Protein AF-A0A940WKM6-F1 (afdb_monomer_lite)

Radius of gyration: 35.66 Å; chains: 1; bounding box: 86×76×102 Å

Secondary structure (DSSP, 8-state):
---TT-S--HHHHHHHHHHH-TTSEEEEETTEEEEHHHHHHHHHHHHHHHHHTT-STT-EEEEE--SSHHHHHHHHHHHHTTPEEEEE-TTS-HHHHHHHHHHTT-SEEEE-GGGGGGTTTTS-EEETT-HHHHTS--S-------TTSEEEEEE---TTSS--EEEEEHHHHHHHHHHHHHHHT--TT-EEE--S-TTSTTTTTTHHHHHHTT-EEEE--HHHHH-HHHHHHHHHHTT-SEEEEEHHHHHHHHTS---TT----EEEEESS---SPPPTT-SSEEEEEE--SSB-S-EEEEHHHHHHHS-GGGTTTSPPP-BEEPTTEEEEEE-TTSPBPPTT-EEEEEEEETTB---BTT-HHHHHHHEEE---TT-S-SEEEEEEEEEEE-TTS-EEEEEESTTEEEETTEEEEHHHHHHHHHTSTTEEEEEEEEEEEETTEEEEEEEEEEPTT----HHHHHHHHHTTS-TTTS-SEEEESPPPB-TTSSB-GGGPPPPPSSPP--SS------SHHHHHHHHHHHHHHT-S---TT-BTTTTT--HHHHHHHHHHHHHHHTTT------HHHHHHS-BHHHHHHHHHHHTTS---PPPPPPP-STTTTS-BPPPHHHHHHHTSTT-EEEEEEEES---HHHHHHHHHHHHHH-GGGGEEE-TTS-EEEPPSTT-----EEEE-TTS-HHHHHHHHHHHHHHHHT--SPPTTS-SEEEEEEE-TTS-EEEEEEEETTT--HHHIIIIIHHHHHHHHH-TTTHHHHSPP----HHHHHTTSPPPEETTSPPPPPPPP---EEEEEEE--HHHHHHHHHHHHHTT--HHHHHHHHHHHHHHTSTT--EEEEE-PPPTT-GGGGG--S---EEEEE---TTS-HHHHHHHS---------------EEESSTT--EEEEEEEETTEEEEEEEEES-HHHHHHHHHHHHHHHHHHS-HHHHHTT-

Foldseek 3Di:
DPPQFPDDFLLVLLVVLCVVPVPFWAEDEPNDTHGSVRLLLLLQLLLQVVVVLVQAFPAEEEEAEWPDSLSSSPLSNSVLRLHAYQFHHLPDQLVLRLVSLQLSVHSEYEDAPVSCVSHPPNHHYDHSPDCPSVPGGSDRPPHDYDQQTFHYWAWDPQPVHRTWTFTAGRQLLSQLLVLLCVVLVAALAAEFEAQFTRRHLCNSNGSRSNSSRNHYYYYDDNVLSLDLVSVLVCQQVVLHQEYEHEQLSVLLNLPDDHDPPRNHAEYEYDDDFHQAQRDPPDPYWYKYFDDHSFFHRFAIDGSNVVVVVAPPVCRLVDGRFSFAGTRFKHKAFAAPVRDGDDAPDKGFIKMFGRRGTPGTRPCPPVCPVAWDQDPDPPDPGRTIGGPQWIWGAHPVRIIHTPAGNVQWDQQPNDTDRQSNLQSQLCPDPQFSHKGWDFDCPDPPHTFIEIETEGDVVDDDALLVSQVSSLLPAFPSSRGLYYHYHDFDADPRRHGPPVPDDDGDLEDGCNVDDAAAQDDPQLVQLQVLLSVLLVHPGFGQQDFSVSSSHDPVSQVSSVVSCCVVVVVDAPLVDDPVQCVVQRGSNSVVVSSVVSVVDDDPQDAFQDADPVCQFPWDAAFLLLVQLQQDQQQKDKDKDKDLDDDPVLLQLLVLLLCQQAQLQQWFAAPVRTIGRDHSPDQPAGAAEAEPQVDDQVVLVVVVVVVVVCSSRDHRDDTPHGQKHWYWYQYHPSMIMIMIMGGLQSFPPLLVPVARVVSSVQCSVCVPCSSVVDDHQPHEVSSQRVVQDAAAEPVRDHDDDADDADDKDKDKDWADLLLLVLLCRVCSSVVHHSVLSLVLLLQVLLVVDPFKWKKWKDQDGRPNHPSSSNHGGNSIYIYTQDDDPDDPVSSVSVVPDDDDDDDDDDDDQTWIWMGDRYWTKTWGWGDDPSITMIMIMGGPDPSRVVSVVSSVVSSSVSSDPPVVVPVVD

pLDDT: mean 79.16, std 17.33, range [22.38, 98.75]

Structure (mmCIF, N/CA/C/O backbone):
data_AF-A0A940WKM6-F1
#
_entry.id   AF-A0A940WKM6-F1
#
loop_
_atom_site.group_PDB
_atom_site.id
_atom_site.type_symbol
_atom_site.label_atom_id
_atom_site.label_alt_id
_atom_site.label_comp_id
_atom_site.label_asym_id
_atom_site.label_entity_id
_atom_site.label_seq_id
_atom_site.pdbx_PDB_ins_code
_atom_site.Cartn_x
_atom_site.Cartn_y
_atom_site.Cartn_z
_atom_site.occupancy
_atom_site.B_iso_or_equiv
_atom_site.auth_seq_id
_atom_site.auth_comp_id
_atom_site.auth_asym_id
_atom_site.auth_atom_id
_atom_site.pdbx_PDB_model_num
ATOM 1 N N . MET A 1 1 ? -0.674 -28.523 18.634 1.00 34.25 1 MET A N 1
ATOM 2 C CA . MET A 1 1 ? -1.657 -27.421 18.644 1.00 34.25 1 MET A CA 1
ATOM 3 C C . MET A 1 1 ? -1.766 -26.961 20.088 1.00 34.25 1 MET A C 1
ATOM 5 O O . MET A 1 1 ? -2.533 -27.539 20.840 1.00 34.25 1 MET A O 1
ATOM 9 N N . ASN A 1 2 ? -0.877 -26.054 20.496 1.00 29.42 2 ASN A N 1
ATOM 10 C CA . ASN A 1 2 ? -0.756 -25.569 21.876 1.00 29.42 2 ASN A CA 1
ATOM 11 C C . ASN A 1 2 ? -1.698 -24.373 22.061 1.00 29.42 2 ASN A C 1
ATOM 13 O O . ASN A 1 2 ? -1.641 -23.497 21.210 1.00 29.42 2 ASN A O 1
ATOM 17 N N . ASP A 1 3 ? -2.537 -24.363 23.104 1.00 37.00 3 ASP A N 1
ATOM 18 C CA . ASP A 1 3 ? -3.226 -23.204 23.721 1.00 37.00 3 ASP A CA 1
ATOM 19 C C . ASP A 1 3 ? -3.396 -21.930 22.862 1.00 37.00 3 ASP A C 1
ATOM 21 O O . ASP A 1 3 ? -3.023 -20.833 23.270 1.00 37.00 3 ASP A O 1
ATOM 25 N N . THR A 1 4 ? -3.962 -22.028 21.656 1.00 44.12 4 THR A N 1
ATOM 26 C CA . THR A 1 4 ? -3.853 -20.946 20.651 1.00 44.12 4 THR A CA 1
ATOM 27 C C . THR A 1 4 ? -4.754 -19.734 20.918 1.00 44.12 4 THR A C 1
ATOM 29 O O . THR A 1 4 ? -4.772 -18.801 20.122 1.00 44.12 4 THR A O 1
ATOM 32 N N . TRP A 1 5 ? -5.496 -19.705 22.029 1.00 52.38 5 TRP A N 1
ATOM 33 C CA . TRP A 1 5 ? -6.673 -18.845 22.163 1.00 52.38 5 TRP A CA 1
ATOM 34 C C . TRP A 1 5 ? -7.103 -18.545 23.612 1.00 52.38 5 TRP A C 1
ATOM 36 O O . TRP A 1 5 ? -8.294 -18.511 23.913 1.00 52.38 5 TRP A O 1
ATOM 46 N N . ALA A 1 6 ? -6.171 -18.357 24.547 1.00 53.66 6 ALA A N 1
ATOM 47 C CA . ALA A 1 6 ? -6.549 -18.057 25.932 1.00 53.66 6 ALA A CA 1
ATOM 48 C C . ALA A 1 6 ? -7.347 -16.730 26.043 1.00 53.66 6 ALA A C 1
ATOM 50 O O . ALA A 1 6 ? -6.934 -15.699 25.510 1.00 53.66 6 ALA A O 1
ATOM 51 N N . GLY A 1 7 ? -8.482 -16.752 26.753 1.00 70.44 7 GLY A N 1
ATOM 52 C CA . GLY A 1 7 ? -9.335 -15.581 27.026 1.00 70.44 7 GLY A CA 1
ATOM 53 C C . GLY A 1 7 ? -10.751 -15.669 26.435 1.00 70.44 7 GLY A C 1
ATOM 54 O O . GLY A 1 7 ? -11.020 -16.482 25.554 1.00 70.44 7 GLY A O 1
ATOM 55 N N . GLY A 1 8 ? -11.667 -14.836 26.941 1.00 86.19 8 GLY A N 1
ATOM 56 C CA . GLY A 1 8 ? -13.048 -14.738 26.444 1.00 86.19 8 GLY A CA 1
ATOM 57 C C . GLY A 1 8 ? -13.171 -13.931 25.147 1.00 86.19 8 GLY A C 1
ATOM 58 O O . GLY A 1 8 ? -12.230 -13.254 24.721 1.00 86.19 8 GLY A O 1
ATOM 59 N N . HIS A 1 9 ? -14.341 -13.976 24.509 1.00 92.94 9 HIS A N 1
ATOM 60 C CA . HIS A 1 9 ? -14.682 -13.064 23.415 1.00 92.94 9 HIS A CA 1
ATOM 61 C C . HIS A 1 9 ? -14.787 -11.624 23.921 1.00 92.94 9 HIS A C 1
ATOM 63 O O . HIS A 1 9 ? -15.029 -11.377 25.098 1.00 92.94 9 HIS A O 1
ATOM 69 N N . PHE A 1 10 ? -14.658 -10.650 23.019 1.00 94.12 10 PHE A N 1
ATOM 70 C CA . PHE A 1 10 ? -14.657 -9.224 23.370 1.00 94.12 10 PHE A CA 1
ATOM 71 C C . PHE A 1 10 ? -15.790 -8.809 24.334 1.00 94.12 10 PHE A C 1
ATOM 73 O O . PHE A 1 10 ? -15.528 -8.200 25.368 1.00 94.12 10 PHE A O 1
ATOM 80 N N . HIS A 1 11 ? -17.037 -9.181 24.035 1.00 95.38 11 HIS A N 1
ATOM 81 C CA . HIS A 1 11 ? -18.191 -8.834 24.871 1.00 95.38 11 HIS A CA 1
ATOM 82 C C . HIS A 1 11 ? -18.171 -9.533 26.242 1.00 95.38 11 HIS A C 1
ATOM 84 O O . HIS A 1 11 ? -18.627 -8.953 27.224 1.00 95.38 11 HIS A O 1
ATOM 90 N N . GLU A 1 12 ? -17.604 -10.739 26.334 1.00 95.75 12 GLU A N 1
ATOM 91 C CA . GLU A 1 12 ? -17.430 -11.467 27.596 1.00 95.75 12 GLU A CA 1
ATOM 92 C C . GLU A 1 12 ? -16.351 -10.820 28.471 1.00 95.75 12 GLU A C 1
ATOM 94 O O . GLU A 1 12 ? -16.518 -10.740 29.688 1.00 95.75 12 GLU A O 1
ATOM 99 N N . LEU A 1 13 ? -15.268 -10.320 27.860 1.00 95.44 13 LEU A N 1
ATOM 100 C CA . LEU A 1 13 ? -14.208 -9.582 28.556 1.00 95.44 13 LEU A CA 1
ATOM 101 C C . LEU A 1 13 ? -14.739 -8.269 29.141 1.00 95.44 13 LEU A C 1
ATOM 103 O O . LEU A 1 13 ? -14.445 -7.947 30.291 1.00 95.44 13 LEU A O 1
ATOM 107 N N . VAL A 1 14 ? -15.571 -7.543 28.387 1.00 97.00 14 VAL A N 1
ATOM 108 C CA . VAL A 1 14 ? -16.241 -6.328 28.879 1.00 97.00 14 VAL A CA 1
ATOM 109 C C . VAL A 1 14 ? -17.218 -6.658 30.012 1.00 97.00 14 VAL A C 1
ATOM 111 O O . VAL A 1 14 ? -17.200 -5.980 31.039 1.00 97.00 14 VAL A O 1
ATOM 114 N N . ALA A 1 15 ? -18.012 -7.726 29.880 1.00 96.88 15 ALA A N 1
ATOM 115 C CA . ALA A 1 15 ? -18.925 -8.173 30.934 1.00 96.88 15 ALA A CA 1
ATOM 116 C C . ALA A 1 15 ? -18.177 -8.618 32.206 1.00 96.88 15 ALA A C 1
ATOM 118 O O . ALA A 1 15 ? -18.631 -8.379 33.325 1.00 96.88 15 ALA A O 1
ATOM 119 N N . ASP A 1 16 ? -17.008 -9.249 32.063 1.00 96.00 16 ASP A N 1
ATOM 120 C CA . ASP A 1 16 ? -16.133 -9.576 33.191 1.00 96.00 16 ASP A CA 1
ATOM 121 C C . ASP A 1 16 ? -15.617 -8.328 33.906 1.00 96.00 16 ASP A C 1
ATOM 123 O O . ASP A 1 16 ? -15.656 -8.245 35.135 1.00 96.00 16 ASP A O 1
ATOM 127 N N . MET A 1 17 ? -15.227 -7.318 33.134 1.00 95.81 17 MET A N 1
ATOM 128 C CA . MET A 1 17 ? -14.826 -6.013 33.648 1.00 95.81 17 MET A CA 1
ATOM 129 C C . MET A 1 17 ? -15.966 -5.316 34.392 1.00 95.81 17 MET A C 1
ATOM 131 O O . MET A 1 17 ? -15.748 -4.801 35.487 1.00 95.81 17 MET A O 1
ATOM 135 N N . ALA A 1 18 ? -17.189 -5.372 33.863 1.00 97.62 18 ALA A N 1
ATOM 136 C CA . ALA A 1 18 ? -18.380 -4.841 34.520 1.00 97.62 18 ALA A CA 1
ATOM 137 C C . ALA A 1 18 ? -18.674 -5.528 35.860 1.00 97.62 18 ALA A C 1
ATOM 139 O O . ALA A 1 18 ? -19.089 -4.865 36.807 1.00 97.62 18 ALA A O 1
ATOM 140 N N . ARG A 1 19 ? -18.395 -6.833 35.987 1.00 97.31 19 ARG A N 1
ATOM 141 C CA . ARG A 1 19 ? -18.517 -7.552 37.267 1.00 97.31 19 ARG A CA 1
ATOM 142 C C . ARG A 1 19 ? -17.402 -7.206 38.251 1.00 97.31 19 ARG A C 1
ATOM 144 O O . ARG A 1 19 ? -17.665 -7.082 39.444 1.00 97.31 19 ARG A O 1
ATOM 151 N N . ARG A 1 20 ? -16.157 -7.090 37.778 1.00 97.38 20 ARG A N 1
ATOM 152 C CA . ARG A 1 20 ? -14.989 -6.852 38.644 1.00 97.38 20 ARG A CA 1
ATOM 153 C C . ARG A 1 20 ? -14.840 -5.395 39.071 1.00 97.38 20 ARG A C 1
ATOM 155 O O . ARG A 1 20 ? -14.422 -5.144 40.198 1.00 97.38 20 ARG A O 1
ATOM 162 N N . ARG A 1 21 ? -15.146 -4.448 38.181 1.00 97.19 21 ARG A N 1
ATOM 163 C CA . ARG A 1 21 ? -14.993 -2.998 38.382 1.00 97.19 21 ARG A CA 1
ATOM 164 C C . ARG A 1 21 ? -16.199 -2.229 37.811 1.00 97.19 21 ARG A C 1
ATOM 166 O O . ARG A 1 21 ? -16.029 -1.443 36.879 1.00 97.19 21 ARG A O 1
ATOM 173 N N . PRO A 1 22 ? -17.413 -2.420 38.360 1.00 97.94 22 PRO A N 1
ATOM 174 C CA . PRO A 1 22 ? -18.639 -1.813 37.827 1.00 97.94 22 PRO A CA 1
ATOM 175 C C . PRO A 1 22 ? -18.595 -0.282 37.774 1.00 97.94 22 PRO A C 1
ATOM 177 O O . PRO A 1 22 ? -19.166 0.311 36.860 1.00 97.94 22 PRO A O 1
ATOM 180 N N . ASP A 1 23 ? -17.889 0.348 38.716 1.00 98.31 23 ASP A N 1
ATOM 181 C CA . ASP A 1 23 ? -17.783 1.806 38.837 1.00 98.31 23 ASP A CA 1
ATOM 182 C C . ASP A 1 23 ? -16.645 2.413 37.995 1.00 98.31 23 ASP A C 1
ATOM 184 O O . ASP A 1 23 ? -16.498 3.633 37.946 1.00 98.31 23 ASP A O 1
ATOM 188 N N . ALA A 1 24 ? -15.822 1.593 37.328 1.00 98.19 24 ALA A N 1
ATOM 189 C CA . ALA A 1 24 ? -14.750 2.096 36.474 1.00 98.19 24 ALA A CA 1
ATOM 190 C C . ALA A 1 24 ? -15.319 2.729 35.197 1.00 98.19 24 ALA A C 1
ATOM 192 O O . ALA A 1 24 ? -16.246 2.196 34.586 1.00 98.19 24 ALA A O 1
ATOM 193 N N . THR A 1 25 ? -14.741 3.849 34.766 1.00 98.56 25 THR A N 1
ATOM 194 C CA . THR A 1 25 ? -15.163 4.556 33.551 1.00 98.56 25 THR A CA 1
ATOM 195 C C . THR A 1 25 ? -14.760 3.788 32.293 1.00 98.56 25 THR A C 1
ATOM 197 O O . THR A 1 25 ? -13.574 3.547 32.068 1.00 98.56 25 THR A O 1
ATOM 200 N N . ALA A 1 26 ? -15.735 3.456 31.446 1.00 98.50 26 ALA A N 1
ATOM 201 C CA . ALA A 1 26 ? -15.516 2.744 30.190 1.00 98.50 26 ALA A CA 1
ATOM 202 C C . ALA A 1 26 ? -15.319 3.706 29.012 1.00 98.50 26 ALA A C 1
ATOM 204 O O . ALA A 1 26 ? -14.329 3.606 28.292 1.00 98.50 26 ALA A O 1
ATOM 205 N N . VAL A 1 27 ? -16.245 4.651 28.819 1.00 98.50 27 VAL A N 1
ATOM 206 C CA . VAL A 1 27 ? -16.239 5.568 27.665 1.00 98.50 27 VAL A CA 1
ATOM 207 C C . VAL A 1 27 ? -16.547 6.993 28.118 1.00 98.50 27 VAL A C 1
ATOM 209 O O . VAL A 1 27 ? -17.413 7.191 28.971 1.00 98.50 27 VAL A O 1
ATOM 212 N N . VAL A 1 28 ? -15.855 7.973 27.534 1.00 98.12 28 VAL A N 1
ATOM 213 C CA . VAL A 1 28 ? -16.040 9.412 27.771 1.00 98.12 28 VAL A CA 1
ATOM 214 C C . VAL A 1 28 ? -16.210 10.151 26.442 1.00 98.12 28 VAL A C 1
ATOM 216 O O . VAL A 1 28 ? -15.428 9.954 25.509 1.00 98.12 28 VAL A O 1
ATOM 219 N N . ARG A 1 29 ? -17.206 11.039 26.368 1.00 94.44 29 ARG A N 1
ATOM 220 C CA . ARG A 1 29 ? -17.424 11.969 25.249 1.00 94.44 29 ARG A CA 1
ATOM 221 C C . ARG A 1 29 ? -18.053 13.260 25.775 1.00 94.44 29 ARG A C 1
ATOM 223 O O . ARG A 1 29 ? -19.024 13.190 26.514 1.00 94.44 29 ARG A O 1
ATOM 230 N N . ARG A 1 30 ? -17.540 14.436 25.387 1.00 86.81 30 ARG A N 1
ATOM 231 C CA . ARG A 1 30 ? -18.104 15.758 25.770 1.00 86.81 30 ARG A CA 1
ATOM 232 C C . ARG A 1 30 ? -18.333 15.951 27.282 1.00 86.81 30 ARG A C 1
ATOM 234 O O . ARG A 1 30 ? -19.285 16.604 27.693 1.00 86.81 30 ARG A O 1
ATOM 241 N N . GLY A 1 31 ? -17.477 15.368 28.122 1.00 84.00 31 GLY A N 1
ATOM 242 C CA . GLY A 1 31 ? -17.630 15.405 29.583 1.00 84.00 31 GLY A CA 1
ATOM 243 C C . GLY A 1 31 ? -18.712 14.470 30.144 1.00 84.00 31 GLY A C 1
ATOM 244 O O . GLY A 1 31 ? -18.799 14.311 31.361 1.00 84.00 31 GLY A O 1
ATOM 245 N N . GLU A 1 32 ? -19.491 13.804 29.291 1.00 94.88 32 GLU A N 1
ATOM 246 C CA . GLU A 1 32 ? -20.339 12.682 29.677 1.00 94.88 32 GLU A CA 1
ATOM 247 C C . GLU A 1 32 ? -19.504 11.404 29.740 1.00 94.88 32 GLU A C 1
ATOM 249 O O . GLU A 1 32 ? -18.551 11.212 28.978 1.00 94.88 32 GLU A O 1
ATOM 254 N N . SER A 1 33 ? -19.856 10.516 30.664 1.00 97.06 33 SER A N 1
ATOM 255 C CA . SER A 1 33 ? -19.168 9.242 30.823 1.00 97.06 33 SER A CA 1
ATOM 256 C C . SER A 1 33 ? -20.136 8.131 31.194 1.00 97.06 33 SER A C 1
ATOM 258 O O . SER A 1 33 ? -21.176 8.373 31.807 1.00 97.06 33 SER A O 1
ATOM 260 N N . ILE A 1 34 ? -19.777 6.907 30.818 1.00 98.50 34 ILE A N 1
ATOM 261 C CA . ILE A 1 34 ? -20.473 5.693 31.235 1.00 98.50 34 ILE A CA 1
ATOM 262 C C . ILE A 1 34 ? -19.482 4.746 31.908 1.00 98.50 34 ILE A C 1
ATOM 264 O O . ILE A 1 34 ? -18.339 4.601 31.459 1.00 98.50 34 ILE A O 1
ATOM 268 N N . THR A 1 35 ? -19.910 4.108 32.993 1.00 98.75 35 THR A N 1
ATOM 269 C CA . THR A 1 35 ? -19.114 3.084 33.673 1.00 98.75 35 THR A CA 1
ATOM 270 C C . THR A 1 35 ? -19.288 1.720 33.010 1.00 98.75 35 THR A C 1
ATOM 272 O O . THR A 1 35 ? -20.253 1.501 32.277 1.00 98.75 35 THR A O 1
ATOM 275 N N . TYR A 1 36 ? -18.382 0.778 33.276 1.00 98.69 36 TYR A N 1
ATOM 276 C CA . TYR A 1 36 ? -18.505 -0.594 32.774 1.00 98.69 36 TYR A CA 1
ATOM 277 C C . TYR A 1 36 ? -19.806 -1.269 33.226 1.00 98.69 36 TYR A C 1
ATOM 279 O O . TYR A 1 36 ? -20.454 -1.922 32.413 1.00 98.69 36 TYR A O 1
ATOM 287 N N . GLY A 1 37 ? -20.219 -1.076 34.485 1.00 98.50 37 GLY A N 1
ATOM 288 C CA . GLY A 1 37 ? -21.475 -1.624 35.005 1.00 98.50 37 GLY A CA 1
ATOM 289 C C . GLY A 1 37 ? -22.696 -1.084 34.260 1.00 98.50 37 GLY A C 1
ATOM 290 O O . GLY A 1 37 ? -23.509 -1.854 33.755 1.00 98.50 37 GLY A O 1
ATOM 291 N N . ALA A 1 38 ? -22.785 0.241 34.108 1.00 98.31 38 ALA A N 1
ATOM 292 C CA . ALA A 1 38 ? -23.896 0.876 33.400 1.00 98.31 38 ALA A CA 1
ATOM 293 C C . ALA A 1 38 ? -23.921 0.522 31.902 1.00 98.31 38 ALA A C 1
ATOM 295 O O . ALA A 1 38 ? -24.995 0.341 31.325 1.00 98.31 38 ALA A O 1
ATOM 296 N N . LEU A 1 39 ? -22.746 0.407 31.274 1.00 98.38 39 LEU A N 1
ATOM 297 C CA . LEU A 1 39 ? -22.611 0.017 29.872 1.00 98.38 39 LEU A CA 1
ATOM 298 C C . LEU A 1 39 ? -23.077 -1.424 29.640 1.00 98.38 39 LEU A C 1
ATOM 300 O O . LEU A 1 39 ? -23.850 -1.659 28.712 1.00 98.38 39 LEU A O 1
ATOM 304 N N . ASP A 1 40 ? -22.643 -2.374 30.475 1.00 98.44 40 ASP A N 1
ATOM 305 C CA . ASP A 1 40 ? -23.031 -3.783 30.347 1.00 98.44 40 ASP A CA 1
ATOM 306 C C . ASP A 1 40 ? -24.529 -3.985 30.595 1.00 98.44 40 ASP A C 1
ATOM 308 O O . ASP A 1 40 ? -25.199 -4.624 29.785 1.00 98.44 40 ASP A O 1
ATOM 312 N N . GLU A 1 41 ? -25.091 -3.362 31.637 1.00 98.00 41 GLU A N 1
ATOM 313 C CA . GLU A 1 41 ? -26.531 -3.421 31.908 1.00 98.00 41 GLU A CA 1
ATOM 314 C C . GLU A 1 41 ? -27.354 -2.876 30.736 1.00 98.00 41 GLU A C 1
ATOM 316 O O . GLU A 1 41 ? -28.325 -3.502 30.303 1.00 98.00 41 GLU A O 1
ATOM 321 N N . ALA A 1 42 ? -26.973 -1.716 30.193 1.00 97.94 42 ALA A N 1
ATOM 322 C CA . ALA A 1 42 ? -27.648 -1.149 29.034 1.00 97.94 42 ALA A CA 1
ATOM 323 C C . ALA A 1 42 ? -27.512 -2.065 27.804 1.00 97.94 42 ALA A C 1
ATOM 325 O O . ALA A 1 42 ? -28.493 -2.266 27.081 1.00 97.94 42 ALA A O 1
ATOM 326 N N . ALA A 1 43 ? -26.331 -2.657 27.586 1.00 98.06 43 ALA A N 1
ATOM 327 C CA . ALA A 1 43 ? -26.081 -3.566 26.471 1.00 98.06 43 ALA A CA 1
ATOM 328 C C . ALA A 1 43 ? -26.924 -4.840 26.588 1.00 98.06 43 ALA A C 1
ATOM 330 O O . ALA A 1 43 ? -27.500 -5.276 25.593 1.00 98.06 43 ALA A O 1
ATOM 331 N N . ASN A 1 44 ? -27.071 -5.392 27.795 1.00 98.19 44 ASN A N 1
ATOM 332 C CA . ASN A 1 44 ? -27.923 -6.548 28.072 1.00 98.19 44 ASN A CA 1
ATOM 333 C C . ASN A 1 44 ? -29.392 -6.242 27.755 1.00 98.19 44 ASN A C 1
ATOM 335 O O . ASN A 1 44 ? -30.040 -6.998 27.029 1.00 98.19 44 ASN A O 1
ATOM 339 N N . ARG A 1 45 ? -29.909 -5.091 28.208 1.00 98.12 45 ARG A N 1
ATOM 340 C CA . ARG A 1 45 ? -31.295 -4.674 27.923 1.00 98.12 45 ARG A CA 1
ATOM 341 C C . ARG A 1 45 ? -31.552 -4.525 26.426 1.00 98.12 45 ARG A C 1
ATOM 343 O O . ARG A 1 45 ? -32.563 -5.018 25.914 1.00 98.12 45 ARG A O 1
ATOM 350 N N . LEU A 1 46 ? -30.632 -3.870 25.718 1.00 98.00 46 LEU A N 1
ATOM 351 C CA . LEU A 1 46 ? -30.729 -3.709 24.273 1.00 98.00 46 LEU A CA 1
ATOM 352 C C . LEU A 1 46 ? -30.617 -5.065 23.558 1.00 98.00 46 LEU A C 1
ATOM 354 O O . LEU A 1 46 ? -31.434 -5.349 22.686 1.00 98.00 46 LEU A O 1
ATOM 358 N N . ALA A 1 47 ? -29.704 -5.948 23.972 1.00 97.56 47 ALA A N 1
ATOM 359 C CA . ALA A 1 47 ? -29.558 -7.296 23.420 1.00 97.56 47 ALA A CA 1
ATOM 360 C C . ALA A 1 47 ? -30.851 -8.116 23.568 1.00 97.56 47 ALA A C 1
ATOM 362 O O . ALA A 1 47 ? -31.344 -8.688 22.596 1.00 97.56 47 ALA A O 1
ATOM 363 N N . GLN A 1 48 ? -31.464 -8.106 24.755 1.00 96.75 48 GLN A N 1
ATOM 364 C CA . GLN A 1 48 ? -32.744 -8.770 25.023 1.00 96.75 48 GLN A CA 1
ATOM 365 C C . GLN A 1 48 ? -33.869 -8.243 24.122 1.00 96.75 48 GLN A C 1
ATOM 367 O O . GLN A 1 48 ? -34.725 -9.001 23.660 1.00 96.75 48 GLN A O 1
ATOM 372 N N . HIS A 1 49 ? -33.890 -6.934 23.864 1.00 95.88 49 HIS A N 1
ATOM 373 C CA . HIS A 1 49 ? -34.844 -6.332 22.938 1.00 95.88 49 HIS A CA 1
ATOM 374 C C . HIS A 1 49 ? -34.583 -6.756 21.487 1.00 95.88 49 HIS A C 1
ATOM 376 O O . HIS A 1 49 ? -35.515 -7.170 20.798 1.00 95.88 49 HIS A O 1
ATOM 382 N N . LEU A 1 50 ? -33.325 -6.734 21.042 1.00 96.06 50 LEU A N 1
ATOM 383 C CA . LEU A 1 50 ? -32.930 -7.171 19.703 1.00 96.06 50 LEU A CA 1
ATOM 384 C C . LEU A 1 50 ? -33.270 -8.648 19.456 1.00 96.06 50 LEU A C 1
ATOM 386 O O . LEU A 1 50 ? -33.766 -8.982 18.382 1.00 96.06 50 LEU A O 1
ATOM 390 N N . ILE A 1 51 ? -33.101 -9.523 20.453 1.00 95.00 51 ILE A N 1
ATOM 391 C CA . ILE A 1 51 ? -33.519 -10.934 20.378 1.00 95.00 51 ILE A CA 1
ATOM 392 C C . ILE A 1 51 ? -35.031 -11.046 20.128 1.00 95.00 51 ILE A C 1
ATOM 394 O O . ILE A 1 51 ? -35.457 -11.803 19.256 1.00 95.00 51 ILE A O 1
ATOM 398 N N . ARG A 1 52 ? -35.860 -10.243 20.814 1.00 91.62 52 ARG A N 1
ATOM 399 C CA . ARG A 1 52 ? -37.319 -10.221 20.578 1.00 91.62 52 ARG A CA 1
ATOM 400 C C . ARG A 1 52 ? -37.700 -9.743 19.176 1.00 91.62 52 ARG A C 1
ATOM 402 O O . ARG A 1 52 ? -38.744 -10.146 18.671 1.00 91.62 52 ARG A O 1
ATOM 409 N N . LEU A 1 53 ? -36.860 -8.925 18.544 1.00 88.56 53 LEU A N 1
ATOM 410 C CA . LEU A 1 53 ? -37.028 -8.469 17.160 1.00 88.56 53 LEU A CA 1
ATOM 411 C C . LEU A 1 53 ? -36.452 -9.445 16.117 1.00 88.56 53 LEU A C 1
ATOM 413 O O . LEU A 1 53 ? -36.417 -9.130 14.929 1.00 88.56 53 LEU A O 1
ATOM 417 N N . GLY A 1 54 ? -36.017 -10.640 16.530 1.00 85.00 54 GLY A N 1
ATOM 418 C CA . GLY A 1 54 ? -35.461 -11.653 15.629 1.00 85.00 54 GLY A CA 1
ATOM 419 C C . GLY A 1 54 ? -33.954 -11.520 15.384 1.00 85.00 54 GLY A C 1
ATOM 420 O O . GLY A 1 54 ? -33.453 -12.008 14.363 1.00 85.00 54 GLY A O 1
ATOM 421 N N . GLY A 1 55 ? -33.241 -10.850 16.295 1.00 89.81 55 GLY A N 1
ATOM 422 C CA . GLY A 1 55 ? -31.794 -10.974 16.473 1.00 89.81 55 GLY A CA 1
ATOM 423 C C . GLY A 1 55 ? -31.404 -12.347 17.036 1.00 89.81 55 GLY A C 1
ATOM 424 O O . GLY A 1 55 ? -32.260 -13.120 17.463 1.00 89.81 55 GLY A O 1
ATOM 425 N N . GLY A 1 56 ? -30.113 -12.674 17.002 1.00 91.19 56 GLY A N 1
ATOM 426 C CA . GLY A 1 56 ? -29.612 -13.991 17.405 1.00 91.19 56 GLY A CA 1
ATOM 427 C C . GLY A 1 56 ? -28.415 -14.470 16.571 1.00 91.19 56 GLY A C 1
ATOM 428 O O . GLY A 1 56 ? -28.020 -13.786 15.619 1.00 91.19 56 GLY A O 1
ATOM 429 N N . PRO A 1 57 ? -27.891 -15.678 16.847 1.00 90.38 57 PRO A N 1
ATOM 430 C CA . PRO A 1 57 ? -26.837 -16.300 16.049 1.00 90.38 57 PRO A CA 1
ATOM 431 C C . PRO A 1 57 ? -27.161 -16.349 14.552 1.00 90.38 57 PRO A C 1
ATOM 433 O O . PRO A 1 57 ? -28.256 -16.738 14.143 1.00 90.38 57 PRO A O 1
ATOM 436 N N . GLY A 1 58 ? -26.209 -15.919 13.719 1.00 86.81 58 GLY A N 1
ATOM 437 C CA . GLY A 1 58 ? -26.363 -15.852 12.258 1.00 86.81 58 GLY A CA 1
ATOM 438 C C . GLY A 1 58 ? -27.263 -14.716 11.748 1.00 86.81 58 GLY A C 1
ATOM 439 O O . GLY A 1 58 ? -27.449 -14.571 10.537 1.00 86.81 58 GLY A O 1
ATOM 440 N N . ARG A 1 59 ? -27.824 -13.888 12.640 1.00 95.31 59 ARG A N 1
ATOM 441 C CA . ARG A 1 59 ? -28.578 -12.680 12.279 1.00 95.31 59 ARG A CA 1
ATOM 442 C C . ARG A 1 59 ? -27.638 -11.482 12.220 1.00 95.31 59 ARG A C 1
ATOM 444 O O . ARG A 1 59 ? -26.625 -11.434 12.907 1.00 95.31 59 ARG A O 1
ATOM 451 N N . ARG A 1 60 ? -27.977 -10.518 11.367 1.00 97.12 60 ARG A N 1
ATOM 452 C CA . ARG A 1 60 ? -27.170 -9.325 11.090 1.00 97.12 60 ARG A CA 1
ATOM 453 C C . ARG A 1 60 ? -27.960 -8.098 11.504 1.00 97.12 60 ARG A C 1
ATOM 455 O O . ARG A 1 60 ? -29.127 -7.990 11.132 1.00 97.12 60 ARG A O 1
ATOM 462 N N . ILE A 1 61 ? -27.356 -7.213 12.281 1.00 97.94 61 ILE A N 1
ATOM 463 C CA . ILE A 1 61 ? -28.007 -6.019 12.820 1.00 97.94 61 ILE A CA 1
ATOM 464 C C . ILE A 1 61 ? -27.160 -4.818 12.415 1.00 97.94 61 ILE A C 1
ATOM 466 O O . ILE A 1 61 ? -25.968 -4.776 12.704 1.00 97.94 61 ILE A O 1
ATOM 470 N N . GLY A 1 62 ? -27.755 -3.861 11.709 1.00 97.12 62 GLY A N 1
ATOM 471 C CA . GLY A 1 62 ? -27.075 -2.621 11.349 1.00 97.12 62 GLY A CA 1
ATOM 472 C C . GLY A 1 62 ? -26.808 -1.760 12.575 1.00 97.12 62 GLY A C 1
ATOM 473 O O . GLY A 1 62 ? -27.675 -1.637 13.435 1.00 97.12 62 GLY A O 1
ATOM 474 N N . VAL A 1 63 ? -25.638 -1.134 12.637 1.00 97.31 63 VAL A N 1
ATOM 475 C CA . VAL A 1 63 ? -25.311 -0.107 13.631 1.00 97.31 63 VAL A CA 1
ATOM 476 C C . VAL A 1 63 ? -24.932 1.155 12.870 1.00 97.31 63 VAL A C 1
ATOM 478 O O . VAL A 1 63 ? -23.827 1.251 12.347 1.00 97.31 63 VAL A O 1
ATOM 481 N N . CYS A 1 64 ? -25.880 2.089 12.768 1.00 97.00 64 CYS A N 1
ATOM 482 C CA . CYS A 1 64 ? -25.730 3.357 12.053 1.00 97.00 64 CYS A CA 1
ATOM 483 C C . CYS A 1 64 ? -25.677 4.503 13.062 1.00 97.00 64 CYS A C 1
ATOM 485 O O . CYS A 1 64 ? -26.690 5.154 13.338 1.00 97.00 64 CYS A O 1
ATOM 487 N N . LEU A 1 65 ? -24.498 4.686 13.656 1.00 95.31 65 LEU A N 1
ATOM 488 C CA . LEU A 1 65 ? -24.223 5.640 14.726 1.00 95.31 65 LEU A CA 1
ATOM 489 C C . LEU A 1 65 ? -22.831 6.246 14.523 1.00 95.31 65 LEU A C 1
ATOM 491 O O . LEU A 1 65 ? -2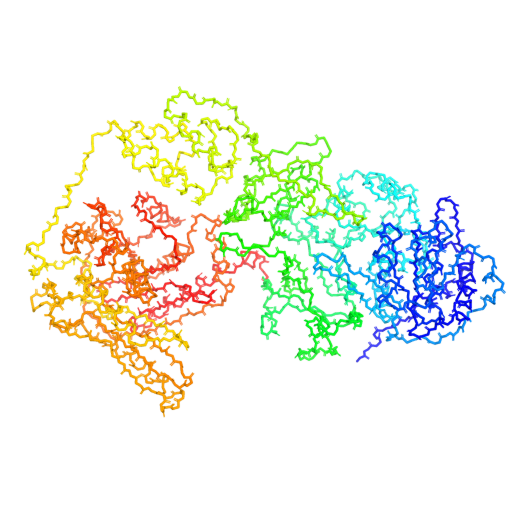1.898 5.556 14.119 1.00 95.31 65 LEU A O 1
ATOM 495 N N . GLU A 1 66 ? -22.689 7.530 14.840 1.00 93.12 66 GLU A N 1
ATOM 496 C CA . GLU A 1 66 ? -21.386 8.199 14.924 1.00 93.12 66 GLU A CA 1
ATOM 497 C C . GLU A 1 66 ? -20.544 7.650 16.096 1.00 93.12 66 GLU A C 1
ATOM 499 O O . GLU A 1 66 ? -21.025 6.856 16.907 1.00 93.12 66 GLU A O 1
ATOM 504 N N . ARG A 1 67 ? -19.284 8.088 16.229 1.00 92.94 67 ARG A N 1
ATOM 505 C CA . ARG A 1 67 ? -18.458 7.776 17.412 1.00 92.94 67 ARG A CA 1
ATOM 506 C C . ARG A 1 67 ? -19.135 8.320 18.673 1.00 92.94 67 ARG A C 1
ATOM 508 O O . ARG A 1 67 ? -19.171 9.531 18.897 1.00 92.94 67 ARG A O 1
ATOM 515 N N . SER A 1 68 ? -19.679 7.426 19.492 1.00 94.69 68 SER A N 1
ATOM 516 C CA . SER A 1 68 ? -20.392 7.786 20.715 1.00 94.69 68 SER A CA 1
ATOM 517 C C . SER A 1 68 ? -20.489 6.617 21.699 1.00 94.69 68 SER A C 1
ATOM 519 O O . SER A 1 68 ? -20.181 5.471 21.360 1.00 94.69 68 SER A O 1
ATOM 521 N N . ILE A 1 69 ? -20.956 6.905 22.918 1.00 96.31 69 ILE A N 1
ATOM 522 C CA . ILE A 1 69 ? -21.263 5.887 23.932 1.00 96.31 69 ILE A CA 1
ATOM 523 C C . ILE A 1 69 ? -22.310 4.901 23.393 1.00 96.31 69 ILE A C 1
ATOM 525 O O . ILE A 1 69 ? -22.159 3.687 23.530 1.00 96.31 69 ILE A O 1
ATOM 529 N N . GLU A 1 70 ? -23.336 5.416 22.714 1.00 96.00 70 GLU A N 1
ATOM 530 C CA . GLU A 1 70 ? -24.406 4.633 22.095 1.00 96.00 70 GLU A CA 1
ATOM 531 C C . GLU A 1 70 ? -23.880 3.665 21.034 1.00 96.00 70 GLU A C 1
ATOM 533 O O . GLU A 1 70 ? -24.415 2.569 20.889 1.00 96.00 70 GLU A O 1
ATOM 538 N N . SER A 1 71 ? -22.827 4.042 20.305 1.00 95.38 71 SER A N 1
ATOM 539 C CA . SER A 1 71 ? -22.225 3.184 19.283 1.00 95.38 71 SER A CA 1
ATOM 540 C C . SER A 1 71 ? -21.500 1.981 19.890 1.00 95.38 71 SER A C 1
ATOM 542 O O . SER A 1 71 ? -21.673 0.856 19.414 1.00 95.38 71 SER A O 1
ATOM 544 N N . VAL A 1 72 ? -20.755 2.175 20.986 1.00 95.94 72 VAL A N 1
ATOM 545 C CA . VAL A 1 72 ? -20.142 1.065 21.744 1.00 95.94 72 VAL A CA 1
ATOM 546 C C . VAL A 1 72 ? -21.225 0.168 22.344 1.00 95.94 72 VAL A C 1
ATOM 548 O O . VAL A 1 72 ? -21.177 -1.054 22.202 1.00 95.94 72 VAL A O 1
ATOM 551 N N . LEU A 1 73 ? -22.234 0.783 22.966 1.00 96.94 73 LEU A N 1
ATOM 552 C CA . LEU A 1 73 ? -23.394 0.105 23.539 1.00 96.94 73 LEU A CA 1
ATOM 553 C C . LEU A 1 73 ? -24.108 -0.785 22.509 1.00 96.94 73 LEU A C 1
ATOM 555 O O . LEU A 1 73 ? -24.370 -1.957 22.781 1.00 96.94 73 LEU A O 1
ATOM 559 N N . ALA A 1 74 ? -24.412 -0.245 21.327 1.00 97.19 74 ALA A N 1
ATOM 560 C CA . ALA A 1 74 ? -25.112 -0.965 20.270 1.00 97.19 74 ALA A CA 1
ATOM 561 C C . ALA A 1 74 ? -24.303 -2.166 19.763 1.00 97.19 74 ALA A C 1
ATOM 563 O O . ALA A 1 74 ? -24.856 -3.254 19.618 1.00 97.19 74 ALA A O 1
ATOM 564 N N . GLN A 1 75 ? -22.995 -2.001 19.549 1.00 96.25 75 GLN A N 1
ATOM 565 C CA . GLN A 1 75 ? -22.119 -3.096 19.116 1.00 96.25 75 GLN A CA 1
ATOM 566 C C . GLN A 1 75 ? -22.047 -4.214 20.167 1.00 96.25 75 GLN A C 1
ATOM 568 O O . GLN A 1 75 ? -22.253 -5.382 19.835 1.00 96.25 75 GLN A O 1
ATOM 573 N N . LEU A 1 76 ? -21.860 -3.864 21.447 1.00 96.94 76 LEU A N 1
ATOM 574 C CA . LEU A 1 76 ? -21.876 -4.831 22.552 1.00 96.94 76 LEU A CA 1
ATOM 575 C C . LEU A 1 76 ? -23.206 -5.582 22.645 1.00 96.94 76 LEU A C 1
ATOM 577 O O . LEU A 1 76 ? -23.213 -6.802 22.809 1.00 96.94 76 LEU A O 1
ATOM 581 N N . ALA A 1 77 ? -24.327 -4.871 22.506 1.00 97.75 77 ALA A N 1
ATOM 582 C CA . ALA A 1 77 ? -25.650 -5.478 22.523 1.00 97.75 77 ALA A CA 1
ATOM 583 C C . ALA A 1 77 ? -25.820 -6.497 21.389 1.00 97.75 77 ALA A C 1
ATOM 585 O O . ALA A 1 77 ? -26.310 -7.599 21.626 1.00 97.75 77 ALA A O 1
ATOM 586 N N . VAL A 1 78 ? -25.372 -6.169 20.171 1.00 97.50 78 VAL A N 1
ATOM 587 C CA . VAL A 1 78 ? -25.423 -7.092 19.029 1.00 97.50 78 VAL A CA 1
ATOM 588 C C . VAL A 1 78 ? -24.573 -8.337 19.288 1.00 97.50 78 VAL A C 1
ATOM 590 O O . VAL A 1 78 ? -25.081 -9.445 19.107 1.00 97.50 78 VAL A O 1
ATOM 593 N N . PHE A 1 79 ? -23.345 -8.187 19.792 1.00 96.25 79 PHE A N 1
ATOM 594 C CA . PHE A 1 79 ? -22.488 -9.330 20.127 1.00 96.25 79 PHE A CA 1
ATOM 595 C C . PHE A 1 79 ? -23.104 -10.246 21.182 1.00 96.25 79 PHE A C 1
ATOM 597 O O . PHE A 1 79 ? -23.064 -11.462 21.028 1.00 96.25 79 PHE A O 1
ATOM 604 N N . LYS A 1 80 ? -23.739 -9.675 22.210 1.00 97.06 80 LYS A N 1
ATOM 605 C CA . LYS A 1 80 ? -24.447 -10.432 23.255 1.00 97.06 80 LYS A CA 1
ATOM 606 C C . LYS A 1 80 ? -25.661 -11.199 22.726 1.00 97.06 80 LYS A C 1
ATOM 608 O O . LYS A 1 80 ? -26.097 -12.160 23.349 1.00 97.06 80 LYS A O 1
ATOM 613 N N . THR A 1 81 ? -26.202 -10.832 21.560 1.00 96.62 81 THR A N 1
ATOM 614 C CA . THR A 1 81 ? -27.206 -11.668 20.874 1.00 96.62 81 THR A CA 1
ATOM 615 C C . THR A 1 81 ? -26.599 -12.867 20.135 1.00 96.62 81 THR A C 1
ATOM 617 O O . THR A 1 81 ? -27.345 -13.701 19.631 1.00 96.62 81 THR A O 1
ATOM 620 N N . GLY A 1 82 ? -25.270 -12.949 20.005 1.00 94.62 82 GLY A N 1
ATOM 621 C CA . GLY A 1 82 ? -24.572 -13.864 19.095 1.00 94.62 82 GLY A CA 1
ATOM 622 C C . GLY A 1 82 ? -24.688 -13.481 17.612 1.00 94.62 82 GLY A C 1
ATOM 623 O O . GLY A 1 82 ? -24.273 -14.247 16.742 1.00 94.62 82 GLY A O 1
ATOM 624 N N . GLY A 1 83 ? -25.290 -12.327 17.310 1.00 95.69 83 GLY A N 1
ATOM 625 C CA . GLY A 1 83 ? -25.435 -11.791 15.961 1.00 95.69 83 GLY A CA 1
ATOM 626 C C . GLY A 1 83 ? -24.219 -10.989 15.492 1.00 95.69 83 GLY A C 1
ATOM 627 O O . GLY A 1 83 ? -23.307 -10.686 16.259 1.00 95.69 83 GLY A O 1
ATOM 628 N N . ALA A 1 84 ? -24.244 -10.601 14.218 1.00 96.81 84 ALA A N 1
ATOM 629 C CA . ALA A 1 84 ? -23.200 -9.805 13.586 1.00 96.81 84 ALA A CA 1
ATOM 630 C C . ALA A 1 84 ? -23.615 -8.333 13.442 1.00 96.81 84 ALA A C 1
ATOM 632 O O . ALA A 1 84 ? -24.673 -8.043 12.873 1.00 96.81 84 ALA A O 1
ATOM 633 N N . ALA A 1 85 ? -22.773 -7.402 13.892 1.00 97.00 85 ALA A N 1
ATOM 634 C CA . ALA A 1 85 ? -22.983 -5.977 13.667 1.00 97.00 85 ALA A CA 1
ATOM 635 C C . ALA A 1 85 ? -22.520 -5.586 12.255 1.00 97.00 85 ALA A C 1
ATOM 637 O O . ALA A 1 85 ? -21.378 -5.839 11.868 1.00 97.00 85 ALA A O 1
ATOM 638 N N . VAL A 1 86 ? -23.419 -4.976 11.479 1.00 96.88 86 VAL A N 1
ATOM 639 C CA . VAL A 1 86 ? -23.106 -4.366 10.181 1.00 96.88 86 VAL A CA 1
ATOM 640 C C . VAL A 1 86 ? -22.753 -2.908 10.433 1.00 96.88 86 VAL A C 1
ATOM 642 O O . VAL A 1 86 ? -23.620 -2.121 10.820 1.00 96.88 86 VAL A O 1
ATOM 645 N N . LEU A 1 87 ? -21.484 -2.568 10.236 1.00 94.44 87 LEU A N 1
ATOM 646 C CA . LEU A 1 87 ? -20.937 -1.258 10.569 1.00 94.44 87 LEU A CA 1
ATOM 647 C C . LEU A 1 87 ? -21.330 -0.225 9.505 1.00 94.44 87 LEU A C 1
ATOM 649 O O . LEU A 1 87 ? -21.072 -0.416 8.314 1.00 94.44 87 LEU A O 1
ATOM 653 N N . LEU A 1 88 ? -21.985 0.857 9.929 1.00 93.00 88 LEU A N 1
ATOM 654 C CA . LEU A 1 88 ? -22.529 1.893 9.051 1.00 93.00 88 LEU A CA 1
ATOM 655 C C . LEU A 1 88 ? -22.106 3.271 9.569 1.00 93.00 88 LEU A C 1
ATOM 657 O O . LEU A 1 88 ? -22.522 3.684 10.650 1.00 93.00 88 LEU A O 1
ATOM 661 N N . ASP A 1 89 ? -21.307 3.991 8.783 1.00 90.31 89 ASP A N 1
ATOM 662 C CA . ASP A 1 89 ? -20.976 5.383 9.089 1.00 90.31 89 ASP A CA 1
ATOM 663 C C . ASP A 1 89 ? -22.103 6.305 8.591 1.00 90.31 89 ASP A C 1
ATOM 665 O O . ASP A 1 89 ? -22.359 6.325 7.381 1.00 90.31 89 ASP A O 1
ATOM 669 N N . PRO A 1 90 ? -22.782 7.068 9.466 1.00 91.50 90 PRO A N 1
ATOM 670 C CA . PRO A 1 90 ? -23.847 7.973 9.043 1.00 91.50 90 PRO A CA 1
ATOM 671 C C . PRO A 1 90 ? -23.389 9.069 8.066 1.00 91.50 90 PRO A C 1
ATOM 673 O O . PRO A 1 90 ? -24.233 9.622 7.365 1.00 91.50 90 PRO A O 1
ATOM 676 N N . GLU A 1 91 ? -22.086 9.361 7.961 1.00 87.38 91 GLU A N 1
ATOM 677 C CA . GLU A 1 91 ? -21.544 10.303 6.969 1.00 87.38 91 GLU A CA 1
ATOM 678 C C . GLU A 1 91 ? -21.586 9.755 5.531 1.00 87.38 91 GLU A C 1
ATOM 680 O O . GLU A 1 91 ? -21.428 10.502 4.559 1.00 87.38 91 GLU A O 1
ATOM 685 N N . TYR A 1 92 ? -21.811 8.450 5.348 1.00 84.75 92 TYR A N 1
ATOM 686 C CA . TYR A 1 92 ? -21.942 7.872 4.016 1.00 84.75 92 TYR A CA 1
ATOM 687 C C . TYR A 1 92 ? -23.234 8.322 3.317 1.00 84.75 92 TYR A C 1
ATOM 689 O O . TYR A 1 92 ? -24.283 8.468 3.949 1.00 84.75 92 TYR A O 1
ATOM 697 N N . PRO A 1 93 ? -23.221 8.459 1.973 1.00 85.94 93 PRO A N 1
ATOM 698 C CA . PRO A 1 93 ? -24.430 8.777 1.223 1.00 85.94 93 PRO A CA 1
ATOM 699 C C . PRO A 1 93 ? -25.562 7.791 1.528 1.00 85.94 93 PRO A C 1
ATOM 701 O O . PRO A 1 93 ? -25.350 6.576 1.522 1.00 85.94 93 PRO A O 1
ATOM 704 N N . ARG A 1 94 ? -26.792 8.293 1.706 1.00 90.62 94 ARG A N 1
ATOM 705 C CA . ARG A 1 94 ? -27.972 7.475 2.061 1.00 90.62 94 ARG A CA 1
ATOM 706 C C . ARG A 1 94 ? -28.130 6.238 1.172 1.00 90.62 94 ARG A C 1
ATOM 708 O O . ARG A 1 94 ? -28.400 5.147 1.659 1.00 90.62 94 ARG A O 1
ATOM 715 N N . GLN A 1 95 ? -27.912 6.376 -0.136 1.00 87.25 95 GLN A N 1
ATOM 716 C CA . GLN A 1 95 ? -27.995 5.252 -1.074 1.00 87.25 95 GLN A CA 1
ATOM 717 C C . GLN A 1 95 ? -26.994 4.129 -0.750 1.00 87.25 95 GLN A C 1
ATOM 719 O O . GLN A 1 95 ? -27.348 2.955 -0.846 1.00 87.25 95 GLN A O 1
ATOM 724 N N . ARG A 1 96 ? -25.772 4.477 -0.325 1.00 88.69 96 ARG A N 1
ATOM 725 C CA . ARG A 1 96 ? -24.738 3.518 0.087 1.00 88.69 96 ARG A CA 1
ATOM 726 C C . ARG A 1 96 ? -25.154 2.779 1.358 1.00 88.69 96 ARG A C 1
ATOM 728 O O . ARG A 1 96 ? -25.059 1.558 1.393 1.00 88.69 96 ARG A O 1
ATOM 735 N N . LEU A 1 97 ? -25.678 3.493 2.353 1.00 92.31 97 LEU A N 1
ATOM 736 C CA . LEU A 1 97 ? -26.164 2.900 3.604 1.00 92.31 97 LEU A CA 1
ATOM 737 C C . LEU A 1 97 ? -27.304 1.904 3.368 1.00 92.31 97 LEU A C 1
ATOM 739 O O . LEU A 1 97 ? -27.267 0.773 3.854 1.00 92.31 97 LEU A O 1
ATOM 743 N N . ARG A 1 98 ? -28.287 2.291 2.550 1.00 92.56 98 ARG A N 1
ATOM 744 C CA . ARG A 1 98 ? -29.416 1.426 2.175 1.00 92.56 98 ARG A CA 1
ATOM 745 C C . ARG A 1 98 ? -28.961 0.190 1.401 1.00 92.56 98 ARG A C 1
ATOM 747 O O . ARG A 1 98 ? -29.455 -0.907 1.661 1.00 92.56 98 ARG A O 1
ATOM 754 N N . PHE A 1 99 ? -28.007 0.354 0.481 1.00 91.25 99 PHE A N 1
ATOM 755 C CA . PHE A 1 99 ? -27.379 -0.764 -0.223 1.00 91.25 99 PHE A CA 1
ATOM 756 C C . PHE A 1 99 ? -26.723 -1.738 0.764 1.00 91.25 99 PHE A C 1
ATOM 758 O O . PHE A 1 99 ? -27.038 -2.923 0.728 1.00 91.25 99 PHE A O 1
ATOM 765 N N . MET A 1 100 ? -25.891 -1.242 1.687 1.00 93.12 100 MET A N 1
ATOM 766 C CA . MET A 1 100 ? -25.190 -2.069 2.678 1.00 93.12 100 MET A CA 1
ATOM 767 C C . MET A 1 100 ? -26.156 -2.846 3.583 1.00 93.12 100 MET A C 1
ATOM 769 O O . MET A 1 100 ? -25.928 -4.020 3.863 1.00 93.12 100 MET A O 1
ATOM 773 N N . LEU A 1 101 ? -27.254 -2.222 4.023 1.00 95.12 101 LEU A N 1
ATOM 774 C CA . LEU A 1 101 ? -28.292 -2.893 4.816 1.00 95.12 101 LEU A CA 1
ATOM 775 C C . LEU A 1 101 ? -29.008 -3.995 4.025 1.00 95.12 101 LEU A C 1
ATOM 777 O O . LEU A 1 101 ? -29.288 -5.066 4.568 1.00 95.12 101 LEU A O 1
ATOM 781 N N . THR A 1 102 ? -29.290 -3.730 2.748 1.00 94.38 102 THR A N 1
ATOM 782 C CA . THR A 1 102 ? -29.995 -4.663 1.861 1.00 94.38 102 THR A CA 1
ATOM 783 C C . THR A 1 102 ? -29.114 -5.855 1.495 1.00 94.38 102 THR A C 1
ATOM 785 O O . THR A 1 102 ? -29.544 -6.993 1.662 1.00 94.38 102 THR A O 1
ATOM 788 N N . ASP A 1 103 ? -27.872 -5.618 1.061 1.00 94.62 103 ASP A N 1
ATOM 789 C CA . ASP A 1 103 ? -26.905 -6.676 0.730 1.00 94.62 103 ASP A CA 1
ATOM 790 C C . ASP A 1 103 ? -26.568 -7.533 1.960 1.00 94.62 103 ASP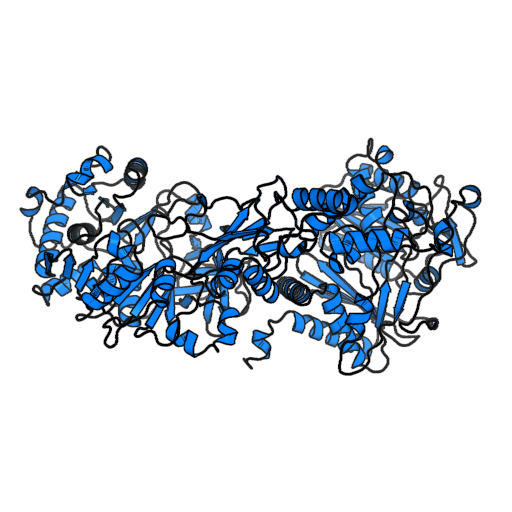 A C 1
ATOM 792 O O . ASP A 1 103 ? -26.563 -8.767 1.902 1.00 94.62 103 ASP A O 1
ATOM 796 N N . ALA A 1 104 ? -26.426 -6.890 3.124 1.00 94.94 104 ALA A N 1
ATOM 797 C CA . ALA A 1 104 ? -26.246 -7.595 4.384 1.00 94.94 104 ALA A CA 1
ATOM 798 C C . ALA A 1 104 ? -27.505 -8.335 4.853 1.00 94.94 104 ALA A C 1
ATOM 800 O O . ALA A 1 104 ? -27.408 -9.090 5.813 1.00 94.94 104 ALA A O 1
ATOM 801 N N . GLY A 1 105 ? -28.681 -8.1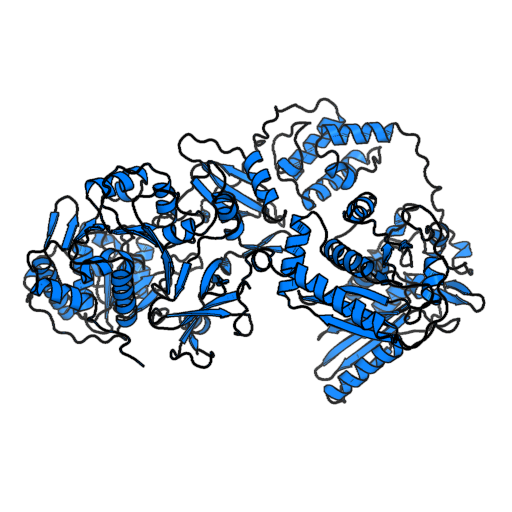38 4.250 1.00 94.56 105 GLY A N 1
ATOM 802 C CA . GLY A 1 105 ? -29.935 -8.728 4.723 1.00 94.56 105 GLY A CA 1
ATOM 803 C C . GLY A 1 105 ? -30.173 -8.471 6.215 1.00 94.56 105 GLY A C 1
ATOM 804 O O . GLY A 1 105 ? -30.425 -9.419 6.970 1.00 94.56 105 GLY A O 1
ATOM 805 N N . ALA A 1 106 ? -29.996 -7.216 6.642 1.00 95.38 106 ALA A N 1
ATOM 806 C CA . ALA A 1 106 ? -30.086 -6.817 8.042 1.00 95.38 106 ALA A CA 1
ATOM 807 C C . ALA A 1 106 ? -31.495 -7.075 8.611 1.00 95.38 106 ALA A C 1
ATOM 809 O O . ALA A 1 106 ? -32.507 -6.736 8.001 1.00 95.38 106 ALA A O 1
ATOM 810 N N . ALA A 1 107 ? -31.557 -7.683 9.796 1.00 95.19 107 ALA A N 1
ATOM 811 C CA . ALA A 1 107 ? -32.801 -7.997 10.497 1.00 95.19 107 ALA A CA 1
ATOM 812 C C . ALA A 1 107 ? -33.409 -6.770 11.190 1.00 95.19 107 ALA A C 1
ATOM 814 O O . ALA A 1 107 ? -34.623 -6.694 11.342 1.00 95.19 107 ALA A O 1
ATOM 815 N N . ALA A 1 108 ? -32.558 -5.838 11.610 1.00 95.88 108 ALA A N 1
ATOM 816 C CA . ALA A 1 108 ? -32.904 -4.553 12.195 1.00 95.88 108 ALA A CA 1
ATOM 817 C C . ALA A 1 108 ? -31.705 -3.603 12.054 1.00 95.88 108 ALA A C 1
ATOM 819 O O . ALA A 1 108 ? -30.593 -4.048 11.750 1.00 95.88 108 ALA A O 1
ATOM 820 N N . VAL A 1 109 ? -31.916 -2.316 12.315 1.00 96.94 109 VAL A N 1
ATOM 821 C CA . VAL A 1 109 ? -30.859 -1.304 12.400 1.00 96.94 109 VAL A CA 1
ATOM 822 C C . VAL A 1 109 ? -31.013 -0.485 13.677 1.00 96.94 109 VAL A C 1
ATOM 824 O O . VAL A 1 109 ? -32.083 0.055 13.949 1.00 96.94 109 VAL A O 1
ATOM 827 N N . VAL A 1 110 ? -29.941 -0.400 14.461 1.00 97.44 110 VAL A N 1
ATOM 828 C CA . VAL A 1 110 ? -29.833 0.487 15.619 1.00 97.44 110 VAL A CA 1
ATOM 829 C C . VAL A 1 110 ? -29.310 1.838 15.145 1.00 97.44 110 VAL A C 1
ATOM 831 O O . VAL A 1 110 ? -28.266 1.914 14.493 1.00 97.44 110 VAL A O 1
ATOM 834 N N . THR A 1 111 ? -30.045 2.903 15.450 1.00 96.88 111 THR A N 1
ATOM 835 C CA . THR A 1 111 ? -29.691 4.272 15.055 1.00 96.88 111 THR A CA 1
ATOM 836 C C . THR A 1 111 ? -30.289 5.299 16.026 1.00 96.88 111 THR A C 1
ATOM 838 O O . THR A 1 111 ? -30.854 4.925 17.056 1.00 96.88 111 THR A O 1
ATOM 841 N N . ARG A 1 112 ? -30.141 6.593 15.740 1.00 94.50 112 ARG A N 1
ATOM 842 C CA . ARG A 1 112 ? -30.805 7.689 16.463 1.00 94.50 112 ARG A CA 1
ATOM 843 C C . ARG A 1 112 ? -31.940 8.277 15.627 1.00 94.50 112 ARG A C 1
ATOM 845 O O . ARG A 1 112 ? -31.953 8.123 14.408 1.00 94.50 112 ARG A O 1
ATOM 852 N N . ASP A 1 113 ? -32.854 8.982 16.283 1.00 92.06 113 ASP A N 1
ATOM 853 C CA . ASP A 1 113 ? -33.990 9.642 15.629 1.00 92.06 113 ASP A CA 1
ATOM 854 C C . ASP A 1 113 ? -33.541 10.629 14.531 1.00 92.06 113 ASP A C 1
ATOM 856 O O . ASP A 1 113 ? -34.022 10.564 13.403 1.00 92.06 113 ASP A O 1
ATOM 860 N N . ASP A 1 114 ? -32.506 11.437 14.792 1.00 93.25 114 ASP A N 1
ATOM 861 C CA . ASP A 1 114 ? -31.927 12.389 13.826 1.00 93.25 114 ASP A CA 1
ATOM 862 C C . ASP A 1 114 ? -31.294 11.721 12.589 1.00 93.25 114 ASP A C 1
ATOM 864 O O . ASP A 1 114 ? -31.111 12.359 11.550 1.00 93.25 114 ASP A O 1
ATOM 868 N N . LEU A 1 115 ? -30.981 10.425 12.674 1.00 93.19 115 LEU A N 1
ATOM 869 C CA . LEU A 1 115 ? -30.372 9.637 11.602 1.00 93.19 115 LEU A CA 1
ATOM 870 C C . LEU A 1 115 ? -31.369 8.705 10.894 1.00 93.19 115 LEU A C 1
ATOM 872 O O . LEU A 1 115 ? -31.017 8.119 9.868 1.00 93.19 115 LEU A O 1
ATOM 876 N N . ARG A 1 116 ? -32.615 8.601 11.374 1.00 93.12 116 ARG A N 1
ATOM 877 C CA . ARG A 1 116 ? -33.661 7.680 10.885 1.00 93.12 116 ARG A CA 1
ATOM 878 C C . ARG A 1 116 ? -33.831 7.694 9.362 1.00 93.12 116 ARG A C 1
ATOM 880 O O . ARG A 1 116 ? -33.839 6.634 8.730 1.00 93.12 116 ARG A O 1
ATOM 887 N N . ASP A 1 117 ? -33.880 8.882 8.762 1.00 91.62 117 ASP A N 1
ATOM 888 C CA . ASP A 1 117 ? -34.039 9.083 7.314 1.00 91.62 117 ASP A CA 1
ATOM 889 C C . ASP A 1 117 ? -32.950 8.404 6.462 1.00 91.62 117 ASP A C 1
ATOM 891 O O . ASP A 1 117 ? -33.152 8.128 5.275 1.00 91.62 117 ASP A O 1
ATOM 895 N N . HIS A 1 118 ? -31.770 8.140 7.034 1.00 89.50 118 HIS A N 1
ATOM 896 C CA . HIS A 1 118 ? -30.653 7.518 6.320 1.00 89.50 118 HIS A CA 1
ATOM 897 C C . HIS A 1 118 ? -30.899 6.029 6.047 1.00 89.50 118 HIS A C 1
ATOM 899 O O . HIS A 1 118 ? -30.357 5.486 5.081 1.00 89.50 118 HIS A O 1
ATOM 905 N N . VAL A 1 119 ? -31.734 5.378 6.864 1.00 92.94 119 VAL A N 1
ATOM 906 C CA . VAL A 1 119 ? -31.906 3.915 6.889 1.00 92.94 119 VAL A CA 1
ATOM 907 C C . VAL A 1 119 ? -33.359 3.451 6.713 1.00 92.94 119 VAL A C 1
ATOM 909 O O . VAL A 1 119 ? -33.619 2.251 6.591 1.00 92.94 119 VAL A O 1
ATOM 912 N N . GLU A 1 120 ? -34.314 4.383 6.644 1.00 91.56 120 GLU A N 1
ATOM 913 C CA . GLU A 1 120 ? -35.750 4.092 6.583 1.00 91.56 120 GLU A CA 1
ATOM 914 C C . GLU A 1 120 ? -36.164 3.173 5.424 1.00 91.56 120 GLU A C 1
ATOM 916 O O . GLU A 1 120 ? -35.719 3.317 4.289 1.00 91.56 120 GLU A O 1
ATOM 921 N N . GLY A 1 121 ? -37.058 2.218 5.688 1.00 88.06 121 GLY A N 1
ATOM 922 C CA . GLY A 1 121 ? -37.610 1.325 4.664 1.00 88.06 121 GLY A CA 1
ATOM 923 C C . GLY A 1 121 ? -36.686 0.180 4.230 1.00 88.06 121 GLY A C 1
ATOM 924 O O . GLY A 1 121 ? -37.015 -0.508 3.269 1.00 88.06 121 GLY A O 1
ATOM 925 N N . CYS A 1 122 ? -35.555 -0.038 4.913 1.00 89.38 122 CYS A N 1
ATOM 926 C CA . CYS A 1 122 ? -34.675 -1.191 4.664 1.00 89.38 122 CYS A CA 1
ATOM 927 C C . CYS A 1 122 ? -34.970 -2.367 5.608 1.00 89.38 122 CYS A C 1
ATOM 929 O O . CYS A 1 122 ? -35.029 -3.514 5.178 1.00 89.38 122 CYS A O 1
ATOM 931 N N . CYS A 1 123 ? -35.147 -2.085 6.901 1.00 92.25 123 CYS A N 1
ATOM 932 C CA . CYS A 1 123 ? -35.431 -3.059 7.958 1.00 92.25 123 CYS A CA 1
ATOM 933 C C . CYS A 1 123 ? -36.048 -2.336 9.180 1.00 92.25 123 CYS A C 1
ATOM 935 O O . CYS A 1 123 ? -36.078 -1.101 9.190 1.00 92.25 123 CYS A O 1
ATOM 937 N N . PRO A 1 124 ? -36.571 -3.059 10.192 1.00 94.44 124 PRO A N 1
ATOM 938 C CA . PRO A 1 124 ? -37.011 -2.465 11.453 1.00 94.44 124 PRO A CA 1
ATOM 939 C C . PRO A 1 124 ? -35.945 -1.566 12.090 1.00 94.44 124 PRO A C 1
ATOM 941 O O . PRO A 1 124 ? -34.783 -1.955 12.207 1.00 94.44 124 PRO A O 1
ATOM 944 N N . ILE A 1 125 ? -36.356 -0.375 12.521 1.00 95.31 125 ILE A N 1
ATOM 945 C CA . ILE A 1 125 ? -35.483 0.608 13.169 1.00 95.31 125 ILE A CA 1
ATOM 946 C C . ILE A 1 125 ? -35.628 0.486 14.683 1.00 95.31 125 ILE A C 1
ATOM 948 O O . ILE A 1 125 ? -36.745 0.473 15.199 1.00 95.31 125 ILE A O 1
ATOM 952 N N . VAL A 1 126 ? -34.495 0.429 15.378 1.00 95.38 126 VAL A N 1
ATOM 953 C CA . VAL A 1 126 ? -34.396 0.498 16.836 1.00 95.38 126 VAL A CA 1
ATOM 954 C C . VAL A 1 126 ? -33.682 1.792 17.193 1.00 95.38 126 VAL A C 1
ATOM 956 O O . VAL A 1 126 ? -32.486 1.949 16.948 1.00 95.38 126 VAL A O 1
ATOM 959 N N . GLU A 1 127 ? -34.416 2.737 17.764 1.00 94.69 127 GLU A N 1
ATOM 960 C CA . GLU A 1 127 ? -33.835 3.994 18.219 1.00 94.69 127 GLU A CA 1
ATOM 961 C C . GLU A 1 127 ? -33.120 3.777 19.555 1.00 94.69 127 GLU A C 1
ATOM 963 O O . GLU A 1 127 ? -33.716 3.356 20.546 1.00 94.69 127 GLU A O 1
ATOM 968 N N . VAL A 1 128 ? -31.823 4.080 19.614 1.00 92.31 128 VAL A N 1
ATOM 969 C CA . VAL A 1 128 ? -31.027 3.891 20.838 1.00 92.31 128 VAL A CA 1
ATOM 970 C C . VAL A 1 128 ? -31.507 4.791 21.987 1.00 92.31 128 VAL A C 1
ATOM 972 O O . VAL A 1 128 ? -31.341 4.456 23.154 1.00 92.31 128 VAL A O 1
ATOM 975 N N . GLY A 1 129 ? -32.176 5.904 21.678 1.00 88.19 129 GLY A N 1
ATOM 976 C CA . GLY A 1 129 ? -32.821 6.767 22.670 1.00 88.19 129 GLY A CA 1
ATOM 977 C C . GLY A 1 129 ? -34.158 6.242 23.210 1.00 88.19 129 GLY A C 1
ATOM 978 O O . GLY A 1 129 ? -34.633 6.767 24.218 1.00 88.19 129 GLY A O 1
ATOM 979 N N . ASP A 1 130 ? -34.761 5.224 22.584 1.00 88.62 130 ASP A N 1
ATOM 980 C CA . ASP A 1 130 ? -36.120 4.777 22.901 1.00 88.62 130 ASP A CA 1
ATOM 981 C C . ASP A 1 130 ? -36.205 4.156 24.313 1.00 88.62 130 ASP A C 1
ATOM 983 O O . ASP A 1 130 ? -35.508 3.181 24.619 1.00 88.62 130 ASP A O 1
ATOM 987 N N . PRO A 1 131 ? -37.073 4.662 25.210 1.00 86.19 131 PRO A N 1
ATOM 988 C CA . PRO A 1 131 ? -37.280 4.050 26.518 1.00 86.19 131 PRO A CA 1
ATOM 989 C C . PRO A 1 131 ? -37.862 2.625 26.458 1.00 86.19 131 PRO A C 1
ATOM 991 O O . PRO A 1 131 ? -37.759 1.897 27.449 1.00 86.19 131 PRO A O 1
ATOM 994 N N . ALA A 1 132 ? -38.449 2.190 25.338 1.00 85.69 132 ALA A N 1
ATOM 995 C CA . ALA A 1 132 ? -39.102 0.889 25.210 1.00 85.69 132 ALA A CA 1
ATOM 996 C C . ALA A 1 132 ? -38.159 -0.284 25.514 1.00 85.69 132 ALA A C 1
ATOM 998 O O . ALA A 1 132 ? -38.536 -1.209 26.243 1.00 85.69 132 ALA A O 1
ATOM 999 N N . TRP A 1 133 ? -36.917 -0.252 25.021 1.00 91.62 133 TRP A N 1
ATOM 1000 C CA . TRP A 1 133 ? -35.945 -1.314 25.296 1.00 91.62 133 TRP A CA 1
ATOM 1001 C C . TRP A 1 133 ? -35.334 -1.211 26.700 1.00 91.62 133 TRP A C 1
ATOM 1003 O O . TRP A 1 133 ? -34.941 -2.234 27.257 1.00 91.62 133 TRP A O 1
ATOM 1013 N N . ARG A 1 134 ? -35.341 -0.030 27.337 1.00 89.25 134 ARG A N 1
ATOM 1014 C CA . ARG A 1 134 ? -34.831 0.162 28.713 1.00 89.25 134 ARG A CA 1
ATOM 1015 C C . ARG A 1 134 ? -35.632 -0.607 29.768 1.00 89.25 134 ARG A C 1
ATOM 1017 O O . ARG A 1 134 ? -35.132 -0.850 30.860 1.00 89.25 134 ARG A O 1
ATOM 1024 N N . SER A 1 135 ? -36.858 -1.016 29.443 1.00 88.50 135 SER A N 1
ATOM 1025 C CA . SER A 1 135 ? -37.687 -1.879 30.295 1.00 88.50 135 SER A CA 1
ATOM 1026 C C . SER A 1 135 ? -37.336 -3.373 30.211 1.00 88.50 135 SER A C 1
ATOM 1028 O O . SER A 1 135 ? -37.846 -4.165 31.002 1.00 88.50 135 SER A O 1
ATOM 1030 N N . ALA A 1 136 ? -36.477 -3.779 29.267 1.00 92.06 136 ALA A N 1
ATOM 1031 C CA . ALA A 1 136 ? -36.038 -5.165 29.123 1.00 92.06 136 ALA A CA 1
ATOM 1032 C C . ALA A 1 136 ? -35.210 -5.635 30.340 1.00 92.06 136 ALA A C 1
ATOM 1034 O O . ALA A 1 136 ? -34.685 -4.787 31.062 1.00 92.06 136 ALA A O 1
ATOM 1035 N N . PRO A 1 137 ? -35.061 -6.955 30.566 1.00 94.25 137 PRO A N 1
ATOM 1036 C CA . PRO A 1 137 ? -34.177 -7.496 31.606 1.00 94.25 137 PRO A CA 1
ATOM 1037 C C . PRO A 1 137 ? -32.729 -7.004 31.449 1.00 94.25 137 PRO A C 1
ATOM 1039 O O . PRO A 1 137 ? -32.270 -6.818 30.322 1.00 94.25 137 PRO A O 1
ATOM 1042 N N . ALA A 1 138 ? -32.036 -6.764 32.565 1.00 94.06 138 ALA A N 1
ATOM 1043 C CA . ALA A 1 138 ? -30.650 -6.268 32.584 1.00 94.06 138 ALA A CA 1
ATOM 1044 C C . ALA A 1 138 ? -29.611 -7.388 32.670 1.00 94.06 138 ALA A C 1
ATOM 1046 O O . ALA A 1 138 ? -28.413 -7.134 32.564 1.00 94.06 138 ALA A O 1
ATOM 1047 N N . GLU A 1 139 ? -30.067 -8.614 32.902 1.00 94.38 139 GLU A N 1
ATOM 1048 C CA . GLU A 1 139 ? -29.244 -9.806 32.956 1.00 94.38 139 GLU A CA 1
ATOM 1049 C C . GLU A 1 139 ? -28.696 -10.144 31.570 1.00 94.38 139 GLU A C 1
ATOM 1051 O O . GLU A 1 139 ? -29.390 -10.005 30.554 1.00 94.38 139 GLU A O 1
ATOM 1056 N N . ASP A 1 140 ? -27.455 -10.631 31.548 1.00 93.94 140 ASP A N 1
ATOM 1057 C CA . ASP A 1 140 ? -26.825 -11.121 30.328 1.00 93.94 140 ASP A CA 1
ATOM 1058 C C . ASP A 1 140 ? -27.729 -12.182 29.667 1.00 93.94 140 ASP A C 1
ATOM 1060 O O . ASP A 1 140 ? -28.193 -13.104 30.351 1.00 93.94 140 ASP A O 1
ATOM 1064 N N . PRO A 1 141 ? -28.028 -12.063 28.359 1.00 94.00 141 PRO A N 1
ATOM 1065 C CA . PRO A 1 141 ? -28.869 -13.031 27.663 1.00 94.00 141 PRO A CA 1
ATOM 1066 C C . PRO A 1 141 ? -28.269 -14.446 27.618 1.00 94.00 141 PRO A C 1
ATOM 1068 O O . PRO A 1 141 ? -29.007 -15.392 27.340 1.00 94.00 141 PRO A O 1
ATOM 1071 N N . GLY A 1 142 ? -26.969 -14.614 27.891 1.00 91.69 142 GLY A N 1
ATOM 1072 C CA . GLY A 1 142 ? -26.321 -15.917 28.037 1.00 91.69 142 GLY A CA 1
ATOM 1073 C C . GLY A 1 142 ? -26.316 -16.747 26.753 1.00 91.69 142 GLY A C 1
ATOM 1074 O O . GLY A 1 142 ? -26.343 -17.977 26.819 1.00 91.69 142 GLY A O 1
ATOM 1075 N N . VAL A 1 143 ? -26.333 -16.091 25.587 1.00 93.44 143 VAL A N 1
ATOM 1076 C CA . VAL A 1 143 ? -26.310 -16.761 24.282 1.00 93.44 143 VAL A CA 1
ATOM 1077 C C . VAL A 1 143 ? -24.914 -17.346 24.049 1.00 93.44 143 VAL A C 1
ATOM 1079 O O . VAL A 1 143 ? -23.953 -16.583 24.019 1.00 93.44 143 VAL A O 1
ATOM 1082 N N . PRO A 1 144 ? -24.765 -18.669 23.847 1.00 89.69 144 PRO A N 1
ATOM 1083 C CA . PRO A 1 144 ? -23.461 -19.255 23.555 1.00 89.69 144 PRO A CA 1
ATOM 1084 C C . PRO A 1 144 ? -22.920 -18.771 22.205 1.00 89.69 144 PRO A C 1
ATOM 1086 O O . PRO A 1 144 ? -23.605 -18.873 21.183 1.00 89.69 144 PRO A O 1
ATOM 1089 N N . VAL A 1 145 ? -21.675 -18.297 22.196 1.00 91.75 145 VAL A N 1
ATOM 1090 C CA . VAL A 1 145 ? -20.970 -17.829 20.998 1.00 91.75 145 VAL A CA 1
ATOM 1091 C C . VAL A 1 145 ? -19.753 -18.720 20.750 1.00 91.75 145 VAL A C 1
ATOM 1093 O O . VAL A 1 145 ? -19.048 -19.096 21.680 1.00 91.75 145 VAL A O 1
ATOM 1096 N N . ALA A 1 146 ? -19.523 -19.092 19.490 1.00 91.69 146 ALA A N 1
ATOM 1097 C CA . ALA A 1 146 ? -18.354 -19.853 19.057 1.00 91.69 146 ALA A CA 1
ATOM 1098 C C . ALA A 1 146 ? -17.380 -18.947 18.293 1.00 91.69 146 ALA A C 1
ATOM 1100 O O . ALA A 1 146 ? -17.776 -17.908 17.758 1.00 91.69 146 ALA A O 1
ATOM 1101 N N . ASP A 1 147 ? -16.117 -19.358 18.192 1.00 91.50 147 ASP A N 1
ATOM 1102 C CA . ASP A 1 147 ? -15.086 -18.597 17.477 1.00 91.50 147 ASP A CA 1
ATOM 1103 C C . ASP A 1 147 ? -15.400 -18.434 15.988 1.00 91.50 147 ASP A C 1
ATOM 1105 O O . ASP A 1 147 ? -15.003 -17.441 15.381 1.00 91.50 147 ASP A O 1
ATOM 1109 N N . GLU A 1 148 ? -16.132 -19.385 15.406 1.00 92.12 148 GLU A N 1
ATOM 1110 C CA . GLU A 1 148 ? -16.538 -19.401 14.004 1.00 92.12 148 GLU A CA 1
ATOM 1111 C C . GLU A 1 148 ? -17.712 -18.460 13.704 1.00 92.12 148 GLU A C 1
ATOM 1113 O O . GLU A 1 148 ? -17.991 -18.179 12.535 1.00 92.12 148 GLU A O 1
ATOM 1118 N N . THR A 1 149 ? -18.402 -17.965 14.735 1.00 94.06 149 THR A N 1
ATOM 1119 C CA . THR A 1 149 ? -19.545 -17.064 14.578 1.00 94.06 149 THR A CA 1
ATOM 1120 C C . THR A 1 149 ? -19.075 -15.693 14.095 1.00 94.06 149 THR A C 1
ATOM 1122 O O . THR A 1 149 ? -18.162 -15.092 14.665 1.00 94.06 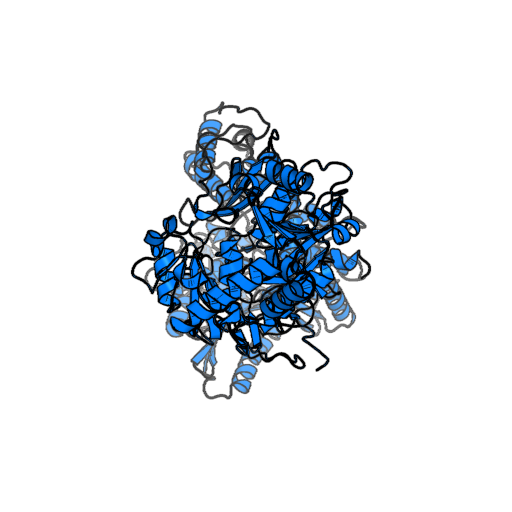149 THR A O 1
ATOM 1125 N N . VAL A 1 150 ? -19.714 -15.181 13.040 1.00 95.94 150 VAL A N 1
ATOM 1126 C CA . VAL A 1 150 ? -19.474 -13.825 12.524 1.00 95.94 150 VAL A CA 1
ATOM 1127 C C . VAL A 1 150 ? -19.967 -12.805 13.547 1.00 95.94 150 VAL A C 1
ATOM 1129 O O . VAL A 1 150 ? -21.135 -12.835 13.924 1.00 95.94 150 VAL A O 1
ATOM 1132 N N . CYS A 1 151 ? -19.089 -11.891 13.953 1.00 94.06 151 CYS A N 1
ATOM 1133 C CA . CYS A 1 151 ? -19.403 -10.800 14.873 1.00 94.06 151 CYS A CA 1
ATOM 1134 C C . CYS A 1 151 ? -19.500 -9.453 14.157 1.00 94.06 151 CYS A C 1
ATOM 1136 O O . CYS A 1 151 ? -20.310 -8.614 14.535 1.00 94.06 151 CYS A O 1
ATOM 1138 N N . HIS A 1 152 ? -18.717 -9.248 13.100 1.00 93.31 152 HIS A N 1
ATOM 1139 C CA . HIS A 1 152 ? -18.582 -7.961 12.430 1.00 93.31 152 HIS A CA 1
ATOM 1140 C C . HIS A 1 152 ? -18.692 -8.101 10.918 1.00 93.31 152 HIS A C 1
ATOM 1142 O O . HIS A 1 152 ? -18.138 -9.025 10.320 1.00 93.31 152 HIS A O 1
ATOM 1148 N N . ILE A 1 153 ? -19.399 -7.151 10.305 1.00 96.06 153 ILE A N 1
ATOM 1149 C CA . ILE A 1 153 ? -19.463 -6.980 8.858 1.00 96.06 153 ILE A CA 1
ATOM 1150 C C . ILE A 1 153 ? -19.059 -5.551 8.514 1.00 96.06 153 ILE A C 1
ATOM 1152 O O . ILE A 1 153 ? -19.819 -4.609 8.749 1.00 96.06 153 ILE A O 1
ATOM 1156 N N . ALA A 1 154 ? -17.873 -5.411 7.926 1.00 91.94 154 ALA A N 1
ATOM 1157 C CA . ALA A 1 154 ? -17.344 -4.145 7.435 1.00 91.94 154 ALA A CA 1
ATOM 1158 C C . ALA A 1 154 ? -17.339 -4.144 5.902 1.00 91.94 154 ALA A C 1
ATOM 1160 O O . ALA A 1 154 ? -16.956 -5.134 5.275 1.00 91.94 154 ALA A O 1
ATOM 1161 N N . TYR A 1 155 ? -17.756 -3.038 5.284 1.00 89.12 155 TYR A N 1
ATOM 1162 C CA . TYR A 1 155 ? -17.698 -2.893 3.830 1.00 89.12 155 TYR A CA 1
ATOM 1163 C C . TYR A 1 155 ? -16.425 -2.176 3.394 1.00 89.12 155 TYR A C 1
ATOM 1165 O O . TYR A 1 155 ? -16.047 -1.144 3.948 1.00 89.12 155 TYR A O 1
ATOM 1173 N N . THR A 1 156 ? -15.802 -2.680 2.333 1.00 80.25 156 THR A N 1
ATOM 1174 C CA . THR A 1 156 ? -14.631 -2.039 1.723 1.00 80.25 156 THR A CA 1
ATOM 1175 C C . THR A 1 156 ? -14.997 -0.741 0.984 1.00 80.25 156 THR A C 1
ATOM 1177 O O . THR A 1 156 ? -16.156 -0.483 0.644 1.00 80.25 156 THR A O 1
ATOM 1180 N N . SER A 1 157 ? -14.008 0.127 0.736 1.00 66.69 157 SER A N 1
ATOM 1181 C CA . SER A 1 157 ? -14.211 1.482 0.190 1.00 66.69 157 SER A CA 1
ATOM 1182 C C . SER A 1 157 ? -14.823 1.520 -1.220 1.00 66.69 157 SER A C 1
ATOM 1184 O O . SER A 1 157 ? -15.427 2.534 -1.567 1.00 66.69 157 SER A O 1
ATOM 1186 N N . GLY A 1 158 ? -14.768 0.422 -1.985 1.00 53.59 158 GLY A N 1
ATOM 1187 C CA . GLY A 1 158 ? -15.368 0.319 -3.323 1.00 53.59 158 GLY A CA 1
ATOM 1188 C C . GLY A 1 158 ? -14.536 0.957 -4.443 1.00 53.59 158 GLY A C 1
ATOM 1189 O O . GLY A 1 158 ? -15.056 1.200 -5.524 1.00 53.59 158 GLY A O 1
ATOM 1190 N N . SER A 1 159 ? -13.241 1.217 -4.232 1.00 49.91 159 SER A N 1
ATOM 1191 C CA . SER A 1 159 ? -12.358 1.781 -5.273 1.00 49.91 159 SER A CA 1
ATOM 1192 C C . SER A 1 159 ? -12.285 0.929 -6.551 1.00 49.91 159 SER A C 1
ATOM 1194 O O . SER A 1 159 ? -12.025 1.458 -7.623 1.00 49.91 159 SER A O 1
ATOM 1196 N N . THR A 1 160 ? -12.570 -0.374 -6.455 1.00 47.44 160 THR A N 1
ATOM 1197 C CA . THR A 1 160 ? -12.593 -1.337 -7.572 1.00 47.44 160 THR A CA 1
ATOM 1198 C C . THR A 1 160 ? -14.012 -1.726 -8.021 1.00 47.44 160 THR A C 1
ATOM 1200 O O . THR A 1 160 ? -14.190 -2.740 -8.696 1.00 47.44 160 THR A O 1
ATOM 1203 N N . GLY A 1 161 ? -15.043 -0.959 -7.634 1.00 64.25 161 GLY A N 1
ATOM 1204 C CA . GLY A 1 161 ? -16.442 -1.198 -8.007 1.00 64.25 161 GLY A CA 1
ATOM 1205 C C . GLY A 1 161 ? -17.396 -1.235 -6.808 1.00 64.25 161 GLY A C 1
ATOM 1206 O O . GLY A 1 161 ? -17.371 -0.376 -5.934 1.00 64.25 161 GLY A O 1
ATOM 1207 N N . THR A 1 162 ? -18.292 -2.222 -6.757 1.00 70.00 162 THR A N 1
ATOM 1208 C CA . THR A 1 162 ? -19.283 -2.327 -5.672 1.00 70.00 162 THR A CA 1
ATOM 1209 C C . THR A 1 162 ? -18.608 -2.675 -4.332 1.00 70.00 162 THR A C 1
ATOM 1211 O O . THR A 1 162 ? -17.814 -3.623 -4.305 1.00 70.00 162 THR A O 1
ATOM 1214 N N . PRO A 1 163 ? -18.911 -1.960 -3.224 1.00 78.25 163 PRO A N 1
ATOM 1215 C CA . PRO A 1 163 ? -18.410 -2.287 -1.886 1.00 78.25 163 PRO A CA 1
ATOM 1216 C C . PRO A 1 163 ? -18.641 -3.759 -1.529 1.00 78.25 163 PRO A C 1
ATOM 1218 O O . PRO A 1 163 ? -19.711 -4.298 -1.805 1.00 78.25 163 PRO A O 1
ATOM 1221 N N . LYS A 1 164 ? -17.651 -4.408 -0.906 1.00 87.75 164 LYS A N 1
ATOM 1222 C CA . LYS A 1 164 ? -17.720 -5.831 -0.532 1.00 87.75 164 LYS A CA 1
ATOM 1223 C C . LYS A 1 164 ? -17.823 -5.960 0.985 1.00 87.75 164 LYS A C 1
ATOM 1225 O O . LYS A 1 164 ? -16.989 -5.384 1.681 1.00 87.75 164 LYS A O 1
ATOM 1230 N N . ALA A 1 165 ? -18.808 -6.708 1.477 1.00 93.75 165 ALA A N 1
ATOM 1231 C CA . ALA A 1 165 ? -18.984 -6.994 2.901 1.00 93.75 165 ALA A CA 1
ATOM 1232 C C . ALA A 1 165 ? -18.031 -8.102 3.357 1.00 93.75 165 ALA A C 1
ATOM 1234 O O . ALA A 1 165 ? -18.167 -9.242 2.920 1.00 93.75 165 ALA A O 1
ATOM 1235 N N . VAL A 1 166 ? -17.097 -7.782 4.247 1.00 95.62 166 VAL A N 1
ATOM 1236 C CA . VAL A 1 166 ? -16.161 -8.741 4.842 1.00 95.62 166 VAL A CA 1
ATOM 1237 C C . VAL A 1 166 ? -16.726 -9.281 6.150 1.00 95.62 166 VAL A C 1
ATOM 1239 O O . VAL A 1 166 ? -17.195 -8.513 6.983 1.00 95.62 166 VAL A O 1
ATOM 1242 N N . LEU A 1 167 ? -16.690 -10.602 6.324 1.00 96.19 167 LEU A N 1
ATOM 1243 C CA . LEU A 1 167 ? -17.311 -11.325 7.434 1.00 96.19 167 LEU A CA 1
ATOM 1244 C C . LEU A 1 167 ? -16.273 -11.695 8.506 1.00 96.19 167 LEU A C 1
ATOM 1246 O O . LEU A 1 167 ? -15.658 -12.763 8.447 1.00 96.19 167 LEU A O 1
ATOM 1250 N N . LEU A 1 168 ? -16.077 -10.831 9.501 1.00 95.56 168 LEU A N 1
ATOM 1251 C CA . LEU A 1 168 ? -15.145 -11.071 10.602 1.00 95.56 168 LEU A CA 1
ATOM 1252 C C . LEU A 1 168 ? -15.789 -11.923 11.702 1.00 95.56 168 LEU A C 1
ATOM 1254 O O . LEU A 1 168 ? -16.922 -11.679 12.123 1.00 95.56 168 LEU A O 1
ATOM 1258 N N . ARG A 1 169 ? -15.046 -12.920 12.183 1.00 95.19 169 ARG A N 1
ATOM 1259 C CA . ARG A 1 169 ? -15.485 -13.869 13.212 1.00 95.19 169 ARG A CA 1
ATOM 1260 C C . ARG A 1 169 ? -14.948 -13.515 14.603 1.00 95.19 169 ARG A C 1
ATOM 1262 O O . ARG A 1 169 ? -13.949 -12.803 14.725 1.00 95.19 169 ARG A O 1
ATOM 1269 N N . HIS A 1 170 ? -15.577 -14.056 15.648 1.00 94.19 170 HIS A N 1
ATOM 1270 C CA . HIS A 1 170 ? -15.157 -13.853 17.039 1.00 94.19 170 HIS A CA 1
ATOM 1271 C C . HIS A 1 170 ? -13.731 -14.345 17.330 1.00 94.19 170 HIS A C 1
ATOM 1273 O O . HIS A 1 170 ? -13.012 -13.674 18.070 1.00 94.19 170 HIS A O 1
ATOM 1279 N N . GLY A 1 171 ? -13.301 -15.460 16.726 1.00 93.44 171 GLY A N 1
ATOM 1280 C CA . GLY A 1 171 ? -11.941 -15.988 16.871 1.00 93.44 171 GLY A CA 1
ATOM 1281 C C . GLY A 1 171 ? -10.872 -14.967 16.454 1.00 93.44 171 GLY A C 1
ATOM 1282 O O . GLY A 1 171 ? -10.147 -14.481 17.319 1.00 93.44 171 GLY A O 1
ATOM 1283 N N . PRO A 1 172 ? -10.802 -14.558 15.173 1.00 93.56 172 PRO A N 1
ATOM 1284 C CA . PRO A 1 172 ? -9.867 -13.533 14.709 1.00 93.56 172 PRO A CA 1
ATOM 1285 C C . PRO A 1 172 ? -9.900 -12.229 15.504 1.00 93.56 172 PRO A C 1
ATOM 1287 O O . PRO A 1 172 ? -8.849 -11.711 15.874 1.00 93.56 172 PRO A O 1
ATOM 1290 N N . MET A 1 173 ? -11.096 -11.745 15.857 1.00 93.94 173 MET A N 1
ATOM 1291 C CA . MET A 1 173 ? -11.259 -10.579 16.730 1.00 93.94 173 MET A CA 1
ATOM 1292 C C . MET A 1 173 ? -10.555 -10.772 18.085 1.00 93.94 173 MET A C 1
ATOM 1294 O O . MET A 1 173 ? -9.832 -9.889 18.545 1.00 93.94 173 MET A O 1
ATOM 1298 N N . ARG A 1 174 ? -10.729 -11.934 18.727 1.00 93.00 174 ARG A N 1
ATOM 1299 C CA . ARG A 1 174 ? -10.050 -12.261 19.988 1.00 93.00 174 ARG A CA 1
ATOM 1300 C C . ARG A 1 174 ? -8.527 -12.289 19.816 1.00 93.00 174 ARG A C 1
ATOM 1302 O O . ARG A 1 174 ? -7.833 -11.803 20.707 1.00 93.00 174 ARG A O 1
ATOM 1309 N N . ASN A 1 175 ? -8.008 -12.803 18.692 1.00 93.50 175 ASN A N 1
ATOM 1310 C CA . ASN A 1 175 ? -6.562 -12.790 18.413 1.00 93.50 175 ASN A CA 1
ATOM 1311 C C . ASN A 1 175 ? -6.050 -11.353 18.414 1.00 93.50 175 ASN A C 1
ATOM 1313 O O . ASN A 1 175 ? -5.140 -11.019 19.165 1.00 93.50 175 ASN A O 1
ATOM 1317 N N . THR A 1 176 ? -6.690 -10.507 17.603 1.00 93.31 176 THR A N 1
ATOM 1318 C CA . THR A 1 176 ? -6.355 -9.093 17.444 1.00 93.31 176 THR A CA 1
ATOM 1319 C C . THR A 1 176 ? -6.343 -8.367 18.784 1.00 93.31 176 THR A C 1
ATOM 1321 O O . THR A 1 176 ? -5.361 -7.706 19.121 1.00 93.31 176 THR A O 1
ATOM 1324 N N . VAL A 1 177 ? -7.409 -8.517 19.577 1.00 93.50 177 VAL A N 1
ATOM 1325 C CA . VAL A 1 177 ? -7.524 -7.872 20.890 1.00 93.50 177 VAL A CA 1
ATOM 1326 C C . VAL A 1 177 ? -6.395 -8.312 21.822 1.00 93.50 177 VAL A C 1
ATOM 1328 O O . VAL A 1 177 ? -5.769 -7.465 22.455 1.00 93.50 177 VAL A O 1
ATOM 1331 N N . ASN A 1 178 ? -6.099 -9.610 21.896 1.00 92.19 178 ASN A N 1
ATOM 1332 C CA . ASN A 1 178 ? -5.046 -10.123 22.772 1.00 92.19 178 ASN A CA 1
ATOM 1333 C C . ASN A 1 178 ? -3.646 -9.678 22.328 1.00 92.19 178 ASN A C 1
ATOM 1335 O O . ASN A 1 178 ? -2.877 -9.198 23.158 1.00 92.19 178 ASN A O 1
ATOM 1339 N N . VAL A 1 179 ? -3.349 -9.765 21.028 1.00 93.31 179 VAL A N 1
ATOM 1340 C CA . VAL A 1 179 ? -2.078 -9.316 20.438 1.00 93.31 179 VAL A CA 1
ATOM 1341 C C . VAL A 1 179 ? -1.827 -7.844 20.751 1.00 93.31 179 VAL A C 1
ATOM 1343 O O . VAL A 1 179 ? -0.763 -7.489 21.255 1.00 93.31 179 VAL A O 1
ATOM 1346 N N . LEU A 1 180 ? -2.816 -6.980 20.503 1.00 94.06 180 LEU A N 1
ATOM 1347 C CA . LEU A 1 180 ? -2.659 -5.547 20.739 1.00 94.06 180 LEU A CA 1
ATOM 1348 C C . LEU A 1 180 ? -2.530 -5.222 22.226 1.00 94.06 180 LEU A C 1
ATOM 1350 O O . LEU A 1 180 ? -1.748 -4.341 22.582 1.00 94.06 180 LEU A O 1
ATOM 1354 N N . ARG A 1 181 ? -3.243 -5.942 23.102 1.00 93.00 181 ARG A N 1
ATOM 1355 C CA . ARG A 1 181 ? -3.096 -5.768 24.552 1.00 93.00 181 ARG A CA 1
ATOM 1356 C C . ARG A 1 181 ? -1.685 -6.080 25.025 1.00 93.00 181 ARG A C 1
ATOM 1358 O O . ARG A 1 181 ? -1.117 -5.288 25.772 1.00 93.00 181 ARG A O 1
ATOM 1365 N N . GLU A 1 182 ? -1.118 -7.187 24.560 1.00 92.00 182 GLU A N 1
ATOM 1366 C CA . GLU A 1 182 ? 0.231 -7.610 24.927 1.00 92.00 182 GLU A CA 1
ATOM 1367 C C . GLU A 1 182 ? 1.299 -6.659 24.367 1.00 92.00 182 GLU A C 1
ATOM 1369 O O . GLU A 1 182 ? 2.088 -6.096 25.123 1.00 92.00 182 GLU A O 1
ATOM 1374 N N . GLN A 1 183 ? 1.295 -6.408 23.056 1.00 91.50 183 GLN A N 1
ATOM 1375 C CA . GLN A 1 183 ? 2.355 -5.639 22.390 1.00 91.50 183 GLN A CA 1
ATOM 1376 C C . GLN A 1 183 ? 2.354 -4.147 22.745 1.00 91.50 183 GLN A C 1
ATOM 1378 O O . GLN A 1 183 ? 3.411 -3.505 22.770 1.00 91.50 183 GLN A O 1
ATOM 1383 N N . CYS A 1 184 ? 1.173 -3.583 23.010 1.00 93.62 184 CYS A N 1
ATOM 1384 C CA . CYS A 1 184 ? 1.033 -2.167 23.343 1.00 93.62 184 CYS A CA 1
ATOM 1385 C C . CYS A 1 184 ? 0.990 -1.914 24.858 1.00 93.62 184 CYS A C 1
ATOM 1387 O O . CYS A 1 184 ? 1.000 -0.751 25.263 1.00 93.62 184 CYS A O 1
ATOM 1389 N N . GLY A 1 185 ? 0.951 -2.966 25.687 1.00 94.12 185 GLY A N 1
ATOM 1390 C CA . GLY A 1 185 ? 0.803 -2.848 27.139 1.00 94.12 185 GLY A CA 1
ATOM 1391 C C . GLY A 1 185 ? -0.520 -2.189 27.532 1.00 94.12 185 GLY A C 1
ATOM 1392 O O . GLY A 1 185 ? -0.524 -1.250 28.324 1.00 94.12 185 GLY A O 1
ATOM 1393 N N . ILE A 1 186 ? -1.627 -2.624 26.918 1.00 96.50 186 ILE A N 1
ATOM 1394 C CA . ILE A 1 186 ? -2.971 -2.099 27.200 1.00 96.50 186 ILE A CA 1
ATOM 1395 C C . ILE A 1 186 ? -3.537 -2.830 28.412 1.00 96.50 186 ILE A C 1
ATOM 1397 O O . ILE A 1 186 ? -3.703 -4.054 28.416 1.00 96.50 186 ILE A O 1
ATOM 1401 N N . ASP A 1 187 ? -3.880 -2.047 29.418 1.00 95.94 187 ASP A N 1
ATOM 1402 C CA . ASP A 1 187 ? -4.293 -2.502 30.734 1.00 95.94 187 ASP A CA 1
ATOM 1403 C C . ASP A 1 187 ? -5.440 -1.652 31.306 1.00 95.94 187 ASP A C 1
ATOM 1405 O O . ASP A 1 187 ? -6.013 -0.774 30.660 1.00 95.94 187 ASP A O 1
ATOM 1409 N N . GLU A 1 188 ? -5.761 -1.935 32.560 1.00 96.75 188 GLU A N 1
ATOM 1410 C CA . GLU A 1 188 ? -6.808 -1.296 33.344 1.00 96.75 188 GLU A CA 1
ATOM 1411 C C . GLU A 1 188 ? -6.563 0.198 33.650 1.00 96.75 188 GLU A C 1
ATOM 1413 O O . GLU A 1 188 ? -7.498 0.874 34.085 1.00 96.75 188 GLU A O 1
ATOM 1418 N N . GLU A 1 189 ? -5.338 0.707 33.465 1.00 96.50 189 GLU A N 1
ATOM 1419 C CA . GLU A 1 189 ? -4.964 2.121 33.650 1.00 96.50 189 GLU A CA 1
ATOM 1420 C C . GLU A 1 189 ? -4.914 2.888 32.321 1.00 96.50 189 GLU A C 1
ATOM 1422 O O . GLU A 1 189 ? -4.697 4.105 32.286 1.00 96.50 189 GLU A O 1
ATOM 1427 N N . THR A 1 190 ? -5.101 2.183 31.206 1.00 98.25 190 THR A N 1
ATOM 1428 C CA . THR A 1 190 ? -4.994 2.762 29.875 1.00 98.25 190 THR A CA 1
ATOM 1429 C C . THR A 1 190 ? -6.100 3.780 29.618 1.00 98.25 190 THR A C 1
ATOM 1431 O O . THR A 1 190 ? -7.285 3.508 29.804 1.00 98.25 190 THR A O 1
ATOM 1434 N N . ARG A 1 191 ? -5.701 4.948 29.108 1.00 98.25 191 ARG A N 1
ATOM 1435 C CA . ARG A 1 191 ? -6.589 5.977 28.563 1.00 98.25 191 ARG A CA 1
ATOM 1436 C C . ARG A 1 191 ? -6.357 6.024 27.066 1.00 98.25 191 ARG A C 1
ATOM 1438 O O . ARG A 1 191 ? -5.302 6.483 26.630 1.00 98.25 191 ARG A O 1
ATOM 1445 N N . GLY A 1 192 ? -7.294 5.501 26.292 1.00 97.94 192 GLY A N 1
ATOM 1446 C CA . GLY A 1 192 ? -7.146 5.402 24.851 1.00 97.94 192 GLY A CA 1
ATOM 1447 C C . GLY A 1 192 ? -8.100 6.304 24.086 1.00 97.94 192 GLY A C 1
ATOM 1448 O O . GLY A 1 192 ? -9.185 6.611 24.571 1.00 97.94 192 GLY A O 1
ATOM 1449 N N . SER A 1 193 ? -7.701 6.740 22.898 1.00 97.12 193 SER A N 1
ATOM 1450 C CA . SER A 1 193 ? -8.592 7.451 21.978 1.00 97.12 193 SER A CA 1
ATOM 1451 C C . SER A 1 193 ? -9.487 6.475 21.198 1.00 97.12 193 SER A C 1
ATOM 1453 O O . SER A 1 193 ? -9.193 5.285 21.116 1.00 97.12 193 SER A O 1
ATOM 1455 N N . TRP A 1 194 ? -10.576 6.983 20.616 1.00 96.06 194 TRP A N 1
ATOM 1456 C CA . TRP A 1 194 ? -11.251 6.350 19.479 1.00 96.06 194 TRP A CA 1
ATOM 1457 C C . TRP A 1 194 ? -11.347 7.360 18.336 1.00 96.06 194 TRP A C 1
ATOM 1459 O O . TRP A 1 194 ? -12.108 8.330 18.405 1.00 96.06 194 TRP A O 1
ATOM 1469 N N . LEU A 1 195 ? -10.551 7.137 17.291 1.00 92.12 195 LEU A N 1
ATOM 1470 C CA . LEU A 1 195 ? -10.387 8.050 16.161 1.00 92.12 195 LEU A CA 1
ATOM 1471 C C . LEU A 1 195 ? -10.857 7.450 14.838 1.00 92.12 195 LEU A C 1
ATOM 1473 O O . LEU A 1 195 ? -11.231 8.207 13.945 1.00 92.12 195 LEU A O 1
ATOM 1477 N N . CYS A 1 196 ? -10.871 6.129 14.669 1.00 87.50 196 CYS A N 1
ATOM 1478 C CA . CYS A 1 196 ? -11.317 5.545 13.408 1.00 87.50 196 CYS A CA 1
ATOM 1479 C C . CYS A 1 196 ? -12.828 5.746 13.178 1.00 87.50 196 CYS A C 1
ATOM 1481 O O . CYS A 1 196 ? -13.618 5.827 14.122 1.00 87.50 196 CYS A O 1
ATOM 1483 N N . SER A 1 197 ? -13.248 5.799 11.911 1.00 85.25 197 SER A N 1
ATOM 1484 C CA . SER A 1 197 ? -14.672 5.799 11.552 1.00 85.25 197 SER A CA 1
ATOM 1485 C C . SER A 1 197 ? -15.374 4.550 12.122 1.00 85.25 197 SER A C 1
ATOM 1487 O O . SER A 1 197 ? -14.799 3.457 12.066 1.00 85.25 197 SER A O 1
ATOM 1489 N N . PRO A 1 198 ? -16.615 4.675 12.633 1.00 84.56 198 PRO A N 1
ATOM 1490 C CA . PRO A 1 198 ? -17.383 3.544 13.148 1.00 84.56 198 PRO A CA 1
ATOM 1491 C C . PRO A 1 198 ? -17.853 2.590 12.037 1.00 84.56 198 PRO A C 1
ATOM 1493 O O . PRO A 1 198 ? -18.185 1.448 12.329 1.00 84.56 198 PRO A O 1
ATOM 1496 N N . GLY A 1 199 ? -17.875 3.035 10.772 1.00 79.19 199 GLY A N 1
ATOM 1497 C CA . GLY A 1 199 ? -18.234 2.217 9.607 1.00 79.19 199 GLY A CA 1
ATOM 1498 C C . GLY A 1 199 ? -17.057 1.477 8.965 1.00 79.19 199 GLY A C 1
ATOM 1499 O O . GLY A 1 199 ? -17.248 0.755 7.985 1.00 79.19 199 GLY A O 1
ATOM 1500 N N . PHE A 1 200 ? -15.841 1.670 9.478 1.00 72.88 200 PHE A N 1
ATOM 1501 C CA . PHE A 1 200 ? -14.617 1.103 8.922 1.00 72.88 200 PHE A CA 1
ATOM 1502 C C . PHE A 1 200 ? -14.146 -0.112 9.732 1.00 72.88 200 PHE A C 1
ATOM 1504 O O . PHE A 1 200 ? -14.293 -0.140 10.951 1.00 72.88 200 PHE A O 1
ATOM 1511 N N . GLY A 1 201 ? -13.526 -1.097 9.072 1.00 72.94 201 GLY A N 1
ATOM 1512 C CA . GLY A 1 201 ? -12.947 -2.296 9.709 1.00 72.94 201 GLY A CA 1
ATOM 1513 C C . GLY A 1 201 ? -11.667 -2.025 10.512 1.00 72.94 201 GLY A C 1
ATOM 1514 O O . GLY A 1 201 ? -10.695 -2.759 10.388 1.00 72.94 201 GLY A O 1
ATOM 1515 N N . LEU A 1 202 ? -11.621 -0.911 11.249 1.00 82.06 202 LEU A N 1
ATOM 1516 C CA . LEU A 1 202 ? -10.582 -0.605 12.236 1.00 82.06 202 LEU A CA 1
ATOM 1517 C C . LEU A 1 202 ? -11.138 -0.481 13.662 1.00 82.06 202 LEU A C 1
ATOM 1519 O O . LEU A 1 202 ? -10.360 -0.345 14.602 1.00 82.06 202 LEU A O 1
ATOM 1523 N N . VAL A 1 203 ? -12.457 -0.543 13.862 1.00 84.69 203 VAL A N 1
ATOM 1524 C CA . VAL A 1 203 ? -13.056 -0.425 15.205 1.00 84.69 203 VAL A CA 1
ATOM 1525 C C . VAL A 1 203 ? -12.564 -1.550 16.131 1.00 84.69 203 VAL A C 1
ATOM 1527 O O . VAL A 1 203 ? -12.350 -1.347 17.324 1.00 84.69 203 VAL A O 1
ATOM 1530 N N . GLU A 1 204 ? -12.289 -2.725 15.574 1.00 87.25 204 GLU A N 1
ATOM 1531 C CA . GLU A 1 204 ? -11.684 -3.866 16.267 1.00 87.25 204 GLU A CA 1
ATOM 1532 C C . GLU A 1 204 ? -10.278 -3.629 16.833 1.00 87.25 204 GLU A C 1
ATOM 1534 O O . GLU A 1 204 ? -9.876 -4.302 17.782 1.00 87.25 204 GLU A O 1
ATOM 1539 N N . VAL A 1 205 ? -9.520 -2.698 16.252 1.00 89.19 205 VAL A N 1
ATOM 1540 C CA . VAL A 1 205 ? -8.136 -2.407 16.639 1.00 89.19 205 VAL A CA 1
ATOM 1541 C C . VAL A 1 205 ? -8.016 -1.085 17.382 1.00 89.19 205 VAL A C 1
ATOM 1543 O O . VAL A 1 205 ? -6.967 -0.822 17.964 1.00 89.19 205 VAL A O 1
ATOM 1546 N N . ASP A 1 206 ? -9.067 -0.265 17.393 1.00 92.19 206 ASP A N 1
ATOM 1547 C CA . ASP A 1 206 ? -9.065 1.049 18.027 1.00 92.19 206 ASP A CA 1
ATOM 1548 C C . ASP A 1 206 ? -9.652 0.988 19.459 1.00 92.19 206 ASP A C 1
ATOM 1550 O O . ASP A 1 206 ? -8.872 0.687 20.372 1.00 92.19 206 ASP A O 1
ATOM 1554 N N . PRO A 1 207 ? -10.972 1.146 19.712 1.00 95.19 207 PRO A N 1
ATOM 1555 C CA . PRO A 1 207 ? -11.525 1.131 21.071 1.00 95.19 207 PRO A CA 1
ATOM 1556 C C . PRO A 1 207 ? -11.567 -0.256 21.733 1.00 95.19 207 PRO A C 1
ATOM 1558 O O . PRO A 1 207 ? -11.550 -0.351 22.961 1.00 95.19 207 PRO A O 1
ATOM 1561 N N . PHE A 1 208 ? -11.654 -1.348 20.967 1.00 94.88 208 PHE A N 1
ATOM 1562 C CA . PHE A 1 208 ? -11.942 -2.672 21.538 1.00 94.88 208 PHE A CA 1
ATOM 1563 C C . PHE A 1 208 ? -10.821 -3.245 22.415 1.00 94.88 208 PHE A C 1
ATOM 1565 O O . PHE A 1 208 ? -11.134 -3.728 23.505 1.00 94.88 208 PHE A O 1
ATOM 1572 N N . PRO A 1 209 ? -9.530 -3.171 22.039 1.00 95.81 209 PRO A N 1
ATOM 1573 C CA . PRO A 1 209 ? -8.454 -3.635 22.909 1.00 95.81 209 PRO A CA 1
ATOM 1574 C C . PRO A 1 209 ? -8.419 -2.897 24.255 1.00 95.81 209 PRO A C 1
ATOM 1576 O O . PRO A 1 209 ? -8.136 -3.517 25.279 1.00 95.81 209 PRO A O 1
ATOM 1579 N N . ILE A 1 210 ? -8.764 -1.602 24.262 1.00 97.81 210 ILE A N 1
ATOM 1580 C CA . ILE A 1 210 ? -8.828 -0.760 25.468 1.00 97.81 210 ILE A CA 1
ATOM 1581 C C . ILE A 1 210 ? -9.977 -1.213 26.372 1.00 97.81 210 ILE A C 1
ATOM 1583 O O . ILE A 1 210 ? -9.765 -1.462 27.559 1.00 97.81 210 ILE A O 1
ATOM 1587 N N . LEU A 1 211 ? -11.177 -1.381 25.805 1.00 97.69 211 LEU A N 1
ATOM 1588 C CA . LEU A 1 211 ? -12.358 -1.814 26.558 1.00 97.69 211 LEU A CA 1
ATOM 1589 C C . LEU A 1 211 ? -12.212 -3.239 27.108 1.00 97.69 211 LEU A C 1
ATOM 1591 O O . LEU A 1 211 ? -12.562 -3.516 28.252 1.00 97.69 211 LEU A O 1
ATOM 1595 N N . ALA A 1 212 ? -11.644 -4.148 26.314 1.00 95.81 212 ALA A N 1
ATOM 1596 C CA . ALA A 1 212 ? -11.378 -5.521 26.733 1.00 95.81 212 ALA A CA 1
ATOM 1597 C C . ALA A 1 212 ? -10.371 -5.611 27.892 1.00 95.81 212 ALA A C 1
ATOM 1599 O O . ALA A 1 212 ? -10.400 -6.569 28.665 1.00 95.81 212 ALA A O 1
ATOM 1600 N N . ALA A 1 213 ? -9.471 -4.631 28.005 1.00 95.75 213 ALA A N 1
ATOM 1601 C CA . ALA A 1 213 ? -8.488 -4.545 29.077 1.00 95.75 213 ALA A CA 1
ATOM 1602 C C . ALA A 1 213 ? -9.008 -3.832 30.337 1.00 95.75 213 ALA A C 1
ATOM 1604 O O . ALA A 1 213 ? -8.312 -3.834 31.347 1.00 95.75 213 ALA A O 1
ATOM 1605 N N . GLY A 1 214 ? -10.200 -3.226 30.295 1.00 97.00 214 GLY A N 1
ATOM 1606 C CA . GLY A 1 214 ? -10.738 -2.443 31.407 1.00 97.00 214 GLY A CA 1
ATOM 1607 C C . GLY A 1 214 ? -10.256 -0.996 31.473 1.00 97.00 214 GLY A C 1
ATOM 1608 O O . GLY A 1 214 ? -10.456 -0.357 32.508 1.00 97.00 214 GLY A O 1
ATOM 1609 N N . GLY A 1 215 ? -9.629 -0.491 30.405 1.00 98.00 215 GLY A N 1
ATOM 1610 C CA . GLY A 1 215 ? -9.220 0.908 30.275 1.00 98.00 215 GLY A CA 1
ATOM 1611 C C . GLY A 1 215 ? -10.388 1.841 29.940 1.00 98.00 215 GLY A C 1
ATOM 1612 O O . GLY A 1 215 ? -11.540 1.417 29.833 1.00 98.00 215 GLY A O 1
ATOM 1613 N N . THR A 1 216 ? -10.097 3.123 29.742 1.00 98.62 216 THR A N 1
ATOM 1614 C CA . THR A 1 216 ? -11.089 4.143 29.374 1.00 98.62 216 THR A CA 1
ATOM 1615 C C . THR A 1 216 ? -10.876 4.604 27.936 1.00 98.62 216 THR A C 1
ATOM 1617 O O . THR A 1 216 ? -9.772 5.011 27.578 1.00 98.62 216 THR A O 1
ATOM 1620 N N . VAL A 1 217 ? -11.936 4.590 27.128 1.00 98.62 217 VAL A N 1
ATOM 1621 C CA . VAL A 1 217 ? -11.959 5.149 25.769 1.00 98.62 217 VAL A CA 1
ATOM 1622 C C . VAL A 1 217 ? -12.467 6.589 25.801 1.00 98.62 217 VAL A C 1
ATOM 1624 O O . VAL A 1 217 ? -13.519 6.871 26.370 1.00 98.62 217 VAL A O 1
ATOM 1627 N N . LEU A 1 218 ? -11.742 7.502 25.164 1.00 98.38 218 LEU A N 1
ATOM 1628 C CA . LEU A 1 218 ? -12.084 8.914 25.044 1.00 98.38 218 LEU A CA 1
ATOM 1629 C C . LEU A 1 218 ? -12.298 9.279 23.575 1.00 98.38 218 LEU A C 1
ATOM 1631 O O . LEU A 1 218 ? -11.494 8.930 22.710 1.00 98.38 218 LEU A O 1
ATOM 1635 N N . ILE A 1 219 ? -13.389 9.988 23.300 1.00 97.50 219 ILE A N 1
ATOM 1636 C CA . ILE A 1 219 ? -13.800 10.358 21.944 1.00 97.50 219 ILE A CA 1
ATOM 1637 C C . ILE A 1 219 ? -13.656 11.880 21.786 1.00 97.50 219 ILE A C 1
ATOM 1639 O O . ILE A 1 219 ? -14.397 12.608 22.457 1.00 97.50 219 ILE A O 1
ATOM 1643 N N . PRO A 1 220 ? -12.738 12.376 20.932 1.00 95.31 220 PRO A N 1
ATOM 1644 C CA . PRO A 1 220 ? -12.634 13.804 20.643 1.00 95.31 220 PRO A CA 1
ATOM 1645 C C . PRO A 1 220 ? -13.787 14.294 19.762 1.00 95.31 220 PRO A C 1
ATOM 1647 O O . PRO A 1 220 ? -14.518 13.509 19.149 1.00 95.31 220 PRO A O 1
ATOM 1650 N N . GLU A 1 221 ? -13.911 15.615 19.652 1.00 91.50 221 GLU A N 1
ATOM 1651 C CA . GLU A 1 221 ? -14.774 16.221 18.641 1.00 91.50 221 GLU A CA 1
ATOM 1652 C C . GLU A 1 221 ? -14.278 15.914 17.213 1.00 91.50 221 GLU A C 1
ATOM 1654 O O . GLU A 1 221 ? -13.073 15.733 16.997 1.00 91.50 221 GLU A O 1
ATOM 1659 N N . PRO A 1 222 ? -15.183 15.828 16.217 1.00 85.69 222 PRO A N 1
ATOM 1660 C CA . PRO A 1 222 ? -14.804 15.491 14.845 1.00 85.69 222 PRO A CA 1
ATOM 1661 C C . PRO A 1 222 ? -13.770 16.437 14.218 1.00 85.69 222 PRO A C 1
ATOM 1663 O O . PRO A 1 222 ? -12.879 15.968 13.515 1.00 85.69 222 PRO A O 1
ATOM 1666 N N . ASP A 1 223 ? -13.867 17.740 14.482 1.00 87.06 223 ASP A N 1
ATOM 1667 C CA . ASP A 1 223 ? -12.942 18.771 13.998 1.00 87.06 223 ASP A CA 1
ATOM 1668 C C . ASP A 1 223 ? -11.545 18.637 14.623 1.00 87.06 223 ASP A C 1
ATOM 1670 O O . ASP A 1 223 ? -10.540 18.697 13.911 1.00 87.06 223 ASP A O 1
ATOM 1674 N N . VAL A 1 224 ? -11.483 18.339 15.925 1.00 91.06 224 VAL A N 1
ATOM 1675 C CA . VAL A 1 224 ? -10.233 18.039 16.639 1.00 91.06 224 VAL A CA 1
ATOM 1676 C C . VAL A 1 224 ? -9.532 16.834 16.013 1.00 91.06 224 VAL A C 1
ATOM 1678 O O . VAL A 1 224 ? -8.336 16.892 15.734 1.00 91.06 224 VAL A O 1
ATOM 1681 N N . ALA A 1 225 ? -10.269 15.756 15.724 1.00 86.25 225 ALA A N 1
ATOM 1682 C CA . ALA A 1 225 ? -9.710 14.533 15.140 1.00 86.25 225 ALA A CA 1
ATOM 1683 C C . ALA A 1 225 ? -9.140 14.719 13.717 1.00 86.25 225 ALA A C 1
ATOM 1685 O O . ALA A 1 225 ? -8.330 13.905 13.272 1.00 86.25 225 ALA A O 1
ATOM 1686 N N . GLN A 1 226 ? -9.563 15.763 12.996 1.00 82.56 226 GLN A N 1
ATOM 1687 C CA . GLN A 1 226 ? -9.143 16.049 11.619 1.00 82.56 226 GLN A CA 1
ATOM 1688 C C . GLN A 1 226 ? -7.963 17.029 11.524 1.00 82.56 226 GLN A C 1
ATOM 1690 O O . GLN A 1 226 ? -7.397 17.199 10.443 1.00 82.56 226 GLN A O 1
ATOM 1695 N N . SER A 1 227 ? -7.553 17.651 12.631 1.00 88.75 227 SER A N 1
ATOM 1696 C CA . SER A 1 227 ? -6.446 18.609 12.672 1.00 88.75 227 SER A CA 1
ATOM 1697 C C . SER A 1 227 ? -5.265 18.042 13.452 1.00 88.75 227 SER A C 1
ATOM 1699 O O . SER A 1 227 ? -5.382 17.763 14.639 1.00 88.75 227 SER A O 1
ATOM 1701 N N . ALA A 1 228 ? -4.096 17.916 12.815 1.00 90.44 228 ALA A N 1
ATOM 1702 C CA . ALA A 1 228 ? -2.901 17.357 13.457 1.00 90.44 228 ALA A CA 1
ATOM 1703 C C . ALA A 1 228 ? -2.511 18.116 14.738 1.00 90.44 228 ALA A C 1
ATOM 1705 O O . ALA A 1 228 ? -2.208 17.497 15.756 1.00 90.44 228 ALA A O 1
ATOM 1706 N N . ALA A 1 229 ? -2.560 19.453 14.701 1.00 92.31 229 ALA A N 1
ATOM 1707 C CA . ALA A 1 229 ? -2.227 20.294 15.848 1.00 92.31 229 ALA A CA 1
ATOM 1708 C C . ALA A 1 229 ? -3.252 20.149 16.981 1.00 92.31 229 ALA A C 1
ATOM 1710 O O . ALA A 1 229 ? -2.862 19.887 18.116 1.00 92.31 229 ALA A O 1
ATOM 1711 N N . GLN A 1 230 ? -4.551 20.235 16.666 1.00 95.94 230 GLN A N 1
ATOM 1712 C CA . GLN A 1 230 ? -5.602 20.107 17.681 1.00 95.94 230 GLN A CA 1
ATOM 1713 C C . GLN A 1 230 ? -5.648 18.695 18.268 1.00 95.94 230 GLN A C 1
ATOM 1715 O O . GLN A 1 230 ? -5.827 18.542 19.470 1.00 95.94 230 GLN A O 1
ATOM 1720 N N . LEU A 1 231 ? -5.432 17.660 17.450 1.00 96.50 231 LEU A N 1
ATOM 1721 C CA . LEU A 1 231 ? -5.351 16.285 17.924 1.00 96.50 231 LEU A CA 1
ATOM 1722 C C . LEU A 1 231 ? -4.138 16.087 18.840 1.00 96.50 231 LEU A C 1
ATOM 1724 O O . LEU A 1 231 ? -4.279 15.465 19.887 1.00 96.50 231 LEU A O 1
ATOM 1728 N N . ARG A 1 232 ? -2.963 16.634 18.496 1.00 96.69 232 ARG A N 1
ATOM 1729 C CA . ARG A 1 232 ? -1.782 16.619 19.379 1.00 96.69 232 ARG A CA 1
ATOM 1730 C C . ARG A 1 232 ? -2.093 17.283 20.717 1.00 96.69 232 ARG A C 1
ATOM 1732 O O . ARG A 1 232 ? -1.812 16.685 21.752 1.00 96.69 232 ARG A O 1
ATOM 1739 N N . ASP A 1 233 ? -2.679 18.479 20.694 1.00 96.75 233 ASP A N 1
ATOM 1740 C CA . ASP A 1 233 ? -3.046 19.223 21.907 1.00 96.75 233 ASP A CA 1
ATOM 1741 C C . ASP A 1 233 ? -4.025 18.413 22.764 1.00 96.75 233 ASP A C 1
ATOM 1743 O O . ASP A 1 233 ? -3.767 18.168 23.941 1.00 96.75 233 ASP A O 1
ATOM 1747 N N . TRP A 1 234 ? -5.072 17.872 22.144 1.00 97.38 234 TRP A N 1
ATOM 1748 C CA . TRP A 1 234 ? -6.067 17.038 22.810 1.00 97.38 234 TRP A CA 1
ATOM 1749 C C . TRP A 1 234 ? -5.466 15.767 23.430 1.00 97.38 234 TRP A C 1
ATOM 1751 O O . TRP A 1 234 ? -5.775 15.435 24.573 1.00 97.38 234 TRP A O 1
ATOM 1761 N N . LEU A 1 235 ? -4.563 15.069 22.725 1.00 97.88 235 LEU A N 1
ATOM 1762 C CA . LEU A 1 235 ? -3.874 13.880 23.251 1.00 97.88 235 LEU A CA 1
ATOM 1763 C C . LEU A 1 235 ? -3.085 14.202 24.533 1.00 97.88 235 LEU A C 1
ATOM 1765 O O . LEU A 1 235 ? -3.039 13.380 25.454 1.00 97.88 235 LEU A O 1
ATOM 1769 N N . VAL A 1 236 ? -2.471 15.387 24.592 1.00 97.62 236 VAL A N 1
ATOM 1770 C CA . VAL A 1 236 ? -1.721 15.870 25.759 1.00 97.62 236 VAL A CA 1
ATOM 1771 C C . VAL A 1 236 ? -2.667 16.263 26.894 1.00 97.62 236 VAL A C 1
ATOM 1773 O O . VAL A 1 236 ? -2.488 15.793 28.021 1.00 97.62 236 VAL A O 1
ATOM 1776 N N . GLU A 1 237 ? -3.675 17.087 26.605 1.00 96.06 237 GLU A N 1
ATOM 1777 C CA . GLU A 1 237 ? -4.636 17.616 27.582 1.00 96.06 237 GLU A CA 1
ATOM 1778 C C . GLU A 1 237 ? -5.440 16.501 28.261 1.00 96.06 237 GLU A C 1
ATOM 1780 O O . GLU A 1 237 ? -5.510 16.442 29.491 1.00 96.06 237 GLU A O 1
ATOM 1785 N N . GLU A 1 238 ? -5.955 15.548 27.481 1.00 96.50 238 GLU A N 1
ATOM 1786 C CA . GLU A 1 238 ? -6.725 14.405 27.987 1.00 96.50 238 GLU A CA 1
ATOM 1787 C C . GLU A 1 238 ? -5.855 13.289 28.583 1.00 96.50 238 GLU A C 1
ATOM 1789 O O . GLU A 1 238 ? -6.367 12.277 29.090 1.00 96.50 238 GLU A O 1
ATOM 1794 N N . ARG A 1 239 ? -4.527 13.473 28.561 1.00 97.31 239 ARG A N 1
ATOM 1795 C CA . ARG A 1 239 ? -3.528 12.522 29.065 1.00 97.31 239 ARG A CA 1
ATOM 1796 C C . ARG A 1 239 ? -3.716 11.128 28.465 1.00 97.31 239 ARG A C 1
ATOM 1798 O O . ARG A 1 239 ? -3.717 10.127 29.187 1.00 97.31 239 ARG A O 1
ATOM 1805 N N . ILE A 1 240 ? -3.915 11.071 27.151 1.00 98.44 240 ILE A N 1
ATOM 1806 C CA . ILE A 1 240 ? -4.078 9.819 26.412 1.00 98.44 240 ILE A CA 1
ATOM 1807 C C . ILE A 1 240 ? -2.768 9.035 26.471 1.00 98.44 240 ILE A C 1
ATOM 1809 O O . ILE A 1 240 ? -1.704 9.589 26.214 1.00 98.44 240 ILE A O 1
ATOM 1813 N N . THR A 1 241 ? -2.838 7.749 26.815 1.00 98.50 241 THR A N 1
ATOM 1814 C CA . THR A 1 241 ? -1.681 6.845 26.900 1.00 98.50 241 THR A CA 1
ATOM 1815 C C . THR A 1 241 ? -1.532 5.964 25.662 1.00 98.50 241 THR A C 1
ATOM 1817 O O . THR A 1 241 ? -0.418 5.534 25.357 1.00 98.50 241 THR A O 1
ATOM 1820 N N . GLN A 1 242 ? -2.626 5.711 24.938 1.00 97.94 242 GLN A N 1
ATOM 1821 C CA . GLN A 1 242 ? -2.683 4.849 23.754 1.00 97.94 242 GLN A CA 1
ATOM 1822 C C . GLN A 1 242 ? -3.550 5.498 22.671 1.00 97.94 242 GLN A C 1
ATOM 1824 O O . GLN A 1 242 ? -4.658 5.940 22.946 1.00 97.94 242 GLN A O 1
ATOM 1829 N N . SER A 1 243 ? -3.099 5.528 21.421 1.00 97.69 243 SER A N 1
ATOM 1830 C CA . SER A 1 243 ? -3.916 6.056 20.317 1.00 97.69 243 SER A CA 1
ATOM 1831 C C . SER A 1 243 ? -3.710 5.224 19.060 1.00 97.69 243 SER A C 1
ATOM 1833 O O . SER A 1 243 ? -2.588 4.782 18.822 1.00 97.69 243 SER A O 1
ATOM 1835 N N . LEU A 1 244 ? -4.765 4.977 18.280 1.00 95.50 244 LEU A N 1
ATOM 1836 C CA . LEU A 1 244 ? -4.631 4.537 16.890 1.00 95.50 244 LEU A CA 1
ATOM 1837 C C . LEU A 1 244 ? -4.887 5.737 15.982 1.00 95.50 244 LEU A C 1
ATOM 1839 O O . LEU A 1 244 ? -5.981 6.293 15.970 1.00 95.50 244 LEU A O 1
ATOM 1843 N N . VAL A 1 245 ? -3.886 6.118 15.200 1.00 93.88 245 VAL A N 1
ATOM 1844 C CA . VAL A 1 245 ? -3.968 7.239 14.264 1.00 93.88 245 VAL A CA 1
ATOM 1845 C C . VAL A 1 245 ? -3.747 6.708 12.853 1.00 93.88 245 VAL A C 1
ATOM 1847 O O . VAL A 1 245 ? -2.873 5.878 12.626 1.00 93.88 245 VAL A O 1
ATOM 1850 N N . LEU A 1 246 ? -4.525 7.168 11.878 1.00 89.00 246 LEU A N 1
ATOM 1851 C CA . LEU A 1 246 ? -4.284 6.781 10.486 1.00 89.00 246 LEU A CA 1
ATOM 1852 C C . LEU A 1 246 ? -2.919 7.299 10.023 1.00 89.00 246 LEU A C 1
ATOM 1854 O O . LEU A 1 246 ? -2.553 8.427 10.352 1.00 89.00 246 LEU A O 1
ATOM 1858 N N . THR A 1 247 ? -2.187 6.491 9.250 1.00 89.69 247 THR A N 1
ATOM 1859 C CA . THR A 1 247 ? -0.782 6.751 8.885 1.00 89.69 247 THR A CA 1
ATOM 1860 C C . THR A 1 247 ? -0.546 8.181 8.389 1.00 89.69 247 THR A C 1
ATOM 1862 O O . THR A 1 247 ? 0.314 8.877 8.917 1.00 89.69 247 THR A O 1
ATOM 1865 N N . ALA A 1 248 ? -1.375 8.667 7.462 1.00 82.25 248 ALA A N 1
ATOM 1866 C CA . ALA A 1 248 ? -1.254 10.011 6.897 1.00 82.25 248 ALA A CA 1
ATOM 1867 C C . ALA A 1 248 ? -1.387 11.145 7.936 1.00 82.25 248 ALA A C 1
ATOM 1869 O O . ALA A 1 248 ? -0.740 12.184 7.808 1.00 82.25 248 ALA A O 1
ATOM 1870 N N . MET A 1 249 ? -2.220 10.959 8.964 1.00 87.62 249 MET A N 1
ATOM 1871 C CA . MET A 1 249 ? -2.363 11.910 10.070 1.00 87.62 249 MET A CA 1
ATOM 1872 C C . MET A 1 249 ? -1.200 11.782 11.061 1.00 87.62 249 MET A C 1
ATOM 1874 O O . MET A 1 249 ? -0.694 12.789 11.549 1.00 87.62 249 MET A O 1
ATOM 1878 N N . ALA A 1 250 ? -0.738 10.560 11.329 1.00 92.19 250 ALA A N 1
ATOM 1879 C CA . ALA A 1 250 ? 0.401 10.320 12.209 1.00 92.19 250 ALA A CA 1
ATOM 1880 C C . ALA A 1 250 ? 1.690 10.963 11.669 1.00 92.19 250 ALA A C 1
ATOM 1882 O O . ALA A 1 250 ? 2.375 11.650 12.421 1.00 92.19 250 ALA A O 1
ATOM 1883 N N . GLU A 1 251 ? 1.958 10.843 10.362 1.00 88.38 251 GLU A N 1
ATOM 1884 C CA . GLU A 1 251 ? 3.100 11.488 9.690 1.00 88.38 251 GLU A CA 1
ATOM 1885 C C . GLU A 1 251 ? 3.093 13.019 9.876 1.00 88.38 251 GLU A C 1
ATOM 1887 O O . GLU A 1 251 ? 4.141 13.628 10.103 1.00 88.38 251 GLU A O 1
ATOM 1892 N N . ARG A 1 252 ? 1.909 13.651 9.873 1.00 87.38 252 ARG A N 1
ATOM 18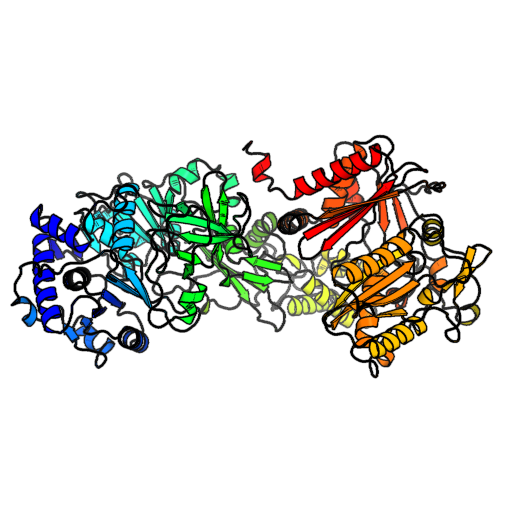93 C CA . ARG A 1 252 ? 1.758 15.086 10.182 1.00 87.38 252 ARG A CA 1
ATOM 1894 C C . ARG A 1 252 ? 2.056 15.384 11.654 1.00 87.38 252 ARG A C 1
ATOM 1896 O O . ARG A 1 252 ? 2.733 16.360 11.964 1.00 87.38 252 ARG A O 1
ATOM 1903 N N . ILE A 1 253 ? 1.562 14.543 12.562 1.00 91.88 253 ILE A N 1
ATOM 1904 C CA . ILE A 1 253 ? 1.697 14.717 14.015 1.00 91.88 253 ILE A CA 1
ATOM 1905 C C . ILE A 1 253 ? 3.137 14.506 14.502 1.00 91.88 253 ILE A C 1
ATOM 1907 O O . ILE A 1 253 ? 3.567 15.174 15.447 1.00 91.88 253 ILE A O 1
ATOM 1911 N N . TRP A 1 254 ? 3.900 13.604 13.880 1.00 90.81 254 TRP A N 1
ATOM 1912 C CA . TRP A 1 254 ? 5.290 13.353 14.268 1.00 90.81 254 TRP A CA 1
ATOM 1913 C C . TRP A 1 254 ? 6.149 14.603 14.157 1.00 90.81 254 TRP A C 1
ATOM 1915 O O . TRP A 1 254 ? 7.033 14.787 14.981 1.00 90.81 254 TRP A O 1
ATOM 1925 N N . ASN A 1 255 ? 5.862 15.488 13.204 1.00 84.94 255 ASN A N 1
ATOM 1926 C CA . ASN A 1 255 ? 6.632 16.711 12.975 1.00 84.94 255 ASN A CA 1
ATOM 1927 C C . ASN A 1 255 ? 6.239 17.884 13.887 1.00 84.94 255 ASN A C 1
ATOM 1929 O O . ASN A 1 255 ? 6.824 18.958 13.784 1.00 84.94 255 ASN A O 1
ATOM 1933 N N . LEU A 1 256 ? 5.273 17.694 14.787 1.00 90.00 256 LEU A N 1
ATOM 1934 C CA . LEU A 1 256 ? 4.904 18.701 15.776 1.00 90.00 256 LEU A CA 1
ATOM 1935 C C . LEU A 1 256 ? 5.814 18.629 17.004 1.00 90.00 256 LEU A C 1
ATOM 1937 O O . LEU A 1 256 ? 6.366 17.575 17.342 1.00 90.00 256 LEU A O 1
ATOM 1941 N N . ASP A 1 257 ? 5.928 19.749 17.712 1.00 90.94 257 ASP A N 1
ATOM 1942 C CA . ASP A 1 257 ? 6.543 19.775 19.035 1.00 90.94 257 ASP A CA 1
ATOM 1943 C C . ASP A 1 257 ? 5.693 18.982 20.030 1.00 90.94 257 ASP A C 1
ATOM 1945 O O . ASP A 1 257 ? 4.465 18.957 19.947 1.00 90.94 257 ASP A O 1
ATOM 1949 N N . TRP A 1 258 ? 6.333 18.341 21.001 1.00 94.38 258 TRP A N 1
ATOM 1950 C CA . TRP A 1 258 ? 5.642 17.588 22.044 1.00 94.38 258 TRP A CA 1
ATOM 1951 C C . TRP A 1 258 ? 6.103 18.072 23.418 1.00 94.38 258 TRP A C 1
ATOM 1953 O O . TRP A 1 258 ? 7.311 18.121 23.648 1.00 94.38 258 TRP A O 1
ATOM 1963 N N . PRO A 1 259 ? 5.181 18.444 24.325 1.00 93.31 259 PRO A N 1
ATOM 1964 C CA . PRO A 1 259 ? 5.547 18.894 25.663 1.00 93.31 259 PRO A CA 1
ATOM 1965 C C . PRO A 1 259 ? 6.207 17.796 26.505 1.00 93.31 259 PRO A C 1
ATOM 1967 O O . PRO A 1 259 ? 5.834 16.618 26.427 1.00 93.31 259 PRO A O 1
ATOM 1970 N N . ASP A 1 260 ? 7.116 18.207 27.389 1.00 87.44 260 ASP A N 1
ATOM 1971 C CA . ASP A 1 260 ? 7.667 17.338 28.428 1.00 87.44 260 ASP A CA 1
ATOM 1972 C C . ASP A 1 260 ? 6.547 16.780 29.322 1.00 87.44 260 ASP A C 1
ATOM 1974 O O . ASP A 1 260 ? 5.603 17.480 29.690 1.00 87.44 260 ASP A O 1
ATOM 1978 N N . GLY A 1 261 ? 6.647 15.500 29.690 1.00 87.25 261 GLY A N 1
ATOM 1979 C CA . GLY A 1 261 ? 5.634 14.834 30.518 1.00 87.25 261 GLY A CA 1
ATOM 1980 C C . GLY A 1 261 ? 4.363 14.406 29.770 1.00 87.25 261 GLY A C 1
ATOM 1981 O O . GLY A 1 261 ? 3.371 14.062 30.419 1.00 87.25 261 GLY A O 1
ATOM 1982 N N . THR A 1 262 ? 4.392 14.399 28.430 1.00 96.38 262 THR A N 1
ATOM 1983 C CA . THR A 1 262 ? 3.367 13.763 27.584 1.00 96.38 262 THR A CA 1
ATOM 1984 C C . THR A 1 262 ? 3.055 12.347 28.087 1.00 96.38 262 THR A C 1
ATOM 1986 O O . THR A 1 262 ? 3.956 11.539 28.298 1.00 96.38 262 THR A O 1
ATOM 1989 N N . ALA A 1 263 ? 1.768 12.047 28.297 1.00 97.75 263 ALA A N 1
ATOM 1990 C CA . ALA A 1 263 ? 1.323 10.757 28.836 1.00 97.75 263 ALA A CA 1
ATOM 1991 C C . ALA A 1 263 ? 1.267 9.634 27.786 1.00 97.75 263 ALA A C 1
ATOM 1993 O O . ALA A 1 263 ? 1.209 8.460 28.163 1.00 97.75 263 ALA A O 1
ATOM 1994 N N . LEU A 1 264 ? 1.266 9.989 26.496 1.00 98.19 264 LEU A N 1
ATOM 1995 C CA . LEU A 1 264 ? 1.212 9.048 25.382 1.00 98.19 264 LEU A CA 1
ATOM 1996 C C . LEU A 1 264 ? 2.409 8.102 25.457 1.00 98.19 264 LEU A C 1
ATOM 1998 O O . LEU A 1 264 ? 3.547 8.547 25.545 1.00 98.19 264 LEU A O 1
ATOM 2002 N N . ARG A 1 265 ? 2.140 6.795 25.450 1.00 97.06 265 ARG A N 1
ATOM 2003 C CA . ARG A 1 265 ? 3.162 5.741 25.516 1.00 97.06 265 ARG A CA 1
ATOM 2004 C C . ARG A 1 265 ? 3.342 5.074 24.161 1.00 97.06 265 ARG A C 1
ATOM 2006 O O . ARG A 1 265 ? 4.472 4.820 23.750 1.00 97.06 265 ARG A O 1
ATOM 2013 N N . VAL A 1 266 ? 2.231 4.804 23.472 1.00 97.88 266 VAL A N 1
ATOM 2014 C CA . VAL A 1 266 ? 2.224 4.170 22.151 1.00 97.88 266 VAL A CA 1
ATOM 2015 C C . VAL A 1 266 ? 1.214 4.866 21.239 1.00 97.88 266 VAL A C 1
ATOM 2017 O O . VAL A 1 266 ? 0.031 5.003 21.565 1.00 97.88 266 VAL A O 1
ATOM 2020 N N . MET A 1 267 ? 1.687 5.267 20.064 1.00 97.94 267 MET A N 1
ATOM 2021 C CA . MET A 1 267 ? 0.865 5.637 18.920 1.00 97.94 267 MET A CA 1
ATOM 2022 C C . MET A 1 267 ? 0.903 4.488 17.917 1.00 97.94 267 MET A C 1
ATOM 2024 O O . MET A 1 267 ? 1.921 4.241 17.273 1.00 97.94 267 MET A O 1
ATOM 2028 N N . ARG A 1 268 ? -0.211 3.779 17.784 1.00 96.69 268 ARG A N 1
ATOM 2029 C CA . ARG A 1 268 ? -0.407 2.794 16.724 1.00 96.69 268 ARG A CA 1
ATOM 2030 C C . ARG A 1 268 ? -0.762 3.530 15.439 1.00 96.69 268 ARG A C 1
ATOM 2032 O O . ARG A 1 268 ? -1.530 4.493 15.482 1.00 96.69 268 ARG A O 1
ATOM 2039 N N . ILE A 1 269 ? -0.250 3.052 14.313 1.00 94.81 269 ILE A N 1
ATOM 2040 C CA . ILE A 1 269 ? -0.597 3.561 12.986 1.00 94.81 269 ILE A CA 1
ATOM 2041 C C . ILE A 1 269 ? -1.088 2.437 12.089 1.00 94.81 269 ILE A C 1
ATOM 2043 O O . ILE A 1 269 ? -0.603 1.312 12.184 1.00 94.81 269 ILE A O 1
ATOM 2047 N N . ALA A 1 270 ? -2.073 2.734 11.247 1.00 89.75 270 ALA A N 1
ATOM 2048 C CA . ALA A 1 270 ? -2.651 1.760 10.332 1.00 89.75 270 ALA A CA 1
ATOM 2049 C C . ALA A 1 270 ? -3.342 2.434 9.140 1.00 89.75 270 ALA A C 1
ATOM 2051 O O . ALA A 1 270 ? -3.612 3.638 9.123 1.00 89.75 270 ALA A O 1
ATOM 2052 N N . GLY A 1 271 ? -3.716 1.604 8.168 1.00 78.38 271 GLY A N 1
ATOM 2053 C CA . GLY A 1 271 ? -4.641 1.953 7.092 1.00 78.38 271 GLY A CA 1
ATOM 2054 C C . GLY A 1 271 ? -3.978 2.324 5.768 1.00 78.38 271 GLY A C 1
ATOM 2055 O O . GLY A 1 271 ? -4.631 2.179 4.732 1.00 78.38 271 GLY A O 1
ATOM 2056 N N . GLU A 1 272 ? -2.716 2.753 5.778 1.00 81.62 272 GLU A N 1
ATOM 2057 C CA . GLU A 1 272 ? -1.895 3.024 4.590 1.00 81.62 272 GLU A CA 1
ATOM 2058 C C . GLU A 1 272 ? -0.428 2.675 4.865 1.00 81.62 272 GLU A C 1
ATOM 2060 O O . GLU A 1 272 ? -0.011 2.607 6.025 1.00 81.62 272 GLU A O 1
ATOM 2065 N N . ARG A 1 273 ? 0.359 2.469 3.801 1.00 84.12 273 ARG A N 1
ATOM 2066 C CA . ARG A 1 273 ? 1.805 2.267 3.929 1.00 84.12 273 ARG A CA 1
ATOM 2067 C C . ARG A 1 273 ? 2.457 3.532 4.491 1.00 84.12 273 ARG A C 1
ATOM 2069 O O . ARG A 1 273 ? 2.149 4.636 4.051 1.00 84.12 273 ARG A O 1
ATOM 2076 N N . VAL A 1 274 ? 3.372 3.339 5.432 1.00 86.38 274 VAL A N 1
ATOM 2077 C CA . VAL A 1 274 ? 4.196 4.397 6.020 1.00 86.38 274 VAL A CA 1
ATOM 2078 C C . VAL A 1 274 ? 5.253 4.828 5.007 1.00 86.38 274 VAL A C 1
ATOM 2080 O O . VAL A 1 274 ? 5.925 3.981 4.417 1.00 86.38 274 VAL A O 1
ATOM 2083 N N . ARG A 1 275 ? 5.372 6.133 4.768 1.00 80.19 275 ARG A N 1
ATOM 2084 C CA . ARG A 1 275 ? 6.281 6.703 3.765 1.00 80.19 275 ARG A CA 1
ATOM 2085 C C . ARG A 1 275 ? 7.548 7.257 4.396 1.00 80.19 275 ARG A C 1
ATOM 2087 O O . ARG A 1 275 ? 8.595 7.245 3.757 1.00 80.19 275 ARG A O 1
ATOM 2094 N N . THR A 1 276 ? 7.456 7.735 5.634 1.00 80.56 276 THR A N 1
ATOM 2095 C CA . THR A 1 276 ? 8.577 8.347 6.351 1.00 80.56 276 THR A CA 1
ATOM 2096 C C . THR A 1 276 ? 8.830 7.666 7.688 1.00 80.56 276 THR A C 1
ATOM 2098 O O . THR A 1 276 ? 7.933 7.124 8.329 1.00 80.56 276 THR A O 1
ATOM 2101 N N . TRP A 1 277 ? 10.088 7.673 8.117 1.00 87.19 277 TRP A N 1
ATOM 2102 C CA . TRP A 1 277 ? 10.443 7.216 9.454 1.00 87.19 277 TRP A CA 1
ATOM 2103 C C . TRP A 1 277 ? 9.979 8.240 10.500 1.00 87.19 277 TRP A C 1
ATOM 2105 O O . TRP A 1 277 ? 10.079 9.445 10.244 1.00 87.19 277 TRP A O 1
ATOM 2115 N N . PRO A 1 278 ? 9.510 7.803 11.685 1.00 90.00 278 PRO A N 1
ATOM 2116 C CA . PRO A 1 278 ? 9.240 8.725 12.780 1.00 90.00 278 PRO A CA 1
ATOM 2117 C C . PRO A 1 278 ? 10.512 9.501 13.138 1.00 90.00 278 PRO A C 1
ATOM 2119 O O . PRO A 1 278 ? 11.616 8.949 13.123 1.00 90.00 278 PRO A O 1
ATOM 2122 N N . ARG A 1 279 ? 10.366 10.793 13.456 1.00 86.12 279 ARG A N 1
ATOM 2123 C CA . ARG A 1 279 ? 11.511 11.622 13.849 1.00 86.12 279 ARG A CA 1
ATOM 2124 C C . ARG A 1 279 ? 12.113 11.146 15.169 1.00 86.12 279 ARG A C 1
ATOM 2126 O O . ARG A 1 279 ? 11.416 10.613 16.034 1.00 86.12 279 ARG A O 1
ATOM 2133 N N . ASP A 1 280 ? 13.394 11.431 15.355 1.00 86.31 280 ASP A N 1
ATOM 2134 C CA . ASP A 1 280 ? 14.070 11.121 16.609 1.00 86.31 280 ASP A CA 1
ATOM 2135 C C . ASP A 1 280 ? 13.493 11.958 17.768 1.00 86.31 280 ASP A C 1
ATOM 2137 O O . ASP A 1 280 ? 13.067 13.108 17.600 1.00 86.31 280 ASP A O 1
ATOM 2141 N N . GLY A 1 281 ? 13.486 11.369 18.967 1.00 88.06 281 GLY A N 1
ATOM 2142 C CA . GLY A 1 281 ? 13.097 12.055 20.202 1.00 88.06 281 GLY A CA 1
ATOM 2143 C C . GLY A 1 281 ? 11.591 12.217 20.432 1.00 88.06 281 GLY A C 1
ATOM 2144 O O . GLY A 1 281 ? 11.205 13.013 21.288 1.00 88.06 281 GLY A O 1
ATOM 2145 N N . LEU A 1 282 ? 10.728 11.492 19.709 1.00 93.44 282 LEU A N 1
ATOM 2146 C CA . LEU A 1 282 ? 9.310 11.405 20.081 1.00 93.44 282 LEU A CA 1
ATOM 2147 C C . LEU A 1 282 ? 9.164 10.819 21.501 1.00 93.44 282 LEU A C 1
ATOM 2149 O O . LEU A 1 282 ? 9.841 9.840 21.822 1.00 93.44 282 LEU A O 1
ATOM 2153 N N . PRO A 1 283 ? 8.267 11.356 22.353 1.00 94.44 283 PRO A N 1
ATOM 2154 C CA . PRO A 1 283 ? 8.117 10.886 23.734 1.00 94.44 283 PRO A CA 1
ATOM 2155 C C . PRO A 1 283 ? 7.343 9.560 23.862 1.00 94.44 283 PRO A C 1
ATOM 2157 O O . PRO A 1 283 ? 7.023 9.139 24.970 1.00 94.44 283 PRO A O 1
ATOM 2160 N N . TYR A 1 284 ? 7.029 8.905 22.743 1.00 95.88 284 TYR A N 1
ATOM 2161 C CA . TYR A 1 284 ? 6.248 7.674 22.660 1.00 95.88 284 TYR A CA 1
ATOM 2162 C C . TYR A 1 284 ? 6.776 6.752 21.560 1.00 95.88 284 TYR A C 1
ATOM 2164 O O . TYR A 1 284 ? 7.467 7.176 20.632 1.00 95.88 284 TYR A O 1
ATOM 2172 N N . ARG A 1 285 ? 6.391 5.479 21.647 1.00 96.56 285 ARG A N 1
ATOM 2173 C CA . ARG A 1 285 ? 6.658 4.466 20.622 1.00 96.56 285 ARG A CA 1
ATOM 2174 C C . ARG A 1 285 ? 5.653 4.587 19.481 1.00 96.56 285 ARG A C 1
ATOM 2176 O O . ARG A 1 285 ? 4.467 4.817 19.721 1.00 96.56 285 ARG A O 1
ATOM 2183 N N . VAL A 1 286 ? 6.112 4.392 18.254 1.00 97.44 286 VAL A N 1
ATOM 2184 C CA . VAL A 1 286 ? 5.281 4.355 17.050 1.00 97.44 286 VAL A CA 1
ATOM 2185 C C . VAL A 1 286 ? 5.191 2.909 16.591 1.00 97.44 286 VAL A C 1
ATOM 2187 O O . VAL A 1 286 ? 6.176 2.345 16.123 1.00 97.44 286 VAL A O 1
ATOM 2190 N N . LEU A 1 287 ? 4.010 2.306 16.723 1.00 96.62 287 LEU A N 1
ATOM 2191 C CA . LEU A 1 287 ? 3.780 0.921 16.321 1.00 96.62 287 LEU A CA 1
ATOM 2192 C C . LEU A 1 287 ? 3.023 0.880 14.991 1.00 96.62 287 LEU A C 1
ATOM 2194 O O . LEU A 1 287 ? 1.837 1.205 14.939 1.00 96.62 287 LEU A O 1
ATOM 2198 N N . ASN A 1 288 ? 3.690 0.463 13.919 1.00 96.44 288 ASN A N 1
ATOM 2199 C CA . ASN A 1 288 ? 3.043 0.177 12.644 1.00 96.44 288 ASN A CA 1
ATOM 2200 C C . ASN A 1 288 ? 2.236 -1.113 12.758 1.00 96.44 288 ASN A C 1
ATOM 2202 O O . ASN A 1 288 ? 2.787 -2.137 13.151 1.00 96.44 288 ASN A O 1
ATOM 2206 N N . VAL A 1 289 ? 0.945 -1.060 12.439 1.00 95.25 289 VAL A N 1
ATOM 2207 C CA . VAL A 1 289 ? 0.017 -2.190 12.509 1.00 95.25 289 VAL A CA 1
ATOM 2208 C C . VAL A 1 289 ? -0.502 -2.471 11.105 1.00 95.25 289 VAL A C 1
ATOM 2210 O O . VAL A 1 289 ? -1.271 -1.694 10.535 1.00 95.25 289 VAL A O 1
ATOM 2213 N N . TYR A 1 290 ? -0.091 -3.606 10.547 1.00 94.81 290 TYR A N 1
ATOM 2214 C CA . TYR A 1 290 ? -0.488 -4.029 9.211 1.00 94.81 290 TYR A CA 1
ATOM 2215 C C . TYR A 1 290 ? -1.607 -5.063 9.260 1.00 94.81 290 TYR A C 1
ATOM 2217 O O . TYR A 1 290 ? -1.568 -6.025 10.029 1.00 94.81 290 TYR A O 1
ATOM 2225 N N . GLY A 1 291 ? -2.601 -4.864 8.401 1.00 91.81 291 GLY A N 1
ATOM 2226 C CA . GLY A 1 291 ? -3.749 -5.737 8.231 1.00 91.81 291 GLY A CA 1
ATOM 2227 C C . GLY A 1 291 ? -4.749 -5.151 7.238 1.00 91.81 291 GLY A C 1
ATOM 2228 O O . GLY A 1 291 ? -4.576 -4.055 6.703 1.00 91.81 291 GLY A O 1
ATOM 2229 N N . SER A 1 292 ? -5.813 -5.903 7.004 1.00 90.19 292 SER A N 1
ATOM 2230 C CA . SER A 1 292 ? -6.948 -5.566 6.146 1.00 90.19 292 SER A CA 1
ATOM 2231 C C . SER A 1 292 ? -8.248 -5.989 6.834 1.00 90.19 292 SER A C 1
ATOM 2233 O O . SER A 1 292 ? -8.219 -6.628 7.886 1.00 90.19 292 SER A O 1
ATOM 2235 N N . ALA A 1 293 ? -9.402 -5.666 6.247 1.00 89.12 293 ALA A N 1
ATOM 2236 C CA . ALA A 1 293 ? -10.670 -6.177 6.769 1.00 89.12 293 ALA A CA 1
ATOM 2237 C C . ALA A 1 293 ? -10.733 -7.716 6.651 1.00 89.12 293 ALA A C 1
ATOM 2239 O O . ALA A 1 293 ? -11.323 -8.397 7.487 1.00 89.12 293 ALA A O 1
ATOM 2240 N N . GLU A 1 294 ? -10.114 -8.262 5.602 1.00 94.00 294 GLU A N 1
ATOM 2241 C CA . GLU A 1 294 ? -10.080 -9.680 5.248 1.00 94.00 294 GLU A CA 1
ATOM 2242 C C . GLU A 1 294 ? -9.123 -10.502 6.109 1.00 94.00 294 GLU A C 1
ATOM 2244 O O . GLU A 1 294 ? -9.407 -11.666 6.395 1.00 94.00 294 GLU A O 1
ATOM 2249 N N . ALA A 1 295 ? -8.008 -9.893 6.499 1.00 93.56 295 ALA A N 1
ATOM 2250 C CA . ALA A 1 295 ? -6.998 -10.438 7.388 1.00 93.56 295 ALA A CA 1
ATOM 2251 C C . ALA A 1 295 ? -6.674 -9.361 8.421 1.00 93.56 295 ALA A C 1
ATOM 2253 O O . ALA A 1 295 ? -5.895 -8.445 8.144 1.00 93.56 295 ALA A O 1
ATOM 2254 N N . ASN A 1 296 ? -7.318 -9.462 9.584 1.00 89.88 296 ASN A N 1
ATOM 2255 C CA . ASN A 1 296 ? -7.137 -8.547 10.710 1.00 89.88 296 ASN A CA 1
ATOM 2256 C C . ASN A 1 296 ? -5.667 -8.536 11.177 1.00 89.88 296 ASN A C 1
ATOM 2258 O O . ASN A 1 296 ? -4.909 -9.362 10.691 1.00 89.88 296 ASN A O 1
ATOM 2262 N N . VAL A 1 297 ? -5.256 -7.646 12.091 1.00 93.19 297 VAL A N 1
ATOM 2263 C CA . VAL A 1 297 ? -3.842 -7.437 12.517 1.00 93.19 297 VAL A CA 1
ATOM 2264 C C . VAL A 1 297 ? -2.924 -8.639 12.245 1.00 93.19 297 VAL A C 1
ATOM 2266 O O . VAL A 1 297 ? -2.998 -9.668 12.916 1.00 93.19 297 VAL A O 1
ATOM 2269 N N . VAL A 1 298 ? -2.098 -8.505 11.206 1.00 94.88 298 VAL A N 1
ATOM 2270 C CA . VAL A 1 298 ? -1.268 -9.571 10.628 1.00 94.88 298 VAL A CA 1
ATOM 2271 C C . VAL A 1 298 ? 0.166 -9.440 11.109 1.00 94.88 298 VAL A C 1
ATOM 2273 O O . VAL A 1 298 ? 0.793 -10.437 11.454 1.00 94.88 298 VAL A O 1
ATOM 2276 N N . ALA A 1 299 ? 0.675 -8.210 11.131 1.00 95.94 299 ALA A N 1
ATOM 2277 C CA . ALA A 1 299 ? 2.033 -7.886 11.533 1.00 95.94 299 ALA A CA 1
ATOM 2278 C C . ALA A 1 299 ? 2.063 -6.563 12.293 1.00 95.94 299 ALA A C 1
ATOM 2280 O O . ALA A 1 299 ? 1.203 -5.696 12.101 1.00 95.94 299 ALA A O 1
ATOM 2281 N N . THR A 1 300 ? 3.075 -6.421 13.140 1.00 95.19 300 THR A N 1
ATOM 2282 C CA . THR A 1 300 ? 3.345 -5.178 13.861 1.00 95.19 300 THR A CA 1
ATOM 2283 C C . THR A 1 300 ? 4.834 -4.877 13.901 1.00 95.19 300 THR A C 1
ATOM 2285 O O . THR A 1 300 ? 5.640 -5.796 14.070 1.00 95.19 300 THR A O 1
ATOM 2288 N N . CYS A 1 301 ? 5.199 -3.597 13.846 1.00 95.56 301 CYS A N 1
ATOM 2289 C CA . CYS A 1 301 ? 6.583 -3.144 13.953 1.00 95.56 301 CYS A CA 1
ATOM 2290 C C . CYS A 1 301 ? 6.714 -1.906 14.837 1.00 95.56 301 CYS A C 1
ATOM 2292 O O . CYS A 1 301 ? 5.987 -0.936 14.636 1.00 95.56 301 CYS A O 1
ATOM 2294 N N . ASP A 1 302 ? 7.657 -1.913 15.779 1.00 95.75 302 ASP A N 1
ATOM 2295 C CA . ASP A 1 302 ? 8.048 -0.703 16.504 1.00 95.75 302 ASP A CA 1
ATOM 2296 C C . ASP A 1 302 ? 8.997 0.125 15.634 1.00 95.75 302 ASP A C 1
ATOM 2298 O O . ASP A 1 302 ? 10.190 -0.161 15.527 1.00 95.75 302 ASP A O 1
ATOM 2302 N N . LEU A 1 303 ? 8.454 1.144 14.973 1.00 94.81 303 LEU A N 1
ATOM 2303 C CA . LEU A 1 303 ? 9.222 1.987 14.066 1.00 94.81 303 LEU A CA 1
ATOM 2304 C C . LEU A 1 303 ? 10.201 2.896 14.802 1.00 94.81 303 LEU A C 1
ATOM 2306 O O . LEU A 1 303 ? 11.191 3.300 14.202 1.00 94.81 303 LEU A O 1
ATOM 2310 N N . THR A 1 304 ? 9.957 3.220 16.072 1.00 92.69 304 THR A N 1
ATOM 2311 C CA . THR A 1 304 ? 10.882 4.042 16.861 1.00 92.69 304 THR A CA 1
ATOM 2312 C C . THR A 1 304 ? 12.130 3.239 17.218 1.00 92.69 304 THR A C 1
ATOM 2314 O O . THR A 1 304 ? 13.246 3.738 17.083 1.00 92.69 304 THR A O 1
ATOM 2317 N N . GLU A 1 305 ? 11.950 1.977 17.617 1.00 91.12 305 GLU A N 1
ATOM 2318 C CA . GLU A 1 305 ? 13.055 1.044 17.854 1.00 91.12 305 GLU A CA 1
ATOM 2319 C C . GLU A 1 305 ? 13.819 0.744 16.558 1.00 91.12 305 GLU A C 1
ATOM 2321 O O . GLU A 1 305 ? 15.045 0.857 16.518 1.00 91.12 305 GLU A O 1
ATOM 2326 N N . MET A 1 306 ? 13.104 0.442 15.471 1.00 89.25 306 MET A N 1
ATOM 2327 C CA . MET A 1 306 ? 13.726 0.170 14.173 1.00 89.25 306 MET A CA 1
ATOM 2328 C C . MET A 1 306 ? 14.488 1.380 13.626 1.00 89.25 306 MET A C 1
ATOM 2330 O O . MET A 1 306 ? 15.607 1.221 13.139 1.00 89.25 306 MET A O 1
ATOM 2334 N N . ALA A 1 307 ? 13.938 2.593 13.754 1.00 86.81 307 ALA A N 1
ATOM 2335 C CA . ALA A 1 307 ? 14.611 3.819 13.329 1.00 86.81 307 ALA A CA 1
ATOM 2336 C C . ALA A 1 307 ? 15.945 4.031 14.062 1.00 86.81 307 ALA A C 1
ATOM 2338 O O . ALA A 1 307 ? 16.893 4.537 13.463 1.00 86.81 307 ALA A O 1
ATOM 2339 N N . ALA A 1 308 ? 16.045 3.635 15.336 1.00 83.69 308 ALA A N 1
ATOM 2340 C CA . ALA A 1 308 ? 17.281 3.748 16.112 1.00 83.69 308 ALA A CA 1
ATOM 2341 C C . ALA A 1 308 ? 18.391 2.804 15.608 1.00 83.69 308 ALA A C 1
ATOM 2343 O O . ALA A 1 308 ? 19.573 3.087 15.799 1.00 83.69 308 ALA A O 1
ATOM 2344 N N . GLY A 1 309 ? 18.017 1.701 14.951 1.00 81.81 309 GLY A N 1
ATOM 2345 C CA . GLY A 1 309 ? 18.937 0.750 14.323 1.00 81.81 309 GLY A CA 1
ATOM 2346 C C . GLY A 1 309 ? 19.374 1.122 12.901 1.00 81.81 309 GLY A C 1
ATOM 2347 O O . GLY A 1 309 ? 20.299 0.502 12.378 1.00 81.81 309 GLY A O 1
ATOM 2348 N N . VAL A 1 310 ? 18.737 2.117 12.275 1.00 77.31 310 VAL A N 1
ATOM 2349 C CA . VAL A 1 310 ? 19.025 2.556 10.901 1.00 77.31 310 VAL A CA 1
ATOM 2350 C C . VAL A 1 310 ? 19.669 3.949 10.932 1.00 77.31 310 VAL A C 1
ATOM 2352 O O . VAL A 1 310 ? 19.005 4.903 11.353 1.00 77.31 310 VAL A O 1
ATOM 2355 N N . PRO A 1 311 ? 20.932 4.107 10.472 1.00 75.56 311 PRO A N 1
ATOM 2356 C CA . PRO A 1 311 ? 21.581 5.416 10.374 1.00 75.56 311 PRO A CA 1
ATOM 2357 C C . PRO A 1 311 ? 20.707 6.420 9.617 1.00 75.56 311 PRO A C 1
ATOM 2359 O O . PRO A 1 311 ? 20.096 6.065 8.607 1.00 75.56 311 PRO A O 1
ATOM 2362 N N . ALA A 1 312 ? 20.635 7.663 10.096 1.00 73.56 312 ALA A N 1
ATOM 2363 C CA . ALA A 1 312 ? 19.699 8.669 9.588 1.00 73.56 312 ALA A CA 1
ATOM 2364 C C . ALA A 1 312 ? 19.858 8.907 8.077 1.00 73.56 312 ALA A C 1
ATOM 2366 O O . ALA A 1 312 ? 18.871 8.976 7.347 1.00 73.56 312 ALA A O 1
ATOM 2367 N N . GLU A 1 313 ? 21.099 8.939 7.600 1.00 69.06 313 GLU A N 1
ATOM 2368 C CA . GLU A 1 313 ? 21.482 9.071 6.196 1.00 69.06 313 GLU A CA 1
ATOM 2369 C C . GLU A 1 313 ? 20.984 7.914 5.311 1.00 69.06 313 GLU A C 1
ATOM 2371 O O . GLU A 1 313 ? 20.751 8.109 4.122 1.00 69.06 313 GLU A O 1
ATOM 2376 N N . ARG A 1 314 ? 20.746 6.732 5.894 1.00 66.81 314 ARG A N 1
ATOM 2377 C CA . ARG A 1 314 ? 20.275 5.528 5.192 1.00 66.81 314 ARG A CA 1
ATOM 2378 C C . ARG A 1 314 ? 18.774 5.293 5.310 1.00 66.81 314 ARG A C 1
ATOM 2380 O O . ARG A 1 314 ? 18.241 4.421 4.632 1.00 66.81 314 ARG A O 1
ATOM 2387 N N . ARG A 1 315 ? 18.055 6.081 6.116 1.00 70.62 315 ARG A N 1
ATOM 2388 C CA . ARG A 1 315 ? 16.590 5.967 6.263 1.00 70.62 315 ARG A CA 1
ATOM 2389 C C . ARG A 1 315 ? 15.833 6.222 4.962 1.00 70.62 315 ARG A C 1
ATOM 2391 O O . ARG A 1 315 ? 14.703 5.775 4.822 1.00 70.62 315 ARG A O 1
ATOM 2398 N N . GLY A 1 316 ? 16.448 6.911 4.000 1.00 64.06 316 GLY A N 1
ATOM 2399 C CA . GLY A 1 316 ? 15.898 7.015 2.654 1.00 64.06 316 GLY A CA 1
ATOM 2400 C C . GLY A 1 316 ? 15.892 5.673 1.913 1.00 64.06 316 GLY A C 1
ATOM 2401 O O . GLY A 1 316 ? 14.971 5.414 1.150 1.00 64.06 316 GLY A O 1
ATOM 2402 N N . GLU A 1 317 ? 16.897 4.828 2.122 1.00 62.88 317 GLU A N 1
ATOM 2403 C CA . GLU A 1 317 ? 17.139 3.597 1.353 1.00 62.88 317 GLU A CA 1
ATOM 2404 C C . GLU A 1 317 ? 16.285 2.405 1.806 1.00 62.88 317 GLU A C 1
ATOM 2406 O O . GLU A 1 317 ? 16.246 1.391 1.113 1.00 62.88 317 GLU A O 1
ATOM 2411 N N . VAL A 1 318 ? 15.645 2.506 2.974 1.00 69.00 318 VAL A N 1
ATOM 2412 C CA . VAL A 1 318 ? 14.896 1.420 3.619 1.00 69.00 318 VAL A CA 1
ATOM 2413 C C . VAL A 1 318 ? 13.487 1.909 3.919 1.00 69.00 318 VAL A C 1
ATOM 2415 O O . VAL A 1 318 ? 13.308 2.953 4.557 1.00 69.00 318 VAL A O 1
ATOM 2418 N N . LEU A 1 319 ? 12.482 1.161 3.466 1.00 76.94 319 LEU A N 1
ATOM 2419 C CA . LEU A 1 319 ? 11.090 1.499 3.738 1.00 76.94 319 LEU A CA 1
ATOM 2420 C C . LEU A 1 319 ? 10.765 1.164 5.200 1.00 76.94 319 LEU A C 1
ATOM 2422 O O . LEU A 1 319 ? 11.220 0.141 5.705 1.00 76.94 319 LEU A O 1
ATOM 2426 N N . PRO A 1 320 ? 9.955 1.970 5.908 1.00 89.12 320 PRO A N 1
ATOM 2427 C CA . PRO A 1 320 ? 9.490 1.574 7.231 1.00 89.12 320 PRO A CA 1
ATOM 2428 C C . PRO A 1 320 ? 8.710 0.244 7.133 1.00 89.12 320 PRO A C 1
ATOM 2430 O O . PRO A 1 320 ? 7.678 0.189 6.450 1.00 89.12 320 PRO A O 1
ATOM 2433 N N . PRO A 1 321 ? 9.179 -0.842 7.777 1.00 92.50 321 PRO A N 1
ATOM 2434 C CA . PRO A 1 321 ? 8.594 -2.162 7.587 1.00 92.50 321 PRO A CA 1
ATOM 2435 C C . PRO A 1 321 ? 7.241 -2.286 8.295 1.00 92.50 321 PRO A C 1
ATOM 2437 O O . PRO A 1 321 ? 6.893 -1.522 9.201 1.00 92.50 321 PRO A O 1
ATOM 2440 N N . VAL A 1 322 ? 6.471 -3.302 7.909 1.00 94.12 322 VAL A N 1
ATOM 2441 C CA . VAL A 1 322 ? 5.264 -3.712 8.647 1.00 94.12 322 VAL A CA 1
ATOM 2442 C C . VAL A 1 322 ? 5.578 -4.670 9.791 1.00 94.12 322 VAL A C 1
ATOM 2444 O O . VAL A 1 322 ? 4.749 -4.871 10.676 1.00 94.12 322 VAL A O 1
ATOM 2447 N N . GLY A 1 323 ? 6.802 -5.201 9.820 1.00 94.12 323 GLY A N 1
ATOM 2448 C CA . GLY A 1 323 ? 7.308 -6.011 10.918 1.00 94.12 323 GLY A CA 1
ATOM 2449 C C . GLY A 1 323 ? 7.156 -7.499 10.666 1.00 94.12 323 GLY A C 1
ATOM 2450 O O . GLY A 1 323 ? 7.126 -7.955 9.525 1.00 94.12 323 GLY A O 1
ATOM 2451 N N . ARG A 1 324 ? 7.095 -8.261 11.754 1.00 94.69 324 ARG A N 1
ATOM 2452 C CA . ARG A 1 324 ? 6.968 -9.722 11.725 1.00 94.69 324 ARG A CA 1
ATOM 2453 C C . ARG A 1 324 ? 5.515 -10.140 11.973 1.00 94.69 324 ARG A C 1
ATOM 2455 O O . ARG A 1 324 ? 4.773 -9.363 12.585 1.00 94.69 324 ARG A O 1
ATOM 2462 N N . PRO A 1 325 ? 5.113 -11.354 11.550 1.00 95.12 325 PRO A N 1
ATOM 2463 C CA . PRO A 1 325 ? 3.785 -11.878 11.840 1.00 95.12 325 PRO A CA 1
ATOM 2464 C C . PRO A 1 325 ? 3.482 -11.853 13.341 1.00 95.12 325 PRO A C 1
ATOM 2466 O O . PRO A 1 325 ? 4.339 -12.191 14.162 1.00 95.12 325 PRO A O 1
ATOM 2469 N N . VAL A 1 326 ? 2.257 -11.475 13.702 1.00 94.81 326 VAL A N 1
ATOM 2470 C CA . VAL A 1 326 ? 1.788 -11.547 15.091 1.00 94.81 326 VAL A CA 1
ATOM 2471 C C . VAL A 1 326 ? 1.487 -12.990 15.503 1.00 94.81 326 VAL A C 1
ATOM 2473 O O . VAL A 1 326 ? 1.504 -13.916 14.688 1.00 94.81 326 VAL A O 1
ATOM 2476 N N . ALA A 1 327 ? 1.187 -13.196 16.788 1.00 92.31 327 ALA A N 1
ATOM 2477 C CA . ALA A 1 327 ? 0.824 -14.510 17.299 1.00 92.31 327 ALA A CA 1
ATOM 2478 C C . ALA A 1 327 ? -0.301 -15.153 16.467 1.00 92.31 327 ALA A C 1
ATOM 2480 O O . ALA A 1 327 ? -1.274 -14.501 16.082 1.00 92.31 327 ALA A O 1
ATOM 2481 N N . ASN A 1 328 ? -0.157 -16.457 16.215 1.00 92.69 328 ASN A N 1
ATOM 2482 C CA . ASN A 1 328 ? -1.096 -17.289 15.459 1.00 92.69 328 ASN A CA 1
ATOM 2483 C C . ASN A 1 328 ? -1.268 -16.930 13.969 1.00 92.69 328 ASN A C 1
ATOM 2485 O O . ASN A 1 328 ? -2.160 -17.482 13.322 1.00 92.69 328 ASN A O 1
ATOM 2489 N N . VAL A 1 329 ? -0.414 -16.072 13.408 1.00 94.94 329 VAL A N 1
ATOM 2490 C CA . VAL A 1 329 ? -0.428 -15.671 11.993 1.00 94.94 329 VAL A CA 1
ATOM 2491 C C . VAL A 1 329 ? 0.877 -16.090 11.318 1.00 94.94 329 VAL A C 1
ATOM 2493 O O . VAL A 1 329 ? 1.934 -16.119 11.947 1.00 94.94 329 VAL A O 1
ATOM 2496 N N . ARG A 1 330 ? 0.815 -16.425 10.028 1.00 95.12 330 ARG A N 1
ATOM 2497 C CA . ARG A 1 330 ? 1.988 -16.609 9.168 1.00 95.12 330 ARG A CA 1
ATOM 2498 C C . ARG A 1 330 ? 1.873 -15.729 7.932 1.00 95.12 330 ARG A C 1
ATOM 2500 O O . ARG A 1 330 ? 0.775 -15.482 7.433 1.00 95.12 330 ARG A O 1
ATOM 2507 N N . MET A 1 331 ? 3.022 -15.270 7.453 1.00 96.38 331 MET A N 1
ATOM 2508 C CA . MET A 1 331 ? 3.158 -14.496 6.224 1.00 96.38 331 MET A CA 1
ATOM 2509 C C . MET A 1 331 ? 4.131 -15.214 5.304 1.00 96.38 331 MET A C 1
ATOM 2511 O O . MET A 1 331 ? 5.150 -15.721 5.767 1.00 96.38 331 MET A O 1
ATOM 2515 N N . TYR A 1 332 ? 3.817 -15.215 4.017 1.00 95.94 332 TYR A N 1
ATOM 2516 C CA . TYR A 1 332 ? 4.614 -15.834 2.972 1.00 95.94 332 TYR A CA 1
ATOM 2517 C C . TYR A 1 332 ? 4.760 -14.854 1.817 1.00 95.94 332 TYR A C 1
ATOM 2519 O O . TYR A 1 332 ? 3.774 -14.247 1.403 1.00 95.94 332 TYR A O 1
ATOM 2527 N N . VAL A 1 333 ? 5.972 -14.708 1.292 1.00 95.62 333 VAL A N 1
ATOM 2528 C CA . VAL A 1 333 ? 6.215 -13.958 0.057 1.00 95.62 333 VAL A CA 1
ATOM 2529 C C . VAL A 1 333 ? 6.441 -14.988 -1.040 1.00 95.62 333 VAL A C 1
ATOM 2531 O O . VAL A 1 333 ? 7.426 -15.726 -0.998 1.00 95.62 333 VAL A O 1
ATOM 2534 N N . LEU A 1 334 ? 5.484 -15.099 -1.959 1.00 93.56 334 LEU A N 1
ATOM 2535 C CA . LEU A 1 334 ? 5.435 -16.169 -2.955 1.00 93.56 334 LEU A CA 1
ATOM 2536 C C . LEU A 1 334 ? 5.602 -15.632 -4.380 1.00 93.56 334 LEU A C 1
ATOM 2538 O O . LEU A 1 334 ? 5.229 -14.495 -4.683 1.00 93.56 334 LEU A O 1
ATOM 2542 N N . ASP A 1 335 ? 6.132 -16.480 -5.257 1.00 86.06 335 ASP A N 1
ATOM 2543 C CA . ASP A 1 335 ? 6.161 -16.261 -6.701 1.00 86.06 335 ASP A CA 1
ATOM 2544 C C . ASP A 1 335 ? 4.849 -16.697 -7.392 1.00 86.06 335 ASP A C 1
ATOM 2546 O O . ASP A 1 335 ? 3.895 -17.169 -6.767 1.00 86.06 335 ASP A O 1
ATOM 2550 N N . GLU A 1 336 ? 4.799 -16.565 -8.721 1.00 83.50 336 GLU A N 1
ATOM 2551 C CA . GLU A 1 336 ? 3.641 -16.948 -9.545 1.00 83.50 336 GLU A CA 1
ATOM 2552 C C . GLU A 1 336 ? 3.319 -18.453 -9.509 1.00 83.50 336 GLU A C 1
ATOM 2554 O O . GLU A 1 336 ? 2.218 -18.865 -9.878 1.00 83.50 336 GLU A O 1
ATOM 2559 N N . LYS A 1 337 ? 4.266 -19.285 -9.062 1.00 85.69 337 LYS A N 1
ATOM 2560 C CA . LYS A 1 337 ? 4.121 -20.739 -8.925 1.00 85.69 337 LYS A CA 1
ATOM 2561 C C . LYS A 1 337 ? 3.786 -21.155 -7.491 1.00 85.69 337 LYS A C 1
ATOM 2563 O O . LYS A 1 337 ? 3.760 -22.354 -7.214 1.00 85.69 337 LYS A O 1
ATOM 2568 N N . MET A 1 338 ? 3.486 -20.198 -6.606 1.00 88.06 338 MET A N 1
ATOM 2569 C CA . MET A 1 338 ? 3.212 -20.411 -5.180 1.00 88.06 338 MET A CA 1
ATOM 2570 C C . MET A 1 338 ? 4.414 -20.980 -4.403 1.00 88.06 338 MET A C 1
ATOM 2572 O O . MET A 1 338 ? 4.225 -21.653 -3.388 1.00 88.06 338 MET A O 1
ATOM 2576 N N . ALA A 1 339 ? 5.642 -20.724 -4.864 1.00 88.06 339 ALA A N 1
ATOM 2577 C CA . ALA A 1 339 ? 6.868 -21.056 -4.145 1.00 88.06 339 ALA A CA 1
ATOM 2578 C C . ALA A 1 339 ? 7.386 -19.840 -3.363 1.00 88.06 339 ALA A C 1
ATOM 2580 O O . ALA A 1 339 ? 7.284 -18.707 -3.830 1.00 88.06 339 ALA A O 1
ATOM 2581 N N . GLU A 1 340 ? 7.939 -20.067 -2.168 1.00 90.12 340 GLU A N 1
ATOM 2582 C CA . GLU A 1 340 ? 8.551 -19.002 -1.364 1.00 90.12 340 GLU A CA 1
ATOM 2583 C C . GLU A 1 340 ? 9.773 -18.416 -2.080 1.00 90.12 340 GLU A C 1
ATOM 2585 O O . GLU A 1 340 ? 10.662 -19.153 -2.519 1.00 90.12 340 GLU A O 1
ATOM 2590 N N . VAL A 1 341 ? 9.825 -17.087 -2.188 1.00 85.56 341 VAL A N 1
ATOM 2591 C CA . VAL A 1 341 ? 10.990 -16.389 -2.745 1.00 85.56 341 VAL A CA 1
ATOM 2592 C C . VAL A 1 341 ? 12.091 -16.243 -1.682 1.00 85.56 341 VAL A C 1
ATOM 2594 O O . VAL A 1 341 ? 11.785 -16.160 -0.489 1.00 85.56 341 VAL A O 1
ATOM 2597 N N . PRO A 1 342 ? 13.380 -16.187 -2.067 1.00 85.12 342 PRO A N 1
ATOM 2598 C CA . PRO A 1 342 ? 14.463 -15.931 -1.119 1.00 85.12 342 PRO A CA 1
ATOM 2599 C C . PRO A 1 342 ? 14.319 -14.576 -0.397 1.00 85.12 342 PRO A C 1
ATOM 2601 O O . PRO A 1 342 ? 13.727 -13.647 -0.952 1.00 85.12 342 PRO A O 1
ATOM 2604 N N . PRO A 1 343 ? 14.914 -14.407 0.800 1.00 84.94 343 PRO A N 1
ATOM 2605 C CA . PRO A 1 343 ? 14.915 -13.121 1.488 1.00 84.94 343 PRO A CA 1
ATOM 2606 C C . PRO A 1 343 ? 15.459 -11.970 0.626 1.00 84.94 343 PRO A C 1
ATOM 2608 O O . PRO A 1 343 ? 16.452 -12.128 -0.081 1.00 84.94 343 PRO A O 1
ATOM 2611 N N . GLY A 1 344 ? 14.809 -10.806 0.698 1.00 79.75 344 GLY A N 1
ATOM 2612 C CA . GLY A 1 344 ? 15.114 -9.613 -0.103 1.00 79.75 344 GLY A CA 1
ATOM 2613 C C . GLY A 1 344 ? 14.576 -9.645 -1.539 1.00 79.75 344 GLY A C 1
ATOM 2614 O O . GLY A 1 344 ? 14.702 -8.660 -2.260 1.00 79.75 344 GLY A O 1
ATOM 2615 N N . VAL A 1 345 ? 13.960 -10.748 -1.976 1.00 78.00 345 VAL A N 1
ATOM 2616 C CA . VAL A 1 345 ? 13.305 -10.828 -3.288 1.00 78.00 345 VAL A CA 1
ATOM 2617 C C . VAL A 1 345 ? 11.848 -10.393 -3.160 1.00 78.00 345 VAL A C 1
ATOM 2619 O O . VAL A 1 345 ? 11.154 -10.755 -2.210 1.00 78.00 345 VAL A O 1
ATOM 2622 N N . THR A 1 346 ? 11.381 -9.589 -4.117 1.00 82.25 346 THR A N 1
ATOM 2623 C CA . THR A 1 346 ? 9.978 -9.155 -4.159 1.00 82.25 346 THR A CA 1
ATOM 2624 C C . THR A 1 346 ? 9.099 -10.289 -4.668 1.00 82.25 346 THR A C 1
ATOM 2626 O O . THR A 1 346 ? 9.373 -10.860 -5.721 1.00 82.25 346 THR A O 1
ATOM 2629 N N . GLY A 1 347 ? 8.016 -10.568 -3.953 1.00 86.50 347 GLY A N 1
ATOM 2630 C CA . GLY A 1 347 ? 6.942 -11.460 -4.386 1.00 86.50 347 GLY A CA 1
ATOM 2631 C C . GLY A 1 347 ? 5.595 -10.980 -3.856 1.00 86.50 347 GLY A C 1
ATOM 2632 O O . GLY A 1 347 ? 5.500 -9.918 -3.234 1.00 86.50 347 GLY A O 1
ATOM 2633 N N . GLU A 1 348 ? 4.534 -11.735 -4.114 1.00 93.38 348 GLU A N 1
ATOM 2634 C CA . GLU A 1 348 ? 3.205 -11.405 -3.600 1.00 93.38 348 GLU A CA 1
ATOM 2635 C C . GLU A 1 348 ? 3.037 -11.931 -2.169 1.00 93.38 348 GLU A C 1
ATOM 2637 O O . GLU A 1 348 ? 3.467 -13.036 -1.837 1.00 93.38 348 GLU A O 1
ATOM 2642 N N . LEU A 1 349 ? 2.408 -11.129 -1.311 1.00 96.31 349 LEU A N 1
ATOM 2643 C CA . LEU A 1 349 ? 2.180 -11.460 0.086 1.00 96.31 349 LEU A CA 1
ATOM 2644 C C . LEU A 1 349 ? 0.925 -12.329 0.264 1.00 96.31 349 LEU A C 1
ATOM 2646 O O . LEU A 1 349 ? -0.198 -11.955 -0.090 1.00 96.31 349 LEU A O 1
ATOM 2650 N N . TYR A 1 350 ? 1.119 -13.476 0.905 1.00 97.31 350 TYR A N 1
ATOM 2651 C CA . TYR A 1 350 ? 0.074 -14.401 1.312 1.00 97.31 350 TYR A CA 1
ATOM 2652 C C . TYR A 1 350 ? 0.053 -14.564 2.831 1.00 97.31 350 TYR A C 1
ATOM 2654 O O . TYR A 1 350 ? 1.088 -14.516 3.497 1.00 97.31 350 TYR A O 1
ATOM 2662 N N . ILE A 1 351 ? -1.142 -14.743 3.388 1.00 97.69 351 ILE A N 1
ATOM 2663 C CA . ILE A 1 351 ? -1.383 -14.708 4.834 1.00 97.69 351 ILE A CA 1
ATOM 2664 C C . ILE A 1 351 ? -2.165 -15.950 5.241 1.00 97.69 351 ILE A C 1
ATOM 2666 O O . ILE A 1 351 ? -3.192 -16.259 4.640 1.00 97.69 351 ILE A O 1
ATOM 2670 N N . SER A 1 352 ? -1.715 -16.648 6.279 1.00 96.38 352 SER A N 1
ATOM 2671 C CA . SER A 1 352 ? -2.457 -17.758 6.879 1.00 96.38 352 SER A CA 1
ATOM 2672 C C . SER A 1 352 ? -2.619 -17.553 8.384 1.00 96.38 352 SER A C 1
ATOM 2674 O O . SER A 1 352 ? -1.835 -16.856 9.034 1.00 96.38 352 SER A O 1
ATOM 2676 N N . GLY A 1 353 ? -3.658 -18.164 8.950 1.00 94.19 353 GLY A N 1
ATOM 2677 C CA . GLY A 1 353 ? -3.832 -18.242 10.395 1.00 94.19 353 GLY A CA 1
ATOM 2678 C C . GLY A 1 353 ? -4.994 -17.464 10.980 1.00 94.19 353 GLY A C 1
ATOM 2679 O O . GLY A 1 353 ? -6.017 -17.218 10.342 1.00 94.19 353 GLY A O 1
ATOM 2680 N N . ALA A 1 354 ? -4.843 -17.157 12.263 1.00 91.25 354 ALA A N 1
ATOM 2681 C CA . ALA A 1 354 ? -5.891 -16.671 13.149 1.00 91.25 354 ALA A CA 1
ATOM 2682 C C . ALA A 1 354 ? -6.484 -15.313 12.763 1.00 91.25 354 ALA A C 1
ATOM 2684 O O . ALA A 1 354 ? -7.553 -14.978 13.253 1.00 91.25 354 ALA A O 1
ATOM 2685 N N . SER A 1 355 ? -5.819 -14.530 11.917 1.00 91.69 355 SER A N 1
ATOM 2686 C CA . SER A 1 355 ? -6.279 -13.209 11.480 1.00 91.69 355 SER A CA 1
ATOM 2687 C C . SER A 1 355 ? -7.358 -13.248 10.397 1.00 91.69 355 SER A C 1
ATOM 2689 O O . SER A 1 355 ? -7.998 -12.225 10.139 1.00 91.69 355 SER A O 1
ATOM 2691 N N . LEU A 1 356 ? -7.560 -14.394 9.740 1.00 96.06 356 LEU A N 1
ATOM 2692 C CA . LEU A 1 356 ? -8.406 -14.472 8.553 1.00 96.06 356 LEU A CA 1
ATOM 2693 C C . LEU A 1 356 ? -9.899 -14.371 8.887 1.00 96.06 356 LEU A C 1
ATOM 2695 O O . LEU A 1 356 ? -10.439 -15.101 9.720 1.00 96.06 356 LEU A O 1
ATOM 2699 N N . SER A 1 357 ? -10.585 -13.490 8.165 1.00 95.19 357 SER A N 1
ATOM 2700 C CA . SER A 1 357 ? -12.043 -13.432 8.101 1.00 95.19 357 SER A CA 1
ATOM 2701 C C . SER A 1 357 ? -12.621 -14.681 7.418 1.00 95.19 357 SER A C 1
ATOM 2703 O O . SER A 1 357 ? -11.914 -15.492 6.821 1.00 95.19 357 SER A O 1
ATOM 2705 N N . GLN A 1 358 ? -13.945 -14.826 7.457 1.00 95.00 358 GLN A N 1
ATOM 2706 C CA . GLN A 1 358 ? -14.647 -15.854 6.686 1.00 95.00 358 GLN A CA 1
ATOM 2707 C C . GLN A 1 358 ? -14.638 -15.579 5.168 1.00 95.00 358 GLN A C 1
ATOM 2709 O O . GLN A 1 358 ? -15.001 -16.458 4.387 1.00 95.00 358 GLN A O 1
ATOM 2714 N N . GLY A 1 359 ? -14.257 -14.368 4.756 1.00 94.94 359 GLY A N 1
ATOM 2715 C CA . GLY A 1 359 ? -14.335 -13.881 3.384 1.00 94.94 359 GLY A CA 1
ATOM 2716 C C . GLY A 1 359 ? -15.493 -12.916 3.154 1.00 94.94 359 GLY A C 1
ATOM 2717 O O . GLY A 1 359 ? -15.989 -12.269 4.078 1.00 94.94 359 GLY A O 1
ATOM 2718 N N . TYR A 1 360 ? -15.910 -12.796 1.900 1.00 95.44 360 TYR A N 1
ATOM 2719 C CA . TYR A 1 360 ? -16.900 -11.828 1.451 1.00 95.44 360 TYR A CA 1
ATOM 2720 C C . TYR A 1 360 ? -18.316 -12.408 1.416 1.00 95.44 360 TYR A C 1
ATOM 2722 O O . TYR A 1 360 ? -18.547 -13.502 0.887 1.00 95.44 360 TYR A O 1
ATOM 2730 N N . LEU A 1 361 ? -19.285 -11.647 1.920 1.00 95.50 361 LEU A N 1
ATOM 2731 C CA . LEU A 1 361 ? -20.705 -11.965 1.810 1.00 95.50 361 LEU A CA 1
ATOM 2732 C C . LEU A 1 361 ? -21.156 -11.896 0.343 1.00 95.50 361 LEU A C 1
ATOM 2734 O O . LEU A 1 361 ? -20.785 -10.969 -0.368 1.00 95.50 361 LEU A O 1
ATOM 2738 N N . ASN A 1 362 ? -21.962 -12.865 -0.103 1.00 92.56 362 ASN A N 1
ATOM 2739 C CA . ASN A 1 362 ? -22.574 -12.907 -1.442 1.00 92.56 362 ASN A CA 1
ATOM 2740 C C . ASN A 1 362 ? -21.586 -12.825 -2.631 1.00 92.56 362 ASN A C 1
ATOM 2742 O O . ASN A 1 362 ? -21.986 -12.465 -3.736 1.00 92.56 362 ASN A O 1
ATOM 2746 N N . ARG A 1 363 ? -20.302 -13.168 -2.435 1.00 92.50 363 ARG A N 1
ATOM 2747 C CA . ARG A 1 363 ? -19.239 -13.035 -3.455 1.00 92.50 363 ARG A CA 1
ATOM 2748 C C . ARG A 1 363 ? -18.380 -14.300 -3.613 1.00 92.50 363 ARG A C 1
ATOM 2750 O O . ARG A 1 363 ? -17.186 -14.280 -3.303 1.00 92.50 363 ARG A O 1
ATOM 2757 N N . PRO A 1 364 ? -18.962 -15.425 -4.075 1.00 92.12 364 PRO A N 1
ATOM 2758 C CA . PRO A 1 364 ? -18.216 -16.671 -4.281 1.00 92.12 364 PRO A CA 1
ATOM 2759 C C . PRO A 1 364 ? -17.094 -16.530 -5.323 1.00 92.12 364 PRO A C 1
ATOM 2761 O O . PRO A 1 364 ? -16.055 -17.168 -5.179 1.00 92.12 364 PRO A O 1
ATOM 2764 N N . ASP A 1 365 ? -17.280 -15.653 -6.315 1.00 87.19 365 ASP A N 1
ATOM 2765 C CA . ASP A 1 365 ? -16.295 -15.288 -7.339 1.00 87.19 365 ASP A CA 1
ATOM 2766 C C . ASP A 1 365 ? -15.005 -14.734 -6.719 1.00 87.19 365 ASP A C 1
ATOM 2768 O O . ASP A 1 365 ? -13.906 -15.187 -7.033 1.00 87.19 365 ASP A O 1
ATOM 2772 N N . VAL A 1 366 ? -15.139 -13.783 -5.790 1.00 89.94 366 VAL A N 1
ATOM 2773 C CA . VAL A 1 366 ? -13.989 -13.152 -5.132 1.00 89.94 366 VAL A CA 1
ATOM 2774 C C . VAL A 1 366 ? -13.392 -14.081 -4.084 1.00 89.94 366 VAL A C 1
ATOM 2776 O O . VAL A 1 366 ? -12.172 -14.160 -3.969 1.00 89.94 366 VAL A O 1
ATOM 2779 N N . ASN A 1 367 ? -14.232 -14.804 -3.337 1.00 93.12 367 ASN A N 1
ATOM 2780 C CA . ASN A 1 367 ? -13.762 -15.730 -2.310 1.00 93.12 367 ASN A CA 1
ATOM 2781 C C . ASN A 1 367 ? -12.842 -16.803 -2.895 1.00 93.12 367 ASN A C 1
ATOM 2783 O O . ASN A 1 367 ? -11.753 -16.995 -2.366 1.00 93.12 367 ASN A O 1
ATOM 2787 N N . GLY A 1 368 ? -13.224 -17.431 -4.013 1.00 91.94 368 GLY A N 1
ATOM 2788 C CA . GLY A 1 368 ? -12.401 -18.459 -4.658 1.00 91.94 368 GLY A CA 1
ATOM 2789 C C . GLY A 1 368 ? -11.057 -17.949 -5.191 1.00 91.94 368 GLY A C 1
ATOM 2790 O O . GLY A 1 368 ? -10.120 -18.729 -5.304 1.00 91.94 368 GLY A O 1
ATOM 2791 N N . ALA A 1 369 ? -10.944 -16.650 -5.485 1.00 91.25 369 ALA A N 1
ATOM 2792 C CA . ALA A 1 369 ? -9.709 -16.032 -5.970 1.00 91.25 369 ALA A CA 1
ATOM 2793 C C . ALA A 1 369 ? -8.808 -15.478 -4.849 1.00 91.25 369 ALA A C 1
ATOM 2795 O O . ALA A 1 369 ? -7.613 -15.275 -5.068 1.00 91.25 369 ALA A O 1
ATOM 2796 N N . LYS A 1 370 ? -9.375 -15.182 -3.672 1.00 94.31 370 LYS A N 1
ATOM 2797 C CA . LYS A 1 370 ? -8.674 -14.517 -2.562 1.00 94.31 370 LYS A CA 1
ATOM 2798 C C . LYS A 1 370 ? -8.406 -15.421 -1.364 1.00 94.31 370 LYS A C 1
ATOM 2800 O O . LYS A 1 370 ? -7.363 -15.263 -0.744 1.00 94.31 370 LYS A O 1
ATOM 2805 N N . PHE A 1 371 ? -9.303 -16.349 -1.045 1.00 96.50 371 PHE A N 1
ATOM 2806 C CA . PHE A 1 371 ? -9.178 -17.290 0.071 1.00 96.50 371 PHE A CA 1
ATOM 2807 C C . PHE A 1 371 ? -8.948 -18.692 -0.491 1.00 96.50 371 PHE A C 1
ATOM 2809 O O . PHE A 1 371 ? -9.885 -19.450 -0.743 1.00 96.50 371 PHE A O 1
ATOM 2816 N N . LEU A 1 372 ? -7.682 -19.002 -0.742 1.00 95.50 372 LEU A N 1
ATOM 2817 C CA . LEU A 1 372 ? -7.248 -20.208 -1.432 1.00 95.50 372 LEU A CA 1
ATOM 2818 C C . LEU A 1 372 ? -7.097 -21.374 -0.444 1.00 95.50 372 LEU A C 1
ATOM 2820 O O . LEU A 1 372 ? -6.737 -21.149 0.715 1.00 95.50 372 LEU A O 1
ATOM 2824 N N . PRO A 1 373 ? -7.304 -22.629 -0.879 1.00 94.94 373 PRO A N 1
ATOM 2825 C CA . PRO A 1 373 ? -6.791 -23.782 -0.148 1.00 94.94 373 PRO A CA 1
ATOM 2826 C C . PRO A 1 373 ? -5.281 -23.625 0.036 1.00 94.94 373 PRO A C 1
ATOM 2828 O O . PRO A 1 373 ? -4.588 -23.320 -0.932 1.00 94.94 373 PRO A O 1
ATOM 2831 N N . ASN A 1 374 ? -4.774 -23.814 1.252 1.00 93.44 374 ASN A N 1
ATOM 2832 C CA . ASN A 1 374 ? -3.354 -23.638 1.536 1.00 93.44 374 ASN A CA 1
ATOM 2833 C C . ASN A 1 374 ? -2.534 -24.821 0.980 1.00 93.44 374 ASN A C 1
ATOM 2835 O O . ASN A 1 374 ? -2.691 -25.936 1.484 1.00 93.44 374 ASN A O 1
ATOM 2839 N N . PRO A 1 375 ? -1.672 -24.620 -0.039 1.00 90.31 375 PRO A N 1
ATOM 2840 C CA . PRO A 1 375 ? -0.861 -25.696 -0.602 1.00 90.31 375 PRO A CA 1
ATOM 2841 C C . PRO A 1 375 ? 0.462 -25.900 0.155 1.00 90.31 375 PRO A C 1
ATOM 2843 O O . PRO A 1 375 ? 1.200 -26.834 -0.161 1.00 90.31 375 PRO A O 1
ATOM 2846 N N . LEU A 1 376 ? 0.794 -25.025 1.115 1.00 88.50 376 LEU A N 1
ATOM 2847 C CA . LEU A 1 376 ? 2.116 -24.972 1.731 1.00 88.50 376 LEU A CA 1
ATOM 2848 C C . LEU A 1 376 ? 2.294 -26.093 2.770 1.00 88.50 376 LEU A C 1
ATOM 2850 O O . LEU A 1 376 ? 1.525 -26.190 3.734 1.00 88.50 376 LEU A O 1
ATOM 2854 N N . PRO A 1 377 ? 3.311 -26.959 2.611 1.00 85.31 377 PRO A N 1
ATOM 2855 C CA . PRO A 1 377 ? 3.509 -28.095 3.498 1.00 85.31 377 PRO A CA 1
ATOM 2856 C C . PRO A 1 377 ? 3.886 -27.641 4.916 1.00 85.31 377 PRO A C 1
ATOM 2858 O O . PRO A 1 377 ? 4.777 -26.822 5.112 1.00 85.31 377 PRO A O 1
ATOM 2861 N N . GLY A 1 378 ? 3.236 -28.219 5.931 1.00 84.75 378 GLY A N 1
ATOM 2862 C CA . GLY A 1 378 ? 3.543 -27.943 7.342 1.00 84.75 378 GLY A CA 1
ATOM 2863 C C . GLY A 1 378 ? 2.905 -26.669 7.915 1.00 84.75 378 GLY A C 1
ATOM 2864 O O . GLY A 1 378 ? 3.141 -26.336 9.083 1.00 84.75 378 GLY A O 1
ATOM 2865 N N . ASP A 1 379 ? 2.080 -25.964 7.140 1.00 87.94 379 ASP A N 1
ATOM 2866 C CA . ASP A 1 379 ? 1.178 -24.949 7.677 1.00 87.94 379 ASP A CA 1
ATOM 2867 C C . ASP A 1 379 ? -0.044 -25.618 8.338 1.00 87.94 379 ASP A C 1
ATOM 2869 O O . ASP A 1 379 ? -0.723 -26.424 7.698 1.00 87.94 379 ASP A O 1
ATOM 2873 N N . PRO A 1 380 ? -0.329 -25.355 9.630 1.00 89.31 380 PRO A N 1
ATOM 2874 C CA . PRO A 1 380 ? -1.494 -25.924 10.303 1.00 89.31 380 PRO A CA 1
ATOM 2875 C C . PRO A 1 380 ? -2.826 -25.326 9.827 1.00 89.31 380 PRO A C 1
ATOM 2877 O O . PRO A 1 380 ? -3.879 -25.848 10.198 1.00 89.31 380 PRO A O 1
ATOM 2880 N N . TYR A 1 381 ? -2.807 -24.236 9.056 1.00 92.12 381 TYR A N 1
ATOM 2881 C CA . TYR A 1 381 ? -4.008 -23.531 8.634 1.00 92.12 381 TYR A CA 1
ATOM 2882 C C . TYR A 1 381 ? -4.422 -23.906 7.206 1.00 92.12 381 TYR A C 1
ATOM 2884 O O . TYR A 1 381 ? -3.616 -23.803 6.283 1.00 92.12 381 TYR A O 1
ATOM 2892 N N . PRO A 1 382 ? -5.693 -24.288 6.981 1.00 92.69 382 PRO A N 1
ATOM 2893 C CA . PRO A 1 382 ? -6.145 -24.822 5.694 1.00 92.69 382 PRO A CA 1
ATOM 2894 C C . PRO A 1 382 ? -6.385 -23.756 4.617 1.00 92.69 382 PRO A C 1
ATOM 2896 O O . PRO A 1 382 ? -6.635 -24.107 3.466 1.00 92.69 382 PRO A O 1
ATOM 2899 N N . VAL A 1 383 ? -6.354 -22.470 4.979 1.00 95.38 383 VAL A N 1
ATOM 2900 C CA . VAL A 1 383 ? -6.664 -21.349 4.085 1.00 95.38 383 VAL A CA 1
ATOM 2901 C C . VAL A 1 383 ? -5.476 -20.404 4.009 1.00 95.38 383 VAL A C 1
ATOM 2903 O O . VAL A 1 383 ? -4.893 -20.047 5.033 1.00 95.38 383 VAL A O 1
ATOM 2906 N N . LEU A 1 384 ? -5.171 -19.984 2.786 1.00 96.31 384 LEU A N 1
ATOM 2907 C CA . LEU A 1 384 ? -4.175 -18.983 2.457 1.00 96.31 384 LEU A CA 1
ATOM 2908 C C . LEU A 1 384 ? -4.872 -17.791 1.786 1.00 96.31 384 LEU A C 1
ATOM 2910 O O . LEU A 1 384 ? -5.530 -17.936 0.755 1.00 96.31 384 LEU A O 1
ATOM 2914 N N . TYR A 1 385 ? -4.756 -16.610 2.381 1.00 97.50 385 TYR A N 1
ATOM 2915 C CA . TYR A 1 385 ? -5.321 -15.372 1.858 1.00 97.50 385 TYR A CA 1
ATOM 2916 C C . TYR A 1 385 ? -4.306 -14.636 0.981 1.00 97.50 385 TYR A C 1
ATOM 2918 O O . TYR A 1 385 ? -3.204 -14.328 1.429 1.00 97.50 385 TYR A O 1
ATOM 2926 N N . ARG A 1 386 ? -4.697 -14.326 -0.256 1.00 96.25 386 ARG A N 1
ATOM 2927 C CA . ARG A 1 386 ? -3.916 -13.557 -1.234 1.00 96.25 386 ARG A CA 1
ATOM 2928 C C . ARG A 1 386 ? -4.161 -12.057 -1.047 1.00 96.25 386 ARG A C 1
ATOM 2930 O O . ARG A 1 386 ? -5.183 -11.540 -1.519 1.00 96.25 386 ARG A O 1
ATOM 2937 N N . SER A 1 387 ? -3.245 -11.342 -0.390 1.00 93.50 387 SER A N 1
ATOM 2938 C CA . SER A 1 387 ? -3.480 -9.941 -0.001 1.00 93.50 387 SER A CA 1
ATOM 2939 C C . SER A 1 387 ? -3.600 -8.998 -1.204 1.00 93.50 387 SER A C 1
ATOM 2941 O O . SER A 1 387 ? -4.407 -8.066 -1.189 1.00 93.50 387 SER A O 1
ATOM 2943 N N . GLY A 1 388 ? -2.888 -9.297 -2.296 1.00 90.19 388 GLY A N 1
ATOM 2944 C CA . GLY A 1 388 ? -2.727 -8.392 -3.435 1.00 90.19 388 GLY A CA 1
ATOM 2945 C C . GLY A 1 388 ? -1.665 -7.312 -3.213 1.00 90.19 388 GLY A C 1
ATOM 2946 O O . GLY A 1 388 ? -1.585 -6.387 -4.023 1.00 90.19 388 GLY A O 1
ATOM 2947 N N . ASP A 1 389 ? -0.868 -7.425 -2.150 1.00 91.56 389 ASP A N 1
ATOM 2948 C CA . ASP A 1 389 ? 0.291 -6.576 -1.894 1.00 91.56 389 ASP A CA 1
ATOM 2949 C C . ASP A 1 389 ? 1.569 -7.294 -2.348 1.00 91.56 389 ASP A C 1
ATOM 2951 O O . ASP A 1 389 ? 1.741 -8.491 -2.114 1.00 91.56 389 ASP A O 1
ATOM 2955 N N . PHE A 1 390 ? 2.484 -6.554 -2.964 1.00 88.25 390 PHE A N 1
ATOM 2956 C CA . PHE A 1 390 ? 3.861 -6.983 -3.162 1.00 88.25 390 PHE A CA 1
ATOM 2957 C C . PHE A 1 390 ? 4.685 -6.647 -1.930 1.00 88.25 390 PHE A C 1
ATOM 2959 O O . PHE A 1 390 ? 4.599 -5.541 -1.386 1.00 88.25 390 PHE A O 1
ATOM 2966 N N . ALA A 1 391 ? 5.508 -7.598 -1.514 1.00 91.88 391 ALA A N 1
ATOM 2967 C CA . ALA A 1 391 ? 6.316 -7.490 -0.319 1.00 91.88 391 ALA A CA 1
ATOM 2968 C C . ALA A 1 391 ? 7.710 -8.078 -0.535 1.00 91.88 391 ALA A C 1
ATOM 2970 O O . ALA A 1 391 ? 7.926 -8.906 -1.420 1.00 91.88 391 ALA A O 1
ATOM 2971 N N . GLN A 1 392 ? 8.637 -7.656 0.316 1.00 89.19 392 GLN A N 1
ATOM 2972 C CA . GLN A 1 392 ? 9.924 -8.310 0.514 1.00 89.19 392 GLN A CA 1
ATOM 2973 C C . GLN A 1 392 ? 10.010 -8.772 1.962 1.00 89.19 392 GLN A C 1
ATOM 2975 O O . GLN A 1 392 ? 9.576 -8.068 2.876 1.00 89.19 392 GLN A O 1
ATOM 2980 N N . MET A 1 393 ? 10.568 -9.959 2.171 1.00 92.19 393 MET A N 1
ATOM 2981 C CA . MET A 1 393 ? 10.855 -10.475 3.504 1.00 92.19 393 MET A CA 1
ATOM 2982 C C . MET A 1 393 ? 12.360 -10.451 3.740 1.00 92.19 393 MET A C 1
ATOM 2984 O O . MET A 1 393 ? 13.131 -10.946 2.925 1.00 92.19 393 MET A O 1
ATOM 2988 N N . TRP A 1 394 ? 12.789 -9.879 4.855 1.00 89.44 394 TRP A N 1
ATOM 2989 C CA . TRP A 1 394 ? 14.177 -9.890 5.290 1.00 89.44 394 TRP A CA 1
ATOM 2990 C C . TRP A 1 394 ? 14.566 -11.261 5.844 1.00 89.44 394 TRP A C 1
ATOM 2992 O O . TRP A 1 394 ? 13.716 -12.068 6.221 1.00 89.44 394 TRP A O 1
ATOM 3002 N N . ALA A 1 395 ? 15.870 -11.512 5.970 1.00 86.69 395 ALA A N 1
ATOM 3003 C CA . ALA A 1 395 ? 16.388 -12.785 6.478 1.00 86.69 395 ALA A CA 1
ATOM 3004 C C . ALA A 1 395 ? 15.914 -13.126 7.906 1.00 86.69 395 ALA A C 1
ATOM 3006 O O . ALA A 1 395 ? 15.918 -14.288 8.300 1.00 86.69 395 ALA A O 1
ATOM 3007 N N . ASP A 1 396 ? 15.500 -12.124 8.684 1.00 87.31 396 ASP A N 1
ATOM 3008 C CA . ASP A 1 396 ? 14.996 -12.289 10.047 1.00 87.31 396 ASP A CA 1
ATOM 3009 C C . ASP A 1 396 ? 13.459 -12.414 10.135 1.00 87.31 396 ASP A C 1
ATOM 3011 O O . ASP A 1 396 ? 12.908 -12.452 11.238 1.00 87.31 396 ASP A O 1
ATOM 3015 N N . GLY A 1 397 ? 12.772 -12.472 8.987 1.00 89.56 397 GLY A N 1
ATOM 3016 C CA . GLY A 1 397 ? 11.317 -12.592 8.870 1.00 89.56 397 GLY A CA 1
ATOM 3017 C C . GLY A 1 397 ? 10.551 -11.267 8.920 1.00 89.56 397 GLY A C 1
ATOM 3018 O O . GLY A 1 397 ? 9.320 -11.279 8.898 1.00 89.56 397 GLY A O 1
ATOM 3019 N N . THR A 1 398 ? 11.242 -10.129 9.013 1.00 93.31 398 THR A N 1
ATOM 3020 C CA . THR A 1 398 ? 10.615 -8.803 8.921 1.00 93.31 398 THR A CA 1
ATOM 3021 C C . THR A 1 398 ? 10.139 -8.547 7.497 1.00 93.31 398 THR A C 1
ATOM 3023 O O . THR A 1 398 ? 10.851 -8.846 6.545 1.00 93.31 398 THR A O 1
ATOM 3026 N N . VAL A 1 399 ? 8.938 -7.998 7.339 1.00 93.38 399 VAL A N 1
ATOM 3027 C CA . VAL A 1 399 ? 8.328 -7.756 6.031 1.00 93.38 399 VAL A CA 1
ATOM 3028 C C . VAL A 1 399 ? 8.223 -6.262 5.750 1.00 93.38 399 VAL A C 1
ATOM 3030 O O . VAL A 1 399 ? 7.798 -5.478 6.603 1.00 93.38 399 VAL A O 1
ATOM 3033 N N . GLU A 1 400 ? 8.557 -5.885 4.522 1.00 89.94 400 GLU A N 1
ATOM 3034 C CA . GLU A 1 400 ? 8.312 -4.570 3.936 1.00 89.94 400 GLU A CA 1
ATOM 3035 C C . GLU A 1 400 ? 7.266 -4.685 2.828 1.00 89.94 400 GLU A C 1
ATOM 3037 O O . GLU A 1 400 ? 7.308 -5.606 2.012 1.00 89.94 400 GLU A O 1
ATOM 3042 N N . ILE A 1 401 ? 6.332 -3.733 2.776 1.00 89.44 401 ILE A N 1
ATOM 3043 C CA . ILE A 1 401 ? 5.330 -3.662 1.708 1.00 89.44 401 ILE A CA 1
ATOM 3044 C C . ILE A 1 401 ? 5.850 -2.739 0.608 1.00 89.44 401 ILE A C 1
ATOM 3046 O O . ILE A 1 401 ? 5.970 -1.532 0.809 1.00 89.44 401 ILE A O 1
ATOM 3050 N N . ILE A 1 402 ? 6.111 -3.296 -0.571 1.00 82.50 402 ILE A N 1
ATOM 3051 C CA . ILE A 1 402 ? 6.641 -2.561 -1.727 1.00 82.50 402 ILE A CA 1
ATOM 3052 C C . ILE A 1 402 ? 5.539 -1.740 -2.393 1.00 82.50 402 ILE A C 1
ATOM 3054 O O . ILE A 1 402 ? 5.713 -0.564 -2.709 1.00 82.50 402 ILE A O 1
ATOM 3058 N N . GLY A 1 403 ? 4.351 -2.315 -2.543 1.00 80.25 403 GLY A N 1
ATOM 3059 C CA . GLY A 1 403 ? 3.211 -1.654 -3.169 1.00 80.25 403 GLY A CA 1
ATOM 3060 C C . GLY A 1 403 ? 2.079 -2.632 -3.419 1.00 80.25 403 GLY A C 1
ATOM 3061 O O . GLY A 1 403 ? 2.166 -3.795 -3.039 1.00 80.25 403 GLY A O 1
ATOM 3062 N N . ARG A 1 404 ? 1.010 -2.173 -4.065 1.00 81.19 404 ARG A N 1
ATOM 3063 C CA . ARG A 1 404 ? -0.113 -3.042 -4.416 1.00 81.19 404 ARG A CA 1
ATOM 3064 C C . ARG A 1 404 ? -0.040 -3.505 -5.865 1.00 81.19 404 ARG A C 1
ATOM 3066 O O . ARG A 1 404 ? 0.518 -2.818 -6.720 1.00 81.19 404 ARG A O 1
ATOM 3073 N N . THR A 1 405 ? -0.637 -4.661 -6.128 1.00 74.88 405 THR A N 1
ATOM 3074 C CA . THR A 1 405 ? -0.807 -5.222 -7.478 1.00 74.88 405 THR A CA 1
ATOM 3075 C C . THR A 1 405 ? -1.653 -4.326 -8.387 1.00 74.88 405 THR A C 1
ATOM 3077 O O . THR A 1 405 ? -1.373 -4.229 -9.576 1.00 74.88 405 THR A O 1
ATOM 3080 N N . ASP A 1 406 ? -2.651 -3.633 -7.836 1.00 72.31 406 ASP A N 1
ATOM 3081 C CA . ASP A 1 406 ? -3.544 -2.715 -8.557 1.00 72.31 406 ASP A CA 1
ATOM 3082 C C . ASP A 1 406 ? -2.975 -1.294 -8.732 1.00 72.31 406 ASP A C 1
ATOM 3084 O O . ASP A 1 406 ? -3.461 -0.552 -9.582 1.00 72.31 406 ASP A O 1
ATOM 3088 N N . ASP A 1 407 ? -1.913 -0.939 -8.000 1.00 72.12 407 ASP A N 1
ATOM 3089 C CA . ASP A 1 407 ? -1.233 0.365 -8.084 1.00 72.12 407 ASP A CA 1
ATOM 3090 C C . ASP A 1 407 ? -0.004 0.346 -9.022 1.00 72.12 407 ASP A C 1
ATOM 3092 O O . ASP A 1 407 ? 0.753 1.321 -9.093 1.00 72.12 407 ASP A O 1
ATOM 3096 N N . GLN A 1 408 ? 0.229 -0.762 -9.737 1.00 69.75 408 GLN A N 1
ATOM 3097 C CA . GLN A 1 408 ? 1.266 -0.849 -10.764 1.00 69.75 408 GLN A CA 1
ATOM 3098 C C . GLN A 1 408 ? 0.827 -0.147 -12.047 1.00 69.75 408 GLN A C 1
ATOM 3100 O O . GLN A 1 408 ? -0.242 -0.402 -12.603 1.00 69.75 408 GLN A O 1
ATOM 3105 N N . VAL A 1 409 ? 1.709 0.694 -12.576 1.00 77.25 409 VAL A N 1
ATOM 3106 C CA . VAL A 1 409 ? 1.494 1.385 -13.846 1.00 77.25 409 VAL A CA 1
ATOM 3107 C C . VAL A 1 409 ? 2.631 1.076 -14.801 1.00 77.25 409 VAL A C 1
ATOM 3109 O O . VAL A 1 409 ? 3.785 0.961 -14.400 1.00 77.25 409 VAL A O 1
ATOM 3112 N N . LYS A 1 410 ? 2.318 0.963 -16.091 1.00 70.62 410 LYS A N 1
ATOM 3113 C CA . LYS A 1 410 ? 3.350 0.924 -17.126 1.00 70.62 410 LYS A CA 1
ATOM 3114 C C . LYS A 1 410 ? 3.706 2.345 -17.542 1.00 70.62 410 LYS A C 1
ATOM 3116 O O . LYS A 1 410 ? 2.853 3.053 -18.076 1.00 70.62 410 LYS A O 1
ATOM 3121 N N . ILE A 1 411 ? 4.955 2.743 -17.321 1.00 74.06 411 ILE A N 1
ATOM 3122 C CA . ILE A 1 411 ? 5.525 4.012 -17.781 1.00 74.06 411 ILE A CA 1
ATOM 3123 C C . ILE A 1 411 ? 6.660 3.676 -18.739 1.00 74.06 411 ILE A C 1
ATOM 3125 O O . ILE A 1 411 ? 7.654 3.074 -18.348 1.00 74.06 411 ILE A O 1
ATOM 3129 N N . ARG A 1 412 ? 6.497 4.033 -20.019 1.00 61.38 412 ARG A N 1
ATOM 3130 C CA . ARG A 1 412 ? 7.504 3.799 -21.074 1.00 61.38 412 ARG A CA 1
ATOM 3131 C C . ARG A 1 412 ? 7.990 2.338 -21.165 1.00 61.38 412 ARG A C 1
ATOM 3133 O O . ARG A 1 412 ? 9.166 2.090 -21.394 1.00 61.38 412 ARG A O 1
ATOM 3140 N N . GLY A 1 413 ? 7.084 1.377 -20.968 1.00 59.44 413 GLY A N 1
ATOM 3141 C CA . GLY A 1 413 ? 7.386 -0.061 -21.015 1.00 59.44 413 GLY A CA 1
ATOM 3142 C C . GLY A 1 413 ? 7.837 -0.674 -19.685 1.00 59.44 413 GLY A C 1
ATOM 3143 O O . GLY A 1 413 ? 7.779 -1.892 -19.548 1.00 59.44 413 GLY A O 1
ATOM 3144 N N . TYR A 1 414 ? 8.181 0.144 -18.688 1.00 54.72 414 TYR A N 1
ATOM 3145 C CA . TYR A 1 414 ? 8.575 -0.314 -17.356 1.00 54.72 414 TYR A CA 1
ATOM 3146 C C . TYR A 1 414 ? 7.371 -0.400 -16.424 1.00 54.72 414 TYR A C 1
ATOM 3148 O O . TYR A 1 414 ? 6.521 0.494 -16.413 1.00 54.72 414 TYR A O 1
ATOM 3156 N N . LEU A 1 415 ? 7.300 -1.472 -15.637 1.00 64.75 415 LEU A N 1
ATOM 3157 C CA . LEU A 1 415 ? 6.355 -1.586 -14.530 1.00 64.75 415 LEU A CA 1
ATOM 3158 C C . LEU A 1 415 ? 6.875 -0.759 -13.353 1.00 64.75 415 LEU A C 1
ATOM 3160 O O . LEU A 1 415 ? 7.941 -1.041 -12.819 1.00 64.75 415 LEU A O 1
ATOM 3164 N N . VAL A 1 416 ? 6.110 0.256 -12.962 1.00 66.81 416 VAL A N 1
ATOM 3165 C CA . VAL A 1 416 ? 6.434 1.159 -11.857 1.00 66.81 416 VAL A CA 1
ATOM 3166 C C . VAL A 1 416 ? 5.406 0.995 -10.751 1.00 66.81 416 VAL A C 1
ATOM 3168 O O . VAL A 1 416 ? 4.197 1.091 -10.986 1.00 66.81 416 VAL A O 1
ATOM 3171 N N . HIS A 1 417 ? 5.891 0.814 -9.527 1.00 77.62 417 HIS A N 1
ATOM 3172 C CA . HIS A 1 417 ? 5.076 0.946 -8.330 1.00 77.62 417 HIS A CA 1
ATOM 3173 C C . HIS A 1 417 ? 5.021 2.412 -7.917 1.00 77.62 417 HIS A C 1
ATOM 3175 O O . HIS A 1 417 ? 6.004 2.965 -7.431 1.00 77.62 417 HIS A O 1
ATOM 3181 N N . LEU A 1 418 ? 3.849 3.039 -8.047 1.00 82.75 418 LEU A N 1
ATOM 3182 C CA . LEU A 1 418 ? 3.661 4.449 -7.668 1.00 82.75 418 LEU A CA 1
ATOM 3183 C C . LEU A 1 418 ? 4.103 4.728 -6.229 1.00 82.75 418 LEU A C 1
ATOM 3185 O O . LEU A 1 418 ? 4.645 5.783 -5.917 1.00 82.75 418 LEU A O 1
ATOM 3189 N N . GLY A 1 419 ? 3.906 3.742 -5.361 1.00 76.06 419 GLY A N 1
ATOM 3190 C CA . GLY A 1 419 ? 4.275 3.840 -3.970 1.00 76.06 419 GLY A CA 1
ATOM 3191 C C . GLY A 1 419 ? 5.775 4.004 -3.691 1.00 76.06 419 GLY A C 1
ATOM 3192 O O . GLY A 1 419 ? 6.134 4.694 -2.744 1.00 76.06 419 GLY A O 1
ATOM 3193 N N . GLU A 1 420 ? 6.638 3.403 -4.503 1.00 75.38 420 GLU A N 1
ATOM 3194 C CA . GLU A 1 420 ? 8.091 3.561 -4.376 1.00 75.38 420 GLU A CA 1
ATOM 3195 C C . GLU A 1 420 ? 8.496 5.018 -4.632 1.00 75.38 420 GLU A C 1
ATOM 3197 O O . GLU A 1 420 ? 9.234 5.629 -3.856 1.00 75.38 420 GLU A O 1
ATOM 3202 N N . VAL A 1 421 ? 7.900 5.611 -5.668 1.00 84.38 421 VAL A N 1
ATOM 3203 C CA . VAL A 1 421 ? 8.087 7.019 -6.026 1.00 84.38 421 VAL A CA 1
ATOM 3204 C C . VAL A 1 421 ? 7.564 7.944 -4.921 1.00 84.38 421 VAL A C 1
ATOM 3206 O O . VAL A 1 421 ? 8.234 8.912 -4.561 1.00 84.38 421 VAL A O 1
ATOM 3209 N N . GLU A 1 422 ? 6.398 7.629 -4.342 1.00 86.88 422 GLU A N 1
ATOM 3210 C CA . GLU A 1 422 ? 5.831 8.367 -3.203 1.00 86.88 422 GLU A CA 1
ATOM 3211 C C . GLU A 1 422 ? 6.770 8.367 -1.988 1.00 86.88 422 GLU A C 1
ATOM 3213 O O . GLU A 1 422 ? 6.915 9.400 -1.345 1.00 86.88 422 GLU A O 1
ATOM 3218 N N . SER A 1 423 ? 7.437 7.253 -1.673 1.00 78.00 423 SER A N 1
ATOM 3219 C CA . SER A 1 423 ? 8.356 7.190 -0.527 1.00 78.00 423 SER A CA 1
ATOM 3220 C C . SER A 1 423 ? 9.578 8.095 -0.711 1.00 78.00 423 SER A C 1
ATOM 3222 O O . SER A 1 423 ? 9.964 8.816 0.210 1.00 78.00 423 SER A O 1
ATOM 3224 N N . VAL A 1 424 ? 10.170 8.120 -1.911 1.00 82.44 424 VAL A N 1
ATOM 3225 C CA . VAL A 1 424 ? 11.308 9.012 -2.204 1.00 82.44 424 VAL A CA 1
ATOM 3226 C C . VAL A 1 424 ? 10.884 10.481 -2.182 1.00 82.44 424 VAL A C 1
ATOM 3228 O O . VAL A 1 424 ? 11.642 11.323 -1.698 1.00 82.44 424 VAL A O 1
ATOM 3231 N N . LEU A 1 425 ? 9.681 10.788 -2.674 1.00 88.88 425 LEU A N 1
ATOM 3232 C CA . LEU A 1 425 ? 9.118 12.138 -2.657 1.00 88.88 425 LEU A CA 1
ATOM 3233 C C . LEU A 1 425 ? 8.775 12.604 -1.232 1.00 88.88 425 LEU A C 1
ATOM 3235 O O . LEU A 1 425 ? 9.093 13.732 -0.867 1.00 88.88 425 LEU A O 1
ATOM 3239 N N . ALA A 1 426 ? 8.185 11.735 -0.408 1.00 85.31 426 ALA A N 1
ATOM 3240 C CA . ALA A 1 426 ? 7.837 12.031 0.983 1.00 85.31 426 ALA A CA 1
ATOM 3241 C C . ALA A 1 426 ? 9.067 12.287 1.867 1.00 85.31 426 ALA A C 1
ATOM 3243 O O . ALA A 1 426 ? 8.974 13.013 2.850 1.00 85.31 426 ALA A O 1
ATOM 3244 N N . ALA A 1 427 ? 10.219 11.708 1.518 1.00 82.69 427 ALA A N 1
ATOM 3245 C CA . ALA A 1 427 ? 11.473 11.910 2.239 1.00 82.69 427 ALA A CA 1
ATOM 3246 C C . ALA A 1 427 ? 12.146 13.271 1.958 1.00 82.69 427 ALA A C 1
ATOM 3248 O O . ALA A 1 427 ? 13.175 13.569 2.567 1.00 82.69 427 ALA A O 1
ATOM 3249 N N . GLN A 1 428 ? 11.623 14.083 1.031 1.00 86.75 428 GLN A N 1
ATOM 3250 C CA . GLN A 1 428 ? 12.247 15.354 0.660 1.00 86.75 428 GLN A CA 1
ATOM 3251 C C . GLN A 1 428 ? 11.979 16.463 1.693 1.00 86.75 428 GLN A C 1
ATOM 3253 O O . GLN A 1 428 ? 10.866 16.563 2.218 1.00 86.75 428 GLN A O 1
ATOM 3258 N N . PRO A 1 429 ? 12.957 17.351 1.966 1.00 83.19 429 PRO A N 1
ATOM 3259 C CA . PRO A 1 429 ? 12.760 18.477 2.875 1.00 83.19 429 PRO A CA 1
ATOM 3260 C C . PRO A 1 429 ? 11.580 19.368 2.462 1.00 83.19 429 PRO A C 1
ATOM 3262 O O . PRO A 1 429 ? 11.448 19.745 1.299 1.00 83.19 429 PRO A O 1
ATOM 3265 N N . GLY A 1 430 ? 10.740 19.736 3.431 1.00 85.19 430 GLY A N 1
ATOM 3266 C CA . GLY A 1 430 ? 9.584 20.612 3.216 1.00 85.19 430 GLY A CA 1
ATOM 3267 C C . GLY A 1 430 ? 8.333 19.916 2.673 1.00 85.19 430 GLY A C 1
ATOM 3268 O O . GLY A 1 430 ? 7.304 20.576 2.547 1.00 85.19 430 GLY A O 1
ATOM 3269 N N . VAL A 1 431 ? 8.378 18.608 2.395 1.00 87.75 431 VAL A N 1
ATOM 3270 C CA . VAL A 1 431 ? 7.202 17.815 2.003 1.00 87.75 431 VAL A CA 1
ATOM 3271 C C . VAL A 1 431 ? 6.463 17.326 3.251 1.00 87.75 431 VAL A C 1
ATOM 3273 O O . VAL A 1 431 ? 7.024 16.610 4.074 1.00 87.75 431 VAL A O 1
ATOM 3276 N N . MET A 1 432 ? 5.191 17.707 3.395 1.00 84.00 432 MET A N 1
ATOM 3277 C CA . MET A 1 432 ? 4.306 17.232 4.465 1.00 84.00 432 MET A CA 1
ATOM 3278 C C . MET A 1 432 ? 3.540 15.976 4.052 1.00 84.00 432 MET A C 1
ATOM 3280 O O . MET A 1 432 ? 3.445 15.027 4.826 1.00 84.00 432 MET A O 1
ATOM 3284 N N . GLN A 1 433 ? 2.991 15.965 2.837 1.00 86.19 433 GLN A N 1
ATOM 3285 C CA . GLN A 1 433 ? 2.347 14.801 2.232 1.00 86.19 433 GLN A CA 1
ATOM 3286 C C . GLN A 1 433 ? 2.609 14.769 0.734 1.00 86.19 433 GLN A C 1
ATOM 3288 O O . GLN A 1 433 ? 2.880 15.796 0.111 1.00 86.19 433 GLN A O 1
ATOM 3293 N N . CYS A 1 434 ? 2.491 13.585 0.141 1.00 91.19 434 CYS A N 1
ATOM 3294 C CA . CYS A 1 434 ? 2.540 13.456 -1.302 1.00 91.19 434 CYS A CA 1
ATOM 3295 C C . CYS A 1 434 ? 1.698 12.292 -1.827 1.00 91.19 434 CYS A C 1
ATOM 3297 O O . CYS A 1 434 ? 1.342 11.363 -1.096 1.00 91.19 434 CYS A O 1
ATOM 3299 N N . ALA A 1 435 ? 1.403 12.355 -3.121 1.00 91.25 435 ALA A N 1
ATOM 3300 C CA . ALA A 1 435 ? 0.855 11.257 -3.902 1.00 91.25 435 ALA A CA 1
ATOM 3301 C C . ALA A 1 435 ? 1.485 11.262 -5.295 1.00 91.25 435 ALA A C 1
ATOM 3303 O O . ALA A 1 435 ? 1.859 12.316 -5.806 1.00 91.25 435 ALA A O 1
ATOM 3304 N N . VAL A 1 436 ? 1.564 10.100 -5.938 1.00 91.75 436 VAL A N 1
ATOM 3305 C CA . VAL A 1 436 ? 2.006 10.002 -7.334 1.00 91.75 436 VAL A CA 1
ATOM 3306 C C . VAL A 1 436 ? 0.902 9.348 -8.148 1.00 91.75 436 VAL A C 1
ATOM 3308 O O . VAL A 1 436 ? 0.328 8.342 -7.737 1.00 91.75 436 VAL A O 1
ATOM 3311 N N . LEU A 1 437 ? 0.594 9.927 -9.308 1.00 91.12 437 LEU A N 1
ATOM 3312 C CA . LEU A 1 437 ? -0.361 9.367 -10.260 1.00 91.12 437 LEU A CA 1
ATOM 3313 C C . LEU A 1 437 ? 0.275 9.204 -11.631 1.00 91.12 437 LEU A C 1
ATOM 3315 O O . LEU A 1 437 ? 0.989 10.088 -12.100 1.00 91.12 437 LEU A O 1
ATOM 3319 N N . ALA A 1 438 ? -0.062 8.111 -12.311 1.00 88.50 438 ALA A N 1
ATOM 3320 C CA . ALA A 1 438 ? 0.107 8.034 -13.752 1.00 88.50 438 ALA A CA 1
ATOM 3321 C C . ALA A 1 438 ? -1.073 8.729 -14.431 1.00 88.50 438 ALA A C 1
ATOM 3323 O O . ALA A 1 438 ? -2.222 8.321 -14.262 1.00 88.50 438 ALA A O 1
ATOM 3324 N N . ARG A 1 439 ? -0.783 9.771 -15.204 1.00 86.12 439 ARG A N 1
ATOM 3325 C CA . ARG A 1 439 ? -1.762 10.506 -16.002 1.00 86.12 439 ARG A CA 1
ATOM 3326 C C . ARG A 1 439 ? -1.493 10.309 -17.479 1.00 86.12 439 ARG A C 1
ATOM 3328 O O . ARG A 1 439 ? -0.351 10.143 -17.894 1.00 86.12 439 ARG A O 1
ATOM 3335 N N . GLU A 1 440 ? -2.560 10.359 -18.253 1.00 81.06 440 GLU A N 1
ATOM 3336 C CA . GLU A 1 440 ? -2.540 10.314 -19.710 1.00 81.06 440 GLU A CA 1
ATOM 3337 C C . GLU A 1 440 ? -3.390 11.488 -20.202 1.00 81.06 440 GLU A C 1
ATOM 3339 O O . GLU A 1 440 ? -4.538 11.325 -20.602 1.00 81.06 440 GLU A O 1
ATOM 3344 N N . ASP A 1 441 ? -2.856 12.703 -20.036 1.00 71.44 441 ASP A N 1
ATOM 3345 C CA . ASP A 1 441 ? -3.548 13.935 -20.440 1.00 71.44 441 ASP A CA 1
ATOM 3346 C C . ASP A 1 441 ? -3.515 14.105 -21.978 1.00 71.44 441 ASP A C 1
ATOM 3348 O O . ASP A 1 441 ? -4.429 14.683 -22.562 1.00 71.44 441 ASP A O 1
ATOM 3352 N N . ILE A 1 442 ? -2.495 13.531 -22.635 1.00 66.31 442 ILE A N 1
ATOM 3353 C CA . ILE A 1 442 ? -2.370 13.399 -24.093 1.00 66.31 442 ILE A CA 1
ATOM 3354 C C . ILE A 1 442 ? -2.500 11.903 -24.443 1.00 66.31 442 ILE A C 1
ATOM 3356 O O . ILE A 1 442 ? -1.770 11.092 -23.860 1.00 66.31 442 ILE A O 1
ATOM 3360 N N . PRO A 1 443 ? -3.388 11.504 -25.378 1.00 64.25 443 PRO A N 1
ATOM 3361 C CA . PRO A 1 443 ? -3.577 10.100 -25.744 1.00 64.25 443 PRO A CA 1
ATOM 3362 C C . PRO A 1 443 ? -2.268 9.404 -26.140 1.00 64.25 443 PRO A C 1
ATOM 3364 O O . PRO A 1 443 ? -1.518 9.903 -26.980 1.00 64.25 443 PRO A O 1
ATOM 3367 N N . GLY A 1 444 ? -1.995 8.240 -25.545 1.00 65.25 444 GLY A N 1
ATOM 3368 C CA . GLY A 1 444 ? -0.777 7.463 -25.784 1.00 65.25 444 GLY A CA 1
ATOM 3369 C C . GLY A 1 444 ? 0.459 7.948 -25.017 1.00 65.25 444 GLY A C 1
ATOM 3370 O O . GLY A 1 444 ? 1.513 7.318 -25.106 1.00 65.25 444 GLY A O 1
ATOM 3371 N N . GLU A 1 445 ? 0.358 9.026 -24.234 1.00 68.56 445 GLU A N 1
ATOM 3372 C CA . GLU A 1 445 ? 1.466 9.584 -23.461 1.00 68.56 445 GLU A CA 1
ATOM 3373 C C . GLU A 1 445 ? 1.188 9.529 -21.960 1.00 68.56 445 GLU A C 1
ATOM 3375 O O . GLU A 1 445 ? 0.769 10.492 -21.314 1.00 68.56 445 GLU A O 1
ATOM 3380 N N . ARG A 1 446 ? 1.461 8.359 -21.383 1.00 79.56 446 ARG A N 1
ATOM 3381 C CA . ARG A 1 446 ? 1.346 8.157 -19.943 1.00 79.56 446 ARG A CA 1
ATOM 3382 C C . ARG A 1 446 ? 2.591 8.671 -19.218 1.00 79.56 446 ARG A C 1
ATOM 3384 O O . ARG A 1 446 ? 3.700 8.198 -19.472 1.00 79.56 446 ARG A O 1
ATOM 3391 N N . ARG A 1 447 ? 2.407 9.610 -18.288 1.00 83.31 447 ARG A N 1
ATOM 3392 C CA . ARG A 1 447 ? 3.468 10.228 -17.474 1.00 83.31 447 ARG A CA 1
ATOM 3393 C C . ARG A 1 447 ? 3.135 10.187 -15.988 1.00 83.31 447 ARG A C 1
ATOM 3395 O O . ARG A 1 447 ? 1.969 10.196 -15.608 1.00 83.31 447 ARG A O 1
ATOM 3402 N N . LEU A 1 448 ? 4.162 10.180 -15.146 1.00 90.06 448 LEU A N 1
ATOM 3403 C CA . LEU A 1 448 ? 3.999 10.329 -13.702 1.00 90.06 448 LEU A CA 1
ATOM 3404 C C . LEU A 1 448 ? 3.855 11.809 -13.327 1.00 90.06 448 LEU A C 1
ATOM 3406 O O . LEU A 1 448 ? 4.588 12.651 -13.847 1.00 90.06 448 LEU A O 1
ATOM 3410 N N . VAL A 1 449 ? 2.942 12.114 -12.407 1.00 92.19 449 VAL A N 1
ATOM 3411 C CA . VAL A 1 449 ? 2.762 13.440 -11.799 1.00 92.19 449 VAL A CA 1
ATOM 3412 C C . VAL A 1 449 ? 2.862 13.308 -10.282 1.00 92.19 449 VAL A C 1
ATOM 3414 O O . VAL A 1 449 ? 2.169 12.480 -9.688 1.00 92.19 449 VAL A O 1
ATOM 3417 N N . GLY A 1 450 ? 3.746 14.102 -9.675 1.00 93.88 450 GLY A N 1
ATOM 3418 C CA . GLY A 1 450 ? 3.977 14.148 -8.234 1.00 93.88 450 GLY A CA 1
ATOM 3419 C C . GLY A 1 450 ? 3.177 15.273 -7.585 1.00 93.88 450 GLY A C 1
ATOM 3420 O O . GLY A 1 450 ? 3.366 16.441 -7.900 1.00 93.88 450 GLY A O 1
ATOM 3421 N N . TYR A 1 451 ? 2.291 14.932 -6.664 1.00 94.12 451 TYR A N 1
ATOM 3422 C CA . TYR A 1 451 ? 1.486 15.876 -5.897 1.00 94.12 451 TYR A CA 1
ATOM 3423 C C . TYR A 1 451 ? 2.117 16.070 -4.530 1.00 94.12 451 TYR A C 1
ATOM 3425 O O . TYR A 1 451 ? 2.432 15.081 -3.873 1.00 94.12 451 TYR A O 1
ATOM 3433 N N . VAL A 1 452 ? 2.309 17.317 -4.111 1.00 93.38 452 VAL A N 1
ATOM 3434 C CA . VAL A 1 452 ? 3.076 17.664 -2.914 1.00 93.38 452 VAL A CA 1
ATOM 3435 C C . VAL A 1 452 ? 2.326 18.696 -2.085 1.00 93.38 452 VAL A C 1
ATOM 3437 O O . VAL A 1 452 ? 2.056 19.801 -2.548 1.00 93.38 452 VAL A O 1
ATOM 3440 N N . GLU A 1 453 ? 2.061 18.350 -0.833 1.00 89.88 453 GLU A N 1
ATOM 3441 C CA . GLU A 1 453 ? 1.614 19.287 0.193 1.00 89.88 453 GLU A CA 1
ATOM 3442 C C . GLU A 1 453 ? 2.849 19.794 0.952 1.00 89.88 453 GLU A C 1
ATOM 3444 O O . GLU A 1 453 ? 3.569 18.974 1.534 1.00 89.88 453 GLU A O 1
ATOM 3449 N N . PRO A 1 454 ? 3.152 21.102 0.946 1.00 89.06 454 PRO A N 1
ATOM 3450 C CA . PRO A 1 454 ? 4.290 21.638 1.684 1.00 89.06 454 PRO A CA 1
ATOM 3451 C C . PRO A 1 454 ? 4.020 21.679 3.197 1.00 89.06 454 PRO A C 1
ATOM 3453 O O . PRO A 1 454 ? 2.882 21.805 3.647 1.00 89.06 454 PRO A O 1
ATOM 3456 N N . THR A 1 455 ? 5.076 21.619 4.011 1.00 84.19 455 THR A N 1
ATOM 3457 C CA . THR A 1 455 ? 4.980 21.875 5.460 1.00 84.19 455 THR A CA 1
ATOM 3458 C C . THR A 1 455 ? 4.492 23.303 5.738 1.00 84.19 455 THR A C 1
ATOM 3460 O O . THR A 1 455 ? 4.862 24.205 4.982 1.00 84.19 455 THR A O 1
ATOM 3463 N N . PRO A 1 456 ? 3.745 23.565 6.830 1.00 76.69 456 PRO A N 1
ATOM 3464 C CA . PRO A 1 456 ? 3.268 24.910 7.158 1.00 76.69 456 PRO A CA 1
ATOM 3465 C C . PRO A 1 456 ? 4.398 25.952 7.180 1.00 76.69 456 PRO A C 1
ATOM 3467 O O . PRO A 1 456 ? 5.373 25.804 7.913 1.00 76.69 456 PRO A O 1
ATOM 3470 N N . GLY A 1 457 ? 4.277 27.003 6.362 1.00 73.12 457 GLY A N 1
ATOM 3471 C CA . GLY A 1 457 ? 5.294 28.058 6.221 1.00 73.12 457 GLY A CA 1
ATOM 3472 C C . GLY A 1 457 ? 6.545 27.664 5.420 1.00 73.12 457 GLY A C 1
ATOM 3473 O O . GLY A 1 457 ? 7.427 28.500 5.227 1.00 73.12 457 GLY A O 1
ATOM 3474 N N . GLY A 1 458 ? 6.625 26.419 4.944 1.00 75.38 458 GLY A N 1
ATOM 3475 C CA . GLY A 1 458 ? 7.672 25.932 4.053 1.00 75.38 458 GLY A CA 1
ATOM 3476 C C . GLY A 1 458 ? 7.374 26.238 2.586 1.00 75.38 458 GLY A C 1
ATOM 3477 O O . GLY A 1 458 ? 6.225 26.405 2.182 1.00 75.38 458 GLY A O 1
ATOM 3478 N N . THR A 1 459 ? 8.427 26.289 1.774 1.00 77.75 459 THR A N 1
ATOM 3479 C CA . THR A 1 459 ? 8.324 26.327 0.310 1.00 77.75 459 THR A CA 1
ATOM 3480 C C . THR A 1 459 ? 9.007 25.091 -0.251 1.00 77.75 459 THR A C 1
ATOM 3482 O O . THR A 1 459 ? 10.026 24.648 0.279 1.00 77.75 459 THR A O 1
ATOM 3485 N N . VAL A 1 460 ? 8.432 24.514 -1.304 1.00 83.56 460 VAL A N 1
ATOM 3486 C CA . VAL A 1 460 ? 9.001 23.352 -1.986 1.00 83.56 460 VAL A CA 1
ATOM 3487 C C . VAL A 1 460 ? 9.293 23.742 -3.425 1.00 83.56 460 VAL A C 1
ATOM 3489 O O . VAL A 1 460 ? 8.381 24.024 -4.200 1.00 83.56 460 VAL A O 1
ATOM 3492 N N . ALA A 1 461 ? 10.577 23.775 -3.776 1.00 82.81 461 ALA A N 1
ATOM 3493 C CA . ALA A 1 461 ? 11.014 24.069 -5.132 1.00 82.81 461 ALA A CA 1
ATOM 3494 C C . ALA A 1 461 ? 10.960 22.796 -5.988 1.00 82.81 461 ALA A C 1
ATOM 3496 O O . ALA A 1 461 ? 11.650 21.814 -5.701 1.00 82.81 461 ALA A O 1
ATOM 3497 N N . VAL A 1 462 ? 10.175 22.826 -7.069 1.00 83.38 462 VAL A N 1
ATOM 3498 C CA . VAL A 1 462 ? 9.997 21.693 -7.997 1.00 83.38 462 VAL A CA 1
ATOM 3499 C C . VAL A 1 462 ? 11.332 21.204 -8.564 1.00 83.38 462 VAL A C 1
ATOM 3501 O O . VAL A 1 462 ? 11.568 19.998 -8.641 1.00 83.38 462 VAL A O 1
ATOM 3504 N N . PHE A 1 463 ? 12.235 22.128 -8.903 1.00 78.12 463 PHE A N 1
ATOM 3505 C CA . PHE A 1 463 ? 13.577 21.790 -9.378 1.00 78.12 463 PHE A CA 1
ATOM 3506 C C . PHE A 1 463 ? 14.381 20.976 -8.348 1.00 78.12 463 PHE A C 1
ATOM 3508 O O . PHE A 1 463 ? 14.979 19.954 -8.692 1.00 78.12 463 PHE A O 1
ATOM 3515 N N . ALA A 1 464 ? 14.348 21.381 -7.073 1.00 82.31 464 ALA A N 1
ATOM 3516 C CA . ALA A 1 464 ? 15.052 20.679 -6.003 1.00 82.31 464 ALA A CA 1
ATOM 3517 C C . ALA A 1 464 ? 14.492 19.263 -5.790 1.00 82.31 464 ALA A C 1
ATOM 3519 O O . ALA A 1 464 ? 15.271 18.319 -5.662 1.00 82.31 464 ALA A O 1
ATOM 3520 N N . LEU A 1 465 ? 13.161 19.105 -5.836 1.00 86.38 465 LEU A N 1
ATOM 3521 C CA . LEU A 1 465 ? 12.513 17.792 -5.771 1.00 86.38 465 LEU A CA 1
ATOM 3522 C C . LEU A 1 465 ? 12.968 16.885 -6.912 1.00 86.38 465 LEU A C 1
ATOM 3524 O O . LEU A 1 465 ? 13.421 15.770 -6.666 1.00 86.38 465 LEU A O 1
ATOM 3528 N N . ARG A 1 466 ? 12.870 17.363 -8.160 1.00 83.56 466 ARG A N 1
ATOM 3529 C CA . ARG A 1 466 ? 13.237 16.576 -9.342 1.00 83.56 466 ARG A CA 1
ATOM 3530 C C . ARG A 1 466 ? 14.679 16.098 -9.247 1.00 83.56 466 ARG A C 1
ATOM 3532 O O . ARG A 1 466 ? 14.935 14.919 -9.454 1.00 83.56 466 ARG A O 1
ATOM 3539 N N . ARG A 1 467 ? 15.605 16.998 -8.909 1.00 80.12 467 ARG A N 1
ATOM 3540 C CA . ARG A 1 467 ? 17.023 16.666 -8.767 1.00 80.12 467 ARG A CA 1
ATOM 3541 C C . ARG A 1 467 ? 17.247 15.588 -7.705 1.00 80.12 467 ARG A C 1
ATOM 3543 O O . ARG A 1 467 ? 17.869 14.576 -8.006 1.00 80.12 467 ARG A O 1
ATOM 3550 N N . ALA A 1 468 ? 16.702 15.779 -6.506 1.00 80.62 468 ALA A N 1
ATOM 3551 C CA . ALA A 1 468 ? 16.873 14.830 -5.409 1.00 80.62 468 ALA A CA 1
ATOM 3552 C C . ALA A 1 468 ? 16.230 13.462 -5.701 1.00 80.62 468 ALA A C 1
ATOM 3554 O O . ALA A 1 468 ? 16.741 12.425 -5.282 1.00 80.62 468 ALA A O 1
ATOM 3555 N N . MET A 1 469 ? 15.123 13.440 -6.450 1.00 83.31 469 MET A N 1
ATOM 3556 C CA . MET A 1 469 ? 14.509 12.198 -6.917 1.00 83.31 469 MET A CA 1
ATOM 3557 C C . MET A 1 469 ? 15.366 11.501 -7.977 1.00 83.31 469 MET A C 1
ATOM 3559 O O . MET A 1 469 ? 15.559 10.297 -7.871 1.00 83.31 469 MET A O 1
ATOM 3563 N N . SER A 1 470 ? 15.922 12.225 -8.954 1.00 75.19 470 SER A N 1
ATOM 3564 C CA . SER A 1 470 ? 16.790 11.654 -9.999 1.00 75.19 470 SER A CA 1
ATOM 3565 C C . SER A 1 470 ? 18.090 11.048 -9.465 1.00 75.19 470 SER A C 1
ATOM 3567 O O . SER A 1 470 ? 18.668 10.183 -10.110 1.00 75.19 470 SER A O 1
ATOM 3569 N N . GLU A 1 471 ? 18.557 11.479 -8.293 1.00 72.75 471 GLU A N 1
ATOM 3570 C CA . GLU A 1 471 ? 19.721 10.884 -7.619 1.00 72.75 471 GLU A CA 1
ATOM 3571 C C . GLU A 1 471 ? 19.409 9.502 -7.012 1.00 72.75 471 GLU A C 1
ATOM 3573 O O . GLU A 1 471 ? 20.323 8.747 -6.685 1.00 72.75 471 GLU A O 1
ATOM 3578 N N . ARG A 1 472 ? 18.123 9.160 -6.844 1.00 66.69 472 ARG A N 1
ATOM 3579 C CA . ARG A 1 472 ? 17.667 7.978 -6.093 1.00 66.69 472 ARG A CA 1
ATOM 3580 C C . ARG A 1 472 ? 16.769 7.042 -6.893 1.00 66.69 472 ARG A C 1
ATOM 3582 O O . ARG A 1 472 ? 16.677 5.862 -6.566 1.00 66.69 472 ARG A O 1
ATOM 3589 N N . LEU A 1 473 ? 16.093 7.569 -7.907 1.00 69.69 473 LEU A N 1
ATOM 3590 C CA . LEU A 1 473 ? 15.143 6.855 -8.741 1.00 69.69 473 LEU A CA 1
ATOM 3591 C C . LEU A 1 473 ? 15.642 6.769 -10.183 1.00 69.69 473 LEU A C 1
ATOM 3593 O O . LEU A 1 473 ? 16.233 7.724 -10.691 1.00 69.69 473 LEU A O 1
ATOM 3597 N N . PRO A 1 474 ? 15.326 5.669 -10.882 1.00 60.56 474 PRO A N 1
ATOM 3598 C CA . PRO A 1 474 ? 15.515 5.595 -12.319 1.00 60.56 474 PRO A CA 1
ATOM 3599 C C . PRO A 1 474 ? 14.700 6.677 -13.058 1.00 60.56 474 PRO A C 1
ATOM 3601 O O . PRO A 1 474 ? 13.643 7.119 -12.594 1.00 60.56 474 PRO A O 1
ATOM 3604 N N . ALA A 1 475 ? 15.158 7.105 -14.237 1.00 66.19 475 ALA A N 1
ATOM 3605 C CA . ALA A 1 475 ? 14.616 8.267 -14.948 1.00 66.19 475 ALA A CA 1
ATOM 3606 C C . ALA A 1 475 ? 13.133 8.122 -15.336 1.00 66.19 475 ALA A C 1
ATOM 3608 O O . ALA A 1 475 ? 12.415 9.116 -15.458 1.00 66.19 475 ALA A O 1
ATOM 3609 N N . HIS A 1 476 ? 12.652 6.894 -15.547 1.00 64.75 476 HIS A N 1
ATOM 3610 C CA . HIS A 1 476 ? 11.242 6.624 -15.843 1.00 64.75 476 HIS A CA 1
ATOM 3611 C C . HIS A 1 476 ? 10.322 6.691 -14.606 1.00 64.75 476 HIS A C 1
ATOM 3613 O O . HIS A 1 476 ? 9.106 6.805 -14.767 1.00 64.75 476 HIS A O 1
ATOM 3619 N N . MET A 1 477 ? 10.884 6.645 -13.392 1.00 77.81 477 MET A N 1
ATOM 3620 C CA . MET A 1 477 ? 10.158 6.761 -12.121 1.00 77.81 477 MET A CA 1
ATOM 3621 C C . MET A 1 477 ? 10.091 8.200 -11.593 1.00 77.81 477 MET A C 1
ATOM 3623 O O . MET A 1 477 ? 9.228 8.511 -10.774 1.00 77.81 477 MET A O 1
ATOM 3627 N N . VAL A 1 478 ? 10.964 9.096 -12.060 1.00 85.31 478 VAL A N 1
ATOM 3628 C CA . VAL A 1 478 ? 10.921 10.515 -11.683 1.00 85.31 478 VAL A CA 1
ATOM 3629 C C . VAL A 1 478 ? 9.679 11.176 -12.305 1.00 85.31 478 VAL A C 1
ATOM 3631 O O . VAL A 1 478 ? 9.519 11.132 -13.530 1.00 85.31 478 VAL A O 1
ATOM 3634 N N . PRO A 1 479 ? 8.790 11.813 -11.512 1.00 89.69 479 PRO A N 1
ATOM 3635 C CA . PRO A 1 479 ? 7.607 12.485 -12.040 1.00 89.69 479 PRO A CA 1
ATOM 3636 C C . PRO A 1 479 ? 7.942 13.530 -13.104 1.00 89.69 479 PRO A C 1
ATOM 3638 O O . PRO A 1 479 ? 8.826 14.364 -12.919 1.00 89.69 479 PRO A O 1
ATOM 3641 N N . ALA A 1 480 ? 7.218 13.517 -14.221 1.00 81.62 480 ALA A N 1
ATOM 3642 C CA . ALA A 1 480 ? 7.404 14.477 -15.306 1.00 81.62 480 ALA A CA 1
ATOM 3643 C C . ALA A 1 480 ? 6.915 15.877 -14.909 1.00 81.62 480 ALA A C 1
ATOM 3645 O O . ALA A 1 480 ? 7.528 16.866 -15.297 1.00 81.62 480 ALA A O 1
ATOM 3646 N N . ALA A 1 481 ? 5.876 15.964 -14.079 1.00 86.06 481 ALA A N 1
ATOM 3647 C CA . ALA A 1 481 ? 5.345 17.218 -13.553 1.00 86.06 481 ALA A CA 1
ATOM 3648 C C . ALA A 1 481 ? 5.109 17.125 -12.042 1.00 86.06 481 ALA A C 1
ATOM 3650 O O . ALA A 1 481 ? 4.927 16.029 -11.502 1.00 86.06 481 ALA A O 1
ATOM 3651 N N . PHE A 1 482 ? 5.077 18.283 -11.384 1.00 89.50 482 PHE A N 1
ATOM 3652 C CA . PHE A 1 482 ? 4.773 18.399 -9.964 1.00 89.50 482 PHE A CA 1
ATOM 3653 C C . PHE A 1 482 ? 3.645 19.403 -9.735 1.00 89.50 482 PHE A C 1
ATOM 3655 O O . PHE A 1 482 ? 3.601 20.445 -10.384 1.00 89.50 482 PHE A O 1
ATOM 3662 N N . VAL A 1 483 ? 2.751 19.094 -8.799 1.00 90.62 483 VAL A N 1
ATOM 3663 C CA . VAL A 1 483 ? 1.679 19.986 -8.346 1.00 90.62 483 VAL A CA 1
ATOM 3664 C C . VAL A 1 483 ? 1.876 20.240 -6.862 1.00 90.62 483 VAL A C 1
ATOM 3666 O O . VAL A 1 483 ? 1.839 19.297 -6.074 1.00 90.62 483 VAL A O 1
ATOM 3669 N N . VAL A 1 484 ? 2.094 21.500 -6.489 1.00 90.25 484 VAL A N 1
ATOM 3670 C CA . VAL A 1 484 ? 2.337 21.905 -5.099 1.00 90.25 484 VAL A CA 1
ATOM 3671 C C . VAL A 1 484 ? 1.109 22.636 -4.562 1.00 90.25 484 VAL A C 1
ATOM 3673 O O . VAL A 1 484 ? 0.685 23.630 -5.148 1.00 90.25 484 VAL A O 1
ATOM 3676 N N . GLY A 1 485 ? 0.536 22.150 -3.461 1.00 87.31 485 GLY A N 1
ATOM 3677 C CA . GLY A 1 485 ? -0.640 22.748 -2.824 1.00 87.31 485 GLY A CA 1
ATOM 3678 C C . GLY A 1 485 ? -1.375 21.786 -1.891 1.00 87.31 485 GLY A C 1
ATOM 3679 O O . GLY A 1 485 ? -0.893 20.690 -1.609 1.00 87.31 485 GLY A O 1
ATOM 3680 N N . ASP A 1 486 ? -2.555 22.197 -1.429 1.00 85.56 486 ASP A N 1
ATOM 3681 C CA . ASP A 1 486 ? -3.385 21.388 -0.532 1.00 85.56 486 ASP A CA 1
ATOM 3682 C C . ASP A 1 486 ? -3.928 20.143 -1.248 1.00 85.56 486 ASP A C 1
ATOM 3684 O O . ASP A 1 486 ? -4.476 20.224 -2.354 1.00 85.56 486 ASP A O 1
ATOM 3688 N N . LEU A 1 487 ? -3.805 18.976 -0.607 1.00 89.06 487 LEU A N 1
ATOM 3689 C CA . LEU A 1 487 ? -4.249 17.705 -1.179 1.00 89.06 487 LEU A CA 1
ATOM 3690 C C . LEU A 1 487 ? -5.648 17.328 -0.664 1.00 89.06 487 LEU A C 1
ATOM 3692 O O . LEU A 1 487 ? -5.870 17.294 0.549 1.00 89.06 487 LEU A O 1
ATOM 3696 N N . PRO A 1 488 ? -6.608 16.999 -1.553 1.00 85.06 488 PRO A N 1
ATOM 3697 C CA . PRO A 1 488 ? -7.938 16.576 -1.139 1.00 85.06 488 PRO A CA 1
ATOM 3698 C C . PRO A 1 488 ? -7.862 15.237 -0.404 1.00 85.06 488 PRO A C 1
ATOM 3700 O O . PRO A 1 488 ? -7.151 14.323 -0.827 1.00 85.06 488 PRO A O 1
ATOM 3703 N N . THR A 1 489 ? -8.641 15.088 0.666 1.00 79.44 489 THR A N 1
ATOM 3704 C CA . THR A 1 489 ? -8.727 13.848 1.443 1.00 79.44 489 THR A CA 1
ATOM 3705 C C . THR A 1 489 ? -10.145 13.276 1.454 1.00 79.44 489 THR A C 1
ATOM 3707 O O . THR A 1 489 ? -11.145 13.961 1.234 1.00 79.44 489 THR A O 1
ATOM 3710 N N . THR A 1 490 ? -10.231 11.967 1.657 1.00 72.12 490 THR A N 1
ATOM 3711 C CA . THR A 1 490 ? -11.475 11.228 1.885 1.00 72.12 490 THR A CA 1
ATOM 3712 C C . THR A 1 490 ? -11.944 11.404 3.332 1.00 72.12 490 THR A C 1
ATOM 3714 O O . THR A 1 490 ? -11.181 11.844 4.188 1.00 72.12 490 THR A O 1
ATOM 3717 N N . VAL A 1 491 ? -13.164 10.958 3.647 1.00 61.84 491 VAL A N 1
ATOM 3718 C CA . VAL A 1 491 ? -13.684 10.899 5.035 1.00 61.84 491 VAL A CA 1
ATOM 3719 C C . VAL A 1 491 ? -12.786 10.096 5.986 1.00 61.84 491 VAL A C 1
ATOM 3721 O O . VAL A 1 491 ? -12.763 10.335 7.187 1.00 61.84 491 VAL A O 1
ATOM 3724 N N . ASN A 1 492 ? -11.983 9.180 5.438 1.00 58.22 492 ASN A N 1
ATOM 3725 C CA . ASN A 1 492 ? -11.011 8.388 6.185 1.00 58.22 492 ASN A CA 1
ATOM 3726 C C . ASN A 1 492 ? -9.624 9.056 6.230 1.00 58.22 492 ASN A C 1
ATOM 3728 O O . ASN A 1 492 ? -8.637 8.366 6.445 1.00 58.22 492 ASN A O 1
ATOM 3732 N N . GLY A 1 493 ? -9.493 10.345 5.911 1.00 64.75 493 GLY A N 1
ATOM 3733 C CA . GLY A 1 493 ? -8.218 11.075 5.942 1.00 64.75 493 GLY A CA 1
ATOM 3734 C C . GLY A 1 493 ? -7.177 10.655 4.892 1.00 64.75 493 GLY A C 1
ATOM 3735 O O . GLY A 1 493 ? -6.101 11.242 4.849 1.00 64.75 493 GLY A O 1
ATOM 3736 N N . LYS A 1 494 ? -7.479 9.672 4.032 1.00 72.69 494 LYS A N 1
ATOM 3737 C CA . LYS A 1 494 ? -6.616 9.254 2.909 1.00 72.69 494 LYS A CA 1
ATOM 3738 C C . LYS A 1 494 ? -6.676 10.261 1.771 1.00 72.69 494 LYS A C 1
ATOM 3740 O O . LYS A 1 494 ? -7.756 10.797 1.535 1.00 72.69 494 LYS A O 1
ATOM 3745 N N . ILE A 1 495 ? -5.596 10.434 1.010 1.00 82.56 495 ILE A N 1
ATOM 3746 C CA . ILE A 1 495 ? -5.588 11.291 -0.189 1.00 82.56 495 ILE A CA 1
ATOM 3747 C C . ILE A 1 495 ? -6.624 10.785 -1.210 1.00 82.56 495 ILE A C 1
ATOM 3749 O O . ILE A 1 495 ? -6.604 9.621 -1.622 1.00 82.56 495 ILE A O 1
ATOM 3753 N N . ASP A 1 496 ? -7.531 11.667 -1.631 1.00 84.19 496 ASP A N 1
ATOM 3754 C CA . ASP A 1 496 ? -8.553 11.399 -2.643 1.00 84.19 496 ASP A CA 1
ATOM 3755 C C . ASP A 1 496 ? -7.952 11.571 -4.043 1.00 84.19 496 ASP A C 1
ATOM 3757 O O . ASP A 1 496 ? -8.079 12.609 -4.696 1.00 84.19 496 ASP A O 1
ATOM 3761 N N . ARG A 1 497 ? -7.267 10.516 -4.498 1.00 87.12 497 ARG A N 1
ATOM 3762 C CA . ARG A 1 497 ? -6.568 10.467 -5.790 1.00 87.12 497 ARG A CA 1
ATOM 3763 C C . ARG A 1 497 ? -7.457 10.830 -6.985 1.00 87.12 497 ARG A C 1
ATOM 3765 O O . ARG A 1 497 ? -6.960 11.386 -7.958 1.00 87.12 497 ARG A O 1
ATOM 3772 N N . ALA A 1 498 ? -8.761 10.559 -6.909 1.00 83.25 498 ALA A N 1
ATOM 3773 C CA . ALA A 1 498 ? -9.704 10.859 -7.985 1.00 83.25 498 ALA A CA 1
ATOM 3774 C C . ALA A 1 498 ? -9.996 12.363 -8.133 1.00 83.25 498 ALA A C 1
ATOM 3776 O O . ALA A 1 498 ? -10.441 12.794 -9.194 1.00 83.25 498 ALA A O 1
ATOM 3777 N N . LYS A 1 499 ? -9.748 13.159 -7.085 1.00 88.38 499 LYS A N 1
ATOM 3778 C CA . LYS A 1 499 ? -9.951 14.616 -7.077 1.00 88.38 499 LYS A CA 1
ATOM 3779 C C . LYS A 1 499 ? -8.660 15.413 -7.269 1.00 88.38 499 LYS A C 1
ATOM 3781 O O . LYS A 1 499 ? -8.697 16.638 -7.176 1.00 88.38 499 LYS A O 1
ATOM 3786 N N . LEU A 1 500 ? -7.528 14.752 -7.517 1.00 90.38 500 LEU A N 1
ATOM 3787 C CA . LEU A 1 500 ? -6.257 15.440 -7.731 1.00 90.38 500 LEU A CA 1
ATOM 3788 C C . LEU A 1 500 ? -6.268 16.215 -9.068 1.00 90.38 500 LEU A C 1
ATOM 3790 O O . LEU A 1 500 ? -6.609 15.637 -10.108 1.00 90.38 500 LEU A O 1
ATOM 3794 N N . PRO A 1 501 ? -5.906 17.514 -9.065 1.00 88.62 501 PRO A N 1
ATOM 3795 C CA . PRO A 1 501 ? -5.985 18.363 -10.254 1.00 88.62 501 PRO A CA 1
ATOM 3796 C C . PRO A 1 501 ? -4.927 17.984 -11.309 1.00 88.62 501 PRO A C 1
ATOM 3798 O O . PRO A 1 501 ? -3.937 17.327 -10.988 1.00 88.62 501 PRO A O 1
ATOM 3801 N N . PRO A 1 502 ? -5.096 18.360 -12.586 1.00 87.06 502 PRO A N 1
ATOM 3802 C CA . PRO A 1 502 ? -4.017 18.253 -13.570 1.00 87.06 502 PRO A CA 1
ATOM 3803 C C . PRO A 1 502 ? -2.863 19.231 -13.254 1.00 87.06 502 PRO A C 1
ATOM 3805 O O . PRO A 1 502 ? -3.091 20.229 -12.564 1.00 87.06 502 PRO A O 1
ATOM 3808 N N . PRO A 1 503 ? -1.633 18.970 -13.738 1.00 85.44 503 PRO A N 1
ATOM 3809 C CA . PRO A 1 503 ? -0.530 19.925 -13.629 1.00 85.44 503 PRO A CA 1
ATOM 3810 C C . PRO A 1 503 ? -0.797 21.217 -14.417 1.00 85.44 503 PRO A C 1
ATOM 3812 O O . PRO A 1 503 ? -1.495 21.196 -15.430 1.00 85.44 503 PRO A O 1
ATOM 3815 N N . SER A 1 504 ? -0.248 22.337 -13.934 1.00 82.38 504 SER A N 1
ATOM 3816 C CA . SER A 1 504 ? -0.322 23.637 -14.617 1.00 82.38 504 SER A CA 1
ATOM 3817 C C . SER A 1 504 ? 0.547 23.651 -15.880 1.00 82.38 504 SER A C 1
ATOM 3819 O O . SER A 1 504 ? 1.583 22.985 -15.913 1.00 82.38 504 SER A O 1
ATOM 3821 N N . ARG A 1 505 ? 0.138 24.438 -16.884 1.00 83.06 505 ARG A N 1
ATOM 3822 C CA . ARG A 1 505 ? 0.944 24.762 -18.078 1.00 83.06 505 ARG A CA 1
ATOM 3823 C C . ARG A 1 505 ? 1.907 25.931 -17.832 1.00 83.06 505 ARG A C 1
ATOM 3825 O O . ARG A 1 505 ? 2.734 26.250 -18.680 1.00 83.06 505 ARG A O 1
ATOM 3832 N N . GLU A 1 506 ? 1.814 26.585 -16.677 1.00 84.06 506 GLU A N 1
ATOM 3833 C CA . GLU A 1 506 ? 2.720 27.671 -16.311 1.00 84.06 506 GLU A CA 1
ATOM 3834 C C . GLU A 1 506 ? 4.154 27.156 -16.120 1.00 84.06 506 GLU A C 1
ATOM 3836 O O . GLU A 1 506 ? 4.382 26.071 -15.577 1.00 84.06 506 GLU A O 1
ATOM 3841 N N . ARG A 1 507 ? 5.137 27.969 -16.530 1.00 81.69 507 ARG A N 1
ATOM 3842 C CA . ARG A 1 507 ? 6.560 27.670 -16.339 1.00 81.69 507 ARG A CA 1
ATOM 3843 C C . ARG A 1 507 ? 6.865 27.486 -14.841 1.00 81.69 507 ARG A C 1
ATOM 3845 O O . ARG A 1 507 ? 6.673 28.432 -14.072 1.00 81.69 507 ARG A O 1
ATOM 3852 N N . PRO A 1 508 ? 7.400 26.328 -14.410 1.00 75.38 508 PRO A N 1
ATOM 3853 C CA . PRO A 1 508 ? 7.798 26.127 -13.020 1.00 75.38 508 PRO A CA 1
ATOM 3854 C C . PRO A 1 508 ? 8.994 27.015 -12.645 1.00 75.38 508 PRO A C 1
ATOM 3856 O O . PRO A 1 508 ? 9.809 27.386 -13.491 1.00 75.38 508 PRO A O 1
ATOM 3859 N N . ASP A 1 509 ? 9.135 27.337 -11.358 1.00 76.44 509 ASP A N 1
ATOM 3860 C CA . ASP A 1 509 ? 10.324 28.034 -10.866 1.00 76.44 509 ASP A CA 1
ATOM 3861 C C . ASP A 1 509 ? 11.545 27.099 -10.899 1.00 76.44 509 ASP A C 1
ATOM 3863 O O . ASP A 1 509 ? 11.643 26.130 -10.139 1.00 76.44 509 ASP A O 1
ATOM 3867 N N . LEU A 1 510 ? 12.468 27.396 -11.814 1.00 69.31 510 LEU A N 1
ATOM 3868 C CA . LEU A 1 510 ? 13.726 26.675 -12.007 1.00 69.31 510 LEU A CA 1
ATOM 3869 C C . LEU A 1 510 ? 14.888 27.264 -11.185 1.00 69.31 510 LEU A C 1
ATOM 3871 O O . LEU A 1 510 ? 16.017 26.798 -11.298 1.00 69.31 510 LEU A O 1
ATOM 3875 N N . GLY A 1 511 ? 14.660 28.318 -10.392 1.00 69.00 511 GLY A N 1
ATOM 3876 C CA . GLY A 1 511 ? 15.734 29.048 -9.706 1.00 69.00 511 GLY A CA 1
ATOM 3877 C C . GLY A 1 511 ? 16.611 29.892 -10.643 1.00 69.00 511 GLY A C 1
ATOM 3878 O O . GLY A 1 511 ? 17.586 30.497 -10.194 1.00 69.00 511 GLY A O 1
ATOM 3879 N N . VAL A 1 512 ? 16.253 29.966 -11.929 1.00 72.25 512 VAL A N 1
ATOM 3880 C CA . VAL A 1 512 ? 16.841 30.859 -12.934 1.00 72.25 512 VAL A CA 1
ATOM 3881 C C . VAL A 1 512 ? 15.785 31.845 -13.446 1.00 72.25 512 VAL A C 1
ATOM 3883 O O . VAL A 1 512 ? 14.623 31.455 -13.645 1.00 72.25 512 VAL A O 1
ATOM 3886 N N . PRO A 1 513 ? 16.149 33.127 -13.648 1.00 80.50 513 PRO A N 1
ATOM 3887 C CA . PRO A 1 513 ? 15.213 34.130 -14.138 1.00 80.50 513 PRO A CA 1
ATOM 3888 C C . PRO A 1 513 ? 14.724 33.767 -15.540 1.00 80.50 513 PRO A C 1
ATOM 3890 O O . PRO A 1 513 ? 15.486 33.272 -16.366 1.00 80.50 513 PRO A O 1
ATOM 3893 N N . PHE A 1 514 ? 13.453 34.048 -15.816 1.00 87.31 514 PHE A N 1
ATOM 3894 C CA . PHE A 1 514 ? 12.916 33.912 -17.163 1.00 87.31 514 PHE A CA 1
ATOM 3895 C C . PHE A 1 514 ? 13.596 34.911 -18.107 1.00 87.31 514 PHE A C 1
ATOM 3897 O O . PHE A 1 514 ? 13.622 36.117 -17.842 1.00 87.31 514 PHE A O 1
ATOM 3904 N N . VAL A 1 515 ? 14.121 34.405 -19.223 1.00 90.00 515 VAL A N 1
ATOM 3905 C CA . VAL A 1 515 ? 14.721 35.207 -20.293 1.00 90.00 515 VAL A CA 1
ATOM 3906 C C . VAL A 1 515 ? 13.990 34.889 -21.590 1.00 90.00 515 VAL A C 1
ATOM 3908 O O . VAL A 1 515 ? 14.062 33.767 -22.086 1.00 90.00 515 VAL A O 1
ATOM 3911 N N . ALA A 1 516 ? 13.287 35.879 -22.138 1.00 86.56 516 ALA A N 1
ATOM 3912 C CA . ALA A 1 516 ? 12.537 35.714 -23.378 1.00 86.56 516 ALA A CA 1
ATOM 3913 C C . ALA A 1 516 ? 13.469 35.439 -24.583 1.00 86.56 516 ALA A C 1
ATOM 3915 O O . ALA A 1 516 ? 14.592 35.959 -24.610 1.00 86.56 516 ALA A O 1
ATOM 3916 N N . PRO A 1 517 ? 13.003 34.686 -25.598 1.00 86.31 517 PRO A N 1
ATOM 3917 C CA . PRO A 1 517 ? 13.705 34.497 -26.868 1.00 86.31 517 PRO A CA 1
ATOM 3918 C C . PRO A 1 517 ? 14.184 35.801 -27.508 1.00 86.31 517 PRO A C 1
ATOM 3920 O O . PRO A 1 517 ? 13.411 36.743 -27.688 1.00 86.31 517 PRO A O 1
ATOM 3923 N N . ARG A 1 518 ? 15.471 35.856 -27.867 1.00 87.19 518 ARG A N 1
ATOM 3924 C CA . ARG A 1 518 ? 16.155 37.064 -28.363 1.00 87.19 518 ARG A CA 1
ATOM 3925 C C . ARG A 1 518 ? 16.327 37.047 -29.878 1.00 87.19 518 ARG A C 1
ATOM 3927 O O . ARG A 1 518 ? 16.352 38.108 -30.495 1.00 87.19 518 ARG A O 1
ATOM 3934 N N . THR A 1 519 ? 16.476 35.861 -30.466 1.00 79.50 519 THR A N 1
ATOM 3935 C CA . THR A 1 519 ? 16.665 35.666 -31.914 1.00 79.50 519 THR A CA 1
ATOM 3936 C C . THR A 1 519 ? 15.472 34.947 -32.547 1.00 79.50 519 THR A C 1
ATOM 3938 O O . THR A 1 519 ? 14.722 34.269 -31.851 1.00 79.50 519 THR A O 1
ATOM 3941 N N . GLU A 1 520 ? 15.303 35.061 -33.869 1.00 75.00 520 GLU A N 1
ATOM 3942 C CA . GLU A 1 520 ? 14.253 34.333 -34.608 1.00 75.00 520 GLU A CA 1
ATOM 3943 C C . GLU A 1 520 ? 14.379 32.812 -34.424 1.00 75.00 520 GLU A C 1
ATOM 3945 O O . GLU A 1 520 ? 13.384 32.132 -34.186 1.00 75.00 520 GLU A O 1
ATOM 3950 N N . LEU A 1 521 ? 15.610 32.282 -34.431 1.00 78.19 521 LEU A N 1
ATOM 3951 C CA . LEU A 1 521 ? 15.863 30.864 -34.172 1.00 78.19 521 LEU A CA 1
ATOM 3952 C C . LEU A 1 521 ? 15.466 30.468 -32.742 1.00 78.19 521 LEU A C 1
ATOM 3954 O O . LEU A 1 521 ? 14.824 29.441 -32.548 1.00 78.19 521 LEU A O 1
ATOM 3958 N N . GLU A 1 522 ? 15.800 31.285 -31.740 1.00 84.62 522 GLU A N 1
ATOM 3959 C CA . GLU A 1 522 ? 15.371 31.041 -30.356 1.00 84.62 522 GLU A CA 1
ATOM 3960 C C . GLU A 1 522 ? 13.840 31.093 -30.212 1.00 84.62 522 GLU A C 1
ATOM 3962 O O . GLU A 1 522 ? 13.292 30.321 -29.434 1.00 84.62 522 GLU A O 1
ATOM 3967 N N . GLN A 1 523 ? 13.138 31.960 -30.955 1.00 79.88 523 GLN A N 1
ATOM 3968 C CA . GLN A 1 523 ? 11.670 32.043 -30.926 1.00 79.88 523 GLN A CA 1
ATOM 3969 C C . GLN A 1 523 ? 11.024 30.769 -31.475 1.00 79.88 523 GLN A C 1
ATOM 3971 O O . GLN A 1 523 ? 10.142 30.209 -30.828 1.00 79.88 523 GLN A O 1
ATOM 3976 N N . VAL A 1 524 ? 11.497 30.283 -32.626 1.00 80.12 524 VAL A N 1
ATOM 3977 C CA . VAL A 1 524 ? 11.018 29.027 -33.224 1.00 80.12 524 VAL A CA 1
ATOM 3978 C C . VAL A 1 524 ? 11.279 27.850 -32.283 1.00 80.12 524 VAL A C 1
ATOM 3980 O O . VAL A 1 524 ? 10.369 27.081 -31.985 1.00 80.12 524 VAL A O 1
ATOM 3983 N N . LEU A 1 525 ? 12.498 27.736 -31.748 1.00 84.62 525 LEU A N 1
ATOM 3984 C CA . LEU A 1 525 ? 12.851 26.663 -30.816 1.00 84.62 525 LEU A CA 1
ATOM 3985 C C . LEU A 1 525 ? 12.027 26.720 -29.522 1.00 84.62 525 LEU A C 1
ATOM 3987 O O . LEU A 1 525 ? 11.586 25.678 -29.046 1.00 84.62 525 LEU A O 1
ATOM 3991 N N . ALA A 1 526 ? 11.776 27.909 -28.970 1.00 86.25 526 ALA A N 1
ATOM 3992 C CA . ALA A 1 526 ? 10.967 28.062 -27.763 1.00 86.25 526 ALA A CA 1
ATOM 3993 C C . ALA A 1 526 ? 9.511 27.605 -27.965 1.00 86.25 526 ALA A C 1
ATOM 3995 O O . ALA A 1 526 ? 8.966 26.963 -27.070 1.00 86.25 526 ALA A O 1
ATOM 3996 N N . VAL A 1 527 ? 8.908 27.861 -29.135 1.00 84.88 527 VAL A N 1
ATOM 3997 C CA . VAL A 1 527 ? 7.559 27.366 -29.479 1.00 84.88 527 VAL A CA 1
ATOM 3998 C C . VAL A 1 527 ? 7.535 25.838 -29.539 1.00 84.88 527 VAL A C 1
ATOM 4000 O O . VAL A 1 527 ? 6.684 25.213 -28.914 1.00 84.88 527 VAL A O 1
ATOM 4003 N N . ILE A 1 528 ? 8.517 25.222 -30.206 1.00 83.38 528 ILE A N 1
ATOM 4004 C CA . ILE A 1 528 ? 8.607 23.755 -30.296 1.00 83.38 528 ILE A CA 1
ATOM 4005 C C . ILE A 1 528 ? 8.814 23.137 -28.900 1.00 83.38 528 ILE A C 1
ATOM 4007 O O . ILE A 1 528 ? 8.220 22.106 -28.585 1.00 83.38 528 ILE A O 1
ATOM 4011 N N . TRP A 1 529 ? 9.630 23.764 -28.040 1.00 90.50 529 TRP A N 1
ATOM 4012 C CA . TRP A 1 529 ? 9.790 23.350 -26.639 1.00 90.50 529 TRP A CA 1
ATOM 4013 C C . TRP A 1 529 ? 8.468 23.423 -25.871 1.00 90.50 529 TRP A C 1
ATOM 4015 O O . TRP A 1 529 ? 8.123 22.461 -25.186 1.00 90.50 529 TRP A O 1
ATOM 4025 N N . ALA A 1 530 ? 7.753 24.545 -25.981 1.00 87.94 530 ALA A N 1
ATOM 4026 C CA . ALA A 1 530 ? 6.500 24.801 -25.277 1.00 87.94 530 ALA A CA 1
ATOM 4027 C C . ALA A 1 530 ? 5.442 23.750 -25.640 1.00 87.94 530 ALA A C 1
ATOM 4029 O O . ALA A 1 530 ? 4.866 23.118 -24.754 1.00 87.94 530 ALA A O 1
ATOM 4030 N N . ASP A 1 531 ? 5.290 23.467 -26.936 1.00 83.75 531 ASP A N 1
ATOM 4031 C CA . ASP A 1 531 ? 4.355 22.461 -27.443 1.00 83.75 531 ASP A CA 1
ATOM 4032 C C . ASP A 1 531 ? 4.709 21.044 -26.969 1.00 83.75 531 ASP A C 1
ATOM 4034 O O . ASP A 1 531 ? 3.838 20.274 -26.565 1.00 83.75 531 ASP A O 1
ATOM 4038 N N . VAL A 1 532 ? 5.996 20.682 -26.985 1.00 83.06 532 VAL A N 1
ATOM 4039 C CA . VAL A 1 532 ? 6.452 19.340 -26.587 1.00 83.06 532 VAL A CA 1
ATOM 4040 C C . VAL A 1 532 ? 6.354 19.110 -25.077 1.00 83.06 532 VAL A C 1
ATOM 4042 O O . VAL A 1 532 ? 6.118 17.978 -24.643 1.00 83.06 532 VAL A O 1
ATOM 4045 N N . LEU A 1 533 ? 6.575 20.151 -24.276 1.00 82.00 533 LEU A N 1
ATOM 4046 C CA . LEU A 1 533 ? 6.542 20.083 -22.814 1.00 82.00 533 LEU A CA 1
ATOM 4047 C C . LEU A 1 533 ? 5.152 20.377 -22.231 1.00 82.00 533 LEU A C 1
ATOM 4049 O O . LEU A 1 533 ? 4.953 20.146 -21.039 1.00 82.00 533 LEU A O 1
ATOM 4053 N N . ASP A 1 534 ? 4.199 20.802 -23.067 1.00 83.94 534 ASP A N 1
ATOM 4054 C CA . ASP A 1 534 ? 2.855 21.241 -22.675 1.00 83.94 534 ASP A CA 1
ATOM 4055 C C . ASP A 1 534 ? 2.897 22.426 -21.691 1.00 83.94 534 ASP A C 1
ATOM 4057 O O . ASP A 1 534 ? 2.221 22.435 -20.662 1.00 83.94 534 ASP A O 1
ATOM 4061 N N . LEU A 1 535 ? 3.733 23.420 -22.009 1.00 87.06 535 LEU A N 1
ATOM 4062 C CA . LEU A 1 535 ? 3.915 24.654 -21.240 1.00 87.06 535 LEU A CA 1
ATOM 4063 C C . LEU A 1 535 ? 3.511 25.876 -22.071 1.00 87.06 535 LEU A C 1
ATOM 4065 O O . LEU A 1 535 ? 3.574 25.844 -23.296 1.00 87.06 535 LEU A O 1
ATOM 4069 N N . ASP A 1 536 ? 3.103 26.957 -21.410 1.00 86.44 536 ASP A N 1
ATOM 4070 C CA . ASP A 1 536 ? 2.665 28.185 -22.087 1.00 86.44 536 ASP A CA 1
ATOM 4071 C C . ASP A 1 536 ? 3.851 29.059 -22.535 1.00 86.44 536 ASP A C 1
ATOM 4073 O O . ASP A 1 536 ? 3.798 29.683 -23.594 1.00 86.44 536 ASP A O 1
ATOM 4077 N N . GLU A 1 537 ? 4.937 29.092 -21.753 1.00 87.81 537 GLU A N 1
ATOM 4078 C CA . GLU A 1 537 ? 6.137 29.889 -22.036 1.00 87.81 537 GLU A CA 1
ATOM 4079 C C . GLU A 1 537 ? 7.424 29.134 -21.668 1.00 87.81 537 GLU A C 1
ATOM 4081 O O . GLU A 1 537 ? 7.475 28.397 -20.681 1.00 87.81 537 GLU A O 1
ATOM 4086 N N . ILE A 1 538 ? 8.489 29.365 -22.446 1.00 90.62 538 ILE A N 1
ATOM 4087 C CA . ILE A 1 538 ? 9.819 28.764 -22.265 1.00 90.62 538 ILE A CA 1
ATOM 4088 C C . ILE A 1 538 ? 10.876 29.870 -22.313 1.00 90.62 538 ILE A C 1
ATOM 4090 O O . ILE A 1 538 ? 10.937 30.649 -23.267 1.00 90.62 538 ILE A O 1
ATOM 4094 N N . GLY A 1 539 ? 11.712 29.942 -21.282 1.00 89.00 539 GLY A N 1
ATOM 4095 C CA . GLY A 1 539 ? 12.886 30.805 -21.244 1.00 89.00 539 GLY A CA 1
ATOM 4096 C C . GLY A 1 539 ? 14.050 30.204 -22.030 1.00 89.00 539 GLY A C 1
ATOM 4097 O O . GLY A 1 539 ? 14.217 28.987 -22.090 1.00 89.00 539 GLY A O 1
ATOM 4098 N N . VAL A 1 540 ? 14.903 31.047 -22.619 1.00 89.00 540 VAL A N 1
ATOM 4099 C CA . VAL A 1 540 ? 15.997 30.554 -23.478 1.00 89.00 540 VAL A CA 1
ATOM 4100 C C . VAL A 1 540 ? 17.051 29.728 -22.743 1.00 89.00 540 VAL A C 1
ATOM 4102 O O . VAL A 1 540 ? 17.716 28.896 -23.359 1.00 89.00 540 VAL A O 1
ATOM 4105 N N . ASP A 1 541 ? 17.187 29.950 -21.439 1.00 87.88 541 ASP A N 1
ATOM 4106 C CA . ASP A 1 541 ? 18.127 29.253 -20.561 1.00 87.88 541 ASP A CA 1
ATOM 4107 C C . ASP A 1 541 ? 17.458 28.104 -19.784 1.00 87.88 541 ASP A C 1
ATOM 4109 O O . ASP A 1 541 ? 18.110 27.450 -18.970 1.00 87.88 541 ASP A O 1
ATOM 4113 N N . ASP A 1 542 ? 16.175 27.828 -20.042 1.00 85.06 542 ASP A N 1
ATOM 4114 C CA . ASP A 1 542 ? 15.467 26.739 -19.381 1.00 85.06 542 ASP A CA 1
ATOM 4115 C C . ASP A 1 542 ? 15.940 25.390 -19.927 1.00 85.06 542 ASP A C 1
ATOM 4117 O O . ASP A 1 542 ? 15.908 25.123 -21.134 1.00 85.06 542 ASP A O 1
ATOM 4121 N N . SER A 1 543 ? 16.374 24.515 -19.023 1.00 83.88 543 SER A N 1
ATOM 4122 C CA . SER A 1 543 ? 16.791 23.163 -19.376 1.00 83.88 543 SER A CA 1
ATOM 4123 C C . SER A 1 543 ? 15.580 22.293 -19.708 1.00 83.88 543 SER A C 1
ATOM 4125 O O . SER A 1 543 ? 14.670 22.114 -18.894 1.00 83.88 543 SER A O 1
ATOM 4127 N N . PHE A 1 544 ? 15.606 21.672 -20.888 1.00 81.12 544 PHE A N 1
ATOM 4128 C CA . PHE A 1 544 ? 14.576 20.761 -21.382 1.00 81.12 544 PHE A CA 1
ATOM 4129 C C . PHE A 1 544 ? 14.244 19.652 -20.373 1.00 81.12 544 PHE A C 1
ATOM 4131 O O . PHE A 1 544 ? 13.078 19.348 -20.129 1.00 81.12 544 PHE A O 1
ATOM 4138 N N . PHE A 1 545 ? 15.266 19.061 -19.750 1.00 74.69 545 PHE A N 1
ATOM 4139 C CA . PHE A 1 545 ? 15.095 17.949 -18.811 1.00 74.69 545 PHE A CA 1
ATOM 4140 C C . PHE A 1 545 ? 14.598 18.411 -17.432 1.00 74.69 545 PHE A C 1
ATOM 4142 O O . PHE A 1 545 ? 13.877 17.679 -16.753 1.00 74.69 545 PHE A O 1
ATOM 4149 N N . GLU A 1 546 ? 14.921 19.639 -17.023 1.00 74.94 546 GLU A N 1
ATOM 4150 C CA . GLU A 1 546 ? 14.433 20.209 -15.759 1.00 74.94 546 GLU A CA 1
ATOM 4151 C C . GLU A 1 546 ? 12.948 20.578 -15.835 1.00 74.94 546 GLU A C 1
ATOM 4153 O O . GLU A 1 546 ? 12.213 20.412 -14.857 1.00 74.94 546 GLU A O 1
ATOM 4158 N N . LEU A 1 547 ? 12.486 20.955 -17.029 1.00 76.88 547 LEU A N 1
ATOM 4159 C CA . LEU A 1 547 ? 11.077 21.175 -17.348 1.00 76.88 547 LEU A CA 1
ATOM 4160 C C . LEU A 1 547 ? 10.259 19.877 -17.511 1.00 76.88 547 LEU A C 1
ATOM 4162 O O . LEU A 1 547 ? 9.077 19.933 -17.831 1.00 76.88 547 LEU A O 1
ATOM 4166 N N . GLY A 1 548 ? 10.846 18.699 -17.265 1.00 69.19 548 GLY A N 1
ATOM 4167 C CA . GLY A 1 548 ? 10.143 17.414 -17.388 1.00 69.19 548 GLY A CA 1
ATOM 4168 C C . GLY A 1 548 ? 10.230 16.772 -18.776 1.00 69.19 548 GLY A C 1
ATOM 4169 O O . GLY A 1 548 ? 9.481 15.835 -19.086 1.00 69.19 548 GLY A O 1
ATOM 4170 N N . GLY A 1 549 ? 11.152 17.253 -19.610 1.00 69.75 549 GLY A N 1
ATOM 4171 C CA . GLY A 1 549 ? 11.542 16.613 -20.855 1.00 69.75 549 GLY A CA 1
ATOM 4172 C C . GLY A 1 549 ? 12.197 15.253 -20.620 1.00 69.75 549 GLY A C 1
ATOM 4173 O O . GLY A 1 549 ? 12.950 15.043 -19.673 1.00 69.75 549 GLY A O 1
ATOM 4174 N N . ASP A 1 550 ? 11.902 14.308 -21.505 1.00 64.12 550 ASP A N 1
ATOM 4175 C CA . ASP A 1 550 ? 12.431 12.945 -21.488 1.00 64.12 550 ASP A CA 1
ATOM 4176 C C . ASP A 1 550 ? 12.880 12.527 -22.893 1.00 64.12 550 ASP A C 1
ATOM 4178 O O . ASP A 1 550 ? 12.738 13.297 -23.836 1.00 64.12 550 ASP A O 1
ATOM 4182 N N . SER A 1 551 ? 13.417 11.318 -23.071 1.00 57.09 551 SER A N 1
ATOM 4183 C CA . SER A 1 551 ? 13.914 10.859 -24.377 1.00 57.09 551 SER A CA 1
ATOM 4184 C C . SER A 1 551 ? 12.839 10.785 -25.471 1.00 57.09 551 SER A C 1
ATOM 4186 O O . SER A 1 551 ? 13.160 10.985 -26.644 1.00 57.09 551 SER A O 1
ATOM 4188 N N . LEU A 1 552 ? 11.574 10.523 -25.126 1.00 61.84 552 LEU A N 1
ATOM 4189 C CA . LEU A 1 552 ? 10.471 10.486 -26.090 1.00 61.84 552 LEU A CA 1
ATOM 4190 C C . LEU A 1 552 ? 10.090 11.908 -26.507 1.00 61.84 552 LEU A C 1
ATOM 4192 O O . LEU A 1 552 ? 10.020 12.203 -27.700 1.00 61.84 552 LEU A O 1
ATOM 4196 N N . ARG A 1 553 ? 9.923 12.807 -25.533 1.00 71.00 553 ARG A N 1
ATOM 4197 C CA . ARG A 1 553 ? 9.697 14.232 -25.788 1.00 71.00 553 ARG A CA 1
ATOM 4198 C C . ARG A 1 553 ? 10.867 14.852 -26.540 1.00 71.00 553 ARG A C 1
ATOM 4200 O O . ARG A 1 553 ? 10.641 15.563 -27.499 1.00 71.00 553 ARG A O 1
ATOM 4207 N N . ALA A 1 554 ? 12.105 14.514 -26.198 1.00 67.19 554 ALA A N 1
ATOM 4208 C CA . ALA A 1 554 ? 13.298 14.945 -26.918 1.00 67.19 554 ALA A CA 1
ATOM 4209 C C . ALA A 1 554 ? 13.309 14.427 -28.362 1.00 67.19 554 ALA A C 1
ATOM 4211 O O . ALA A 1 554 ? 13.742 15.127 -29.266 1.00 67.19 554 ALA A O 1
ATOM 4212 N N . THR A 1 555 ? 12.803 13.217 -28.611 1.00 64.06 555 THR A N 1
ATOM 4213 C CA . THR A 1 555 ? 12.658 12.705 -29.981 1.00 64.06 555 THR A CA 1
ATOM 4214 C C . THR A 1 555 ? 11.629 13.520 -30.765 1.00 64.06 555 THR A C 1
ATOM 4216 O O . THR A 1 555 ? 11.896 13.896 -31.903 1.00 64.06 555 THR A O 1
ATOM 4219 N N . ARG A 1 556 ? 10.484 13.853 -30.152 1.00 69.62 556 ARG A N 1
ATOM 4220 C CA . ARG A 1 556 ? 9.460 14.728 -30.754 1.00 69.62 556 ARG A CA 1
ATOM 4221 C C . ARG A 1 556 ? 9.972 16.144 -30.979 1.00 69.62 556 ARG A C 1
ATOM 4223 O O . ARG A 1 556 ? 9.725 16.707 -32.032 1.00 69.62 556 ARG A O 1
ATOM 4230 N N . LEU A 1 557 ? 10.733 16.668 -30.027 1.00 78.88 557 LEU A N 1
ATOM 4231 C CA . LEU A 1 557 ? 11.418 17.948 -30.107 1.00 78.88 557 LEU A CA 1
ATOM 4232 C C . LEU A 1 557 ? 12.353 17.988 -31.309 1.00 78.88 557 LEU A C 1
ATOM 4234 O O . LEU A 1 557 ? 12.229 18.863 -32.151 1.00 78.88 557 LEU A O 1
ATOM 4238 N N . LEU A 1 558 ? 13.233 16.993 -31.439 1.00 76.06 558 LEU A N 1
ATOM 4239 C CA . LEU A 1 558 ? 14.162 16.887 -32.562 1.00 76.06 558 LEU A CA 1
ATOM 4240 C C . LEU A 1 558 ? 13.433 16.672 -33.896 1.00 76.06 558 LEU A C 1
ATOM 4242 O O . LEU A 1 558 ? 13.886 17.181 -34.915 1.00 76.06 558 LEU A O 1
ATOM 4246 N N . ALA A 1 559 ? 12.318 15.939 -33.910 1.00 69.06 559 ALA A N 1
ATOM 4247 C CA . ALA A 1 559 ? 11.489 15.772 -35.102 1.00 69.06 559 ALA A CA 1
ATOM 4248 C C . ALA A 1 559 ? 10.779 17.077 -35.501 1.00 69.06 559 ALA A C 1
ATOM 4250 O O . ALA A 1 559 ? 10.783 17.424 -36.676 1.00 69.06 559 ALA A O 1
ATOM 4251 N N . GLY A 1 560 ? 10.232 17.817 -34.533 1.00 71.12 560 GLY A N 1
ATOM 4252 C CA . GLY A 1 560 ? 9.631 19.135 -34.745 1.00 71.12 560 GLY A CA 1
ATOM 4253 C C . GLY A 1 560 ? 10.662 20.157 -35.211 1.00 71.12 560 GLY A C 1
ATOM 4254 O O . GLY A 1 560 ? 10.434 20.859 -36.186 1.00 71.12 560 GLY A O 1
ATOM 4255 N N . MET A 1 561 ? 11.851 20.159 -34.602 1.00 76.25 561 MET A N 1
ATOM 4256 C CA . MET A 1 561 ? 12.986 20.961 -35.059 1.00 76.25 561 MET A CA 1
ATOM 4257 C C . MET A 1 561 ? 13.359 20.632 -36.503 1.00 76.25 561 MET A C 1
ATOM 4259 O O . MET A 1 561 ? 13.568 21.548 -37.281 1.00 76.25 561 MET A O 1
ATOM 4263 N N . ARG A 1 562 ? 13.429 19.351 -36.884 1.00 70.81 562 ARG A N 1
ATOM 4264 C CA . ARG A 1 562 ? 13.700 18.961 -38.278 1.00 70.81 562 ARG A CA 1
ATOM 4265 C C . ARG A 1 562 ? 12.614 19.472 -39.217 1.00 70.81 562 ARG A C 1
ATOM 4267 O O . ARG A 1 562 ? 12.940 20.136 -40.185 1.00 70.81 562 ARG A O 1
ATOM 4274 N N . ALA A 1 563 ? 11.345 19.243 -38.887 1.00 66.88 563 ALA A N 1
ATOM 4275 C CA . ALA A 1 563 ? 10.223 19.675 -39.715 1.00 66.88 563 ALA A CA 1
ATOM 4276 C C . ALA A 1 563 ? 10.188 21.201 -39.934 1.00 66.88 563 ALA A C 1
ATOM 4278 O O . ALA A 1 563 ? 9.937 21.647 -41.050 1.00 66.88 563 ALA A O 1
ATOM 4279 N N . GLU A 1 564 ? 10.470 21.990 -38.894 1.00 67.38 564 GLU A N 1
ATOM 4280 C CA . GLU A 1 564 ? 10.441 23.459 -38.957 1.00 67.38 564 GLU A CA 1
ATOM 4281 C C . GLU A 1 564 ? 11.741 24.071 -39.525 1.00 67.38 564 GLU A C 1
ATOM 4283 O O . GLU A 1 564 ? 11.706 25.144 -40.127 1.00 67.38 564 GLU A O 1
ATOM 4288 N N . LEU A 1 565 ? 12.897 23.405 -39.375 1.00 63.69 565 LEU A N 1
ATOM 4289 C CA . LEU A 1 565 ? 14.209 23.902 -39.836 1.00 63.69 565 LEU A CA 1
ATOM 4290 C C . LEU A 1 565 ? 14.634 23.364 -41.222 1.00 63.69 565 LEU A C 1
ATOM 4292 O O . LEU A 1 565 ? 15.483 23.979 -41.877 1.00 63.69 565 LEU A O 1
ATOM 4296 N N . ASP A 1 566 ? 14.007 22.291 -41.725 1.00 52.50 566 ASP A N 1
ATOM 4297 C CA . ASP A 1 566 ? 14.217 21.725 -43.076 1.00 52.50 566 ASP A CA 1
ATOM 4298 C C . ASP A 1 566 ? 13.807 22.681 -44.217 1.00 52.50 566 ASP A C 1
ATOM 4300 O O . ASP A 1 566 ? 14.058 22.408 -45.392 1.00 52.50 566 ASP A O 1
ATOM 4304 N N . ALA A 1 567 ? 13.260 23.861 -43.906 1.00 46.47 567 ALA A N 1
ATOM 4305 C CA . ALA A 1 567 ? 13.070 24.941 -44.874 1.00 46.47 567 ALA A CA 1
ATOM 4306 C C . ALA A 1 567 ? 14.390 25.590 -45.369 1.00 46.47 567 ALA A C 1
ATOM 4308 O O . ALA A 1 567 ? 14.337 26.506 -46.193 1.00 46.47 567 ALA A O 1
ATOM 4309 N N . GLY A 1 568 ? 15.573 25.128 -44.927 1.00 42.50 568 GLY A N 1
ATOM 4310 C CA . GLY A 1 568 ? 16.844 25.534 -45.543 1.00 42.50 568 GLY A CA 1
ATOM 4311 C C . GLY A 1 568 ? 18.156 25.213 -44.816 1.00 42.50 568 GLY A C 1
ATOM 4312 O O . GLY A 1 568 ? 19.201 25.593 -45.342 1.00 42.50 568 GLY A O 1
ATOM 4313 N N . LEU A 1 569 ? 18.153 24.552 -43.650 1.00 43.53 569 LEU A N 1
ATOM 4314 C CA . LEU A 1 569 ? 19.367 24.261 -42.867 1.00 43.53 569 LEU A CA 1
ATOM 4315 C C . LEU A 1 569 ? 19.278 22.873 -42.200 1.00 43.53 569 LEU A C 1
ATOM 4317 O O . LEU A 1 569 ? 18.705 22.747 -41.119 1.00 43.53 569 LEU A O 1
ATOM 4321 N N . ASP A 1 570 ? 19.900 21.842 -42.784 1.00 51.47 570 ASP A N 1
ATOM 4322 C CA . ASP A 1 570 ? 20.182 20.604 -42.040 1.00 51.47 570 ASP A CA 1
ATOM 4323 C C . ASP A 1 570 ? 21.284 20.903 -41.011 1.00 51.47 570 ASP A C 1
ATOM 4325 O O . ASP A 1 570 ? 22.468 21.006 -41.327 1.00 51.47 570 ASP A O 1
ATOM 4329 N N . THR A 1 571 ? 20.885 21.131 -39.762 1.00 56.69 571 THR A N 1
ATOM 4330 C CA . THR A 1 571 ? 21.806 21.486 -38.669 1.00 56.69 571 THR A CA 1
ATOM 4331 C C . THR A 1 571 ? 22.489 20.259 -38.047 1.00 56.69 571 THR A C 1
ATOM 4333 O O . THR A 1 571 ? 23.352 20.393 -37.169 1.00 56.69 571 THR A O 1
ATOM 4336 N N . GLY A 1 572 ? 22.094 19.041 -38.449 1.00 60.47 572 GLY A N 1
ATOM 4337 C CA . GLY A 1 572 ? 22.603 17.783 -37.899 1.00 60.47 572 GLY A CA 1
ATOM 4338 C C . GLY A 1 572 ? 22.382 17.613 -36.389 1.00 60.47 572 GLY A C 1
ATOM 4339 O O . GLY A 1 572 ? 23.038 16.774 -35.766 1.00 60.47 572 GLY A O 1
ATOM 4340 N N . ILE A 1 573 ? 21.532 18.437 -35.759 1.00 66.12 573 ILE A N 1
ATOM 4341 C CA . ILE A 1 573 ? 21.322 18.428 -34.306 1.00 66.12 573 ILE A CA 1
ATOM 4342 C C . ILE A 1 573 ? 20.626 17.126 -33.906 1.00 66.12 573 ILE A C 1
ATOM 4344 O O . ILE A 1 573 ? 19.563 16.761 -34.418 1.00 66.12 573 ILE A O 1
ATOM 4348 N N . GLY A 1 574 ? 21.266 16.391 -33.000 1.00 67.50 574 GLY A N 1
ATOM 4349 C CA . GLY A 1 574 ? 20.779 15.107 -32.509 1.00 67.50 574 GLY A CA 1
ATOM 4350 C C . GLY A 1 574 ? 20.585 15.078 -30.998 1.00 67.50 574 GLY A C 1
ATOM 4351 O O . GLY A 1 574 ? 20.898 16.018 -30.275 1.00 67.50 574 GLY A O 1
ATOM 4352 N N . MET A 1 575 ? 20.141 13.928 -30.492 1.00 62.09 575 MET A N 1
ATOM 4353 C CA . MET A 1 575 ? 19.982 13.685 -29.051 1.00 62.09 575 MET A CA 1
ATOM 4354 C C . MET A 1 575 ? 21.264 13.974 -28.251 1.00 62.09 575 MET A C 1
ATOM 4356 O O . MET A 1 575 ? 21.207 14.403 -27.102 1.00 62.09 575 MET A O 1
ATOM 4360 N N . ALA A 1 576 ? 22.434 13.746 -28.854 1.00 60.84 576 ALA A N 1
ATOM 4361 C CA . ALA A 1 576 ? 23.716 14.044 -28.227 1.00 60.84 576 ALA A CA 1
ATOM 4362 C C . ALA A 1 576 ? 23.913 15.540 -27.961 1.00 60.84 576 ALA A C 1
ATOM 4364 O O . ALA A 1 576 ? 24.422 15.907 -26.905 1.00 60.84 576 ALA A O 1
ATOM 4365 N N . ASP A 1 577 ? 23.473 16.377 -28.894 1.00 71.69 577 ASP A N 1
ATOM 4366 C CA . ASP A 1 577 ? 23.580 17.828 -28.808 1.00 71.69 577 ASP A CA 1
ATOM 4367 C C . ASP A 1 577 ? 22.602 18.379 -27.770 1.00 71.69 577 ASP A C 1
ATOM 4369 O O . ASP A 1 577 ? 23.003 19.164 -26.918 1.00 71.69 577 ASP A O 1
ATOM 4373 N N . LEU A 1 578 ? 21.364 17.872 -27.753 1.00 69.69 578 LEU A N 1
ATOM 4374 C CA . LEU A 1 578 ? 20.365 18.229 -26.741 1.00 69.69 578 LEU A CA 1
ATOM 4375 C C . LEU A 1 578 ? 20.793 17.846 -25.321 1.00 69.69 578 LEU A C 1
ATOM 4377 O O . LEU A 1 578 ? 20.554 18.595 -24.386 1.00 69.69 578 LEU A O 1
ATOM 4381 N N . LEU A 1 579 ? 21.465 16.710 -25.135 1.00 65.62 579 LEU A N 1
ATOM 4382 C CA . LEU A 1 579 ? 22.004 16.343 -23.821 1.00 65.62 579 LEU A CA 1
ATOM 4383 C C . LEU A 1 579 ? 23.186 17.227 -23.400 1.00 65.62 579 LEU A C 1
ATOM 4385 O O . LEU A 1 579 ? 23.370 17.474 -22.212 1.00 65.62 579 LEU A O 1
ATOM 4389 N N . LYS A 1 580 ? 23.991 17.695 -24.361 1.00 72.75 580 LYS A N 1
ATOM 4390 C CA . LYS A 1 580 ? 25.155 18.554 -24.102 1.00 72.75 580 LYS A CA 1
ATOM 4391 C C . LYS A 1 580 ? 24.757 20.010 -23.844 1.00 72.75 580 LYS A C 1
ATOM 4393 O O . LYS A 1 580 ? 25.394 20.682 -23.039 1.00 72.75 580 LYS A O 1
ATOM 4398 N N . ALA A 1 581 ? 23.737 20.487 -24.543 1.00 80.81 581 ALA A N 1
ATOM 4399 C CA . ALA A 1 581 ? 23.254 21.856 -24.504 1.00 80.81 581 ALA A CA 1
ATOM 4400 C C . ALA A 1 581 ? 21.718 21.846 -24.384 1.00 80.81 581 ALA A C 1
ATOM 4402 O O . ALA A 1 581 ? 21.027 22.130 -25.358 1.00 80.81 581 ALA A O 1
ATOM 4403 N N . PRO A 1 582 ? 21.165 21.499 -23.207 1.00 84.25 582 PRO A N 1
ATOM 4404 C CA . PRO A 1 582 ? 19.738 21.211 -23.032 1.00 84.25 582 PRO A CA 1
ATOM 4405 C C . PRO A 1 582 ? 18.832 22.446 -23.027 1.00 84.25 582 PRO A C 1
ATOM 4407 O O . PRO A 1 582 ? 17.674 22.337 -22.639 1.00 84.25 582 PRO A O 1
ATOM 4410 N N . THR A 1 583 ? 19.332 23.610 -23.431 1.00 89.56 583 THR A N 1
ATOM 4411 C CA . THR A 1 583 ? 18.596 24.877 -23.426 1.00 89.56 583 THR A CA 1
ATOM 4412 C C . THR A 1 583 ? 18.368 25.369 -24.848 1.00 89.56 583 THR A C 1
ATOM 4414 O O . THR A 1 583 ? 19.131 25.048 -25.764 1.00 89.56 583 THR A O 1
ATOM 4417 N N . VAL A 1 584 ? 17.339 26.195 -25.040 1.00 89.88 584 VAL A N 1
ATOM 4418 C CA . VAL A 1 584 ? 17.052 26.826 -26.337 1.00 89.88 584 VAL A CA 1
ATOM 4419 C C . VAL A 1 584 ? 18.253 27.648 -26.822 1.00 89.88 584 VAL A C 1
ATOM 4421 O O . VAL A 1 584 ? 18.652 27.519 -27.978 1.00 89.88 584 VAL A O 1
ATOM 4424 N N . ALA A 1 585 ? 18.890 28.427 -25.939 1.00 87.88 585 ALA A N 1
ATOM 4425 C CA . ALA A 1 585 ? 20.098 29.192 -26.258 1.00 87.88 585 ALA A CA 1
ATOM 4426 C C . ALA A 1 585 ? 21.280 28.287 -26.646 1.00 87.88 585 ALA A C 1
ATOM 4428 O O . ALA A 1 585 ? 22.018 28.590 -27.584 1.00 87.88 585 ALA A O 1
ATOM 4429 N N . GLY A 1 586 ? 21.456 27.166 -25.941 1.00 86.75 586 GLY A N 1
ATOM 4430 C CA . GLY A 1 586 ? 22.526 26.208 -26.200 1.00 86.75 586 GLY A CA 1
ATOM 4431 C C . GLY A 1 586 ? 22.379 25.519 -27.557 1.00 86.75 586 GLY A C 1
ATOM 4432 O O . GLY A 1 586 ? 23.342 25.441 -28.321 1.00 86.75 586 GLY A O 1
ATOM 4433 N N . ILE A 1 587 ? 21.163 25.086 -27.895 1.00 86.81 587 ILE A N 1
ATOM 4434 C CA . ILE A 1 587 ? 20.855 24.525 -29.213 1.00 86.81 587 ILE A CA 1
ATOM 4435 C C . ILE A 1 587 ? 20.988 25.580 -30.315 1.00 86.81 587 ILE A C 1
ATOM 4437 O O . ILE A 1 587 ? 21.603 25.300 -31.343 1.00 86.81 587 ILE A O 1
ATOM 4441 N N . ALA A 1 588 ? 20.490 26.801 -30.101 1.00 83.12 588 ALA A N 1
ATOM 4442 C CA . ALA A 1 588 ? 20.616 27.887 -31.073 1.00 83.12 588 ALA A CA 1
ATOM 4443 C C . ALA A 1 588 ? 22.088 28.212 -31.393 1.00 83.12 588 ALA A C 1
ATOM 4445 O O . ALA A 1 588 ? 22.436 28.424 -32.557 1.00 83.12 588 ALA A O 1
ATOM 4446 N N . ALA A 1 589 ? 22.968 28.187 -30.386 1.00 83.62 589 ALA A N 1
ATOM 4447 C CA . ALA A 1 589 ? 24.405 28.370 -30.574 1.00 83.62 589 ALA A CA 1
ATOM 4448 C C . ALA A 1 589 ? 25.031 27.244 -31.417 1.00 83.62 589 ALA A C 1
ATOM 4450 O O . ALA A 1 589 ? 25.767 27.529 -32.360 1.00 83.62 589 ALA A O 1
ATOM 4451 N N . LEU A 1 590 ? 24.689 25.979 -31.140 1.00 81.88 590 LEU A N 1
ATOM 4452 C CA . LEU A 1 590 ? 25.179 24.830 -31.914 1.00 81.88 590 LEU A CA 1
ATOM 4453 C C . LEU A 1 590 ? 24.724 24.876 -33.379 1.00 81.88 590 LEU A C 1
ATOM 4455 O O . LEU A 1 590 ? 25.513 24.572 -34.276 1.00 81.88 590 LEU A O 1
ATOM 4459 N N . CYS A 1 591 ? 23.483 25.300 -33.634 1.00 76.25 591 CYS A N 1
ATOM 4460 C CA . CYS A 1 591 ? 22.992 25.543 -34.991 1.00 76.25 591 CYS A CA 1
ATOM 4461 C C . CYS A 1 591 ? 23.823 26.625 -35.704 1.00 76.25 591 CYS A C 1
ATOM 4463 O O . CYS A 1 591 ? 24.207 26.442 -36.858 1.00 76.25 591 CYS A O 1
ATOM 4465 N N . GLY A 1 592 ? 24.144 27.727 -35.014 1.00 70.31 592 GLY A N 1
ATOM 4466 C CA . GLY A 1 592 ? 24.960 28.818 -35.558 1.00 70.31 592 GLY A CA 1
ATOM 4467 C C . GLY A 1 592 ? 26.415 28.425 -35.852 1.00 70.31 592 GLY A C 1
ATOM 4468 O O . GLY A 1 592 ? 26.960 28.802 -36.892 1.00 70.31 592 GLY A O 1
ATOM 4469 N N . GLU A 1 593 ? 27.041 27.635 -34.975 1.00 69.06 593 GLU A N 1
ATOM 4470 C CA . GLU A 1 593 ? 28.405 27.119 -35.166 1.00 69.06 593 GLU A CA 1
ATOM 4471 C C . GLU A 1 593 ? 28.495 26.170 -36.367 1.00 69.06 593 GLU A C 1
ATOM 4473 O O . GLU A 1 593 ? 29.411 26.288 -37.184 1.00 69.06 593 GLU A O 1
ATOM 4478 N N . ARG A 1 594 ? 27.524 25.262 -36.518 1.00 66.69 594 ARG A N 1
ATOM 4479 C CA . ARG A 1 594 ? 27.493 24.296 -37.627 1.00 66.69 594 ARG A CA 1
ATOM 4480 C C . ARG A 1 594 ? 27.145 24.932 -38.966 1.00 66.69 594 ARG A C 1
ATOM 4482 O O . ARG A 1 594 ? 27.731 24.546 -39.969 1.00 66.69 594 ARG A O 1
ATOM 4489 N N . ALA A 1 595 ? 26.308 25.968 -38.975 1.00 58.81 595 ALA A N 1
ATOM 4490 C CA . ALA A 1 595 ? 26.081 26.791 -40.163 1.00 58.81 595 ALA A CA 1
ATOM 4491 C C . ALA A 1 595 ? 27.344 27.559 -40.622 1.00 58.81 595 ALA A C 1
ATOM 4493 O O . ALA A 1 595 ? 27.394 28.034 -41.756 1.00 58.81 595 ALA A O 1
ATOM 4494 N N . SER A 1 596 ? 28.364 27.681 -39.759 1.00 47.78 596 SER A N 1
ATOM 4495 C CA . SER A 1 596 ? 29.589 28.459 -40.002 1.00 47.78 596 SER A CA 1
ATOM 4496 C C . SER A 1 596 ? 30.849 27.609 -40.257 1.00 47.78 596 SER A C 1
ATOM 4498 O O . SER A 1 596 ? 31.902 28.168 -40.575 1.00 47.78 596 SER A O 1
ATOM 4500 N N . ALA A 1 597 ? 30.787 26.279 -40.115 1.00 44.78 597 ALA A N 1
ATOM 4501 C CA . ALA A 1 597 ? 31.936 25.388 -40.298 1.00 44.78 597 ALA A CA 1
ATOM 4502 C C . ALA A 1 597 ? 32.091 24.942 -41.772 1.00 44.78 597 ALA A C 1
ATOM 4504 O O . ALA A 1 597 ? 31.106 24.541 -42.389 1.00 44.78 597 ALA A O 1
ATOM 4505 N N . PRO A 1 598 ? 33.306 24.952 -42.363 1.00 39.75 598 PRO A N 1
ATOM 4506 C CA . PRO A 1 598 ? 33.538 24.345 -43.670 1.00 39.75 598 PRO A CA 1
ATOM 4507 C C . PRO A 1 598 ? 33.513 22.818 -43.528 1.00 39.75 598 PRO A C 1
ATOM 4509 O O . PRO A 1 598 ? 34.415 22.213 -42.950 1.00 39.75 598 PRO A O 1
ATOM 4512 N N . GLU A 1 599 ? 32.454 22.196 -44.027 1.00 37.22 599 GLU A N 1
ATOM 4513 C CA . GLU A 1 599 ? 32.217 20.763 -43.910 1.00 37.22 599 GLU A CA 1
ATOM 4514 C C . GLU A 1 599 ? 33.162 19.969 -44.832 1.00 37.22 599 GLU A C 1
ATOM 4516 O O . GLU A 1 599 ? 33.129 20.101 -46.057 1.00 37.22 599 GLU A O 1
ATOM 4521 N N . ALA A 1 600 ? 34.014 19.111 -44.260 1.00 40.50 600 ALA A N 1
ATOM 4522 C CA . ALA A 1 600 ? 34.633 18.021 -45.009 1.00 40.50 600 ALA A CA 1
ATOM 4523 C C . ALA A 1 600 ? 33.595 16.900 -45.152 1.00 40.50 600 ALA A C 1
ATOM 4525 O O . ALA A 1 600 ? 33.639 15.902 -44.436 1.00 40.50 600 ALA A O 1
ATOM 4526 N N . VAL A 1 601 ? 32.631 17.109 -46.049 1.00 43.62 601 VAL A N 1
ATOM 4527 C CA . VAL A 1 601 ? 31.648 16.099 -46.450 1.00 43.62 601 VAL A CA 1
ATOM 4528 C C . VAL A 1 601 ? 32.431 14.896 -46.998 1.00 43.62 601 VAL A C 1
ATOM 4530 O O . VAL A 1 601 ? 33.151 15.062 -47.990 1.00 43.62 601 VAL A O 1
ATOM 4533 N N . PRO A 1 602 ? 32.374 13.696 -46.380 1.00 47.12 602 PRO A N 1
ATOM 4534 C CA . PRO A 1 602 ? 32.886 12.499 -47.038 1.00 47.12 602 PRO A CA 1
ATOM 4535 C C . PRO A 1 602 ? 32.157 12.366 -48.382 1.00 47.12 602 PRO A C 1
ATOM 4537 O O . PRO A 1 602 ? 30.955 12.625 -48.428 1.00 47.12 602 PRO A O 1
ATOM 4540 N N . PRO A 1 603 ? 32.856 12.040 -49.484 1.00 53.09 603 PRO A N 1
ATOM 4541 C CA . PRO A 1 603 ? 32.254 12.072 -50.812 1.00 53.09 603 PRO A CA 1
ATOM 4542 C C . PRO A 1 603 ? 30.967 11.246 -50.813 1.00 53.09 603 PRO A C 1
ATOM 4544 O O . PRO A 1 603 ? 30.972 10.091 -50.389 1.00 53.09 603 PRO A O 1
ATOM 4547 N N . ALA A 1 604 ? 29.866 11.867 -51.240 1.00 61.88 604 ALA A N 1
ATOM 4548 C CA . ALA A 1 604 ? 28.566 11.219 -51.295 1.00 61.88 604 ALA A CA 1
ATOM 4549 C C . ALA A 1 604 ? 28.673 9.920 -52.105 1.00 61.88 604 ALA A C 1
ATOM 4551 O O . ALA A 1 604 ? 29.185 9.917 -53.231 1.00 61.88 604 ALA A O 1
ATOM 4552 N N . LEU A 1 605 ? 28.209 8.814 -51.522 1.00 76.38 605 LEU A N 1
ATOM 4553 C CA . LEU A 1 605 ? 28.214 7.523 -52.195 1.00 76.38 605 LEU A CA 1
ATOM 4554 C C . LEU A 1 605 ? 27.285 7.603 -53.410 1.00 76.38 605 LEU A C 1
ATOM 4556 O O . LEU A 1 605 ? 26.110 7.940 -53.284 1.00 76.38 605 LEU A O 1
ATOM 4560 N N . THR A 1 606 ? 27.829 7.319 -54.593 1.00 78.00 606 THR A N 1
ATOM 4561 C CA . THR A 1 606 ? 27.055 7.254 -55.838 1.00 78.00 606 THR A CA 1
ATOM 4562 C C . THR A 1 606 ? 26.715 5.788 -56.109 1.00 78.00 606 THR A C 1
ATOM 4564 O O . THR A 1 606 ? 27.651 4.997 -56.226 1.00 78.00 606 THR A O 1
ATOM 4567 N N . PRO A 1 607 ? 25.428 5.402 -56.192 1.00 80.00 607 PRO A N 1
ATOM 4568 C CA . PRO A 1 607 ? 25.045 4.024 -56.492 1.00 80.00 607 PRO A CA 1
ATOM 4569 C C . PRO A 1 607 ? 25.626 3.549 -57.830 1.00 80.00 607 PRO A C 1
ATOM 4571 O O . PRO A 1 607 ? 25.553 4.285 -58.819 1.00 80.00 607 PRO A O 1
ATOM 4574 N N . ASP A 1 608 ? 26.129 2.312 -57.891 1.00 84.19 608 ASP A N 1
ATOM 4575 C CA . ASP A 1 608 ? 26.605 1.687 -59.132 1.00 84.19 608 ASP A CA 1
ATOM 4576 C C . ASP A 1 608 ? 25.737 0.475 -59.529 1.00 84.19 608 ASP A C 1
ATOM 4578 O O . ASP A 1 608 ? 26.121 -0.688 -59.352 1.00 84.19 608 ASP A O 1
ATOM 4582 N N . PRO A 1 609 ? 24.537 0.719 -60.091 1.00 83.06 609 PRO A N 1
ATOM 4583 C CA . PRO A 1 609 ? 23.634 -0.352 -60.490 1.00 83.06 609 PRO A CA 1
ATOM 4584 C C . PRO A 1 609 ? 24.170 -1.179 -61.665 1.00 83.06 609 PRO A C 1
ATOM 4586 O O . PRO A 1 609 ? 23.737 -2.319 -61.833 1.00 83.06 609 PRO A O 1
ATOM 4589 N N . ALA A 1 610 ? 25.085 -0.633 -62.478 1.00 85.00 610 ALA A N 1
ATOM 4590 C CA . ALA A 1 610 ? 25.633 -1.327 -63.643 1.00 85.00 610 ALA A CA 1
ATOM 4591 C C . ALA A 1 610 ? 26.502 -2.517 -63.224 1.00 85.00 610 ALA A C 1
ATOM 4593 O O . ALA A 1 610 ? 26.431 -3.578 -63.843 1.00 85.00 610 ALA A O 1
ATOM 4594 N N . SER A 1 611 ? 27.244 -2.361 -62.130 1.00 85.75 611 SER A N 1
ATOM 4595 C CA . SER A 1 611 ? 28.159 -3.386 -61.638 1.00 85.75 611 SER A CA 1
ATOM 4596 C C . SER A 1 611 ? 27.558 -4.234 -60.505 1.00 85.75 611 SER A C 1
ATOM 4598 O O . SER A 1 611 ? 28.251 -5.061 -59.926 1.00 85.75 611 SER A O 1
ATOM 4600 N N . ARG A 1 612 ? 26.266 -4.071 -60.170 1.00 86.38 612 ARG A N 1
ATOM 4601 C CA . ARG A 1 612 ? 25.580 -4.708 -59.018 1.00 86.38 612 ARG A CA 1
ATOM 4602 C C . ARG A 1 612 ? 25.852 -6.210 -58.844 1.00 86.38 612 ARG A C 1
ATOM 4604 O O . ARG A 1 612 ? 25.933 -6.681 -57.713 1.00 86.38 612 ARG A O 1
ATOM 4611 N N . PHE A 1 613 ? 25.980 -6.947 -59.946 1.00 88.81 613 PHE A N 1
ATOM 4612 C CA . PHE A 1 613 ? 26.189 -8.402 -59.964 1.00 88.81 613 PHE A CA 1
ATOM 4613 C C . PHE A 1 613 ? 27.642 -8.813 -60.254 1.00 88.81 613 PHE A C 1
ATOM 4615 O O . PHE A 1 613 ? 27.923 -9.994 -60.443 1.00 88.81 613 PHE A O 1
ATOM 4622 N N . GLU A 1 614 ? 28.572 -7.861 -60.315 1.00 89.12 614 GLU A N 1
ATOM 4623 C CA . GLU A 1 614 ? 29.996 -8.148 -60.468 1.00 89.12 614 GLU A CA 1
ATOM 4624 C C . GLU A 1 614 ? 30.636 -8.500 -59.113 1.00 89.12 614 GLU A C 1
ATOM 4626 O O . GLU A 1 614 ? 30.264 -7.903 -58.090 1.00 89.12 614 GLU A O 1
ATOM 4631 N N . PRO A 1 615 ? 31.625 -9.416 -59.086 1.00 88.94 615 PRO A N 1
ATOM 4632 C CA . PRO A 1 615 ? 32.354 -9.751 -57.869 1.00 88.94 615 PRO A CA 1
ATOM 4633 C C . PRO A 1 615 ? 32.995 -8.528 -57.198 1.00 88.94 615 PRO A C 1
ATOM 4635 O O . PRO A 1 615 ? 33.506 -7.629 -57.867 1.00 88.94 615 PRO A O 1
ATOM 4638 N N . PHE A 1 616 ? 32.998 -8.504 -55.866 1.00 89.44 616 PHE A N 1
ATOM 4639 C CA . PHE A 1 616 ? 33.625 -7.459 -55.056 1.00 89.44 616 PHE A CA 1
ATOM 4640 C C . PHE A 1 616 ? 34.429 -8.069 -53.896 1.00 89.44 616 PHE A C 1
ATOM 4642 O O . PHE A 1 616 ? 34.094 -9.155 -53.412 1.00 89.44 616 PHE A O 1
ATOM 4649 N N . PRO A 1 617 ? 35.516 -7.416 -53.445 1.00 87.56 617 PRO A N 1
ATOM 4650 C CA . PRO A 1 617 ? 36.317 -7.939 -52.346 1.00 87.56 617 PRO A CA 1
ATOM 4651 C C . PRO A 1 617 ? 35.537 -7.867 -51.020 1.00 87.56 617 PRO A C 1
ATOM 4653 O O . PRO A 1 617 ? 34.847 -6.873 -50.780 1.00 87.56 617 PRO A O 1
ATOM 4656 N N . PRO A 1 618 ? 35.666 -8.867 -50.128 1.00 85.75 618 PRO A N 1
ATOM 4657 C CA . PRO A 1 618 ? 35.066 -8.801 -48.798 1.00 85.75 618 PRO A CA 1
ATOM 4658 C C . PRO A 1 618 ? 35.672 -7.658 -47.969 1.00 85.75 618 PRO A C 1
ATOM 4660 O O . PRO A 1 618 ? 36.824 -7.261 -48.173 1.00 85.75 618 PRO A O 1
ATOM 4663 N N . THR A 1 619 ? 34.927 -7.145 -46.993 1.00 82.88 619 THR A N 1
ATOM 4664 C CA . THR A 1 619 ? 35.469 -6.234 -45.970 1.00 82.88 619 THR A CA 1
ATOM 4665 C C . THR A 1 619 ? 36.371 -6.988 -44.980 1.00 82.88 619 THR A C 1
ATOM 4667 O O . THR A 1 619 ? 36.390 -8.222 -44.949 1.00 82.88 619 THR A O 1
ATOM 4670 N N . ASP A 1 620 ? 37.118 -6.265 -44.137 1.00 73.19 620 ASP A N 1
ATOM 4671 C CA . ASP A 1 620 ? 37.879 -6.884 -43.035 1.00 73.19 620 ASP A CA 1
ATOM 4672 C C . ASP A 1 620 ? 36.967 -7.668 -42.080 1.00 73.19 620 ASP A C 1
ATOM 4674 O O . ASP A 1 620 ? 37.327 -8.758 -41.634 1.00 73.19 620 ASP A O 1
ATOM 4678 N N . GLY A 1 621 ? 35.771 -7.133 -41.804 1.00 71.50 621 GLY A N 1
ATOM 4679 C CA . GLY A 1 621 ? 34.743 -7.803 -41.007 1.00 71.50 621 GLY A CA 1
ATOM 4680 C C . GLY A 1 621 ? 34.344 -9.133 -41.636 1.00 71.50 621 GLY A C 1
ATOM 4681 O O . GLY A 1 621 ? 34.502 -10.178 -41.006 1.00 71.50 621 GLY A O 1
ATOM 4682 N N . GLN A 1 622 ? 33.965 -9.112 -42.916 1.00 79.75 622 GLN A N 1
ATOM 4683 C CA . GLN A 1 622 ? 33.540 -10.303 -43.653 1.00 79.75 622 GLN A CA 1
ATOM 4684 C C . GLN A 1 622 ? 34.646 -11.360 -43.759 1.00 79.75 622 GLN A C 1
ATOM 4686 O O . GLN A 1 622 ? 34.379 -12.536 -43.510 1.00 79.75 622 GLN A O 1
ATOM 4691 N N . ARG A 1 623 ? 35.899 -10.966 -44.048 1.00 77.38 623 ARG A N 1
ATOM 4692 C CA . ARG A 1 623 ? 37.059 -11.882 -44.013 1.00 77.38 623 ARG A CA 1
ATOM 4693 C C . ARG A 1 623 ? 37.176 -12.577 -42.662 1.00 77.38 623 ARG A C 1
ATOM 4695 O O . ARG A 1 623 ? 37.343 -13.792 -42.594 1.00 77.38 623 ARG A O 1
ATOM 4702 N N . ALA A 1 624 ? 37.043 -11.811 -41.585 1.00 69.75 624 ALA A N 1
ATOM 4703 C CA . ALA A 1 624 ? 37.154 -12.331 -40.236 1.00 69.75 624 ALA A CA 1
ATOM 4704 C C . ALA A 1 624 ? 35.946 -13.187 -39.808 1.00 69.75 624 ALA A C 1
ATOM 4706 O O . ALA A 1 624 ? 36.097 -13.989 -38.887 1.00 69.75 624 ALA A O 1
ATOM 4707 N N . GLN A 1 625 ? 34.770 -13.027 -40.432 1.00 73.25 625 GLN A N 1
ATOM 4708 C CA . GLN A 1 625 ? 33.631 -13.942 -40.263 1.00 73.25 625 GLN A CA 1
ATOM 4709 C C . GLN A 1 625 ? 33.870 -15.263 -41.006 1.00 73.25 625 GLN A C 1
ATOM 4711 O O . GLN A 1 625 ? 33.605 -16.321 -40.452 1.00 73.25 625 GLN A O 1
ATOM 4716 N N . PHE A 1 626 ? 34.412 -15.222 -42.230 1.00 73.75 626 PHE A N 1
ATOM 4717 C CA . PHE A 1 626 ? 34.725 -16.434 -42.999 1.00 73.75 626 PHE A CA 1
ATOM 4718 C C . PHE A 1 626 ? 35.879 -17.250 -42.410 1.00 73.75 626 PHE A C 1
ATOM 4720 O O . PHE A 1 626 ? 35.921 -18.459 -42.600 1.00 73.75 626 PHE A O 1
ATOM 4727 N N . ALA A 1 627 ? 36.808 -16.612 -41.698 1.00 66.50 627 ALA A N 1
ATOM 4728 C CA . ALA A 1 627 ? 37.904 -17.296 -41.015 1.00 66.50 627 ALA A CA 1
ATOM 4729 C C . ALA A 1 627 ? 37.502 -17.909 -39.656 1.00 66.50 627 ALA A C 1
ATOM 4731 O O . ALA A 1 627 ? 38.287 -18.649 -39.069 1.00 66.50 627 ALA A O 1
ATOM 4732 N N . ALA A 1 628 ? 36.313 -17.592 -39.127 1.00 57.22 628 ALA A N 1
ATOM 4733 C CA . ALA A 1 628 ? 35.867 -18.067 -37.821 1.00 57.22 628 ALA A CA 1
ATOM 4734 C C . ALA A 1 628 ? 35.025 -19.357 -37.938 1.00 57.22 628 ALA A C 1
ATOM 4736 O O . ALA A 1 628 ? 34.114 -19.416 -38.769 1.00 57.22 628 ALA A O 1
ATOM 4737 N N . PRO A 1 629 ? 35.254 -20.382 -37.091 1.00 51.00 629 PRO A N 1
ATOM 4738 C CA . PRO A 1 629 ? 34.304 -21.486 -36.948 1.00 51.00 629 PRO A CA 1
ATOM 4739 C C . PRO A 1 629 ? 32.970 -20.956 -36.394 1.00 51.00 629 PRO A C 1
ATOM 4741 O O . PRO A 1 629 ? 32.966 -20.074 -35.537 1.00 51.00 629 PRO A O 1
ATOM 4744 N N . GLY A 1 630 ? 31.837 -21.483 -36.871 1.00 57.44 630 GLY A N 1
ATOM 4745 C CA . GLY A 1 630 ? 30.513 -21.072 -36.380 1.00 57.44 630 GLY A CA 1
ATOM 4746 C C . GLY A 1 630 ? 30.048 -19.692 -36.869 1.00 57.44 630 GLY A C 1
ATOM 4747 O O . GLY A 1 630 ? 29.374 -18.972 -36.139 1.00 57.44 630 GLY A O 1
ATOM 4748 N N . GLY A 1 631 ? 30.379 -19.309 -38.107 1.00 61.81 631 GLY A N 1
ATOM 4749 C CA . GLY A 1 631 ? 30.045 -18.005 -38.705 1.00 61.81 631 GLY A CA 1
ATOM 4750 C C . GLY A 1 631 ? 28.553 -17.716 -38.945 1.00 61.81 631 GLY A C 1
ATOM 4751 O O . GLY A 1 631 ? 28.236 -16.755 -39.643 1.00 61.81 631 GLY A O 1
ATOM 4752 N N . HIS A 1 632 ? 27.636 -18.519 -38.399 1.00 70.31 632 HIS A N 1
ATOM 4753 C CA . HIS A 1 632 ? 26.192 -18.384 -38.577 1.00 70.31 632 HIS A CA 1
ATOM 4754 C C . HIS A 1 632 ? 25.488 -17.936 -37.295 1.00 70.31 632 HIS A C 1
ATOM 4756 O O . HIS A 1 632 ? 25.775 -18.422 -36.203 1.00 70.31 632 HIS A O 1
ATOM 4762 N N . ASP A 1 633 ? 24.501 -17.062 -37.459 1.00 71.38 633 ASP A N 1
ATOM 4763 C CA . ASP A 1 633 ? 23.514 -16.741 -36.439 1.00 71.38 633 ASP A CA 1
ATOM 4764 C C . ASP A 1 633 ? 22.276 -17.612 -36.639 1.00 71.38 633 ASP A C 1
ATOM 4766 O O . ASP A 1 633 ? 21.877 -17.893 -37.774 1.00 71.38 633 ASP A O 1
ATOM 4770 N N . HIS A 1 634 ? 21.691 -18.069 -35.530 1.00 75.75 634 HIS A N 1
ATOM 4771 C CA . HIS A 1 634 ? 20.530 -18.954 -35.521 1.00 75.75 634 HIS A CA 1
ATOM 4772 C C . HIS A 1 634 ? 19.374 -18.299 -34.772 1.00 75.75 634 HIS A C 1
ATOM 4774 O O . HIS A 1 634 ? 19.484 -17.998 -33.582 1.00 75.75 634 HIS A O 1
ATOM 4780 N N . LEU A 1 635 ? 18.258 -18.118 -35.469 1.00 77.62 635 LEU A N 1
ATOM 4781 C CA . LEU A 1 635 ? 17.008 -17.606 -34.929 1.00 77.62 635 LEU A CA 1
ATOM 4782 C C . LEU A 1 635 ? 15.959 -18.711 -34.927 1.00 77.62 635 LEU A C 1
ATOM 4784 O O . LEU A 1 635 ? 15.880 -19.515 -35.859 1.00 77.62 635 LEU A O 1
ATOM 4788 N N . GLU A 1 636 ? 15.154 -18.738 -33.872 1.00 83.50 636 GLU A N 1
ATOM 4789 C CA . GLU A 1 636 ? 14.118 -19.742 -33.684 1.00 83.50 636 GLU A CA 1
ATOM 4790 C C . GLU A 1 636 ? 12.844 -19.106 -33.139 1.00 83.50 636 GLU A C 1
ATOM 4792 O O . GLU A 1 636 ? 12.871 -18.413 -32.122 1.00 83.50 636 GLU A O 1
ATOM 4797 N N . TRP A 1 637 ? 11.723 -19.380 -33.802 1.00 81.62 637 TRP A N 1
ATOM 4798 C CA . TRP A 1 637 ? 10.405 -18.897 -33.403 1.00 81.62 637 TRP A CA 1
ATOM 4799 C C . TRP A 1 637 ? 9.447 -20.060 -33.220 1.00 81.62 637 TRP A C 1
ATOM 4801 O O . TRP A 1 637 ? 9.397 -20.965 -34.051 1.00 81.62 637 TRP A O 1
ATOM 4811 N N . HIS A 1 638 ? 8.689 -20.034 -32.124 1.00 82.69 638 HIS A N 1
ATOM 4812 C CA . HIS A 1 638 ? 7.645 -21.014 -31.825 1.00 82.69 638 HIS A CA 1
ATOM 4813 C C . HIS A 1 638 ? 6.294 -20.325 -31.981 1.00 82.69 638 HIS A C 1
ATOM 4815 O O . HIS A 1 638 ? 6.074 -19.254 -31.404 1.00 82.69 638 HIS A O 1
ATOM 4821 N N . ARG A 1 639 ? 5.413 -20.905 -32.792 1.00 80.50 639 ARG A N 1
ATOM 4822 C CA . ARG A 1 639 ? 4.075 -20.383 -33.074 1.00 80.50 639 ARG A CA 1
ATOM 4823 C C . ARG A 1 639 ? 3.078 -21.530 -33.121 1.00 80.50 639 ARG A C 1
ATOM 4825 O O . ARG A 1 639 ? 3.396 -22.612 -33.591 1.00 80.50 639 ARG A O 1
ATOM 4832 N N . ASP A 1 640 ? 1.874 -21.275 -32.648 1.00 80.50 640 ASP A N 1
ATOM 4833 C CA . ASP A 1 640 ? 0.692 -22.131 -32.775 1.00 80.50 640 ASP A CA 1
ATOM 4834 C C . ASP A 1 640 ? -0.190 -21.726 -33.973 1.00 80.50 640 ASP A C 1
ATOM 4836 O O . ASP A 1 640 ? -1.182 -22.380 -34.281 1.00 80.50 640 ASP A O 1
ATOM 4840 N N . TRP A 1 641 ? 0.198 -20.664 -34.681 1.00 75.81 641 TRP A N 1
ATOM 4841 C CA . TRP A 1 641 ? -0.435 -20.163 -35.895 1.00 75.81 641 TRP A CA 1
ATOM 4842 C C . TRP A 1 641 ? 0.659 -19.697 -36.870 1.00 75.81 641 TRP A C 1
ATOM 4844 O O . TRP A 1 641 ? 1.366 -18.726 -36.618 1.00 75.81 641 TRP A O 1
ATOM 4854 N N . LEU A 1 642 ? 0.857 -20.409 -37.979 1.00 87.19 642 LEU A N 1
ATOM 4855 C CA . LEU A 1 642 ? 1.703 -19.948 -39.085 1.00 87.19 642 LEU A CA 1
ATOM 4856 C C . LEU A 1 642 ? 1.142 -20.488 -40.398 1.00 87.19 642 LEU A C 1
ATOM 4858 O O . LEU A 1 642 ? 1.017 -21.703 -40.562 1.00 87.19 642 LEU A O 1
ATOM 4862 N N . ASP A 1 643 ? 0.846 -19.593 -41.336 1.00 88.94 643 ASP A N 1
ATOM 4863 C CA . ASP A 1 643 ? 0.571 -19.967 -42.718 1.00 88.94 643 ASP A CA 1
ATOM 4864 C C . ASP A 1 643 ? 1.909 -20.141 -43.447 1.00 88.94 643 ASP A C 1
ATOM 4866 O O . ASP A 1 643 ? 2.650 -19.189 -43.694 1.00 88.94 643 ASP A O 1
ATOM 4870 N N . VAL A 1 644 ? 2.252 -21.393 -43.743 1.00 87.69 644 VAL A N 1
ATOM 4871 C CA . VAL A 1 644 ? 3.544 -21.755 -44.335 1.00 87.69 644 VAL A CA 1
ATOM 4872 C C . VAL A 1 644 ? 3.695 -21.206 -45.755 1.00 87.69 644 VAL A C 1
ATOM 4874 O O . VAL A 1 644 ? 4.814 -20.883 -46.159 1.00 87.69 644 VAL A O 1
ATOM 4877 N N . ASP A 1 645 ? 2.601 -21.090 -46.507 1.00 87.19 645 ASP A N 1
ATOM 4878 C CA . ASP A 1 645 ? 2.648 -20.637 -47.895 1.00 87.19 645 ASP A CA 1
ATOM 4879 C C . ASP A 1 645 ? 2.739 -19.107 -47.960 1.00 87.19 645 ASP A C 1
ATOM 4881 O O . ASP A 1 645 ? 3.612 -18.588 -48.656 1.00 87.19 645 ASP A O 1
ATOM 4885 N N . ALA A 1 646 ? 1.984 -18.384 -47.125 1.00 87.31 646 ALA A N 1
ATOM 4886 C CA . ALA A 1 646 ? 2.165 -16.935 -46.979 1.00 87.31 646 ALA A CA 1
ATOM 4887 C C . ALA A 1 646 ? 3.583 -16.583 -46.481 1.00 87.31 646 ALA A C 1
ATOM 4889 O O . ALA A 1 646 ? 4.222 -15.649 -46.965 1.00 87.31 646 ALA A O 1
ATOM 4890 N N . PHE A 1 647 ? 4.133 -17.378 -45.554 1.00 89.38 647 PHE A N 1
ATOM 4891 C CA . PHE A 1 647 ? 5.498 -17.184 -45.059 1.00 89.38 647 PHE A CA 1
ATOM 4892 C C . PHE A 1 647 ? 6.563 -17.424 -46.140 1.00 89.38 647 PHE A C 1
ATOM 4894 O O . PHE A 1 647 ? 7.564 -16.706 -46.204 1.00 89.38 647 PHE A O 1
ATOM 4901 N N . ARG A 1 648 ? 6.348 -18.407 -47.024 1.00 88.44 648 ARG A N 1
ATOM 4902 C CA . ARG A 1 648 ? 7.200 -18.646 -48.201 1.00 88.44 648 ARG A CA 1
ATOM 4903 C C . ARG A 1 648 ? 7.206 -17.462 -49.155 1.00 88.44 648 ARG A C 1
ATOM 4905 O O . ARG A 1 648 ? 8.279 -17.063 -49.609 1.00 88.44 648 ARG A O 1
ATOM 4912 N N . GLU A 1 649 ? 6.037 -16.902 -49.441 1.00 87.00 649 GLU A N 1
ATOM 4913 C CA . GLU A 1 649 ? 5.899 -15.740 -50.319 1.00 87.00 649 GLU A CA 1
ATOM 4914 C C . GLU A 1 649 ? 6.596 -14.508 -49.728 1.00 87.00 649 GLU A C 1
ATOM 4916 O O . GLU A 1 649 ? 7.412 -13.878 -50.408 1.00 87.00 649 GLU A O 1
ATOM 4921 N N . ALA A 1 650 ? 6.383 -14.237 -48.437 1.00 89.00 650 ALA A N 1
ATOM 4922 C CA . ALA A 1 650 ? 7.051 -13.151 -47.723 1.00 89.00 650 ALA A CA 1
ATOM 4923 C C . ALA A 1 650 ? 8.585 -13.305 -47.743 1.00 89.00 650 ALA A C 1
ATOM 4925 O O . ALA A 1 650 ? 9.315 -12.355 -48.041 1.00 89.00 650 ALA A O 1
ATOM 4926 N N . TRP A 1 651 ? 9.096 -14.521 -47.512 1.00 89.50 651 TRP A N 1
ATOM 4927 C CA . TRP A 1 651 ? 10.532 -14.806 -47.583 1.00 89.50 651 TRP A CA 1
ATOM 4928 C C . TRP A 1 651 ? 11.107 -14.625 -48.996 1.00 89.50 651 TRP A C 1
ATOM 4930 O O . TRP A 1 651 ? 12.201 -14.078 -49.168 1.00 89.50 651 TRP A O 1
ATOM 4940 N N . ALA A 1 652 ? 10.376 -15.050 -50.029 1.00 86.50 652 ALA A N 1
ATOM 4941 C CA . ALA A 1 652 ? 10.779 -14.869 -51.421 1.00 86.50 652 ALA A CA 1
ATOM 4942 C C . ALA A 1 652 ? 10.830 -13.382 -51.821 1.00 86.50 652 ALA A C 1
ATOM 4944 O O . ALA A 1 652 ? 11.782 -12.946 -52.485 1.00 86.50 652 ALA A O 1
ATOM 4945 N N . ALA A 1 653 ? 9.856 -12.586 -51.370 1.00 86.69 653 ALA A N 1
ATOM 4946 C CA . ALA A 1 653 ? 9.844 -11.138 -51.559 1.00 86.69 653 ALA A CA 1
ATOM 4947 C C . ALA A 1 653 ? 11.048 -10.472 -50.868 1.00 86.69 653 ALA A C 1
ATOM 4949 O O . ALA A 1 653 ? 11.768 -9.685 -51.492 1.00 86.69 653 ALA A O 1
ATOM 4950 N N . LEU A 1 654 ? 11.348 -10.868 -49.627 1.00 89.38 654 LEU A N 1
ATOM 4951 C CA . LEU A 1 654 ? 12.486 -10.355 -48.863 1.00 89.38 654 LEU A CA 1
ATOM 4952 C C . LEU A 1 654 ? 13.835 -10.679 -49.531 1.00 89.38 654 LEU A C 1
ATOM 4954 O O . LEU A 1 654 ? 14.700 -9.807 -49.646 1.00 89.38 654 LEU A O 1
ATOM 4958 N N . ARG A 1 655 ? 14.006 -11.904 -50.050 1.00 87.69 655 ARG A N 1
ATOM 4959 C CA . ARG A 1 655 ? 15.200 -12.317 -50.819 1.00 87.69 655 ARG A CA 1
ATOM 4960 C C . ARG A 1 655 ? 15.358 -11.555 -52.129 1.00 87.69 655 ARG A C 1
ATOM 4962 O O . ARG A 1 655 ? 16.477 -11.273 -52.556 1.00 87.69 655 ARG A O 1
ATOM 4969 N N . THR A 1 656 ? 14.252 -11.219 -52.784 1.00 86.06 656 THR A N 1
ATOM 4970 C CA . THR A 1 656 ? 14.281 -10.401 -54.002 1.00 86.06 656 THR A CA 1
ATOM 4971 C C . THR A 1 656 ? 14.762 -8.988 -53.679 1.00 86.06 656 THR A C 1
ATOM 4973 O O . THR A 1 656 ? 15.638 -8.458 -54.368 1.00 86.06 656 THR A O 1
ATOM 4976 N N . ARG A 1 657 ? 14.250 -8.417 -52.585 1.00 87.50 657 ARG A N 1
ATOM 4977 C CA . ARG A 1 657 ? 14.556 -7.065 -52.114 1.00 87.50 657 ARG A CA 1
ATOM 4978 C C . ARG A 1 657 ? 16.004 -6.896 -51.641 1.00 87.50 657 ARG A C 1
ATOM 4980 O O . ARG A 1 657 ? 16.658 -5.945 -52.065 1.00 87.50 657 ARG A O 1
ATOM 4987 N N . HIS A 1 658 ? 16.519 -7.814 -50.821 1.00 90.44 658 HIS A N 1
ATOM 4988 C CA . HIS A 1 658 ? 17.838 -7.681 -50.188 1.00 90.44 658 HIS A CA 1
ATOM 4989 C C . HIS A 1 658 ? 18.924 -8.497 -50.886 1.00 90.44 658 HIS A C 1
ATOM 4991 O O . HIS A 1 658 ? 18.962 -9.722 -50.788 1.00 90.44 658 HIS A O 1
ATOM 4997 N N . ASP A 1 659 ? 19.872 -7.801 -51.523 1.00 90.62 659 ASP A N 1
ATOM 4998 C CA . ASP A 1 659 ? 21.018 -8.416 -52.215 1.00 90.62 659 ASP A CA 1
ATOM 4999 C C . ASP A 1 659 ? 21.839 -9.337 -51.312 1.00 90.62 659 ASP A C 1
ATOM 5001 O O . ASP A 1 659 ? 22.315 -10.370 -51.771 1.00 90.62 659 ASP A O 1
ATOM 5005 N N . ALA A 1 660 ? 21.951 -9.009 -50.025 1.00 90.06 660 ALA A N 1
ATOM 5006 C CA . ALA A 1 660 ? 22.713 -9.785 -49.057 1.00 90.06 660 ALA A CA 1
ATOM 5007 C C . ALA A 1 660 ? 22.247 -11.242 -48.928 1.00 90.06 660 ALA A C 1
ATOM 5009 O O . ALA A 1 660 ? 23.071 -12.144 -48.797 1.00 90.06 660 ALA A O 1
ATOM 5010 N N . LEU A 1 661 ? 20.938 -11.496 -49.039 1.00 89.06 661 LEU A N 1
ATOM 5011 C CA . LEU A 1 661 ? 20.390 -12.855 -49.020 1.00 89.06 661 LEU A CA 1
ATOM 5012 C C . LEU A 1 661 ? 20.682 -13.621 -50.320 1.00 89.06 661 LEU A C 1
ATOM 5014 O O . LEU A 1 661 ? 20.479 -14.828 -50.386 1.00 89.06 661 LEU A O 1
ATOM 5018 N N . ARG A 1 662 ? 21.171 -12.944 -51.359 1.00 89.31 662 ARG A 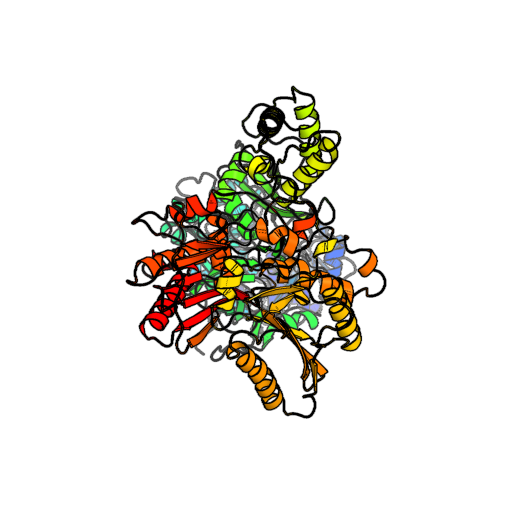N 1
ATOM 5019 C CA . ARG A 1 662 ? 21.594 -13.534 -52.636 1.00 89.31 662 ARG A CA 1
ATOM 5020 C C . ARG A 1 662 ? 23.105 -13.465 -52.842 1.00 89.31 662 ARG A C 1
ATOM 5022 O O . ARG A 1 662 ? 23.585 -13.847 -53.907 1.00 89.31 662 ARG A O 1
ATOM 5029 N N . THR A 1 663 ? 23.850 -12.990 -51.848 1.00 89.69 663 THR A N 1
ATOM 5030 C CA . THR A 1 663 ? 25.308 -12.945 -51.891 1.00 89.69 663 THR A CA 1
ATOM 5031 C C . THR A 1 663 ? 25.878 -14.331 -51.615 1.00 89.69 663 THR A C 1
ATOM 5033 O O . THR A 1 663 ? 25.525 -14.975 -50.626 1.00 89.69 663 THR A O 1
ATOM 5036 N N . VAL A 1 664 ? 26.791 -14.772 -52.476 1.00 88.44 664 VAL A N 1
ATOM 5037 C CA . VAL A 1 664 ? 27.552 -16.016 -52.318 1.00 88.44 664 VAL A CA 1
ATOM 5038 C C . VAL A 1 664 ? 29.049 -15.731 -52.374 1.00 88.44 664 VAL A C 1
ATOM 5040 O O . VAL A 1 664 ? 29.486 -14.732 -52.950 1.00 88.44 664 VAL A O 1
ATOM 5043 N N . ARG A 1 665 ? 29.840 -16.618 -51.766 1.00 87.38 665 ARG A N 1
ATOM 5044 C CA . ARG A 1 665 ? 31.304 -16.594 -51.862 1.00 87.38 665 ARG A CA 1
ATOM 5045 C C . ARG A 1 665 ? 31.743 -17.276 -53.158 1.00 87.38 665 ARG A C 1
ATOM 5047 O O . ARG A 1 665 ? 31.225 -18.340 -53.494 1.00 87.38 665 ARG A O 1
ATOM 5054 N N . HIS A 1 666 ? 32.678 -16.664 -53.868 1.00 84.44 666 HIS A N 1
ATOM 5055 C CA . HIS A 1 666 ? 33.318 -17.205 -55.062 1.00 84.44 666 HIS A CA 1
ATOM 5056 C C . HIS A 1 666 ? 34.620 -17.949 -54.694 1.00 84.44 666 HIS A C 1
ATOM 5058 O O . HIS A 1 666 ? 35.098 -17.841 -53.564 1.00 84.44 666 HIS A O 1
ATOM 5064 N N . ASP A 1 667 ? 35.198 -18.716 -55.625 1.00 78.06 667 ASP A N 1
ATOM 5065 C CA . ASP A 1 667 ? 36.377 -19.569 -55.369 1.00 78.06 667 ASP A CA 1
ATOM 5066 C C . ASP A 1 667 ? 37.647 -18.787 -54.971 1.00 78.06 667 ASP A C 1
ATOM 5068 O O . ASP A 1 667 ? 38.556 -19.346 -54.362 1.00 78.06 667 ASP A O 1
ATOM 5072 N N . ASP A 1 668 ? 37.718 -17.501 -55.317 1.00 81.19 668 ASP A N 1
ATOM 5073 C CA . ASP A 1 668 ? 38.814 -16.575 -54.999 1.00 81.19 668 ASP A CA 1
ATOM 5074 C C . ASP A 1 668 ? 38.525 -15.688 -53.773 1.00 81.19 668 ASP A C 1
ATOM 5076 O O . ASP A 1 668 ? 39.171 -14.659 -53.578 1.00 81.19 668 ASP A O 1
ATOM 5080 N N . ASP A 1 669 ? 37.540 -16.075 -52.959 1.00 79.19 669 ASP A N 1
ATOM 5081 C CA . ASP A 1 669 ? 37.057 -15.375 -51.761 1.00 79.19 669 ASP A CA 1
ATOM 5082 C C . ASP A 1 669 ? 36.376 -14.028 -52.008 1.00 79.19 669 ASP A C 1
ATOM 5084 O O . ASP A 1 669 ? 35.948 -13.370 -51.053 1.00 79.19 669 ASP A O 1
ATOM 5088 N N . SER A 1 670 ? 36.197 -13.636 -53.271 1.00 88.56 670 SER A N 1
ATOM 5089 C CA . SER A 1 670 ? 35.326 -12.518 -53.614 1.00 88.56 670 SER A CA 1
ATOM 5090 C C . SER A 1 670 ? 33.858 -12.850 -53.321 1.00 88.56 670 SER A C 1
ATOM 5092 O O . SER A 1 670 ? 33.445 -14.012 -53.242 1.00 88.56 670 SER A O 1
ATOM 5094 N N . LEU A 1 671 ? 33.056 -11.809 -53.122 1.00 89.94 671 LEU A N 1
ATOM 5095 C CA . LEU A 1 671 ? 31.617 -11.918 -52.933 1.00 89.94 671 LEU A CA 1
ATOM 5096 C C . LEU A 1 671 ? 30.907 -11.513 -54.217 1.00 89.94 671 LEU A C 1
ATOM 5098 O O . LEU A 1 671 ? 31.282 -10.532 -54.854 1.00 89.94 671 LEU A O 1
ATOM 5102 N N . VAL A 1 672 ? 29.856 -12.240 -54.579 1.00 90.56 672 VAL A N 1
ATOM 5103 C CA . VAL A 1 672 ? 29.032 -11.926 -55.749 1.00 90.56 672 VAL A CA 1
ATOM 5104 C C . VAL A 1 672 ? 27.556 -12.001 -55.387 1.00 90.56 672 VAL A C 1
ATOM 5106 O O . VAL A 1 672 ? 27.118 -12.927 -54.706 1.00 90.56 672 VAL A O 1
ATOM 5109 N N . VAL A 1 673 ? 26.786 -11.010 -55.833 1.00 89.94 673 VAL A N 1
ATOM 5110 C CA . VAL A 1 673 ? 25.327 -10.999 -55.696 1.00 89.94 673 VAL A CA 1
ATOM 5111 C C . VAL A 1 673 ? 24.735 -11.773 -56.869 1.00 89.94 673 VAL A C 1
ATOM 5113 O O . VAL A 1 673 ? 24.956 -11.412 -58.023 1.00 89.94 673 VAL A O 1
ATOM 5116 N N . LEU A 1 674 ? 23.958 -12.819 -56.594 1.00 87.94 674 LEU A N 1
ATOM 5117 C CA . LEU A 1 674 ? 23.248 -13.557 -57.637 1.00 87.94 674 LEU A CA 1
ATOM 5118 C C . LEU A 1 674 ? 21.989 -12.795 -58.086 1.00 87.94 674 LEU A C 1
ATOM 5120 O O . LEU A 1 674 ? 21.295 -12.226 -57.234 1.00 87.94 674 LEU A O 1
ATOM 5124 N N . PRO A 1 675 ? 21.640 -12.795 -59.387 1.00 85.19 675 PRO A N 1
ATOM 5125 C CA . PRO A 1 675 ? 20.359 -12.275 -59.856 1.00 85.19 675 PRO A CA 1
ATOM 5126 C C . PRO A 1 675 ? 19.168 -12.957 -59.156 1.00 85.19 675 PRO A C 1
ATOM 5128 O O . PRO A 1 675 ? 19.280 -14.119 -58.764 1.00 85.19 675 PRO A O 1
ATOM 5131 N N . PRO A 1 676 ? 18.012 -12.282 -59.013 1.00 76.88 676 PRO A N 1
ATOM 5132 C CA . PRO A 1 676 ? 16.825 -12.871 -58.378 1.00 76.88 676 PRO A CA 1
ATOM 5133 C C . PRO A 1 676 ? 16.335 -14.151 -59.077 1.00 76.88 676 PRO A C 1
ATOM 5135 O O . PRO A 1 676 ? 15.833 -15.075 -58.439 1.00 76.88 676 PRO A O 1
ATOM 5138 N N . GLU A 1 677 ? 16.521 -14.215 -60.395 1.00 67.31 677 GLU A N 1
ATOM 5139 C CA . GLU A 1 677 ? 16.126 -15.312 -61.274 1.00 67.31 677 GLU A CA 1
ATOM 5140 C C . GLU A 1 677 ? 17.121 -16.488 -61.164 1.00 67.31 677 GLU A C 1
ATOM 5142 O O . GLU A 1 677 ? 17.968 -16.677 -62.033 1.00 67.31 677 GLU A O 1
ATOM 5147 N N . GLY A 1 678 ? 17.064 -17.275 -60.080 1.00 55.78 678 GLY A N 1
ATOM 5148 C CA . GLY A 1 678 ? 17.818 -18.543 -59.991 1.00 55.78 678 GLY A CA 1
ATOM 5149 C C . GLY A 1 678 ? 18.507 -18.882 -58.666 1.00 55.78 678 GLY A C 1
ATOM 5150 O O . GLY A 1 678 ? 19.373 -19.756 -58.646 1.00 55.78 678 GLY A O 1
ATOM 5151 N N . VAL A 1 679 ? 18.163 -18.233 -57.553 1.00 56.97 679 VAL A N 1
ATOM 5152 C CA . VAL A 1 679 ? 18.844 -18.487 -56.271 1.00 56.97 679 VAL A CA 1
ATOM 5153 C C . VAL A 1 679 ? 18.313 -19.761 -55.596 1.00 56.97 679 VAL A C 1
ATOM 5155 O O . VAL A 1 679 ? 17.168 -19.802 -55.142 1.00 56.97 679 VAL A O 1
ATOM 5158 N N . ALA A 1 680 ? 19.162 -20.788 -55.475 1.00 53.69 680 ALA A N 1
ATOM 5159 C CA . ALA A 1 680 ? 18.888 -21.985 -54.674 1.00 53.69 680 ALA A CA 1
ATOM 5160 C C . ALA A 1 680 ? 18.692 -21.630 -53.182 1.00 53.69 680 ALA A C 1
ATOM 5162 O O . ALA A 1 680 ? 19.316 -20.695 -52.687 1.00 53.69 680 ALA A O 1
ATOM 5163 N N . GLY A 1 681 ? 17.830 -22.366 -52.469 1.00 60.00 681 GLY A N 1
ATOM 5164 C CA . GLY A 1 681 ? 17.524 -22.140 -51.044 1.00 60.00 681 GLY A CA 1
ATOM 5165 C C . GLY A 1 681 ? 16.100 -21.631 -50.810 1.00 60.00 681 GLY A C 1
ATOM 5166 O O . GLY A 1 681 ? 15.890 -20.451 -50.544 1.00 60.00 681 GLY A O 1
ATOM 5167 N N . ASP A 1 682 ? 15.125 -22.528 -50.953 1.00 72.50 682 ASP A N 1
ATOM 5168 C CA . ASP A 1 682 ? 13.715 -22.288 -50.623 1.00 72.50 682 ASP A CA 1
ATOM 5169 C C . ASP A 1 682 ? 13.448 -22.570 -49.130 1.00 72.50 682 ASP A C 1
ATOM 5171 O O . ASP A 1 682 ? 14.294 -23.152 -48.445 1.00 72.50 682 ASP A O 1
ATOM 5175 N N . VAL A 1 683 ? 12.275 -22.187 -48.620 1.00 85.31 683 VAL A N 1
ATOM 5176 C CA . VAL A 1 683 ? 11.846 -22.549 -47.261 1.00 85.31 683 VAL A CA 1
ATOM 5177 C C . VAL A 1 683 ? 11.714 -24.070 -47.163 1.00 85.31 683 VAL A C 1
ATOM 5179 O O . VAL A 1 683 ? 10.798 -24.677 -47.732 1.00 85.31 683 VAL A O 1
ATOM 5182 N N . VAL A 1 684 ? 12.618 -24.702 -46.414 1.00 88.75 684 VAL A N 1
ATOM 5183 C CA . VAL A 1 684 ? 12.599 -26.151 -46.203 1.00 88.75 684 VAL A CA 1
ATOM 5184 C C . VAL A 1 684 ? 11.513 -26.481 -45.189 1.00 88.75 684 VAL A C 1
ATOM 5186 O O . VAL A 1 684 ? 11.634 -26.140 -44.019 1.00 88.75 684 VAL A O 1
ATOM 5189 N N . VAL A 1 685 ? 10.457 -27.177 -45.604 1.00 89.50 685 VAL A N 1
ATOM 5190 C CA . VAL A 1 685 ? 9.418 -27.643 -44.674 1.00 89.50 685 VAL A CA 1
ATOM 5191 C C . VAL A 1 685 ? 9.721 -29.074 -44.252 1.00 89.50 685 VAL A C 1
ATOM 5193 O O . VAL A 1 685 ? 9.845 -29.965 -45.093 1.00 89.50 685 VAL A O 1
ATOM 5196 N N . ARG A 1 686 ? 9.840 -29.302 -42.944 1.00 90.06 686 ARG A N 1
ATOM 5197 C CA . ARG A 1 686 ? 9.964 -30.631 -42.343 1.00 90.06 686 ARG A CA 1
ATOM 5198 C C . ARG A 1 686 ? 8.727 -30.951 -41.529 1.00 90.06 686 ARG A C 1
ATOM 5200 O O . ARG A 1 686 ? 8.459 -30.308 -40.520 1.00 90.06 686 ARG A O 1
ATOM 5207 N N . ASP A 1 687 ? 8.005 -31.974 -41.956 1.00 90.75 687 ASP A N 1
ATOM 5208 C CA . ASP A 1 687 ? 6.833 -32.457 -41.241 1.00 90.75 687 ASP A CA 1
ATOM 5209 C C . ASP A 1 687 ? 7.233 -33.531 -40.225 1.00 90.75 687 ASP A C 1
ATOM 5211 O O . ASP A 1 687 ? 7.677 -34.615 -40.603 1.00 90.75 687 ASP A O 1
ATOM 5215 N N . LEU A 1 688 ? 7.126 -33.202 -38.937 1.00 92.06 688 LEU A N 1
ATOM 5216 C CA . LEU A 1 688 ? 7.416 -34.090 -37.809 1.00 92.06 688 LEU A CA 1
ATOM 5217 C C . LEU A 1 688 ? 6.159 -34.381 -36.972 1.00 92.06 688 LEU A C 1
ATOM 5219 O O . LEU A 1 688 ? 6.279 -34.897 -35.859 1.00 92.06 688 LEU A O 1
ATOM 5223 N N . ARG A 1 689 ? 4.959 -34.066 -37.483 1.00 91.12 689 ARG A N 1
ATOM 5224 C CA . ARG A 1 689 ? 3.687 -34.226 -36.751 1.00 91.12 689 ARG A CA 1
ATOM 5225 C C . ARG A 1 689 ? 3.391 -35.672 -36.357 1.00 91.12 689 ARG A C 1
ATOM 5227 O O . ARG A 1 689 ? 2.744 -35.900 -35.340 1.00 91.12 689 ARG A O 1
ATOM 5234 N N . ASP A 1 690 ? 3.917 -36.629 -37.119 1.00 90.31 690 ASP A N 1
ATOM 5235 C CA . ASP A 1 690 ? 3.749 -38.066 -36.881 1.00 90.31 690 ASP A CA 1
ATOM 5236 C C . ASP A 1 690 ? 4.733 -38.648 -35.841 1.00 90.31 690 ASP A C 1
ATOM 5238 O O . ASP A 1 690 ? 4.648 -39.830 -35.497 1.00 90.31 690 ASP A O 1
ATOM 5242 N N . LEU A 1 691 ? 5.686 -37.854 -35.333 1.00 89.81 691 LEU A N 1
ATOM 5243 C CA . LEU A 1 691 ? 6.648 -38.290 -34.314 1.00 89.81 691 LEU A CA 1
ATOM 5244 C C . LEU A 1 691 ? 6.124 -38.055 -32.891 1.00 89.81 691 LEU A C 1
ATOM 5246 O O . LEU A 1 691 ? 5.273 -37.204 -32.644 1.00 89.81 691 LEU A O 1
ATOM 5250 N N . ARG A 1 692 ? 6.679 -38.768 -31.901 1.00 87.44 692 ARG A N 1
ATOM 5251 C CA . ARG A 1 692 ? 6.432 -38.427 -30.489 1.00 87.44 692 ARG A CA 1
ATOM 5252 C C . ARG A 1 692 ? 7.078 -37.071 -30.161 1.00 87.44 692 ARG A C 1
ATOM 5254 O O . ARG A 1 692 ? 8.155 -36.801 -30.696 1.00 87.44 692 ARG A O 1
ATOM 5261 N N . PRO A 1 693 ? 6.520 -36.257 -29.240 1.00 81.44 693 PRO A N 1
ATOM 5262 C CA . PRO A 1 693 ? 7.065 -34.933 -28.912 1.00 81.44 693 PRO A CA 1
ATOM 5263 C C . PRO A 1 693 ? 8.573 -34.933 -28.610 1.00 81.44 693 PRO A C 1
ATOM 5265 O O . PRO A 1 693 ? 9.317 -34.145 -29.177 1.00 81.44 693 PRO A O 1
ATOM 5268 N N . GLU A 1 694 ? 9.062 -35.889 -27.818 1.00 82.81 694 GLU A N 1
ATOM 5269 C CA . GLU A 1 694 ? 10.492 -36.018 -27.481 1.00 82.81 694 GLU A CA 1
ATOM 5270 C C . GLU A 1 694 ? 11.393 -36.400 -28.676 1.00 82.81 694 GLU A C 1
ATOM 5272 O O . GLU A 1 694 ? 12.600 -36.153 -28.672 1.00 82.81 694 GLU A O 1
ATOM 5277 N N . GLU A 1 695 ? 10.843 -37.066 -29.693 1.00 84.31 695 GLU A N 1
ATOM 5278 C CA . GLU A 1 695 ? 11.554 -37.423 -30.928 1.00 84.31 695 GLU A CA 1
ATOM 5279 C C . GLU A 1 695 ? 11.558 -36.257 -31.914 1.00 84.31 695 GLU A C 1
ATOM 5281 O O . GLU A 1 695 ? 12.598 -35.969 -32.510 1.00 84.31 695 GLU A O 1
ATOM 5286 N N . ALA A 1 696 ? 10.429 -35.555 -32.027 1.00 83.00 696 ALA A N 1
ATOM 5287 C CA . ALA A 1 696 ? 10.308 -34.334 -32.810 1.00 83.00 696 ALA A CA 1
ATOM 5288 C C . ALA A 1 696 ? 11.261 -33.247 -32.282 1.00 83.00 696 ALA A C 1
ATOM 5290 O O . ALA A 1 696 ? 12.013 -32.662 -33.062 1.00 83.00 696 ALA A O 1
ATOM 5291 N N . GLU A 1 697 ? 11.322 -33.059 -30.958 1.00 79.88 697 GLU A N 1
ATOM 5292 C CA . GLU A 1 697 ? 12.247 -32.125 -30.306 1.00 79.88 697 GLU A CA 1
ATOM 5293 C C . GLU A 1 697 ? 13.713 -32.477 -30.560 1.00 79.88 697 GLU A C 1
ATOM 5295 O O . GLU A 1 697 ? 14.499 -31.615 -30.953 1.00 79.88 697 GLU A O 1
ATOM 5300 N N . ARG A 1 698 ? 14.096 -33.753 -30.420 1.00 82.38 698 ARG A N 1
ATOM 5301 C CA . ARG A 1 698 ? 15.468 -34.189 -30.734 1.00 82.38 698 ARG A CA 1
ATOM 5302 C C . ARG A 1 698 ? 15.822 -33.970 -32.202 1.00 82.38 698 ARG A C 1
ATOM 5304 O O . ARG A 1 698 ? 16.931 -33.537 -32.500 1.00 82.38 698 ARG A O 1
ATOM 5311 N N . SER A 1 699 ? 14.895 -34.238 -33.122 1.00 82.00 699 SER A N 1
ATOM 5312 C CA . SER A 1 699 ? 15.127 -34.016 -34.551 1.00 82.00 699 SER A CA 1
ATOM 5313 C C . SER A 1 699 ? 15.225 -32.528 -34.907 1.00 82.00 699 SER A C 1
ATOM 5315 O O . SER A 1 699 ? 15.990 -32.179 -35.807 1.00 82.00 699 SER A O 1
ATOM 5317 N N . ALA A 1 700 ? 14.469 -31.659 -34.231 1.00 78.62 700 ALA A N 1
ATOM 5318 C CA . ALA A 1 700 ? 14.576 -30.211 -34.385 1.00 78.62 700 ALA A CA 1
ATOM 5319 C C . ALA A 1 700 ? 15.892 -29.678 -33.788 1.00 78.62 700 ALA A C 1
ATOM 5321 O O . ALA A 1 700 ? 16.567 -28.867 -34.417 1.00 78.62 700 ALA A O 1
ATOM 5322 N N . ALA A 1 701 ? 16.313 -30.182 -32.623 1.00 78.25 701 ALA A N 1
ATOM 5323 C CA . ALA A 1 701 ? 17.586 -29.822 -31.995 1.00 78.25 701 ALA A CA 1
ATOM 5324 C C . ALA A 1 701 ? 18.807 -30.241 -32.837 1.00 78.25 701 ALA A C 1
ATOM 5326 O O . ALA A 1 701 ? 19.750 -29.465 -32.977 1.00 78.25 701 ALA A O 1
ATOM 5327 N N . ALA A 1 702 ? 18.763 -31.411 -33.484 1.00 79.50 702 ALA A N 1
ATOM 5328 C CA . ALA A 1 702 ? 19.840 -31.889 -34.355 1.00 79.50 702 ALA A CA 1
ATOM 5329 C C . ALA A 1 702 ? 20.096 -30.980 -35.579 1.00 79.50 702 ALA A C 1
ATOM 5331 O O . ALA A 1 702 ? 21.212 -30.934 -36.098 1.00 79.50 702 ALA A O 1
ATOM 5332 N N . LEU A 1 703 ? 19.084 -30.233 -36.049 1.00 73.31 703 LEU A N 1
ATOM 5333 C CA . LEU A 1 703 ? 19.267 -29.227 -37.105 1.00 73.31 703 LEU A CA 1
ATOM 5334 C C . LEU A 1 703 ? 20.137 -28.063 -36.636 1.00 73.31 703 LEU A C 1
ATOM 5336 O O . LEU A 1 703 ? 21.017 -27.623 -37.373 1.00 73.31 703 LEU A O 1
ATOM 5340 N N . ARG A 1 704 ? 19.918 -27.616 -35.395 1.00 68.88 704 ARG A N 1
ATOM 5341 C CA . ARG A 1 704 ? 20.720 -26.572 -34.755 1.00 68.88 704 ARG A CA 1
ATOM 5342 C C . ARG A 1 704 ? 22.178 -27.015 -34.650 1.00 68.88 704 ARG A C 1
ATOM 5344 O O . ARG A 1 704 ? 23.062 -26.305 -35.113 1.00 68.88 704 ARG A O 1
ATOM 5351 N N . GLU A 1 705 ? 22.405 -28.222 -34.133 1.00 70.06 705 GLU A N 1
ATOM 5352 C CA . GLU A 1 705 ? 23.747 -28.801 -33.984 1.00 70.06 705 GLU A CA 1
ATOM 5353 C C . GLU A 1 705 ? 24.479 -28.935 -35.327 1.00 70.06 705 GLU A C 1
ATOM 5355 O O . GLU A 1 705 ? 25.661 -28.603 -35.416 1.00 70.06 705 GLU A O 1
ATOM 5360 N N . ARG A 1 706 ? 23.776 -29.347 -36.395 1.00 74.12 706 ARG A N 1
ATOM 5361 C CA . ARG A 1 706 ? 24.344 -29.401 -37.751 1.00 74.12 706 ARG A CA 1
ATOM 5362 C C . ARG A 1 706 ? 24.881 -28.039 -38.177 1.00 74.12 706 ARG A C 1
ATOM 5364 O O . ARG A 1 706 ? 26.003 -27.976 -38.671 1.00 74.12 706 ARG A O 1
ATOM 5371 N N . TRP A 1 707 ? 24.106 -26.968 -38.030 1.00 69.06 707 TRP A N 1
ATOM 5372 C CA . TRP A 1 707 ? 24.539 -25.650 -38.494 1.00 69.06 707 TRP A CA 1
ATOM 5373 C C . TRP A 1 707 ? 25.687 -25.077 -37.670 1.00 69.06 707 TRP A C 1
ATOM 5375 O O . TRP A 1 707 ? 26.605 -24.499 -38.242 1.00 69.06 707 TRP A O 1
ATOM 5385 N N . THR A 1 708 ? 25.694 -25.320 -36.360 1.00 60.38 708 THR A N 1
ATOM 5386 C CA . THR A 1 708 ? 26.810 -24.936 -35.485 1.00 60.38 708 THR A CA 1
ATOM 5387 C C . THR A 1 708 ? 28.101 -25.686 -35.838 1.00 60.38 708 THR A C 1
ATOM 5389 O O . THR A 1 708 ? 29.189 -25.130 -35.725 1.00 60.38 708 THR A O 1
ATOM 5392 N N . ALA A 1 709 ? 27.988 -26.929 -36.314 1.00 58.53 709 ALA A N 1
ATOM 5393 C CA . ALA A 1 709 ? 29.120 -27.748 -36.744 1.00 58.53 709 ALA A CA 1
ATOM 5394 C C . ALA A 1 709 ? 29.515 -27.559 -38.222 1.00 58.53 709 ALA A C 1
ATOM 5396 O O . ALA A 1 709 ? 30.487 -28.172 -38.667 1.00 58.53 709 ALA A O 1
ATOM 5397 N N . THR A 1 710 ? 28.770 -26.767 -39.006 1.00 56.97 710 THR A N 1
ATOM 5398 C CA . THR A 1 710 ? 29.044 -26.611 -40.441 1.00 56.97 710 THR A CA 1
ATOM 5399 C C . THR A 1 710 ? 30.214 -25.632 -40.638 1.00 56.97 710 THR A C 1
ATOM 5401 O O . THR A 1 710 ? 30.107 -24.476 -40.229 1.00 56.97 710 THR A O 1
ATOM 5404 N N . PRO A 1 711 ? 31.343 -26.065 -41.235 1.00 57.62 711 PRO A N 1
ATOM 5405 C CA . PRO A 1 711 ? 32.454 -25.174 -41.564 1.00 57.62 711 PRO A CA 1
ATOM 5406 C C . PRO A 1 711 ? 32.073 -24.197 -42.685 1.00 57.62 711 PRO A C 1
ATOM 5408 O O . PRO A 1 711 ? 30.981 -24.274 -43.246 1.00 57.62 711 PRO A O 1
ATOM 5411 N N . VAL A 1 712 ? 32.998 -23.285 -43.006 1.00 60.09 712 VAL A N 1
ATOM 5412 C CA . VAL A 1 712 ? 32.830 -22.207 -43.992 1.00 60.09 712 VAL A CA 1
ATOM 5413 C C . VAL A 1 712 ? 32.043 -22.672 -45.231 1.00 60.09 712 VAL A C 1
ATOM 5415 O O . VAL A 1 712 ? 32.432 -23.675 -45.840 1.00 60.09 712 VAL A O 1
ATOM 5418 N N . PRO A 1 713 ? 30.957 -21.970 -45.619 1.00 66.00 713 PRO A N 1
ATOM 5419 C CA . PRO A 1 713 ? 30.103 -22.390 -46.726 1.00 66.00 713 PRO A CA 1
ATOM 5420 C C . PRO A 1 713 ? 30.898 -22.627 -48.011 1.00 66.00 713 PRO A C 1
ATOM 5422 O O . PRO A 1 713 ? 31.794 -21.850 -48.356 1.00 66.00 713 PRO A O 1
ATOM 5425 N N . THR A 1 714 ? 30.565 -23.706 -48.724 1.00 71.19 714 THR A N 1
ATOM 5426 C CA . THR A 1 714 ? 31.161 -24.016 -50.030 1.00 71.19 714 THR A CA 1
ATOM 5427 C C . THR A 1 714 ? 30.924 -22.850 -50.994 1.00 71.19 714 THR A C 1
ATOM 5429 O O . THR A 1 714 ? 29.816 -22.303 -50.995 1.00 71.19 714 THR A O 1
ATOM 5432 N N . PRO A 1 715 ? 31.911 -22.466 -51.823 1.00 79.12 715 PRO A N 1
ATOM 5433 C CA . PRO A 1 715 ? 31.701 -21.465 -52.860 1.00 79.12 715 PRO A CA 1
ATOM 5434 C C . PRO A 1 715 ? 30.429 -21.733 -53.679 1.00 79.12 715 PRO A C 1
ATOM 5436 O O . PRO A 1 715 ? 30.118 -22.873 -54.027 1.00 79.12 715 PRO A O 1
ATOM 5439 N N . GLY A 1 716 ? 29.656 -20.677 -53.928 1.00 76.69 716 GLY A N 1
ATOM 5440 C CA . GLY A 1 716 ? 28.361 -20.734 -54.611 1.00 76.69 716 GLY A CA 1
ATOM 5441 C C . GLY A 1 716 ? 27.166 -21.191 -53.761 1.00 76.69 716 GLY A C 1
ATOM 5442 O O . GLY A 1 716 ? 26.035 -21.107 -54.242 1.00 76.69 716 GLY A O 1
ATOM 5443 N N . ALA A 1 717 ? 27.362 -21.642 -52.517 1.00 79.25 717 ALA A N 1
ATOM 5444 C CA . ALA A 1 717 ? 26.255 -21.995 -51.628 1.00 79.25 717 ALA A CA 1
ATOM 5445 C C . ALA A 1 717 ? 25.578 -20.744 -51.028 1.00 79.25 717 ALA A C 1
ATOM 5447 O O . ALA A 1 717 ? 26.262 -19.757 -50.736 1.00 79.25 717 ALA A O 1
ATOM 5448 N N . PRO A 1 718 ? 24.252 -20.780 -50.787 1.00 80.50 718 PRO A N 1
ATOM 5449 C CA . PRO A 1 718 ? 23.565 -19.726 -50.053 1.00 80.50 718 PRO A CA 1
ATOM 5450 C C . PRO A 1 718 ? 24.163 -19.538 -48.660 1.00 80.50 718 PRO A C 1
ATOM 5452 O O . PRO A 1 718 ? 24.404 -20.498 -47.931 1.00 80.50 718 PRO A O 1
ATOM 5455 N N . LEU A 1 719 ? 24.337 -18.280 -48.267 1.00 85.81 719 LEU A N 1
ATOM 5456 C CA . LEU A 1 719 ? 24.827 -17.901 -46.942 1.00 85.81 719 LEU A CA 1
ATOM 5457 C C . LEU A 1 719 ? 23.700 -17.828 -45.894 1.00 85.81 719 LEU A C 1
ATOM 5459 O O . LEU A 1 719 ? 23.839 -17.167 -44.870 1.00 85.81 719 LEU A O 1
ATOM 5463 N N . HIS A 1 720 ? 22.575 -18.500 -46.144 1.00 86.25 720 HIS A N 1
ATOM 5464 C CA . HIS A 1 720 ? 21.454 -18.638 -45.220 1.00 86.25 720 HIS A CA 1
ATOM 5465 C C . HIS A 1 720 ? 20.706 -19.962 -45.464 1.00 86.25 720 HIS A C 1
ATOM 5467 O O . HIS A 1 720 ? 20.712 -20.489 -46.575 1.00 86.25 720 HIS A O 1
ATOM 5473 N N . GLU A 1 721 ? 20.027 -20.482 -44.443 1.00 85.94 721 GLU A N 1
ATOM 5474 C CA . GLU A 1 721 ? 19.129 -21.641 -44.527 1.00 85.94 721 GLU A CA 1
ATOM 5475 C C . GLU A 1 721 ? 17.887 -21.360 -43.669 1.00 85.94 721 GLU A C 1
ATOM 5477 O O . GLU A 1 721 ? 18.016 -21.004 -42.501 1.00 85.94 721 GLU A O 1
ATOM 5482 N N . LEU A 1 722 ? 16.684 -21.509 -44.230 1.00 88.12 722 LEU A N 1
ATOM 5483 C CA . LEU A 1 722 ? 15.418 -21.315 -43.515 1.00 88.12 722 LEU A CA 1
ATOM 5484 C C . LEU A 1 722 ? 14.625 -22.623 -43.527 1.00 88.12 722 LEU A C 1
ATOM 5486 O O . LEU A 1 722 ? 14.315 -23.162 -44.590 1.00 88.12 722 LEU A O 1
ATOM 5490 N N . THR A 1 723 ? 14.300 -23.136 -42.342 1.00 90.38 723 THR A N 1
ATOM 5491 C CA . THR A 1 723 ? 13.546 -24.378 -42.149 1.00 90.38 723 THR A CA 1
ATOM 5492 C C . THR A 1 723 ? 12.302 -24.130 -41.302 1.00 90.38 723 THR A C 1
ATOM 5494 O O . THR A 1 723 ? 12.397 -23.615 -40.195 1.00 90.38 723 THR A O 1
ATOM 5497 N N . VAL A 1 724 ? 11.136 -24.551 -41.784 1.00 91.62 724 VAL A N 1
ATOM 5498 C CA . VAL A 1 724 ? 9.889 -24.611 -41.012 1.00 91.62 724 VAL A CA 1
ATOM 5499 C C . VAL A 1 724 ? 9.657 -26.058 -40.593 1.00 91.62 724 VAL A C 1
ATOM 5501 O O . VAL A 1 724 ? 9.633 -26.960 -41.427 1.00 91.62 724 VAL A O 1
ATOM 5504 N N . VAL A 1 725 ? 9.498 -26.296 -39.298 1.00 91.50 725 VAL A N 1
ATOM 5505 C CA . VAL A 1 725 ? 9.269 -27.612 -38.704 1.00 91.50 725 VAL A CA 1
ATOM 5506 C C . VAL A 1 725 ? 7.844 -27.668 -38.168 1.00 91.50 725 VAL A C 1
ATOM 5508 O O . VAL A 1 725 ? 7.479 -26.880 -37.296 1.00 91.50 725 VAL A O 1
ATOM 5511 N N . LEU A 1 726 ? 7.045 -28.604 -38.675 1.00 91.50 726 LEU A N 1
ATOM 5512 C CA . LEU A 1 726 ? 5.695 -28.873 -38.180 1.00 91.50 726 LEU A CA 1
ATOM 5513 C C . LEU A 1 726 ? 5.791 -29.932 -37.078 1.00 91.50 726 LEU A C 1
ATOM 5515 O O . LEU A 1 726 ? 6.262 -31.040 -37.332 1.00 91.50 726 LEU A O 1
ATOM 5519 N N . LEU A 1 727 ? 5.395 -29.586 -35.856 1.00 89.44 727 LEU A N 1
ATOM 5520 C CA . LEU A 1 727 ? 5.512 -30.418 -34.657 1.00 89.44 727 LEU A CA 1
ATOM 5521 C C . LEU A 1 727 ? 4.147 -31.006 -34.248 1.00 89.44 727 LEU A C 1
ATOM 5523 O O . LEU A 1 727 ? 3.102 -30.498 -34.661 1.00 89.44 727 LEU A O 1
ATOM 5527 N N . PRO A 1 728 ? 4.123 -32.070 -33.421 1.00 85.56 728 PRO A N 1
ATOM 5528 C CA . PRO A 1 728 ? 2.878 -32.616 -32.878 1.00 85.56 728 PRO A CA 1
ATOM 5529 C C . PRO A 1 728 ? 2.053 -31.561 -32.122 1.00 85.56 728 PRO A C 1
ATOM 5531 O O . PRO A 1 728 ? 2.611 -30.750 -31.385 1.00 85.56 728 PRO A O 1
ATOM 5534 N N . GLY A 1 729 ? 0.722 -31.611 -32.254 1.00 82.25 729 GLY A N 1
ATOM 5535 C CA . GLY A 1 729 ? -0.190 -30.660 -31.600 1.00 82.25 729 GLY A CA 1
ATOM 5536 C C . GLY A 1 729 ? -0.332 -29.315 -32.320 1.00 82.25 729 GLY A C 1
ATOM 5537 O O . GLY A 1 729 ? -0.604 -28.317 -31.664 1.00 82.25 729 GLY A O 1
ATOM 5538 N N . ASP A 1 730 ? -0.114 -29.297 -33.640 1.00 79.88 730 ASP A N 1
ATOM 5539 C CA . ASP A 1 730 ? -0.202 -28.122 -34.526 1.00 79.88 730 ASP A CA 1
ATOM 5540 C C . ASP A 1 730 ? 0.790 -26.985 -34.208 1.00 79.88 730 ASP A C 1
ATOM 5542 O O . ASP A 1 730 ? 0.712 -25.898 -34.775 1.00 79.88 730 ASP A O 1
ATOM 5546 N N . ALA A 1 731 ? 1.786 -27.250 -33.359 1.00 83.75 731 ALA A N 1
ATOM 5547 C CA . ALA A 1 731 ? 2.883 -26.326 -33.116 1.00 83.75 731 ALA A CA 1
ATOM 5548 C C . ALA A 1 731 ? 3.798 -26.226 -34.348 1.00 83.75 731 ALA A C 1
ATOM 5550 O O . ALA A 1 731 ? 4.164 -27.223 -34.973 1.00 83.75 731 ALA A O 1
ATOM 5551 N N . VAL A 1 732 ? 4.226 -25.012 -34.669 1.00 88.44 732 VAL A N 1
ATOM 5552 C CA . VAL A 1 732 ? 5.147 -24.708 -35.762 1.00 88.44 732 VAL A CA 1
ATOM 5553 C C . VAL A 1 732 ? 6.399 -24.058 -35.197 1.00 88.44 732 VAL A C 1
ATOM 5555 O O . VAL A 1 732 ? 6.348 -23.150 -34.364 1.00 88.44 732 VAL A O 1
ATOM 5558 N N . ARG A 1 733 ? 7.553 -24.521 -35.674 1.00 89.12 733 ARG A N 1
ATOM 5559 C CA . ARG A 1 733 ? 8.853 -23.960 -35.328 1.00 89.12 733 ARG A CA 1
ATOM 5560 C C . ARG A 1 733 ? 9.565 -23.481 -36.578 1.00 89.12 733 ARG A C 1
ATOM 5562 O O . ARG A 1 733 ? 9.817 -24.262 -37.487 1.00 89.12 733 ARG A O 1
ATOM 5569 N N . VAL A 1 734 ? 9.915 -22.205 -36.617 1.00 89.25 734 VAL A N 1
ATOM 5570 C CA . VAL A 1 734 ? 10.664 -21.607 -37.724 1.00 89.25 734 VAL A CA 1
ATOM 5571 C C . VAL A 1 734 ? 12.113 -21.441 -37.284 1.00 89.25 734 VAL A C 1
ATOM 5573 O O . VAL A 1 734 ? 12.371 -20.867 -36.231 1.00 89.25 734 VAL A O 1
ATOM 5576 N N . LEU A 1 735 ? 13.041 -21.969 -38.073 1.00 87.38 735 LEU A N 1
ATOM 5577 C CA . LEU A 1 735 ? 14.476 -22.016 -37.818 1.00 87.38 735 LEU A CA 1
ATOM 5578 C C . LEU A 1 735 ? 15.210 -21.300 -38.954 1.00 87.38 735 LEU A C 1
ATOM 5580 O O . LEU A 1 735 ? 15.217 -21.792 -40.082 1.00 87.38 735 LEU A O 1
ATOM 5584 N N . LEU A 1 736 ? 15.842 -20.166 -38.668 1.00 86.69 736 LEU A N 1
ATOM 5585 C CA . LEU A 1 736 ? 16.617 -19.394 -39.638 1.00 86.69 736 LEU A CA 1
ATOM 5586 C C . LEU A 1 736 ? 18.098 -19.404 -39.254 1.00 86.69 736 LEU A C 1
ATOM 5588 O O . LEU A 1 736 ? 18.463 -19.002 -38.155 1.00 86.69 736 LEU A O 1
ATOM 5592 N N . SER A 1 737 ? 18.952 -19.818 -40.183 1.00 85.06 737 SER A N 1
ATOM 5593 C CA . SER A 1 737 ? 20.397 -19.647 -40.121 1.00 85.06 737 SER A CA 1
ATOM 5594 C C . SER A 1 737 ? 20.840 -18.591 -41.129 1.00 85.06 737 SER A C 1
ATOM 5596 O O . SER A 1 737 ? 20.493 -18.698 -42.302 1.00 85.06 737 SER A O 1
ATOM 5598 N N . VAL A 1 738 ? 21.630 -17.601 -40.708 1.00 85.25 738 VAL A N 1
ATOM 5599 C CA . VAL A 1 738 ? 22.225 -16.586 -41.598 1.00 85.25 738 VAL A CA 1
ATOM 5600 C C . VAL A 1 738 ? 23.705 -16.433 -41.273 1.00 85.25 738 VAL A C 1
ATOM 5602 O O . VAL A 1 738 ? 24.068 -16.280 -40.112 1.00 85.25 738 VAL A O 1
ATOM 5605 N N . HIS A 1 739 ? 24.573 -16.473 -42.281 1.00 83.50 739 HIS A N 1
ATOM 5606 C CA . HIS A 1 739 ? 26.000 -16.241 -42.094 1.00 83.50 739 HIS A CA 1
ATOM 5607 C C . HIS A 1 739 ? 26.256 -14.757 -41.802 1.00 83.50 739 HIS A C 1
ATOM 5609 O O . HIS A 1 739 ? 25.803 -13.870 -42.528 1.00 83.50 739 HIS A O 1
ATOM 5615 N N . ARG A 1 740 ? 27.064 -14.472 -40.784 1.00 79.31 740 ARG A N 1
ATOM 5616 C CA . ARG A 1 740 ? 27.339 -13.111 -40.297 1.00 79.31 740 ARG A CA 1
ATOM 5617 C C . ARG A 1 740 ? 28.014 -12.203 -41.315 1.00 79.31 740 ARG A C 1
ATOM 5619 O O . ARG A 1 740 ? 27.930 -10.991 -41.208 1.00 79.31 740 ARG A O 1
ATOM 5626 N N . ALA A 1 741 ? 28.661 -12.792 -42.317 1.00 81.19 741 ALA A N 1
ATOM 5627 C CA . ALA A 1 741 ? 29.260 -12.054 -43.429 1.00 81.19 741 ALA A CA 1
ATOM 5628 C C . ALA A 1 741 ? 28.229 -11.389 -44.361 1.00 81.19 741 ALA A C 1
ATOM 5630 O O . ALA A 1 741 ? 28.605 -10.508 -45.132 1.00 81.19 741 ALA A O 1
ATOM 5631 N N . VAL A 1 742 ? 26.956 -11.803 -44.344 1.00 86.94 742 VAL A N 1
ATOM 5632 C CA . VAL A 1 742 ? 25.908 -11.179 -45.176 1.00 86.94 742 VAL A CA 1
ATOM 5633 C C . VAL A 1 742 ? 24.909 -10.361 -44.377 1.00 86.94 742 VAL A C 1
ATOM 5635 O O . VAL A 1 742 ? 24.304 -9.455 -44.937 1.00 86.94 742 VAL A O 1
ATOM 5638 N N . ALA A 1 743 ? 24.753 -10.615 -43.083 1.00 86.25 743 ALA A N 1
ATOM 5639 C CA . ALA A 1 743 ? 23.912 -9.790 -42.233 1.00 86.25 743 ALA A CA 1
ATOM 5640 C C . ALA A 1 743 ? 24.520 -9.697 -40.837 1.00 86.25 743 ALA A C 1
ATOM 5642 O O . ALA A 1 743 ? 24.693 -10.710 -40.161 1.00 86.25 743 ALA A O 1
ATOM 5643 N N . ASP A 1 744 ? 24.821 -8.475 -40.405 1.00 79.12 744 ASP A N 1
ATOM 5644 C CA . ASP A 1 744 ? 25.086 -8.202 -39.000 1.00 79.12 744 ASP A CA 1
ATOM 5645 C C . ASP A 1 744 ? 23.791 -8.224 -38.169 1.00 79.12 744 ASP A C 1
ATOM 5647 O O . ASP A 1 744 ? 22.675 -8.189 -38.698 1.00 79.12 744 ASP A O 1
ATOM 5651 N N . ALA A 1 745 ? 23.934 -8.247 -36.842 1.00 68.62 745 ALA A N 1
ATOM 5652 C CA . ALA A 1 745 ? 22.800 -8.293 -35.921 1.00 68.62 745 ALA A CA 1
ATOM 5653 C C . ALA A 1 745 ? 21.810 -7.138 -36.150 1.00 68.62 745 ALA A C 1
ATOM 5655 O O . ALA A 1 745 ? 20.596 -7.330 -36.072 1.00 68.62 745 ALA A O 1
ATOM 5656 N N . ARG A 1 746 ? 22.302 -5.939 -36.504 1.00 74.88 746 ARG A N 1
ATOM 5657 C CA . ARG A 1 746 ? 21.429 -4.797 -36.800 1.00 74.88 746 ARG A CA 1
ATOM 5658 C C . ARG A 1 746 ? 20.590 -5.050 -38.053 1.00 74.88 746 ARG A C 1
ATOM 5660 O O . ARG A 1 746 ? 19.404 -4.740 -38.065 1.00 74.88 746 ARG A O 1
ATOM 5667 N N . SER A 1 747 ? 21.198 -5.593 -39.100 1.00 81.19 747 SER A N 1
ATOM 5668 C CA . SER A 1 747 ? 20.536 -5.937 -40.358 1.00 81.19 747 SER A CA 1
ATOM 5669 C C . SER A 1 747 ? 19.490 -7.031 -40.168 1.00 81.19 747 SER A C 1
ATOM 5671 O O . SER A 1 747 ? 18.418 -6.957 -40.760 1.00 81.19 747 SER A O 1
ATOM 5673 N N . VAL A 1 748 ? 19.764 -8.012 -39.308 1.00 79.00 748 VAL A N 1
ATOM 5674 C CA . VAL A 1 748 ? 18.800 -9.058 -38.960 1.00 79.00 748 VAL A CA 1
ATOM 5675 C C . VAL A 1 748 ? 17.613 -8.473 -38.187 1.00 79.00 748 VAL A C 1
ATOM 5677 O O . VAL A 1 748 ? 16.478 -8.562 -38.648 1.00 79.00 748 VAL A O 1
ATOM 5680 N N . HIS A 1 749 ? 17.860 -7.819 -37.050 1.00 71.19 749 HIS A N 1
ATOM 5681 C CA . HIS A 1 749 ? 16.796 -7.432 -36.113 1.00 71.19 749 HIS A CA 1
ATOM 5682 C C . HIS A 1 749 ? 16.029 -6.161 -36.496 1.00 71.19 749 HIS A C 1
ATOM 5684 O O . HIS A 1 749 ? 14.849 -6.060 -36.178 1.00 71.19 749 HIS A O 1
ATOM 5690 N N . HIS A 1 750 ? 16.659 -5.196 -37.175 1.00 71.56 750 HIS A N 1
ATOM 5691 C CA . HIS A 1 750 ? 16.026 -3.904 -37.492 1.00 71.56 750 HIS A CA 1
ATOM 5692 C C . HIS A 1 750 ? 15.608 -3.745 -38.953 1.00 71.56 750 HIS A C 1
ATOM 5694 O O . HIS A 1 750 ? 14.953 -2.757 -39.276 1.00 71.56 750 HIS A O 1
ATOM 5700 N N . VAL A 1 751 ? 16.000 -4.671 -39.831 1.00 80.50 751 VAL A N 1
ATOM 5701 C CA . VAL A 1 751 ? 15.639 -4.612 -41.254 1.00 80.50 751 VAL A CA 1
ATOM 5702 C C . VAL A 1 751 ? 14.952 -5.903 -41.681 1.00 80.50 751 VAL A C 1
ATOM 5704 O O . VAL A 1 751 ? 13.780 -5.866 -42.034 1.00 80.50 751 VAL A O 1
ATOM 5707 N N . LEU A 1 752 ? 15.630 -7.053 -41.594 1.00 86.00 752 LEU A N 1
ATOM 5708 C CA . LEU A 1 752 ? 15.078 -8.313 -42.101 1.00 86.00 752 LEU A CA 1
ATOM 5709 C C . LEU A 1 752 ? 13.811 -8.755 -41.359 1.00 86.00 752 LEU A C 1
ATOM 5711 O O . LEU A 1 752 ? 12.839 -9.104 -42.018 1.00 86.00 752 LEU A O 1
ATOM 5715 N N . LEU A 1 753 ? 13.801 -8.759 -40.021 1.00 84.00 753 LEU A N 1
ATOM 5716 C CA . LEU A 1 753 ? 12.641 -9.242 -39.259 1.00 84.00 753 LEU A CA 1
ATOM 5717 C C . LEU A 1 753 ? 11.410 -8.321 -39.337 1.00 84.00 753 LEU A C 1
ATOM 5719 O O . LEU A 1 753 ? 10.326 -8.856 -39.569 1.00 84.00 753 LEU A O 1
ATOM 5723 N N . PRO A 1 754 ? 11.527 -6.984 -39.194 1.00 80.12 754 PRO A N 1
ATOM 5724 C CA . PRO A 1 754 ? 10.383 -6.091 -39.367 1.00 80.12 754 PRO A CA 1
ATOM 5725 C C . PRO A 1 754 ? 9.794 -6.171 -40.776 1.00 80.12 754 PRO A C 1
ATOM 5727 O O . PRO A 1 754 ? 8.592 -6.372 -40.913 1.00 80.12 754 PRO A O 1
ATOM 5730 N N . GLU A 1 755 ? 10.633 -6.120 -41.819 1.00 88.75 755 GLU A N 1
ATOM 5731 C CA . GLU A 1 755 ? 10.144 -6.217 -43.199 1.00 88.75 755 GLU A CA 1
ATOM 5732 C C . GLU A 1 755 ? 9.551 -7.604 -43.501 1.00 88.75 755 GLU A C 1
ATOM 5734 O O . GLU A 1 755 ? 8.558 -7.691 -44.216 1.00 88.75 755 GLU A O 1
ATOM 5739 N N . LEU A 1 756 ? 10.099 -8.694 -42.940 1.00 88.50 756 LEU A N 1
ATOM 5740 C CA . LEU A 1 756 ? 9.496 -10.029 -43.054 1.00 88.50 756 LEU A CA 1
ATOM 5741 C C . LEU A 1 756 ? 8.107 -10.080 -42.407 1.00 88.50 756 LEU A C 1
ATOM 5743 O O . LEU A 1 756 ? 7.211 -10.708 -42.963 1.00 88.50 756 LEU A O 1
ATOM 5747 N N . SER A 1 757 ? 7.934 -9.431 -41.252 1.00 85.44 757 SER A N 1
ATOM 5748 C CA . SER A 1 757 ? 6.641 -9.339 -40.566 1.00 85.44 757 SER A CA 1
ATOM 5749 C C . SER A 1 757 ? 5.633 -8.551 -41.399 1.00 85.44 757 SER A C 1
ATOM 5751 O O . SER A 1 757 ? 4.531 -9.037 -41.625 1.00 85.44 757 SER A O 1
ATOM 5753 N N . GLU A 1 758 ? 6.021 -7.380 -41.913 1.00 85.12 758 GLU A N 1
ATOM 5754 C CA . GLU A 1 758 ? 5.159 -6.547 -42.763 1.00 85.12 758 GLU A CA 1
ATOM 5755 C C . GLU A 1 758 ? 4.751 -7.278 -44.051 1.00 85.12 758 GLU A C 1
ATOM 5757 O O . GLU A 1 758 ? 3.575 -7.298 -44.405 1.00 85.12 758 GLU A O 1
ATOM 5762 N N . LEU A 1 759 ? 5.704 -7.938 -44.721 1.00 85.75 759 LEU A N 1
ATOM 5763 C CA . LEU A 1 759 ? 5.446 -8.725 -45.933 1.00 85.75 759 LEU A CA 1
ATOM 5764 C C . LEU A 1 759 ? 4.572 -9.959 -45.673 1.00 85.75 759 LEU A C 1
ATOM 5766 O O . LEU A 1 759 ? 3.901 -10.425 -46.590 1.00 85.75 759 LEU A O 1
ATOM 5770 N N . TYR A 1 760 ? 4.598 -10.507 -44.458 1.00 86.56 760 TYR A N 1
ATOM 5771 C CA . TYR A 1 760 ? 3.761 -11.639 -44.066 1.00 86.56 760 TYR A CA 1
ATOM 5772 C C . TYR A 1 760 ? 2.337 -11.210 -43.679 1.00 86.56 760 TYR A C 1
ATOM 5774 O O . TYR A 1 760 ? 1.384 -11.918 -43.993 1.00 86.56 760 TYR A O 1
ATOM 5782 N N . GLU A 1 761 ? 2.180 -10.068 -43.005 1.00 85.50 761 GLU A N 1
ATOM 5783 C CA . GLU A 1 761 ? 0.877 -9.564 -42.547 1.00 85.50 761 GLU A CA 1
ATOM 5784 C C . GLU A 1 761 ? 0.051 -8.914 -43.667 1.00 85.50 761 GLU A C 1
ATOM 5786 O O . GLU A 1 761 ? -1.173 -9.059 -43.676 1.00 85.50 761 GLU A O 1
ATOM 5791 N N . ASP A 1 762 ? 0.699 -8.224 -44.612 1.00 83.00 762 ASP A N 1
ATOM 5792 C CA . ASP A 1 762 ? 0.039 -7.541 -45.731 1.00 83.00 762 ASP A CA 1
ATOM 5793 C C . ASP A 1 762 ? 0.786 -7.782 -47.062 1.00 83.00 762 ASP A C 1
ATOM 5795 O O . ASP A 1 762 ? 1.466 -6.888 -47.582 1.00 83.00 762 ASP A O 1
ATOM 5799 N N . PRO A 1 763 ? 0.693 -8.997 -47.636 1.00 76.38 763 PRO A N 1
ATOM 5800 C CA . PRO A 1 763 ? 1.478 -9.391 -48.810 1.00 76.38 763 PRO A CA 1
ATOM 5801 C C . PRO A 1 763 ? 1.166 -8.566 -50.070 1.00 76.38 763 PRO A C 1
ATOM 5803 O O . PRO A 1 763 ? 2.019 -8.453 -50.953 1.00 76.38 763 PRO A O 1
ATOM 5806 N N . ASP A 1 764 ? -0.022 -7.955 -50.149 1.00 73.19 764 ASP A N 1
ATOM 5807 C CA . ASP A 1 764 ? -0.460 -7.166 -51.302 1.00 73.19 764 ASP A CA 1
ATOM 5808 C C . ASP A 1 764 ? -0.036 -5.687 -51.210 1.00 73.19 764 ASP A C 1
ATOM 5810 O O . ASP A 1 764 ? 0.350 -5.097 -52.225 1.00 73.19 764 ASP A O 1
ATOM 5814 N N . ALA A 1 765 ? -0.091 -5.061 -50.023 1.00 69.00 765 ALA A N 1
ATOM 5815 C CA . ALA A 1 765 ? 0.220 -3.635 -49.865 1.00 69.00 765 ALA A CA 1
ATOM 5816 C C . ALA A 1 765 ? 1.656 -3.359 -49.385 1.00 69.00 765 ALA A C 1
ATOM 5818 O O . ALA A 1 765 ? 2.247 -2.345 -49.784 1.00 69.00 765 ALA A O 1
ATOM 5819 N N . ALA A 1 766 ? 2.251 -4.247 -48.580 1.00 72.19 766 ALA A N 1
ATOM 5820 C CA . ALA A 1 766 ? 3.581 -4.039 -48.003 1.00 72.19 766 ALA A CA 1
ATOM 5821 C C . ALA A 1 766 ? 4.697 -3.849 -49.053 1.00 72.19 766 ALA A C 1
ATOM 5823 O O . ALA A 1 766 ? 5.499 -2.922 -48.892 1.00 72.19 766 ALA A O 1
ATOM 5824 N N . PRO A 1 767 ? 4.751 -4.599 -50.179 1.00 72.56 767 PRO A N 1
ATOM 5825 C CA . PRO A 1 767 ? 5.793 -4.397 -51.189 1.00 72.56 767 PRO A CA 1
ATOM 5826 C C . PRO A 1 767 ? 5.826 -2.980 -51.788 1.00 72.56 767 PRO A C 1
ATOM 5828 O O . PRO A 1 767 ? 6.889 -2.519 -52.204 1.00 72.56 767 PRO A O 1
ATOM 5831 N N . ALA A 1 768 ? 4.679 -2.289 -51.835 1.00 66.00 768 ALA A N 1
ATOM 5832 C CA . ALA A 1 768 ? 4.562 -0.920 -52.340 1.00 66.00 768 ALA A CA 1
ATOM 5833 C C . ALA A 1 768 ? 4.793 0.151 -51.256 1.00 66.00 768 ALA A C 1
ATOM 5835 O O . ALA A 1 768 ? 5.148 1.283 -51.590 1.00 66.00 768 ALA A O 1
ATOM 5836 N N . ALA A 1 769 ? 4.588 -0.194 -49.982 1.00 69.94 769 ALA A N 1
ATOM 5837 C CA . ALA A 1 769 ? 4.780 0.696 -48.838 1.00 69.94 769 ALA A CA 1
ATOM 5838 C C . ALA A 1 769 ? 6.248 0.777 -48.378 1.00 69.94 769 ALA A C 1
ATOM 5840 O O . ALA A 1 769 ? 6.676 1.812 -47.863 1.00 69.94 769 ALA A O 1
ATOM 5841 N N . LEU A 1 770 ? 7.032 -0.287 -48.592 1.00 76.81 770 LEU A N 1
ATOM 5842 C CA . LEU A 1 770 ? 8.441 -0.327 -48.210 1.00 76.81 770 LEU A CA 1
ATOM 5843 C C . LEU A 1 770 ? 9.290 0.667 -49.032 1.00 76.81 770 LEU A C 1
ATOM 5845 O O . LEU A 1 770 ? 9.235 0.654 -50.267 1.00 76.81 770 LEU A O 1
ATOM 5849 N N . PRO A 1 771 ? 10.156 1.483 -48.393 1.00 75.94 771 PRO A N 1
ATOM 5850 C CA . PRO A 1 771 ? 11.022 2.423 -49.098 1.00 75.94 771 PRO A CA 1
ATOM 5851 C C . PRO A 1 771 ? 11.895 1.735 -50.150 1.00 75.94 771 PRO A C 1
ATOM 5853 O O . PRO A 1 771 ? 12.392 0.621 -49.947 1.00 75.94 771 PRO A O 1
ATOM 5856 N N . ARG A 1 772 ? 12.124 2.405 -51.282 1.00 77.06 772 ARG A N 1
ATOM 5857 C CA . ARG A 1 772 ? 13.015 1.895 -52.329 1.00 77.06 772 ARG A CA 1
ATOM 5858 C C . ARG A 1 772 ? 14.467 1.909 -51.839 1.00 77.06 772 ARG A C 1
ATOM 5860 O O . ARG A 1 772 ? 14.960 2.942 -51.398 1.00 77.06 772 ARG A O 1
ATOM 5867 N N . LEU A 1 773 ? 15.164 0.780 -51.971 1.00 82.50 773 LEU A N 1
ATOM 5868 C CA . LEU A 1 773 ? 16.604 0.706 -51.719 1.00 82.50 773 LEU A CA 1
ATOM 5869 C C . LEU A 1 773 ? 17.361 1.294 -52.916 1.00 82.50 773 LEU A C 1
ATOM 5871 O O . LEU A 1 773 ? 17.367 0.718 -54.005 1.00 82.50 773 LEU A O 1
ATOM 5875 N N . GLU A 1 774 ? 17.958 2.468 -52.723 1.00 82.38 774 GLU A N 1
ATOM 5876 C CA . GLU A 1 774 ? 18.740 3.173 -53.752 1.00 82.38 774 GLU A CA 1
ATOM 5877 C C . GLU A 1 774 ? 20.213 2.747 -53.783 1.00 82.38 774 GLU A C 1
ATOM 5879 O O . GLU A 1 774 ? 20.896 2.974 -54.776 1.00 82.38 774 GLU A O 1
ATOM 5884 N N . VAL A 1 775 ? 20.686 2.107 -52.711 1.00 86.75 775 VAL A N 1
ATOM 5885 C CA . VAL A 1 775 ? 22.067 1.653 -52.510 1.00 86.75 775 VAL A CA 1
ATOM 5886 C C . VAL A 1 775 ? 22.085 0.214 -52.003 1.00 86.75 775 VAL A C 1
ATOM 5888 O O . VAL A 1 775 ? 21.137 -0.248 -51.366 1.00 86.75 775 VAL A O 1
ATOM 5891 N N . THR A 1 776 ? 23.176 -0.494 -52.271 1.00 88.38 776 THR A N 1
ATOM 5892 C CA . THR A 1 776 ? 23.407 -1.887 -51.873 1.00 88.38 776 THR A CA 1
ATOM 5893 C C . THR A 1 776 ? 24.571 -1.983 -50.887 1.00 88.38 776 THR A C 1
ATOM 5895 O O . THR A 1 776 ? 25.359 -1.049 -50.732 1.00 88.38 776 THR A O 1
ATOM 5898 N N . PHE A 1 777 ? 24.736 -3.133 -50.222 1.00 88.62 777 PHE A N 1
ATOM 5899 C CA . PHE A 1 777 ? 25.912 -3.338 -49.371 1.00 88.62 777 PHE A CA 1
ATOM 5900 C C . PHE A 1 777 ? 27.219 -3.264 -50.172 1.00 88.62 777 PHE A C 1
ATOM 5902 O O . PHE A 1 777 ? 28.212 -2.760 -49.661 1.00 88.62 777 PHE A O 1
ATOM 5909 N N . ARG A 1 778 ? 27.210 -3.698 -51.438 1.00 88.94 778 ARG A N 1
ATOM 5910 C CA . ARG A 1 778 ? 28.365 -3.611 -52.342 1.00 88.94 778 ARG A CA 1
ATOM 5911 C C . ARG A 1 778 ? 28.827 -2.166 -52.530 1.00 88.94 778 ARG A C 1
ATOM 5913 O O . ARG A 1 778 ? 30.022 -1.907 -52.431 1.00 88.94 778 ARG A O 1
ATOM 5920 N N . ASP A 1 779 ? 27.893 -1.234 -52.724 1.00 86.75 779 ASP A N 1
ATOM 5921 C CA . ASP A 1 779 ? 28.211 0.198 -52.827 1.00 86.75 779 ASP A CA 1
ATOM 5922 C C . ASP A 1 779 ? 28.847 0.711 -51.520 1.00 86.75 779 ASP A C 1
ATOM 5924 O O . ASP A 1 779 ? 29.803 1.491 -51.515 1.00 86.75 779 ASP A O 1
ATOM 5928 N N . CYS A 1 780 ? 28.332 0.234 -50.384 1.00 84.06 780 CYS A N 1
ATOM 5929 C CA . CYS A 1 780 ? 28.776 0.640 -49.054 1.00 84.06 780 CYS A CA 1
ATOM 5930 C C . CYS A 1 780 ? 30.089 -0.018 -48.601 1.00 84.06 780 CYS A C 1
ATOM 5932 O O . CYS A 1 780 ? 30.768 0.545 -47.742 1.00 84.06 780 CYS A O 1
ATOM 5934 N N . ALA A 1 781 ? 30.462 -1.180 -49.145 1.00 81.00 781 ALA A N 1
ATOM 5935 C CA . ALA A 1 781 ? 31.544 -2.025 -48.631 1.00 81.00 781 ALA A CA 1
ATOM 5936 C C . ALA A 1 781 ? 32.896 -1.296 -48.569 1.00 81.00 781 ALA A C 1
ATOM 5938 O O . ALA A 1 781 ? 33.625 -1.427 -47.588 1.00 81.00 781 ALA A O 1
ATOM 5939 N N . GLY A 1 782 ? 33.199 -0.455 -49.566 1.00 74.19 782 GLY A N 1
ATOM 5940 C CA . GLY A 1 782 ? 34.420 0.363 -49.599 1.00 74.19 782 GLY A CA 1
ATOM 5941 C C . GLY A 1 782 ? 34.476 1.488 -48.553 1.00 74.19 782 GLY A C 1
ATOM 5942 O O . GLY A 1 782 ? 35.536 2.072 -48.345 1.00 74.19 782 GLY A O 1
ATOM 5943 N N . HIS A 1 783 ? 33.357 1.785 -47.888 1.00 72.94 783 HIS A N 1
ATOM 5944 C CA . HIS A 1 783 ? 33.225 2.824 -46.862 1.00 72.94 783 HIS A CA 1
ATOM 5945 C C . HIS A 1 783 ? 33.130 2.251 -45.437 1.00 72.94 783 HIS A C 1
ATOM 5947 O O . HIS A 1 783 ? 33.044 3.010 -44.468 1.00 72.94 783 HIS A O 1
ATOM 5953 N N . VAL A 1 784 ? 33.152 0.921 -45.288 1.00 67.62 784 VAL A N 1
ATOM 5954 C CA . VAL A 1 784 ? 33.208 0.255 -43.981 1.00 67.62 784 VAL A CA 1
ATOM 5955 C C . VAL A 1 784 ? 34.623 0.406 -43.415 1.00 67.62 784 VAL A C 1
ATOM 5957 O O . VAL A 1 784 ? 35.603 0.007 -44.040 1.00 67.62 784 VAL A O 1
ATOM 5960 N N . GLN A 1 785 ? 34.750 1.020 -42.235 1.00 60.44 785 GLN A N 1
ATOM 5961 C CA . GLN A 1 785 ? 36.059 1.290 -41.632 1.00 60.44 785 GLN A CA 1
ATOM 5962 C C . GLN A 1 785 ? 36.729 0.012 -41.084 1.00 60.44 785 GLN A C 1
ATOM 5964 O O . GLN A 1 785 ? 36.049 -0.811 -40.470 1.00 60.44 785 GLN A O 1
ATOM 5969 N N . PRO A 1 786 ? 38.066 -0.123 -41.193 1.00 57.88 786 PRO A N 1
ATOM 5970 C CA . PRO A 1 786 ? 38.802 -1.272 -40.660 1.00 57.88 786 PRO A CA 1
ATOM 5971 C C . PRO A 1 786 ? 38.776 -1.325 -39.120 1.00 57.88 786 PRO A C 1
ATOM 5973 O O . PRO A 1 786 ? 38.647 -0.296 -38.445 1.00 57.88 786 PRO A O 1
ATOM 5976 N N . GLY A 1 787 ? 38.940 -2.517 -38.536 1.00 54.41 787 GLY A N 1
ATOM 5977 C CA . GLY A 1 787 ? 39.047 -2.716 -37.078 1.00 54.41 787 GLY A CA 1
ATOM 5978 C C . GLY A 1 787 ? 40.200 -1.918 -36.446 1.00 54.41 787 GLY A C 1
ATOM 5979 O O . GLY A 1 787 ? 41.226 -1.695 -37.085 1.00 54.41 787 GLY A O 1
ATOM 5980 N N . ARG A 1 788 ? 40.040 -1.460 -35.194 1.00 51.47 788 ARG A N 1
ATOM 5981 C CA . ARG A 1 788 ? 41.046 -0.627 -34.496 1.00 51.47 788 ARG A CA 1
ATOM 5982 C C . ARG A 1 788 ? 41.258 -1.048 -33.044 1.00 51.47 788 ARG A C 1
ATOM 5984 O O . ARG A 1 788 ? 40.353 -1.558 -32.386 1.00 51.47 788 ARG A O 1
ATOM 5991 N N . THR A 1 789 ? 42.429 -0.742 -32.497 1.00 46.25 789 THR A N 1
ATOM 5992 C CA . THR A 1 789 ? 42.570 -0.500 -31.054 1.00 46.25 789 THR A CA 1
ATOM 5993 C C . THR A 1 789 ? 42.053 0.903 -30.711 1.00 46.25 789 THR A C 1
ATOM 5995 O O . THR A 1 789 ? 42.013 1.783 -31.572 1.00 46.25 789 THR A O 1
ATOM 5998 N N . VAL A 1 790 ? 41.700 1.156 -29.446 1.00 43.97 790 VAL A N 1
ATOM 5999 C CA . VAL A 1 790 ? 41.332 2.509 -28.964 1.00 43.97 790 VAL A CA 1
ATOM 6000 C C . VAL A 1 790 ? 42.447 3.543 -29.243 1.00 43.97 790 VAL A C 1
ATOM 6002 O O . VAL A 1 790 ? 42.173 4.730 -29.369 1.00 43.97 790 VAL A O 1
ATOM 6005 N N . GLN A 1 791 ? 43.691 3.088 -29.440 1.00 34.69 791 GLN A N 1
ATOM 6006 C CA . GLN A 1 791 ? 44.859 3.904 -29.801 1.00 34.69 791 GLN A CA 1
ATOM 6007 C C . GLN A 1 791 ? 45.190 3.931 -31.314 1.00 34.69 791 GLN A C 1
ATOM 6009 O O . GLN A 1 791 ? 46.211 4.492 -31.702 1.00 34.69 791 GLN A O 1
ATOM 6014 N N . GLY A 1 792 ? 44.352 3.356 -32.188 1.00 35.03 792 GLY A N 1
ATOM 6015 C CA . GLY A 1 792 ? 44.466 3.509 -33.648 1.00 35.03 792 GLY A CA 1
ATOM 6016 C C . GLY A 1 792 ? 45.421 2.552 -34.379 1.00 35.03 792 GLY A C 1
ATOM 6017 O O . GLY A 1 792 ? 45.726 2.785 -35.545 1.00 35.03 792 GLY A O 1
ATOM 6018 N N . THR A 1 793 ? 45.883 1.471 -33.747 1.00 37.75 793 THR A N 1
ATOM 6019 C CA . THR A 1 793 ? 46.700 0.420 -34.389 1.00 37.75 793 THR A CA 1
ATOM 6020 C C . THR A 1 793 ? 45.856 -0.749 -34.913 1.00 37.75 793 THR A C 1
ATOM 6022 O O . THR A 1 793 ? 44.829 -1.101 -34.328 1.00 37.75 793 THR A O 1
ATOM 6025 N N . ALA A 1 794 ? 46.292 -1.352 -36.027 1.00 41.59 794 ALA A N 1
ATOM 6026 C CA . ALA A 1 794 ? 45.652 -2.516 -36.645 1.00 41.59 794 ALA A CA 1
ATOM 6027 C C . ALA A 1 794 ? 45.793 -3.781 -35.774 1.00 41.59 794 ALA A C 1
ATOM 6029 O O . ALA A 1 794 ? 46.811 -3.979 -35.106 1.00 41.59 794 ALA A O 1
ATOM 6030 N N . ILE A 1 795 ? 44.764 -4.632 -35.780 1.00 47.03 795 ILE A N 1
ATOM 6031 C CA . ILE A 1 795 ? 44.699 -5.879 -35.000 1.00 47.03 795 ILE A CA 1
ATOM 6032 C C . ILE A 1 795 ? 45.305 -7.028 -35.842 1.00 47.03 795 ILE A C 1
ATOM 6034 O O . ILE A 1 795 ? 44.963 -7.123 -37.019 1.00 47.03 795 ILE A O 1
ATOM 6038 N N . PRO A 1 796 ? 46.182 -7.895 -35.294 1.00 42.41 796 PRO A N 1
ATOM 6039 C CA . PRO A 1 796 ? 46.720 -9.046 -36.030 1.00 42.41 796 PRO A CA 1
ATOM 6040 C C . PRO A 1 796 ? 45.659 -10.121 -36.344 1.00 42.41 796 PRO A C 1
ATOM 6042 O O . PRO A 1 796 ? 44.721 -10.312 -35.570 1.00 42.41 796 PRO A O 1
ATOM 6045 N N . GLU A 1 797 ? 45.828 -10.834 -37.467 1.00 41.12 797 GLU A N 1
ATOM 6046 C CA . GLU A 1 797 ? 44.939 -11.917 -37.931 1.00 41.12 797 GLU A CA 1
ATOM 6047 C C . GLU A 1 797 ? 44.974 -13.144 -36.998 1.00 41.12 797 GLU A C 1
ATOM 6049 O O . GLU A 1 797 ? 46.030 -13.546 -36.504 1.00 41.12 797 GLU A O 1
ATOM 6054 N N . ALA A 1 798 ? 43.803 -13.739 -36.742 1.00 44.56 798 ALA A N 1
ATOM 6055 C CA . ALA A 1 798 ? 43.657 -14.933 -35.910 1.00 44.56 798 ALA A CA 1
ATOM 6056 C C . ALA A 1 798 ? 43.900 -16.213 -36.732 1.00 44.56 798 ALA A C 1
ATOM 6058 O O . ALA A 1 798 ? 43.384 -16.339 -37.839 1.00 44.56 798 ALA A O 1
ATOM 6059 N N . GLY A 1 799 ? 44.680 -17.151 -36.183 1.00 38.59 799 GLY A N 1
ATOM 6060 C CA . GLY A 1 799 ? 44.966 -18.462 -36.779 1.00 38.59 799 GLY A CA 1
ATOM 6061 C C . GLY A 1 799 ? 43.967 -19.567 -36.399 1.00 38.59 799 GLY A C 1
ATOM 6062 O O . GLY A 1 799 ? 43.180 -19.411 -35.468 1.00 38.59 799 GLY A O 1
ATOM 6063 N N . ASP A 1 800 ? 44.059 -20.669 -37.149 1.00 37.25 800 ASP A N 1
ATOM 6064 C CA . ASP A 1 800 ? 43.166 -21.840 -37.252 1.00 37.25 800 ASP A CA 1
ATOM 6065 C C . ASP A 1 800 ? 42.802 -22.549 -35.922 1.00 37.25 800 ASP A C 1
ATOM 6067 O O . ASP A 1 800 ? 43.615 -22.642 -34.998 1.00 37.25 800 ASP A O 1
ATOM 6071 N N . SER A 1 801 ? 41.564 -23.054 -35.836 1.00 48.91 801 SER A N 1
ATOM 6072 C CA . SER A 1 801 ? 40.830 -23.384 -34.600 1.00 48.91 801 SER A CA 1
ATOM 6073 C C . SER A 1 801 ? 40.580 -24.884 -34.382 1.00 48.91 801 SER A C 1
ATOM 6075 O O . SER A 1 801 ? 40.081 -25.572 -35.271 1.00 48.91 801 SER A O 1
ATOM 6077 N N . GLY A 1 802 ? 40.842 -25.371 -33.163 1.00 52.31 802 GLY A N 1
ATOM 6078 C CA . GLY A 1 802 ? 40.459 -26.711 -32.689 1.00 52.31 802 GLY A CA 1
ATOM 6079 C C . GLY A 1 802 ? 38.985 -26.841 -32.258 1.00 52.31 802 GLY A C 1
ATOM 6080 O O . GLY A 1 802 ? 38.160 -25.978 -32.549 1.00 52.31 802 GLY A O 1
ATOM 6081 N N . ALA A 1 803 ? 38.654 -27.932 -31.554 1.00 54.41 803 ALA A N 1
ATOM 6082 C CA . ALA A 1 803 ? 37.301 -28.232 -31.065 1.00 54.41 803 ALA A CA 1
ATOM 6083 C C . ALA A 1 803 ? 36.778 -27.187 -30.053 1.00 54.41 803 ALA A C 1
ATOM 6085 O O . ALA A 1 803 ? 37.546 -26.644 -29.254 1.00 54.41 803 ALA A O 1
ATOM 6086 N N . ARG A 1 804 ? 35.465 -26.919 -30.092 1.00 59.66 804 ARG A N 1
ATOM 6087 C CA . ARG A 1 804 ? 34.780 -25.876 -29.307 1.00 59.66 804 ARG A CA 1
ATOM 6088 C C . ARG A 1 804 ? 33.575 -26.439 -28.547 1.00 59.66 804 ARG A C 1
ATOM 6090 O O . ARG A 1 804 ? 32.982 -27.429 -28.971 1.00 59.66 804 ARG A O 1
ATOM 6097 N N . GLU A 1 805 ? 33.207 -25.789 -27.449 1.00 61.28 805 GLU A N 1
ATOM 6098 C CA . GLU A 1 805 ? 32.074 -26.118 -26.580 1.00 61.28 805 GLU A CA 1
ATOM 6099 C C . GLU A 1 805 ? 31.147 -24.905 -26.416 1.00 61.28 805 GLU A C 1
ATOM 6101 O O . GLU A 1 805 ? 31.603 -23.791 -26.149 1.00 61.28 805 GLU A O 1
ATOM 6106 N N . HIS A 1 806 ? 29.834 -25.132 -26.522 1.00 61.03 806 HIS A N 1
ATOM 6107 C CA . HIS A 1 806 ? 28.816 -24.116 -26.259 1.00 61.03 806 HIS A CA 1
ATOM 6108 C C . HIS A 1 806 ? 28.240 -24.272 -24.849 1.00 61.03 806 HIS A C 1
ATOM 6110 O O . HIS A 1 806 ? 27.797 -25.357 -24.470 1.00 61.03 806 HIS A O 1
ATOM 6116 N N . ARG A 1 807 ? 28.202 -23.181 -24.081 1.00 64.19 807 ARG A N 1
ATOM 6117 C CA . ARG A 1 807 ? 27.678 -23.152 -22.710 1.00 64.19 807 ARG A CA 1
ATOM 6118 C C . ARG A 1 807 ? 26.685 -22.009 -22.558 1.00 64.19 807 ARG A C 1
ATOM 6120 O O . ARG A 1 807 ? 27.031 -20.856 -22.766 1.00 64.19 807 ARG A O 1
ATOM 6127 N N . THR A 1 808 ? 25.473 -22.317 -22.114 1.00 67.00 808 THR A N 1
ATOM 6128 C CA . THR A 1 808 ? 24.468 -21.308 -21.760 1.00 67.00 808 THR A CA 1
ATOM 6129 C C . THR A 1 808 ? 24.359 -21.191 -20.244 1.00 67.00 808 THR A C 1
ATOM 6131 O O . THR A 1 808 ? 24.154 -22.190 -19.556 1.00 67.00 808 THR A O 1
ATOM 6134 N N . HIS A 1 809 ? 24.394 -19.964 -19.735 1.00 73.25 809 HIS A N 1
ATOM 6135 C CA . HIS A 1 809 ? 23.964 -19.616 -18.388 1.00 73.25 809 HIS A CA 1
ATOM 6136 C C . HIS A 1 809 ? 22.683 -18.786 -18.473 1.00 73.25 809 HIS A C 1
ATOM 6138 O O . HIS A 1 809 ? 22.645 -17.756 -19.140 1.00 73.25 809 HIS A O 1
ATOM 6144 N N . THR A 1 810 ? 21.620 -19.244 -17.814 1.00 71.81 810 THR A N 1
ATOM 6145 C CA . THR A 1 810 ? 20.365 -18.492 -17.694 1.00 71.81 810 THR A CA 1
ATOM 6146 C C . THR A 1 810 ? 20.189 -18.118 -16.235 1.00 71.81 810 THR A C 1
ATOM 6148 O O . THR A 1 810 ? 20.071 -18.999 -15.386 1.00 71.81 810 THR A O 1
ATOM 6151 N N . GLY A 1 811 ? 20.206 -16.820 -15.963 1.00 64.69 811 GLY A N 1
ATOM 6152 C CA . GLY A 1 811 ? 19.894 -16.269 -14.660 1.00 64.69 811 GLY A CA 1
ATOM 6153 C C . GLY A 1 811 ? 18.401 -16.346 -14.348 1.00 64.69 811 GLY A C 1
ATOM 6154 O O . GLY A 1 811 ? 17.557 -16.600 -15.211 1.00 64.69 811 GLY A O 1
ATOM 6155 N N . GLU A 1 812 ? 18.061 -16.104 -13.092 1.00 64.56 812 GLU A N 1
ATOM 6156 C CA . GLU A 1 812 ? 16.680 -15.929 -12.663 1.00 64.56 812 GLU A CA 1
ATOM 6157 C C . GLU A 1 812 ? 16.126 -14.575 -13.130 1.00 64.56 812 GLU A C 1
ATOM 6159 O O . GLU A 1 812 ? 16.872 -13.622 -13.359 1.00 64.56 812 GLU A O 1
ATOM 6164 N N . ALA A 1 813 ? 14.800 -14.466 -13.249 1.00 53.59 813 ALA A N 1
ATOM 6165 C CA . ALA A 1 813 ? 14.152 -13.269 -13.803 1.00 53.59 813 ALA A CA 1
ATOM 6166 C C . ALA A 1 813 ? 14.486 -11.991 -13.009 1.00 53.59 813 ALA A C 1
ATOM 6168 O O . ALA A 1 813 ? 14.724 -10.928 -13.577 1.00 53.59 813 ALA A O 1
ATOM 6169 N N . TRP A 1 814 ? 14.617 -12.113 -11.686 1.00 56.66 814 TRP A N 1
ATOM 6170 C CA . TRP A 1 814 ? 14.967 -10.991 -10.813 1.00 56.66 814 TRP A CA 1
ATOM 6171 C C . TRP A 1 814 ? 16.370 -10.425 -11.081 1.00 56.66 814 TRP A C 1
ATOM 6173 O O . TRP A 1 814 ? 16.604 -9.241 -10.837 1.00 56.66 814 TRP A O 1
ATOM 6183 N N . GLN A 1 815 ? 17.300 -11.236 -11.601 1.00 59.03 815 GLN A N 1
ATOM 6184 C CA . GLN A 1 815 ? 18.676 -10.801 -11.846 1.00 59.03 815 GLN A CA 1
ATOM 6185 C C . GLN A 1 815 ? 18.745 -9.759 -12.964 1.00 59.03 815 GLN A C 1
ATOM 6187 O O . GLN A 1 815 ? 19.475 -8.776 -12.853 1.00 59.03 815 GLN A O 1
ATOM 6192 N N . TRP A 1 816 ? 17.934 -9.931 -14.013 1.00 63.56 816 TRP A N 1
ATOM 6193 C CA . TRP A 1 816 ? 17.821 -8.947 -15.088 1.00 63.56 816 TRP A CA 1
ATOM 6194 C C . TRP A 1 816 ? 17.220 -7.637 -14.590 1.00 63.56 816 TRP A C 1
ATOM 6196 O O . TRP A 1 816 ? 17.764 -6.573 -14.872 1.00 63.56 816 TRP A O 1
ATOM 6206 N N . THR A 1 817 ? 16.142 -7.710 -13.804 1.00 56.25 817 THR A N 1
ATOM 6207 C CA . THR A 1 817 ? 15.498 -6.523 -13.231 1.00 56.25 817 THR A CA 1
ATOM 6208 C C . THR A 1 817 ? 16.474 -5.725 -12.368 1.00 56.25 817 THR A C 1
ATOM 6210 O O . THR A 1 817 ? 16.634 -4.529 -12.587 1.00 56.25 817 THR A O 1
ATOM 6213 N N . ALA A 1 818 ? 17.196 -6.383 -11.456 1.00 57.25 818 ALA A N 1
ATOM 6214 C CA . ALA A 1 818 ? 18.181 -5.726 -10.597 1.00 57.25 818 ALA A CA 1
ATOM 6215 C C . ALA A 1 818 ? 19.332 -5.087 -11.396 1.00 57.25 818 ALA A C 1
ATOM 6217 O O . ALA A 1 818 ? 19.744 -3.956 -11.121 1.00 57.25 818 ALA A O 1
ATOM 6218 N N . LEU A 1 819 ? 19.831 -5.788 -12.417 1.00 59.31 819 LEU A N 1
ATOM 6219 C CA . LEU A 1 819 ? 20.885 -5.290 -13.295 1.00 59.31 819 LEU A CA 1
ATOM 6220 C C . LEU A 1 819 ? 20.411 -4.095 -14.142 1.00 59.31 819 LEU A C 1
ATOM 6222 O O . LEU A 1 819 ? 21.154 -3.126 -14.294 1.00 59.31 819 LEU A O 1
ATOM 6226 N N . ALA A 1 820 ? 19.173 -4.125 -14.640 1.00 56.12 820 ALA A N 1
ATOM 6227 C CA . ALA A 1 820 ? 18.573 -3.019 -15.378 1.00 56.12 820 ALA A CA 1
ATOM 6228 C C . ALA A 1 820 ? 18.405 -1.769 -14.506 1.00 56.12 820 ALA A C 1
ATOM 6230 O O . ALA A 1 820 ? 18.796 -0.678 -14.922 1.00 56.12 820 ALA A O 1
ATOM 6231 N N . THR A 1 821 ? 17.930 -1.939 -13.270 1.00 54.19 821 THR A N 1
ATOM 6232 C CA . THR A 1 821 ? 17.842 -0.854 -12.286 1.00 54.19 821 THR A CA 1
ATOM 6233 C C . THR A 1 821 ? 19.214 -0.234 -12.010 1.00 54.19 821 THR A C 1
ATOM 6235 O O . THR A 1 821 ? 19.362 0.987 -12.040 1.00 54.19 821 THR A O 1
ATOM 6238 N N . ARG A 1 822 ? 20.246 -1.060 -11.793 1.00 54.72 822 ARG A N 1
ATOM 6239 C CA . ARG A 1 822 ? 21.613 -0.592 -11.510 1.00 54.72 822 ARG A CA 1
ATOM 6240 C C . ARG A 1 822 ? 22.258 0.124 -12.699 1.00 54.72 822 ARG A C 1
ATOM 6242 O O . ARG A 1 822 ? 22.969 1.115 -12.519 1.00 54.72 822 ARG A O 1
ATOM 6249 N N . ALA A 1 823 ? 22.021 -0.366 -13.912 1.00 51.88 823 ALA A N 1
ATOM 6250 C CA . ALA A 1 823 ? 22.480 0.287 -15.130 1.00 51.88 823 ALA A CA 1
ATOM 6251 C C . ALA A 1 823 ? 21.866 1.688 -15.266 1.00 51.88 823 ALA A C 1
ATOM 6253 O O . ALA A 1 823 ? 22.587 2.663 -15.472 1.00 51.88 823 ALA A O 1
ATOM 6254 N N . GLU A 1 824 ? 20.558 1.813 -15.034 1.00 49.97 824 GLU A N 1
ATOM 6255 C CA . GLU A 1 824 ? 19.858 3.096 -15.118 1.00 49.97 824 GLU A CA 1
ATOM 6256 C C . GLU A 1 824 ? 20.345 4.099 -14.057 1.00 49.97 824 GLU A C 1
ATOM 6258 O O . GLU A 1 824 ? 20.595 5.257 -14.388 1.00 49.97 824 GLU A O 1
ATOM 6263 N N . GLN A 1 825 ? 20.593 3.650 -12.820 1.00 47.22 825 GLN A N 1
ATOM 6264 C CA . GLN A 1 825 ? 21.162 4.479 -11.742 1.00 47.22 825 GLN A CA 1
ATOM 6265 C C . GLN A 1 825 ? 22.557 5.038 -12.064 1.00 47.22 825 GLN A C 1
ATOM 6267 O O . GLN A 1 825 ? 22.941 6.089 -11.558 1.00 47.22 825 GLN A O 1
ATOM 6272 N N . THR A 1 826 ? 23.328 4.338 -12.897 1.00 46.00 826 THR A N 1
ATOM 6273 C CA . THR A 1 826 ? 24.698 4.728 -13.270 1.00 46.00 826 THR A CA 1
ATOM 6274 C C . THR A 1 826 ? 24.774 5.430 -14.627 1.00 46.00 826 THR A C 1
ATOM 6276 O O . THR A 1 826 ? 25.866 5.753 -15.093 1.00 46.00 826 THR A O 1
ATOM 6279 N N . GLY A 1 827 ? 23.628 5.680 -15.275 1.00 43.03 827 GLY A N 1
ATOM 6280 C CA . GLY A 1 827 ? 23.572 6.241 -16.628 1.00 43.03 827 GLY A CA 1
ATOM 6281 C C . GLY A 1 827 ? 24.144 5.307 -17.703 1.00 43.03 827 GLY A C 1
ATOM 6282 O O . GLY A 1 827 ? 24.500 5.765 -18.790 1.00 43.03 827 GLY A O 1
ATOM 6283 N N . ALA A 1 828 ? 24.251 4.011 -17.400 1.00 48.97 828 ALA A N 1
ATOM 6284 C CA . ALA A 1 828 ? 24.745 2.964 -18.283 1.00 48.97 828 ALA A CA 1
ATOM 6285 C C . ALA A 1 828 ? 23.584 2.143 -18.872 1.00 48.97 828 ALA A C 1
ATOM 6287 O O . ALA A 1 828 ? 22.448 2.188 -18.405 1.00 48.97 828 ALA A O 1
ATOM 6288 N N . THR A 1 829 ? 23.860 1.361 -19.914 1.00 53.91 829 THR A N 1
ATOM 6289 C CA . THR A 1 829 ? 22.928 0.319 -20.368 1.00 53.91 829 THR A CA 1
ATOM 6290 C C . THR A 1 829 ? 23.203 -0.986 -19.612 1.00 53.91 829 THR A C 1
ATOM 6292 O O . THR A 1 829 ? 24.352 -1.219 -19.228 1.00 53.91 829 THR A O 1
ATOM 6295 N N . PRO A 1 830 ? 22.205 -1.877 -19.443 1.00 55.50 830 PRO A N 1
ATOM 6296 C CA . PRO A 1 830 ? 22.409 -3.215 -18.872 1.00 55.50 830 PRO A CA 1
ATOM 6297 C C . PRO A 1 830 ? 23.615 -3.940 -19.487 1.00 55.50 830 PRO A C 1
ATOM 6299 O O . PRO A 1 830 ? 24.448 -4.513 -18.790 1.00 55.50 830 PRO A O 1
ATOM 6302 N N . ALA A 1 831 ? 23.757 -3.828 -20.807 1.00 56.88 831 ALA A N 1
ATOM 6303 C CA . ALA A 1 831 ? 24.873 -4.381 -21.556 1.00 56.88 831 ALA A CA 1
ATOM 6304 C C . ALA A 1 831 ? 26.224 -3.754 -21.202 1.00 56.88 831 ALA A C 1
ATOM 6306 O O . ALA A 1 831 ? 27.190 -4.482 -21.007 1.00 56.88 831 ALA A O 1
ATOM 6307 N N . ALA A 1 832 ? 26.297 -2.427 -21.066 1.00 56.62 832 ALA A N 1
ATOM 6308 C CA . ALA A 1 832 ? 27.524 -1.748 -20.658 1.00 56.62 832 ALA A CA 1
ATOM 6309 C C . ALA A 1 832 ? 27.947 -2.148 -19.235 1.00 56.62 832 ALA A C 1
ATOM 6311 O O . ALA A 1 832 ? 29.134 -2.336 -18.976 1.00 56.62 832 ALA A O 1
ATOM 6312 N N . THR A 1 833 ? 26.985 -2.338 -18.326 1.00 61.06 833 THR A N 1
ATOM 6313 C CA . THR A 1 833 ? 27.239 -2.818 -16.960 1.00 61.06 833 THR A CA 1
ATOM 6314 C C . THR A 1 833 ? 27.778 -4.252 -16.954 1.00 61.06 833 THR A C 1
ATOM 6316 O O . THR A 1 833 ? 28.745 -4.539 -16.248 1.00 61.06 833 THR A O 1
ATOM 6319 N N . VAL A 1 834 ? 27.213 -5.142 -17.779 1.00 67.75 834 VAL A N 1
ATOM 6320 C CA . VAL A 1 834 ? 27.729 -6.511 -17.960 1.00 67.75 834 VAL A CA 1
ATOM 6321 C C . VAL A 1 834 ? 29.123 -6.495 -18.593 1.00 67.75 834 VAL A C 1
ATOM 6323 O O . VAL A 1 834 ? 30.027 -7.156 -18.085 1.00 67.75 834 VAL A O 1
ATOM 6326 N N . LEU A 1 835 ? 29.328 -5.709 -19.654 1.00 66.38 835 LEU A N 1
ATOM 6327 C CA . LEU A 1 835 ? 30.609 -5.598 -20.353 1.00 66.38 835 LEU A CA 1
ATOM 6328 C C . LEU A 1 835 ? 31.718 -5.094 -19.423 1.00 66.38 835 LEU A C 1
ATOM 6330 O O . LEU A 1 835 ? 32.832 -5.604 -19.486 1.00 66.38 835 LEU A O 1
ATOM 6334 N N . ALA A 1 836 ? 31.416 -4.145 -18.534 1.00 63.12 836 ALA A N 1
ATOM 6335 C CA . ALA A 1 836 ? 32.364 -3.643 -17.545 1.00 63.12 836 ALA A CA 1
ATOM 6336 C C . ALA A 1 836 ? 32.800 -4.734 -16.549 1.00 63.12 836 ALA A C 1
ATOM 6338 O O . ALA A 1 836 ? 33.998 -4.937 -16.361 1.00 63.12 836 ALA A O 1
ATOM 6339 N N . ALA A 1 837 ? 31.853 -5.484 -15.973 1.00 69.12 837 ALA A N 1
ATOM 6340 C CA . ALA A 1 837 ? 32.172 -6.573 -15.043 1.00 69.12 837 ALA A CA 1
ATOM 6341 C C . ALA A 1 837 ? 32.942 -7.721 -15.716 1.00 69.12 837 ALA A C 1
ATOM 6343 O O . ALA A 1 837 ? 33.850 -8.315 -15.128 1.00 69.12 837 ALA A O 1
ATOM 6344 N N . VAL A 1 838 ? 32.610 -8.017 -16.973 1.00 72.25 838 VAL A N 1
ATOM 6345 C CA . VAL A 1 838 ? 33.328 -9.006 -17.780 1.00 72.25 838 VAL A CA 1
ATOM 6346 C C . VAL A 1 838 ? 34.739 -8.516 -18.116 1.00 72.25 838 VAL A C 1
ATOM 6348 O O . VAL A 1 838 ? 35.686 -9.286 -17.991 1.00 72.25 838 VAL A O 1
ATOM 6351 N N . ALA A 1 839 ? 34.912 -7.245 -18.489 1.00 65.94 839 ALA A N 1
ATOM 6352 C CA . ALA A 1 839 ? 36.222 -6.661 -18.779 1.00 65.94 839 ALA A CA 1
ATOM 6353 C C . ALA A 1 839 ? 37.157 -6.704 -17.562 1.00 65.94 839 ALA A C 1
ATOM 6355 O O . ALA A 1 839 ? 38.318 -7.088 -17.700 1.00 65.94 839 ALA A O 1
ATOM 6356 N N . GLU A 1 840 ? 36.645 -6.370 -16.375 1.00 67.38 840 GLU A N 1
ATOM 6357 C CA . GLU A 1 840 ? 37.386 -6.453 -15.112 1.00 67.38 840 GLU A CA 1
ATOM 6358 C C . GLU A 1 840 ? 37.806 -7.894 -14.798 1.00 67.38 840 GLU A C 1
ATOM 6360 O O . GLU A 1 840 ? 38.963 -8.161 -14.475 1.00 67.38 840 GLU A O 1
ATOM 6365 N N . THR A 1 841 ? 36.887 -8.845 -14.976 1.00 73.44 841 THR A N 1
ATOM 6366 C CA . THR A 1 841 ? 37.175 -10.265 -14.744 1.00 73.44 841 THR A CA 1
ATOM 6367 C C . THR A 1 841 ? 38.228 -10.787 -15.722 1.00 73.44 841 THR A C 1
ATOM 6369 O O . THR A 1 841 ? 39.143 -11.498 -15.320 1.00 73.44 841 THR A O 1
ATOM 6372 N N . VAL A 1 842 ? 38.156 -10.402 -16.998 1.00 70.12 842 VAL A N 1
ATOM 6373 C CA . VAL A 1 842 ? 39.121 -10.810 -18.034 1.00 70.12 842 VAL A CA 1
ATOM 6374 C C . VAL A 1 842 ? 40.502 -10.217 -17.785 1.00 70.12 842 VAL A C 1
ATOM 6376 O O . VAL A 1 842 ? 41.495 -10.908 -17.992 1.00 70.12 842 VAL A O 1
ATOM 6379 N N . ALA A 1 843 ? 40.582 -8.973 -17.308 1.00 65.06 843 ALA A N 1
ATOM 6380 C CA . ALA A 1 843 ? 41.848 -8.340 -16.947 1.00 65.06 843 ALA A CA 1
ATOM 6381 C C . ALA A 1 843 ? 42.602 -9.105 -15.843 1.00 65.06 843 ALA A C 1
ATOM 6383 O O . ALA A 1 843 ? 43.830 -9.051 -15.785 1.00 65.06 843 ALA A O 1
ATOM 6384 N N . ALA A 1 844 ? 41.882 -9.851 -14.998 1.00 71.81 844 ALA A N 1
ATOM 6385 C CA . ALA A 1 844 ? 42.457 -10.687 -13.948 1.00 71.81 844 ALA A CA 1
ATOM 6386 C C . ALA A 1 844 ? 42.977 -12.058 -14.438 1.00 71.81 844 ALA A C 1
ATOM 6388 O O . ALA A 1 844 ? 43.578 -12.791 -13.650 1.00 71.81 844 ALA A O 1
ATOM 6389 N N . HIS A 1 845 ? 42.768 -12.425 -15.710 1.00 68.69 845 HIS A N 1
ATOM 6390 C CA . HIS A 1 845 ? 43.237 -13.688 -16.299 1.00 68.69 845 HIS A CA 1
ATOM 6391 C C . HIS A 1 845 ? 44.328 -13.442 -17.355 1.00 68.69 845 HIS A C 1
ATOM 6393 O O . HIS A 1 845 ? 44.096 -12.809 -18.385 1.00 68.69 845 HIS A O 1
ATOM 6399 N N . GLU A 1 846 ? 45.529 -13.988 -17.137 1.00 66.06 846 GLU A N 1
ATOM 6400 C CA . GLU A 1 846 ? 46.632 -13.890 -18.104 1.00 66.06 846 GLU A CA 1
ATOM 6401 C C . GLU A 1 846 ? 46.311 -14.624 -19.421 1.00 66.06 846 GLU A C 1
ATOM 6403 O O . GLU A 1 846 ? 45.760 -15.723 -19.423 1.00 66.06 846 GLU A O 1
ATOM 6408 N N . GLY A 1 847 ? 46.692 -14.031 -20.559 1.00 64.19 847 GLY A N 1
ATOM 6409 C CA . GLY A 1 847 ? 46.554 -14.650 -21.887 1.00 64.19 847 GLY A CA 1
ATOM 6410 C C . GLY A 1 847 ? 45.233 -14.377 -22.619 1.00 64.19 847 GLY A C 1
ATOM 6411 O O . GLY A 1 847 ? 45.098 -14.770 -23.780 1.00 64.19 847 GLY A O 1
ATOM 6412 N N . PHE A 1 848 ? 44.294 -13.653 -22.003 1.00 62.75 848 PHE A N 1
ATOM 6413 C CA . PHE A 1 848 ? 43.021 -13.266 -22.619 1.00 62.75 848 PHE A CA 1
ATOM 6414 C C . PHE A 1 848 ? 42.979 -11.771 -22.977 1.00 62.75 848 PHE A C 1
ATOM 6416 O O . PHE A 1 848 ? 43.733 -10.945 -22.470 1.00 62.75 848 PHE A O 1
ATOM 6423 N N . SER A 1 849 ? 42.138 -11.402 -23.942 1.00 59.22 849 SER A N 1
ATOM 6424 C CA . SER A 1 849 ? 41.957 -10.013 -24.390 1.00 59.22 849 SER A CA 1
ATOM 6425 C C . SER A 1 849 ? 40.541 -9.822 -24.881 1.00 59.22 849 SER A C 1
ATOM 6427 O O . SER A 1 849 ? 40.137 -10.579 -25.749 1.00 59.22 849 SER A O 1
ATOM 6429 N N . LEU A 1 850 ? 39.824 -8.822 -24.370 1.00 62.50 850 LEU A N 1
ATOM 6430 C CA . LEU A 1 850 ? 38.436 -8.548 -24.736 1.00 62.50 850 LEU A CA 1
ATOM 6431 C C . LEU A 1 850 ? 38.343 -7.713 -26.027 1.00 62.50 850 LEU A C 1
ATOM 6433 O O . LEU A 1 850 ? 39.032 -6.704 -26.189 1.00 62.50 850 LEU A O 1
ATOM 6437 N N . PHE A 1 851 ? 37.446 -8.104 -26.929 1.00 59.09 851 PHE A N 1
ATOM 6438 C CA . PHE A 1 851 ? 37.074 -7.350 -28.129 1.00 59.09 851 PHE A CA 1
ATOM 6439 C C . PHE A 1 851 ? 35.558 -7.171 -28.186 1.00 59.09 851 PHE A C 1
ATOM 6441 O O . PHE A 1 851 ? 34.860 -8.158 -28.012 1.00 59.09 851 PHE A O 1
ATOM 6448 N N . ALA A 1 852 ? 35.061 -5.970 -28.484 1.00 58.62 852 ALA A N 1
ATOM 6449 C CA . ALA A 1 852 ? 33.640 -5.675 -28.701 1.00 58.62 852 ALA A CA 1
ATOM 6450 C C . ALA A 1 852 ? 33.341 -5.444 -30.196 1.00 58.62 852 ALA A C 1
ATOM 6452 O O . ALA A 1 852 ? 34.228 -5.017 -30.947 1.00 58.62 852 ALA A O 1
ATOM 6453 N N . ASN A 1 853 ? 32.108 -5.726 -30.632 1.00 58.84 853 ASN A N 1
ATOM 6454 C CA . ASN A 1 853 ? 31.663 -5.493 -32.011 1.00 58.84 853 ASN A CA 1
ATOM 6455 C C . ASN A 1 853 ? 30.809 -4.219 -32.089 1.00 58.84 853 ASN A C 1
ATOM 6457 O O . ASN A 1 853 ? 29.738 -4.143 -31.500 1.00 58.84 853 ASN A O 1
ATOM 6461 N N . GLU A 1 854 ? 31.250 -3.234 -32.866 1.00 59.69 854 GLU A N 1
ATOM 6462 C CA . GLU A 1 854 ? 30.486 -2.022 -33.169 1.00 59.69 854 GLU A CA 1
ATOM 6463 C C . GLU A 1 854 ? 29.617 -2.252 -34.420 1.00 59.69 854 GLU A C 1
ATOM 6465 O O . GLU A 1 854 ? 30.126 -2.667 -35.460 1.00 59.69 854 GLU A O 1
ATOM 6470 N N . LEU A 1 855 ? 28.315 -1.951 -34.339 1.00 60.00 855 LEU A N 1
ATOM 6471 C CA . LEU A 1 855 ? 27.325 -2.137 -35.421 1.00 60.00 855 LEU A CA 1
ATOM 6472 C C . LEU A 1 855 ? 26.977 -0.812 -36.139 1.00 60.00 855 LEU A C 1
ATOM 6474 O O . LEU A 1 855 ? 25.813 -0.494 -36.416 1.00 60.00 855 LEU A O 1
ATOM 6478 N N . GLY A 1 856 ? 27.998 0.015 -36.376 1.00 57.62 856 GLY A N 1
ATOM 6479 C CA . GLY A 1 856 ? 27.862 1.355 -36.951 1.00 57.62 856 GLY A CA 1
ATOM 6480 C C . GLY A 1 856 ? 27.762 1.346 -38.477 1.00 57.62 856 GLY A C 1
ATOM 6481 O O . GLY A 1 856 ? 28.551 0.698 -39.153 1.00 57.62 856 GLY A O 1
ATOM 6482 N N . ARG A 1 857 ? 26.826 2.123 -39.036 1.00 68.31 857 ARG A N 1
ATOM 6483 C CA . ARG A 1 857 ? 26.693 2.316 -40.489 1.00 68.31 857 ARG A CA 1
ATOM 6484 C C . ARG A 1 857 ? 27.403 3.605 -40.925 1.00 68.31 857 ARG A C 1
ATOM 6486 O O . ARG A 1 857 ? 27.240 4.620 -40.246 1.00 68.31 857 ARG A O 1
ATOM 6493 N N . PRO A 1 858 ? 28.156 3.607 -42.039 1.00 65.56 858 PRO A N 1
ATOM 6494 C CA . PRO A 1 858 ? 28.798 4.818 -42.536 1.00 65.56 858 PRO A CA 1
ATOM 6495 C C . PRO A 1 858 ? 27.731 5.829 -43.004 1.00 65.56 858 PRO A C 1
ATOM 6497 O O . PRO A 1 858 ? 26.830 5.449 -43.757 1.00 65.56 858 PRO A O 1
ATOM 6500 N N . PRO A 1 859 ? 27.804 7.112 -42.598 1.00 66.38 859 PRO A N 1
ATOM 6501 C CA . PRO A 1 859 ? 26.827 8.138 -42.970 1.00 66.38 859 PRO A CA 1
ATOM 6502 C C . PRO A 1 859 ? 27.103 8.680 -44.384 1.00 66.38 859 PRO A C 1
ATOM 6504 O O . PRO A 1 859 ? 27.312 9.870 -44.580 1.00 66.38 859 PRO A O 1
ATOM 6507 N N . VAL A 1 860 ? 27.169 7.785 -45.369 1.00 66.94 860 VAL A N 1
ATOM 6508 C CA . VAL A 1 860 ? 27.566 8.102 -46.755 1.00 66.94 860 VAL A CA 1
ATOM 6509 C C . VAL A 1 860 ? 26.378 8.220 -47.714 1.00 66.94 860 VAL A C 1
ATOM 6511 O O . VAL A 1 860 ? 26.539 8.724 -48.823 1.00 66.94 860 VAL A O 1
ATOM 6514 N N . HIS A 1 861 ? 25.192 7.761 -47.293 1.00 72.81 861 HIS A N 1
ATOM 6515 C CA . HIS A 1 861 ? 23.931 7.870 -48.031 1.00 72.81 861 HIS A CA 1
ATOM 6516 C C . HIS A 1 861 ? 22.724 7.726 -47.073 1.00 72.81 861 HIS A C 1
ATOM 6518 O O . HIS A 1 861 ? 22.755 6.839 -46.213 1.00 72.81 861 HIS A O 1
ATOM 6524 N N . PRO A 1 862 ? 21.632 8.506 -47.222 1.00 67.56 862 PRO A N 1
ATOM 6525 C CA . PRO A 1 862 ? 20.435 8.389 -46.372 1.00 67.56 862 PRO A CA 1
ATOM 6526 C C . PRO A 1 862 ? 19.811 6.986 -46.386 1.00 67.56 862 PRO A C 1
ATOM 6528 O O . PRO A 1 862 ? 19.362 6.482 -45.360 1.00 67.56 862 PRO A O 1
ATOM 6531 N N . GLY A 1 863 ? 19.850 6.324 -47.547 1.00 74.44 863 GLY A N 1
ATOM 6532 C CA . GLY A 1 863 ? 19.340 4.963 -47.739 1.00 74.44 863 GLY A CA 1
ATOM 6533 C C . GLY A 1 863 ? 20.182 3.844 -47.111 1.00 74.44 863 GLY A C 1
ATOM 6534 O O . GLY A 1 863 ? 19.720 2.707 -47.085 1.00 74.44 863 GLY A O 1
ATOM 6535 N N . VAL A 1 864 ? 21.387 4.121 -46.582 1.00 78.06 864 VAL A N 1
ATOM 6536 C CA . VAL A 1 864 ? 22.240 3.081 -45.964 1.00 78.06 864 VAL A CA 1
ATOM 6537 C C . VAL A 1 864 ? 21.547 2.424 -44.770 1.00 78.06 864 VAL A C 1
ATOM 6539 O O . VAL A 1 864 ? 21.808 1.258 -44.499 1.00 78.06 864 VAL A O 1
ATOM 6542 N N . SER A 1 865 ? 20.662 3.118 -44.052 1.00 75.69 865 SER A N 1
ATOM 6543 C CA . SER A 1 865 ? 19.961 2.585 -42.872 1.00 75.69 865 SER A CA 1
ATOM 6544 C C . SER A 1 865 ? 19.120 1.333 -43.161 1.00 75.69 865 SER A C 1
ATOM 6546 O O . SER A 1 865 ? 19.053 0.461 -42.298 1.00 75.69 865 SER A O 1
ATOM 6548 N N . GLY A 1 866 ? 18.547 1.223 -44.364 1.00 78.62 866 GLY A N 1
ATOM 6549 C CA . GLY A 1 866 ? 17.708 0.097 -44.797 1.00 78.62 866 GLY A CA 1
ATOM 6550 C C . GLY A 1 866 ? 18.453 -1.037 -45.513 1.00 78.62 866 GLY A C 1
ATOM 6551 O O . GLY A 1 866 ? 17.826 -1.984 -45.970 1.00 78.62 866 GLY A O 1
ATOM 6552 N N . VAL A 1 867 ? 19.781 -0.960 -45.651 1.00 87.00 867 VAL A N 1
ATOM 6553 C CA . VAL A 1 867 ? 20.575 -1.973 -46.376 1.00 87.00 867 VAL A CA 1
ATOM 6554 C C . VAL A 1 867 ? 20.904 -3.165 -45.474 1.00 87.00 867 VAL A C 1
ATOM 6556 O O . VAL A 1 867 ? 21.431 -2.990 -44.381 1.00 87.00 867 VAL A O 1
ATOM 6559 N N . VAL A 1 868 ? 20.700 -4.397 -45.925 1.00 89.75 868 VAL A N 1
ATOM 6560 C CA . VAL A 1 868 ? 21.185 -5.587 -45.198 1.00 89.75 868 VAL A CA 1
ATOM 6561 C C . VAL A 1 868 ? 22.640 -5.866 -45.582 1.00 89.75 868 VAL A C 1
ATOM 6563 O O . VAL A 1 868 ? 22.975 -5.839 -46.766 1.00 89.75 868 VAL A O 1
ATOM 6566 N N . GLY A 1 869 ? 23.511 -6.095 -44.596 1.00 87.94 869 GLY A N 1
ATOM 6567 C CA . GLY A 1 869 ? 24.939 -6.345 -44.815 1.00 87.94 869 GLY A CA 1
ATOM 6568 C C . GLY A 1 869 ? 25.737 -6.519 -43.520 1.00 87.94 869 GLY A C 1
ATOM 6569 O O . GLY A 1 869 ? 25.188 -6.352 -42.433 1.00 87.94 869 GLY A O 1
ATOM 6570 N N . ASP A 1 870 ? 27.030 -6.833 -43.627 1.00 85.06 870 ASP A N 1
ATOM 6571 C CA . ASP A 1 870 ? 27.956 -6.846 -42.484 1.00 85.06 870 ASP A CA 1
ATOM 6572 C C . ASP A 1 870 ? 28.689 -5.502 -42.369 1.00 85.06 870 ASP A C 1
ATOM 6574 O O . ASP A 1 870 ? 29.738 -5.291 -42.985 1.00 85.06 870 ASP A O 1
ATOM 6578 N N . PHE A 1 871 ? 28.131 -4.578 -41.586 1.00 78.81 871 PHE A N 1
ATOM 6579 C CA . PHE A 1 871 ? 28.767 -3.296 -41.273 1.00 78.81 871 PHE A CA 1
ATOM 6580 C C . PHE A 1 871 ? 29.610 -3.368 -39.991 1.00 78.81 871 PHE A C 1
ATOM 6582 O O . PHE A 1 871 ? 30.052 -2.334 -39.484 1.00 78.81 871 PHE A O 1
ATOM 6589 N N . SER A 1 872 ? 29.815 -4.568 -39.437 1.00 67.06 872 SER A N 1
ATOM 6590 C CA . SER A 1 872 ? 30.429 -4.715 -38.125 1.00 67.06 872 SER A CA 1
ATOM 6591 C C . SER A 1 872 ? 31.918 -4.370 -38.127 1.00 67.06 872 SER A C 1
ATOM 6593 O O . SER A 1 872 ? 32.674 -4.667 -39.057 1.00 67.06 872 SER A O 1
ATOM 6595 N N . ARG A 1 873 ? 32.360 -3.758 -37.027 1.00 65.88 873 ARG A N 1
ATOM 6596 C CA . ARG A 1 873 ? 33.764 -3.446 -36.754 1.00 65.88 873 ARG A CA 1
ATOM 6597 C C . ARG A 1 873 ? 34.184 -4.043 -35.416 1.00 65.88 873 ARG A C 1
ATOM 6599 O O . ARG A 1 873 ? 33.471 -3.907 -34.430 1.00 65.88 873 ARG A O 1
ATOM 6606 N N . ARG A 1 874 ? 35.377 -4.644 -35.352 1.00 60.69 874 ARG A N 1
ATOM 6607 C CA . ARG A 1 874 ? 35.974 -5.119 -34.090 1.00 60.69 874 ARG A CA 1
ATOM 6608 C C . ARG A 1 874 ? 36.812 -4.028 -33.424 1.00 60.69 874 ARG A C 1
ATOM 6610 O O . ARG A 1 874 ? 37.722 -3.477 -34.053 1.00 60.69 874 ARG A O 1
ATOM 6617 N N . THR A 1 875 ? 36.559 -3.808 -32.137 1.00 57.22 875 THR A N 1
ATOM 6618 C CA . THR A 1 875 ? 37.317 -2.889 -31.282 1.00 57.22 875 THR A CA 1
ATOM 6619 C C . THR A 1 875 ? 37.900 -3.643 -30.093 1.00 57.22 875 THR A C 1
ATOM 6621 O O . THR A 1 875 ? 37.178 -4.295 -29.342 1.00 57.22 875 THR A O 1
ATOM 6624 N N . ARG A 1 876 ? 39.224 -3.570 -29.902 1.00 58.91 876 ARG A N 1
ATOM 6625 C CA . ARG A 1 876 ? 39.881 -4.160 -28.721 1.00 58.91 876 ARG A CA 1
ATOM 6626 C C . ARG A 1 876 ? 39.627 -3.294 -27.488 1.00 58.91 876 ARG A C 1
ATOM 6628 O O . ARG A 1 876 ? 39.973 -2.113 -27.499 1.00 58.91 876 ARG A O 1
ATOM 6635 N N . VAL A 1 877 ? 39.097 -3.895 -26.429 1.00 58.25 877 VAL A N 1
ATOM 6636 C CA . VAL A 1 877 ? 38.883 -3.262 -25.124 1.00 58.25 877 VAL A CA 1
ATOM 6637 C C . VAL A 1 877 ? 40.163 -3.437 -24.301 1.00 58.25 877 VAL A C 1
ATOM 6639 O O . VAL A 1 877 ? 40.586 -4.557 -24.025 1.00 58.25 877 VAL A O 1
ATOM 6642 N N . LEU A 1 878 ? 40.834 -2.332 -23.973 1.00 51.78 878 LEU A N 1
ATOM 6643 C CA . LEU A 1 878 ? 41.997 -2.329 -23.074 1.00 51.78 878 LEU A CA 1
ATOM 6644 C C . LEU A 1 878 ? 41.512 -2.161 -21.629 1.00 51.78 878 LEU A C 1
ATOM 6646 O O . LEU A 1 878 ? 40.466 -1.564 -21.434 1.00 51.78 878 LEU A O 1
ATOM 6650 N N . SER A 1 879 ? 42.260 -2.632 -20.631 1.00 48.00 879 SER A N 1
ATOM 6651 C CA . SER A 1 879 ? 42.069 -2.252 -19.222 1.00 48.00 879 SER A CA 1
ATOM 6652 C C . SER A 1 879 ? 43.367 -1.630 -18.699 1.00 48.00 879 SER A C 1
ATOM 6654 O O . SER A 1 879 ? 44.400 -2.298 -18.703 1.00 48.00 879 SER A O 1
ATOM 6656 N N . GLU A 1 880 ? 43.340 -0.374 -18.259 1.00 39.16 880 GLU A N 1
ATOM 6657 C CA . GLU A 1 880 ? 44.410 0.208 -17.431 1.00 39.16 880 GLU A CA 1
ATOM 6658 C C . GLU A 1 880 ? 43.944 0.207 -15.966 1.00 39.16 880 GLU A C 1
ATOM 6660 O O . GLU A 1 880 ? 42.751 0.352 -15.713 1.00 39.16 880 GLU A O 1
ATOM 6665 N N . GLY A 1 881 ? 44.863 -0.039 -15.022 1.00 40.94 881 GLY A N 1
ATOM 6666 C CA . GLY A 1 881 ? 44.560 -0.351 -13.615 1.00 40.94 881 GLY A CA 1
ATOM 6667 C C . GLY A 1 881 ? 43.703 0.668 -12.842 1.00 40.94 881 GLY A C 1
ATOM 6668 O O . GLY A 1 881 ? 43.564 1.813 -13.256 1.00 40.94 881 GLY A O 1
ATOM 6669 N N . ASP A 1 882 ? 43.155 0.203 -11.708 1.00 36.47 882 ASP A N 1
ATOM 6670 C CA . ASP A 1 882 ? 42.383 0.856 -10.621 1.00 36.47 882 ASP A CA 1
ATOM 6671 C C . ASP A 1 882 ? 41.316 1.922 -10.946 1.00 36.47 882 ASP A C 1
ATOM 6673 O O . ASP A 1 882 ? 40.646 2.414 -10.040 1.00 36.47 882 ASP A O 1
ATOM 6677 N N . VAL A 1 883 ? 41.056 2.238 -12.213 1.00 34.34 883 VAL A N 1
ATOM 6678 C CA . VAL A 1 883 ? 39.924 3.069 -12.634 1.00 34.34 883 VAL A CA 1
ATOM 6679 C C . VAL A 1 883 ? 39.385 2.525 -13.961 1.00 34.34 883 VAL A C 1
ATOM 6681 O O . VAL A 1 883 ? 40.149 2.413 -14.920 1.00 34.34 883 VAL A O 1
ATOM 6684 N N . PRO A 1 884 ? 38.075 2.249 -14.101 1.00 37.38 884 PRO A N 1
ATOM 6685 C CA . PRO A 1 884 ? 37.478 1.892 -15.384 1.00 37.38 884 PRO A CA 1
ATOM 6686 C C . PRO A 1 884 ? 37.375 3.134 -16.295 1.00 37.38 884 PRO A C 1
ATOM 6688 O O . PRO A 1 884 ? 36.295 3.623 -16.605 1.00 37.38 884 PRO A O 1
ATOM 6691 N N . VAL A 1 885 ? 38.514 3.649 -16.773 1.00 35.50 885 VAL A N 1
ATOM 6692 C CA . VAL A 1 885 ? 38.619 4.758 -17.755 1.00 35.50 885 VAL A CA 1
ATOM 6693 C C . VAL A 1 885 ? 38.132 4.332 -19.152 1.00 35.50 885 VAL A C 1
ATOM 6695 O O . VAL A 1 885 ? 37.915 5.143 -20.051 1.00 35.50 885 VAL A O 1
ATOM 6698 N N . VAL A 1 886 ? 37.885 3.039 -19.342 1.00 38.22 886 VAL A N 1
ATOM 6699 C CA . VAL A 1 886 ? 37.444 2.462 -20.618 1.00 38.22 886 VAL A CA 1
ATOM 6700 C C . VAL A 1 886 ? 35.936 2.624 -20.807 1.00 38.22 886 VAL A C 1
ATOM 6702 O O . VAL A 1 886 ? 35.467 2.728 -21.940 1.00 38.22 886 VAL A O 1
ATOM 6705 N N . VAL A 1 887 ? 35.192 2.776 -19.707 1.00 38.66 887 VAL A N 1
ATOM 6706 C CA . VAL A 1 887 ? 33.764 3.098 -19.733 1.00 38.66 887 VAL A CA 1
ATOM 6707 C C . VAL A 1 887 ? 33.565 4.536 -20.222 1.00 38.66 887 VAL A C 1
ATOM 6709 O O . VAL A 1 887 ? 32.720 4.770 -21.074 1.00 38.66 887 VAL A O 1
ATOM 6712 N N . THR A 1 888 ? 34.414 5.495 -19.845 1.00 35.69 888 THR A N 1
ATOM 6713 C CA . THR A 1 888 ? 34.277 6.889 -20.305 1.00 35.69 888 THR A CA 1
ATOM 6714 C C . THR A 1 888 ? 34.580 7.066 -21.798 1.00 35.69 888 THR A C 1
ATOM 6716 O O . THR A 1 888 ? 33.904 7.845 -22.462 1.00 35.69 888 THR A O 1
ATOM 6719 N N . ASN A 1 889 ? 35.541 6.325 -22.365 1.00 31.69 889 ASN A N 1
ATOM 6720 C CA . ASN A 1 889 ? 35.928 6.476 -23.777 1.00 31.69 889 ASN A CA 1
ATOM 6721 C C . ASN A 1 889 ? 35.033 5.698 -24.760 1.00 31.69 889 ASN A C 1
ATOM 6723 O O . ASN A 1 889 ? 34.793 6.195 -25.859 1.00 31.69 889 ASN A O 1
ATOM 6727 N N . LEU A 1 890 ? 34.481 4.539 -24.372 1.00 34.69 890 LEU A N 1
ATOM 6728 C CA . LEU A 1 890 ? 33.429 3.867 -25.155 1.00 34.69 890 LEU A CA 1
ATOM 6729 C C . LEU A 1 890 ? 32.096 4.636 -25.094 1.00 34.69 890 LEU A C 1
ATOM 6731 O O . LEU A 1 890 ? 31.344 4.634 -26.065 1.00 34.69 890 LEU A O 1
ATOM 6735 N N . LEU A 1 891 ? 31.838 5.368 -24.003 1.00 37.94 891 LEU A N 1
ATOM 6736 C CA . LEU A 1 891 ? 30.677 6.256 -23.865 1.00 37.94 891 LEU A CA 1
ATOM 6737 C C . LEU A 1 891 ? 30.856 7.638 -24.542 1.00 37.94 891 LEU A C 1
ATOM 6739 O O . LEU A 1 891 ? 29.857 8.313 -24.797 1.00 37.94 891 LEU A O 1
ATOM 6743 N N . ALA A 1 892 ? 32.085 8.067 -24.872 1.00 29.23 892 ALA A N 1
ATOM 6744 C CA . ALA A 1 892 ? 32.389 9.407 -25.410 1.00 29.23 892 ALA A CA 1
ATOM 6745 C C . ALA A 1 892 ? 32.498 9.506 -26.951 1.00 29.23 892 ALA A C 1
ATOM 6747 O O . ALA A 1 892 ? 32.791 10.580 -27.482 1.00 29.23 892 ALA A O 1
ATOM 6748 N N . HIS A 1 893 ? 32.220 8.436 -27.701 1.00 28.53 893 HIS A N 1
ATOM 6749 C CA . HIS A 1 893 ? 32.082 8.484 -29.164 1.00 28.53 893 HIS A CA 1
ATOM 6750 C C . HIS A 1 893 ? 30.625 8.246 -29.600 1.00 28.53 893 HIS A C 1
ATOM 6752 O O . HIS A 1 893 ? 30.221 7.140 -29.937 1.00 28.53 893 HIS A O 1
ATOM 6758 N N . ARG A 1 894 ? 29.837 9.332 -29.621 1.00 28.52 894 ARG A N 1
ATOM 6759 C CA . ARG A 1 894 ? 28.591 9.494 -30.404 1.00 28.52 894 ARG A CA 1
ATOM 6760 C C . ARG A 1 894 ? 28.964 10.232 -31.703 1.00 28.52 894 ARG A C 1
ATOM 6762 O O . ARG A 1 894 ? 29.706 11.207 -31.568 1.00 28.52 894 ARG A O 1
ATOM 6769 N N . PRO A 1 895 ? 28.527 9.829 -32.922 1.00 25.69 895 PRO A N 1
ATOM 6770 C CA . PRO A 1 895 ? 27.123 9.556 -33.317 1.00 25.69 895 PRO A CA 1
ATOM 6771 C C . PRO A 1 895 ? 26.974 8.260 -34.196 1.00 25.69 895 PRO A C 1
ATOM 6773 O O . PRO A 1 895 ? 27.984 7.647 -34.509 1.00 25.69 895 PRO A O 1
ATOM 6776 N N . VAL A 1 896 ? 25.833 7.679 -34.626 1.00 25.28 896 VAL A N 1
ATOM 6777 C CA . VAL A 1 896 ? 24.468 8.121 -35.006 1.00 25.28 896 VAL A CA 1
ATOM 6778 C C . VAL A 1 896 ? 23.432 6.968 -34.845 1.00 25.28 896 VAL A C 1
ATOM 6780 O O . VAL A 1 896 ? 23.659 5.845 -35.289 1.00 25.28 896 VAL A O 1
ATOM 6783 N N . ALA A 1 897 ? 22.278 7.332 -34.267 1.00 24.00 897 ALA A N 1
ATOM 6784 C CA . ALA A 1 897 ? 20.863 6.959 -34.502 1.00 24.00 897 ALA A CA 1
ATOM 6785 C C . ALA A 1 897 ? 20.413 5.535 -34.924 1.00 24.00 897 ALA A C 1
ATOM 6787 O O . ALA A 1 897 ? 20.721 5.034 -36.008 1.00 24.00 897 ALA A O 1
ATOM 6788 N N . SER A 1 898 ? 19.463 4.960 -34.171 1.00 24.45 898 SER A N 1
ATOM 6789 C CA . SER A 1 898 ? 17.988 5.061 -34.365 1.00 24.45 898 SER A CA 1
ATOM 6790 C C . SER A 1 898 ? 17.266 3.816 -33.814 1.00 24.45 898 SER A C 1
ATOM 6792 O O . SER A 1 898 ? 17.744 2.707 -34.004 1.00 24.45 898 SER A O 1
ATOM 6794 N N . GLY A 1 899 ? 16.097 4.021 -33.191 1.00 23.00 899 GLY A N 1
ATOM 6795 C CA . GLY A 1 899 ? 15.038 3.009 -33.043 1.00 23.00 899 GLY A CA 1
ATOM 6796 C C . GLY A 1 899 ? 15.129 2.086 -31.824 1.00 23.00 899 GLY A C 1
ATOM 6797 O O . GLY A 1 899 ? 16.015 1.248 -31.728 1.00 23.00 899 GLY A O 1
ATOM 6798 N N . GLY A 1 900 ? 14.176 2.215 -30.898 1.00 25.69 900 GLY A N 1
ATOM 6799 C CA . GLY A 1 900 ? 14.033 1.305 -29.765 1.00 25.69 900 GLY A CA 1
ATOM 6800 C C . GLY A 1 900 ? 13.520 -0.078 -30.178 1.00 25.69 900 GLY A C 1
ATOM 6801 O O . GLY A 1 900 ? 12.477 -0.184 -30.808 1.00 25.69 900 GLY A O 1
ATOM 6802 N N . ALA A 1 901 ? 14.259 -1.108 -29.773 1.00 22.38 901 ALA A N 1
ATOM 6803 C CA . ALA A 1 901 ? 13.817 -2.433 -29.331 1.00 22.38 901 ALA A CA 1
ATOM 6804 C C . ALA A 1 901 ? 15.061 -3.109 -28.722 1.00 22.38 901 ALA A C 1
ATOM 6806 O O . ALA A 1 901 ? 16.151 -3.014 -29.287 1.00 22.38 901 ALA A O 1
ATOM 6807 N N . PHE A 1 902 ? 14.944 -3.711 -27.538 1.00 24.12 902 PHE A N 1
ATOM 6808 C CA . PHE A 1 902 ? 16.075 -4.342 -26.857 1.00 24.12 902 PHE A CA 1
ATOM 6809 C C . PHE A 1 902 ? 16.499 -5.624 -27.592 1.00 24.12 902 PHE A C 1
ATOM 6811 O O . PHE A 1 902 ? 15.834 -6.647 -27.496 1.00 24.12 902 PHE A O 1
ATOM 6818 N N . ALA A 1 903 ? 17.631 -5.574 -28.292 1.00 24.73 903 ALA A N 1
ATOM 6819 C CA . ALA A 1 903 ? 18.451 -6.735 -28.627 1.00 24.73 903 ALA A CA 1
ATOM 6820 C C . ALA A 1 903 ? 19.915 -6.281 -28.599 1.00 24.73 903 ALA A C 1
ATOM 6822 O O . ALA A 1 903 ? 20.424 -5.695 -29.553 1.00 24.73 903 ALA A O 1
ATOM 6823 N N . VAL A 1 904 ? 20.581 -6.467 -27.458 1.00 30.67 904 VAL A N 1
ATOM 6824 C CA . VAL A 1 904 ? 22.007 -6.154 -27.329 1.00 30.67 904 VAL A CA 1
ATOM 6825 C C . VAL A 1 904 ? 22.806 -7.392 -27.717 1.00 30.67 904 VAL A C 1
ATOM 6827 O O . VAL A 1 904 ? 23.117 -8.209 -26.867 1.00 30.67 904 VAL A O 1
ATOM 6830 N N . GLU A 1 905 ? 23.168 -7.549 -28.987 1.00 33.72 905 GLU A N 1
ATOM 6831 C CA . GLU A 1 905 ? 24.130 -8.588 -29.373 1.00 33.72 905 GLU A CA 1
ATOM 6832 C C . GLU A 1 905 ? 25.568 -8.072 -29.260 1.00 33.72 905 GLU A C 1
ATOM 6834 O O . GLU A 1 905 ? 26.237 -7.814 -30.261 1.00 33.72 905 GLU A O 1
ATOM 6839 N N . ASP A 1 906 ? 26.063 -7.912 -28.033 1.00 40.31 906 ASP A N 1
ATOM 6840 C CA . ASP A 1 906 ? 27.466 -7.554 -27.817 1.00 40.31 906 ASP A CA 1
ATOM 6841 C C . ASP A 1 906 ? 28.308 -8.833 -27.769 1.00 40.31 906 ASP A C 1
ATOM 6843 O O . ASP A 1 906 ? 28.450 -9.474 -26.728 1.00 40.31 906 ASP A O 1
ATOM 6847 N N . ARG A 1 907 ? 28.803 -9.274 -28.935 1.00 39.31 907 ARG A N 1
ATOM 6848 C CA . ARG A 1 907 ? 29.676 -10.454 -29.014 1.00 39.31 907 ARG A CA 1
ATOM 6849 C C . ARG A 1 907 ? 31.102 -10.098 -28.623 1.00 39.31 907 ARG A C 1
ATOM 6851 O O . ARG A 1 907 ? 31.873 -9.645 -29.469 1.00 39.31 907 ARG A O 1
ATOM 6858 N N . GLY A 1 908 ? 31.443 -10.350 -27.363 1.00 42.59 908 GLY A N 1
ATOM 6859 C CA . GLY A 1 908 ? 32.805 -10.237 -26.851 1.00 42.59 908 GLY A CA 1
ATOM 6860 C C . GLY A 1 908 ? 33.687 -11.365 -27.391 1.00 42.59 908 GLY A C 1
ATOM 6861 O O . GLY A 1 908 ? 33.270 -12.504 -27.250 1.00 42.59 908 GLY A O 1
ATOM 6862 N N . VAL A 1 909 ? 34.856 -11.110 -27.994 1.00 43.84 909 VAL A N 1
ATOM 6863 C CA . VAL A 1 909 ? 35.864 -12.165 -28.276 1.00 43.84 909 VAL A CA 1
ATOM 6864 C C . VAL A 1 909 ? 36.957 -12.118 -27.200 1.00 43.84 909 VAL A C 1
ATOM 6866 O O . VAL A 1 909 ? 37.447 -11.023 -26.941 1.00 43.84 909 VAL A O 1
ATOM 6869 N N . PHE A 1 910 ? 37.366 -13.242 -26.592 1.00 49.88 910 PHE A N 1
ATOM 6870 C CA . PHE A 1 910 ? 38.438 -13.298 -25.581 1.00 49.88 910 PHE A CA 1
ATOM 6871 C C . PHE A 1 910 ? 39.587 -14.221 -25.994 1.00 49.88 910 PHE A C 1
ATOM 6873 O O . PHE A 1 910 ? 39.371 -15.423 -26.061 1.00 49.88 910 PHE A O 1
ATOM 6880 N N . GLY A 1 911 ? 40.804 -13.709 -26.229 1.00 39.97 911 GLY A N 1
ATOM 6881 C CA . GLY A 1 911 ? 41.982 -14.580 -26.412 1.00 39.97 911 GLY A CA 1
ATOM 6882 C C . GLY A 1 911 ? 43.175 -14.018 -27.193 1.00 39.97 911 GLY A C 1
ATOM 6883 O O . GLY A 1 911 ? 43.051 -13.031 -27.918 1.00 39.97 911 GLY A O 1
ATOM 6884 N N . ALA A 1 912 ? 44.332 -14.678 -27.052 1.00 39.25 912 ALA A N 1
ATOM 6885 C CA . ALA A 1 912 ? 45.490 -14.577 -27.951 1.00 39.25 912 ALA A CA 1
ATOM 6886 C C . ALA A 1 912 ? 45.158 -15.161 -29.347 1.00 39.25 912 ALA A C 1
ATOM 6888 O O . ALA A 1 912 ? 44.213 -15.950 -29.448 1.00 39.25 912 ALA A O 1
ATOM 6889 N N . PRO A 1 913 ? 45.900 -14.814 -30.425 1.00 40.12 913 PRO A N 1
ATOM 6890 C CA . PRO A 1 913 ? 45.660 -15.359 -31.766 1.00 40.12 913 PRO A CA 1
ATOM 6891 C C . PRO A 1 913 ? 45.849 -16.888 -31.756 1.00 40.12 913 PRO A C 1
ATOM 6893 O O . PRO A 1 913 ? 46.965 -17.382 -31.874 1.00 40.12 913 PRO A O 1
ATOM 6896 N N . GLY A 1 914 ? 44.753 -17.622 -31.530 1.00 46.84 914 GLY A N 1
ATOM 6897 C CA . GLY A 1 914 ? 44.719 -19.083 -31.390 1.00 46.84 914 GLY A CA 1
ATOM 6898 C C . GLY A 1 914 ? 43.685 -19.655 -30.398 1.00 46.84 914 GLY A C 1
ATOM 6899 O O . GLY A 1 914 ? 43.403 -20.845 -30.480 1.00 46.84 914 GLY A O 1
ATOM 6900 N N . ALA A 1 915 ? 43.088 -18.867 -29.485 1.00 49.06 915 ALA A N 1
ATOM 6901 C CA . ALA A 1 915 ? 42.102 -19.369 -28.504 1.00 49.06 915 ALA A CA 1
ATOM 6902 C C . ALA A 1 915 ? 41.031 -18.316 -28.154 1.00 49.06 915 ALA A C 1
ATOM 6904 O O . ALA A 1 915 ? 41.100 -17.677 -27.112 1.00 49.06 915 ALA A O 1
ATOM 6905 N N . ALA A 1 916 ? 40.062 -18.101 -29.044 1.00 53.00 916 ALA A N 1
ATOM 6906 C CA . ALA A 1 916 ? 39.011 -17.093 -28.886 1.00 53.00 916 ALA A CA 1
ATOM 6907 C C . ALA A 1 916 ? 37.777 -17.645 -28.145 1.00 53.00 916 ALA A C 1
ATOM 6909 O O . ALA A 1 916 ? 37.199 -18.619 -28.607 1.00 53.00 916 ALA A O 1
ATOM 6910 N N . VAL A 1 917 ? 37.323 -17.007 -27.065 1.00 56.44 917 VAL A N 1
ATOM 6911 C CA . VAL A 1 917 ? 36.016 -17.234 -26.411 1.00 56.44 917 VAL A CA 1
ATOM 6912 C C . VAL A 1 917 ? 35.005 -16.216 -26.933 1.00 56.44 917 VAL A C 1
ATOM 6914 O O . VAL A 1 917 ? 35.378 -15.061 -27.080 1.00 56.44 917 VAL A O 1
ATOM 6917 N N . HIS A 1 918 ? 33.745 -16.582 -27.166 1.00 58.97 918 HIS A N 1
ATOM 6918 C CA . HIS A 1 918 ? 32.677 -15.624 -27.467 1.00 58.97 918 HIS A CA 1
ATOM 6919 C C . HIS A 1 918 ? 31.661 -15.540 -26.329 1.00 58.97 918 HIS A C 1
ATOM 6921 O O . HIS A 1 918 ? 31.287 -16.579 -25.799 1.00 58.97 918 HIS A O 1
ATOM 6927 N N . LEU A 1 919 ? 31.203 -14.336 -25.977 1.00 59.44 919 LEU A N 1
ATOM 6928 C CA . LEU A 1 919 ? 30.078 -14.112 -25.058 1.00 59.44 919 LEU A CA 1
ATOM 6929 C C . LEU A 1 919 ? 28.972 -13.355 -25.782 1.00 59.44 919 LEU A C 1
ATOM 6931 O O . LEU A 1 919 ? 29.242 -12.296 -26.332 1.00 59.44 919 LEU A O 1
ATOM 6935 N N . LEU A 1 920 ? 27.746 -13.864 -25.731 1.00 58.16 920 LEU A N 1
ATOM 6936 C CA . LEU A 1 920 ? 26.529 -13.152 -26.103 1.00 58.16 920 LEU A CA 1
ATOM 6937 C C . LEU A 1 920 ? 25.683 -12.913 -24.849 1.00 58.16 920 LEU A C 1
ATOM 6939 O O . LEU A 1 920 ? 25.407 -13.849 -24.101 1.00 58.16 920 LEU A O 1
ATOM 6943 N N . VAL A 1 921 ? 25.250 -11.672 -24.640 1.00 56.03 921 VAL A N 1
ATOM 6944 C CA . VAL A 1 921 ? 24.369 -11.280 -23.533 1.00 56.03 921 VAL A CA 1
ATOM 6945 C C . VAL A 1 921 ? 22.986 -11.012 -24.105 1.00 56.03 921 VAL A C 1
ATOM 6947 O O . VAL A 1 921 ? 22.856 -10.176 -24.985 1.00 56.03 921 VAL A O 1
ATOM 6950 N N . ARG A 1 922 ? 21.939 -11.685 -23.632 1.00 55.03 922 ARG A N 1
ATOM 6951 C CA . ARG A 1 922 ? 20.569 -11.419 -24.092 1.00 55.03 922 ARG A CA 1
ATOM 6952 C C . ARG A 1 922 ? 19.563 -11.487 -22.960 1.00 55.03 922 ARG A C 1
ATOM 6954 O O . ARG A 1 922 ? 19.781 -12.165 -21.961 1.00 55.03 922 ARG A O 1
ATOM 6961 N N . GLU A 1 923 ? 18.449 -10.799 -23.145 1.00 51.56 923 GLU A N 1
ATOM 6962 C CA . GLU A 1 923 ? 17.246 -11.039 -22.361 1.00 51.56 923 GLU A CA 1
ATOM 6963 C C . GLU A 1 923 ? 16.441 -12.161 -23.032 1.00 51.56 923 GLU A C 1
ATOM 6965 O O . GLU A 1 923 ? 16.322 -12.216 -24.257 1.00 51.56 923 GLU A O 1
ATOM 6970 N N . THR A 1 924 ? 15.900 -13.092 -22.254 1.00 48.38 924 THR A N 1
ATOM 6971 C CA . THR A 1 924 ? 14.910 -14.064 -22.735 1.00 48.38 924 THR A CA 1
ATOM 6972 C C . THR A 1 924 ? 13.885 -14.284 -21.631 1.00 48.38 924 THR A C 1
ATOM 6974 O O . THR A 1 924 ? 14.259 -14.688 -20.535 1.00 48.38 924 THR A O 1
ATOM 6977 N N . ASP A 1 925 ? 12.612 -13.987 -21.896 1.00 51.72 925 ASP A N 1
ATOM 6978 C CA . ASP A 1 925 ? 11.509 -14.114 -20.930 1.00 51.72 925 ASP A CA 1
ATOM 6979 C C . ASP A 1 925 ? 11.772 -13.389 -19.592 1.00 51.72 925 ASP A C 1
ATOM 6981 O O . ASP A 1 925 ? 11.557 -13.942 -18.511 1.00 51.72 925 ASP A O 1
ATOM 6985 N N . GLY A 1 926 ? 12.310 -12.162 -19.646 1.00 49.97 926 GLY A N 1
ATOM 6986 C CA . GLY A 1 926 ? 12.666 -11.385 -18.454 1.00 49.97 926 GLY A CA 1
ATOM 6987 C C . GLY A 1 926 ? 13.886 -11.905 -17.691 1.00 49.97 926 GLY A C 1
ATOM 6988 O O . GLY A 1 926 ? 14.152 -11.441 -16.586 1.00 49.97 926 GLY A O 1
ATOM 6989 N N . ARG A 1 927 ? 14.630 -12.874 -18.240 1.00 55.50 927 ARG A N 1
ATOM 6990 C CA . ARG A 1 927 ? 15.832 -13.461 -17.632 1.00 55.50 927 ARG A CA 1
ATOM 6991 C C . ARG A 1 927 ? 17.085 -13.024 -18.370 1.00 55.50 927 ARG A C 1
ATOM 6993 O O . ARG A 1 927 ? 17.105 -12.954 -19.598 1.00 55.50 927 ARG A O 1
ATOM 7000 N N . LEU A 1 928 ? 18.158 -12.798 -17.615 1.00 65.62 928 LEU A N 1
ATOM 7001 C CA . LEU A 1 928 ? 19.486 -12.585 -18.179 1.00 65.62 928 LEU A CA 1
ATOM 7002 C C . LEU A 1 928 ? 20.032 -13.917 -18.694 1.00 65.62 928 LEU A C 1
ATOM 7004 O O . LEU A 1 928 ? 20.108 -14.888 -17.945 1.00 65.62 928 LEU A O 1
ATOM 7008 N N . ARG A 1 929 ? 20.469 -13.957 -19.946 1.00 61.84 929 ARG A N 1
ATOM 7009 C CA . ARG A 1 929 ? 21.099 -15.126 -20.549 1.00 61.84 929 ARG A CA 1
ATOM 7010 C C . ARG A 1 929 ? 22.473 -14.765 -21.097 1.00 61.84 929 ARG A C 1
ATOM 7012 O O . ARG A 1 929 ? 22.624 -13.792 -21.832 1.00 61.84 929 ARG A O 1
ATOM 7019 N N . LEU A 1 930 ? 23.464 -15.564 -20.720 1.00 65.00 930 LEU A N 1
ATOM 7020 C CA . LEU A 1 930 ? 24.846 -15.484 -21.177 1.00 65.00 930 LEU A CA 1
ATOM 7021 C C . LEU A 1 930 ? 25.137 -16.747 -21.986 1.00 65.00 930 LEU A C 1
ATOM 7023 O O . LEU A 1 930 ? 25.094 -17.851 -21.444 1.00 65.00 930 LEU A O 1
ATOM 7027 N N . ASP A 1 931 ? 25.403 -16.604 -23.278 1.00 57.34 931 ASP A N 1
ATOM 7028 C CA . ASP A 1 931 ? 25.781 -17.725 -24.135 1.00 57.34 931 ASP A CA 1
ATOM 7029 C C . ASP A 1 931 ? 27.259 -17.623 -24.498 1.00 57.34 931 ASP A C 1
ATOM 7031 O O . ASP A 1 931 ? 27.712 -16.642 -25.092 1.00 57.34 931 ASP A O 1
ATOM 7035 N N . TRP A 1 932 ? 28.000 -18.657 -24.124 1.00 65.19 932 TRP A N 1
ATOM 7036 C CA . TRP A 1 932 ? 29.431 -18.777 -24.312 1.00 65.19 932 TRP A CA 1
ATOM 7037 C C . TRP A 1 932 ? 29.745 -19.752 -25.441 1.00 65.19 932 TRP A C 1
ATOM 7039 O O . TRP A 1 932 ? 29.195 -20.851 -25.493 1.00 65.19 932 TRP A O 1
ATOM 7049 N N . ASP A 1 933 ? 30.685 -19.385 -26.303 1.00 60.12 933 ASP A N 1
ATOM 7050 C CA . ASP A 1 933 ? 31.335 -20.300 -27.242 1.00 60.12 933 ASP A CA 1
ATOM 7051 C C . ASP A 1 933 ? 32.835 -20.339 -26.934 1.00 60.12 933 ASP A C 1
ATOM 7053 O O . ASP A 1 933 ? 33.562 -19.366 -27.142 1.00 60.12 933 ASP A O 1
ATOM 7057 N N . LEU A 1 934 ? 33.287 -21.462 -26.384 1.00 66.06 934 LEU A N 1
ATOM 7058 C CA . LEU A 1 934 ? 34.582 -21.630 -25.736 1.00 66.06 934 LEU A CA 1
ATOM 7059 C C . LEU A 1 934 ? 35.441 -22.624 -26.531 1.00 66.06 934 LEU A C 1
ATOM 7061 O O . LEU A 1 934 ? 34.914 -23.628 -27.006 1.00 66.06 934 LEU A O 1
ATOM 7065 N N . PRO A 1 935 ? 36.766 -22.435 -26.637 1.00 63.84 935 PRO A N 1
ATOM 7066 C CA . PRO A 1 935 ? 37.668 -23.540 -26.953 1.00 63.84 935 PRO A CA 1
ATOM 7067 C C . PRO A 1 935 ? 37.499 -24.667 -25.921 1.00 63.84 935 PRO A C 1
ATOM 7069 O O . PRO A 1 935 ? 37.235 -24.378 -24.750 1.00 63.84 935 PRO A O 1
ATOM 7072 N N . ASP A 1 936 ? 37.680 -25.930 -26.322 1.00 69.12 936 ASP A N 1
ATOM 7073 C CA . ASP A 1 936 ? 37.700 -27.082 -25.401 1.00 69.12 936 ASP A CA 1
ATOM 7074 C C . ASP A 1 936 ? 38.984 -27.082 -24.539 1.00 69.12 936 ASP A C 1
ATOM 7076 O O . ASP A 1 936 ? 39.887 -27.904 -24.687 1.00 69.12 936 ASP A O 1
ATOM 7080 N N . ASP A 1 937 ? 39.084 -26.080 -23.663 1.00 73.12 937 ASP A N 1
ATOM 7081 C CA . ASP A 1 937 ? 40.214 -25.772 -22.794 1.00 73.12 937 ASP A CA 1
ATOM 7082 C C . ASP A 1 937 ? 39.710 -25.450 -21.370 1.00 73.12 937 ASP A C 1
ATOM 7084 O O . ASP A 1 937 ? 38.859 -24.568 -21.183 1.00 73.12 937 ASP A O 1
ATOM 7088 N N . PRO A 1 938 ? 40.227 -26.128 -20.326 1.00 76.25 938 PRO A N 1
ATOM 7089 C CA . PRO A 1 938 ? 39.900 -25.830 -18.935 1.00 76.25 938 PRO A CA 1
ATOM 7090 C C . PRO A 1 938 ? 40.066 -24.357 -18.526 1.00 76.25 938 PRO A C 1
ATOM 7092 O O . PRO A 1 938 ? 39.289 -23.884 -17.690 1.00 76.25 938 PRO A O 1
ATOM 7095 N N . ALA A 1 939 ? 41.035 -23.622 -19.089 1.00 74.06 939 ALA A N 1
ATOM 7096 C CA . ALA A 1 939 ? 41.231 -22.208 -18.752 1.00 74.06 939 ALA A CA 1
ATOM 7097 C C . ALA A 1 939 ? 40.071 -21.332 -19.260 1.00 74.06 939 ALA A C 1
ATOM 7099 O O . ALA A 1 939 ? 39.559 -20.499 -18.509 1.00 74.06 939 ALA A O 1
ATOM 7100 N N . ALA A 1 940 ? 39.580 -21.591 -20.477 1.00 72.56 940 ALA A N 1
ATOM 7101 C CA . ALA A 1 940 ? 38.414 -20.912 -21.042 1.00 72.56 940 ALA A CA 1
ATOM 7102 C C . ALA A 1 940 ? 37.131 -21.181 -20.233 1.00 72.56 940 ALA A C 1
ATOM 7104 O O . ALA A 1 940 ? 36.383 -20.249 -19.925 1.00 72.56 940 ALA A O 1
ATOM 7105 N N . ARG A 1 941 ? 36.897 -22.433 -19.803 1.00 79.69 941 ARG A N 1
ATOM 7106 C CA . ARG A 1 941 ? 35.741 -22.783 -18.948 1.00 79.69 941 ARG A CA 1
ATOM 7107 C C . ARG A 1 941 ? 35.764 -22.070 -17.598 1.00 79.69 941 ARG A C 1
ATOM 7109 O O . ARG A 1 941 ? 34.708 -21.690 -17.087 1.00 79.69 941 ARG A O 1
ATOM 7116 N N . ARG A 1 942 ? 36.955 -21.920 -17.011 1.00 81.69 942 ARG A N 1
ATOM 7117 C CA . ARG A 1 942 ? 37.142 -21.229 -15.733 1.00 81.69 942 ARG A CA 1
ATOM 7118 C C . ARG A 1 942 ? 36.885 -19.730 -15.867 1.00 81.69 942 ARG A C 1
ATOM 7120 O O . ARG A 1 942 ? 36.137 -19.193 -15.060 1.00 81.69 942 ARG A O 1
ATOM 7127 N N . LEU A 1 943 ? 37.419 -19.092 -16.910 1.00 80.06 943 LEU A N 1
ATOM 7128 C CA . LEU A 1 943 ? 37.147 -17.684 -17.209 1.00 80.06 943 LEU A CA 1
ATOM 7129 C C . LEU A 1 943 ? 35.641 -17.419 -17.377 1.00 80.06 943 LEU A C 1
ATOM 7131 O O . LEU A 1 943 ? 35.114 -16.493 -16.770 1.00 80.06 943 LEU A O 1
ATOM 7135 N N . ALA A 1 944 ? 34.934 -18.261 -18.138 1.00 75.38 944 ALA A N 1
ATOM 7136 C CA . ALA A 1 944 ? 33.485 -18.134 -18.317 1.00 75.38 944 ALA A CA 1
ATOM 7137 C C . ALA A 1 944 ? 32.720 -18.230 -16.984 1.00 75.38 944 ALA A C 1
ATOM 7139 O O . ALA A 1 944 ? 31.845 -17.411 -16.714 1.00 75.38 944 ALA A O 1
ATOM 7140 N N . ALA A 1 945 ? 33.082 -19.184 -16.118 1.00 80.75 945 ALA A N 1
ATOM 7141 C CA . ALA A 1 945 ? 32.464 -19.328 -14.799 1.00 80.75 945 ALA A CA 1
ATOM 7142 C C . ALA A 1 945 ? 32.731 -18.120 -13.879 1.00 80.75 945 ALA A C 1
ATOM 7144 O O . ALA A 1 945 ? 31.824 -17.674 -13.175 1.00 80.75 945 ALA A O 1
ATOM 7145 N N . ASP A 1 946 ? 33.948 -17.571 -13.899 1.00 79.88 946 ASP A N 1
ATOM 7146 C CA . ASP A 1 946 ? 34.302 -16.387 -13.109 1.00 79.88 946 ASP A CA 1
ATOM 7147 C C . ASP A 1 946 ? 33.529 -15.146 -13.591 1.00 79.88 946 ASP A C 1
ATOM 7149 O O . ASP A 1 946 ? 33.032 -14.368 -12.772 1.00 79.88 946 ASP A O 1
ATOM 7153 N N . CYS A 1 947 ? 33.357 -14.994 -14.909 1.00 77.62 947 CYS A N 1
ATOM 7154 C CA . CYS A 1 947 ? 32.543 -13.935 -15.504 1.00 77.62 947 CYS A CA 1
ATOM 7155 C C . CYS A 1 947 ? 31.052 -14.090 -15.162 1.00 77.62 947 CYS A C 1
ATOM 7157 O O . CYS A 1 947 ? 30.415 -13.112 -14.778 1.00 77.62 947 CYS A O 1
ATOM 7159 N N . GLU A 1 948 ? 30.492 -15.303 -15.239 1.00 80.94 948 GLU A N 1
ATOM 7160 C CA . GLU A 1 948 ? 29.113 -15.585 -14.803 1.00 80.94 948 GLU A CA 1
ATOM 7161 C C . GLU A 1 948 ? 28.908 -15.201 -13.329 1.00 80.94 948 GLU A C 1
ATOM 7163 O O . GLU A 1 948 ? 27.927 -14.540 -12.984 1.00 80.94 948 GLU A O 1
ATOM 7168 N N . ALA A 1 949 ? 29.864 -15.540 -12.458 1.00 77.31 949 ALA A N 1
ATOM 7169 C CA . ALA A 1 949 ? 29.819 -15.170 -11.047 1.00 77.31 949 ALA A CA 1
ATOM 7170 C C . ALA A 1 949 ? 29.923 -13.649 -10.831 1.00 77.31 949 ALA A C 1
ATOM 7172 O O . ALA A 1 949 ? 29.240 -13.101 -9.964 1.00 77.31 949 ALA A O 1
ATOM 7173 N N . ALA A 1 950 ? 30.753 -12.950 -11.611 1.00 72.56 950 ALA A N 1
ATOM 7174 C CA . ALA A 1 950 ? 30.852 -11.492 -11.565 1.00 72.56 950 ALA A CA 1
ATOM 7175 C C . ALA A 1 950 ? 29.535 -10.818 -11.971 1.00 72.56 950 ALA A C 1
ATOM 7177 O O . ALA A 1 950 ? 29.071 -9.908 -11.285 1.00 72.56 950 ALA A O 1
ATOM 7178 N N . VAL A 1 951 ? 28.887 -11.320 -13.021 1.00 70.50 951 VAL A N 1
ATOM 7179 C CA . VAL A 1 951 ? 27.585 -10.827 -13.481 1.00 70.50 951 VAL A CA 1
ATOM 7180 C C . VAL A 1 951 ? 26.474 -11.128 -12.468 1.00 70.50 951 VAL A C 1
ATOM 7182 O O . VAL A 1 951 ? 25.649 -10.260 -12.182 1.00 70.50 951 VAL A O 1
ATOM 7185 N N . ALA A 1 952 ? 26.485 -12.303 -11.834 1.00 67.81 952 ALA A N 1
ATOM 7186 C CA . ALA A 1 952 ? 25.536 -12.635 -10.772 1.00 67.81 952 ALA A CA 1
ATOM 7187 C C . ALA A 1 952 ? 25.664 -11.700 -9.553 1.00 67.81 952 ALA A C 1
ATOM 7189 O O . ALA A 1 952 ? 24.652 -11.296 -8.980 1.00 67.81 952 ALA A O 1
ATOM 7190 N N . ARG A 1 953 ? 26.889 -11.290 -9.187 1.00 66.25 953 ARG A N 1
ATOM 7191 C CA . ARG A 1 953 ? 27.134 -10.327 -8.095 1.00 66.25 953 ARG A CA 1
ATOM 7192 C C . ARG A 1 953 ? 26.556 -8.938 -8.368 1.00 66.25 953 ARG A C 1
ATOM 7194 O O . ARG A 1 953 ? 26.159 -8.270 -7.421 1.00 66.25 953 ARG A O 1
ATOM 7201 N N . LEU A 1 954 ? 26.457 -8.516 -9.630 1.00 60.44 954 LEU A N 1
ATOM 7202 C CA . LEU A 1 954 ? 25.826 -7.239 -9.993 1.00 60.44 954 LEU A CA 1
ATOM 7203 C C . LEU A 1 954 ? 24.319 -7.209 -9.707 1.00 60.44 954 LEU A C 1
ATOM 7205 O O . LEU A 1 954 ? 23.753 -6.128 -9.555 1.00 60.44 954 LEU A O 1
ATOM 7209 N N . SER A 1 955 ? 23.691 -8.385 -9.645 1.00 56.28 955 SER A N 1
ATOM 7210 C CA . SER A 1 955 ? 22.251 -8.545 -9.440 1.00 56.28 955 SER A CA 1
ATOM 7211 C C . SER A 1 955 ? 21.855 -8.530 -7.963 1.00 56.28 955 SER A C 1
ATOM 7213 O O . SER A 1 955 ? 20.704 -8.268 -7.636 1.00 56.28 955 SER A O 1
ATOM 7215 N N . VAL A 1 956 ? 22.794 -8.805 -7.056 1.00 51.94 956 VAL A N 1
ATOM 7216 C CA . VAL A 1 956 ? 22.553 -8.774 -5.610 1.00 51.94 956 VAL A CA 1
ATOM 7217 C C . VAL A 1 956 ? 22.589 -7.318 -5.145 1.00 51.94 956 VAL A C 1
ATOM 7219 O O . VAL A 1 956 ? 23.533 -6.588 -5.457 1.00 51.94 956 VAL A O 1
ATOM 7222 N N . SER A 1 957 ? 21.565 -6.884 -4.401 1.00 45.91 957 SER A N 1
ATOM 7223 C CA . SER A 1 957 ? 21.555 -5.555 -3.780 1.00 45.91 957 SER A CA 1
ATOM 7224 C C . SER A 1 957 ? 22.858 -5.336 -3.007 1.00 45.91 957 SER A C 1
ATOM 7226 O O . SER A 1 957 ? 23.261 -6.185 -2.208 1.00 45.91 957 SER A O 1
ATOM 7228 N N . ALA A 1 958 ? 23.506 -4.184 -3.209 1.00 37.38 958 ALA A N 1
ATOM 7229 C CA . ALA A 1 958 ? 24.680 -3.781 -2.431 1.00 37.38 958 ALA A CA 1
ATOM 7230 C C . ALA A 1 958 ? 24.405 -3.823 -0.910 1.00 37.38 958 ALA A C 1
ATOM 7232 O O . ALA A 1 958 ? 25.326 -4.039 -0.123 1.00 37.38 958 ALA A O 1
ATOM 7233 N N . GLN A 1 959 ? 23.129 -3.734 -0.506 1.00 37.03 959 GLN A N 1
ATOM 7234 C CA . GLN A 1 959 ? 22.689 -3.858 0.883 1.00 37.03 959 GLN A CA 1
ATOM 7235 C C . GLN A 1 959 ? 23.002 -5.223 1.520 1.00 37.03 959 GLN A C 1
ATOM 7237 O O . GLN A 1 959 ? 23.159 -5.261 2.733 1.00 37.03 959 GLN A O 1
ATOM 7242 N N . LEU A 1 960 ? 23.131 -6.315 0.752 1.00 36.81 960 LEU A N 1
ATOM 7243 C CA . LEU A 1 960 ? 23.473 -7.644 1.290 1.00 36.81 960 LEU A CA 1
ATOM 7244 C C . LEU A 1 960 ? 24.988 -7.850 1.452 1.00 36.81 960 LEU A C 1
ATOM 7246 O O . LEU A 1 960 ? 25.426 -8.592 2.325 1.00 36.81 960 LEU A O 1
ATOM 7250 N N . VAL A 1 961 ? 25.808 -7.184 0.635 1.00 32.97 961 VAL A N 1
ATOM 7251 C CA . VAL A 1 961 ? 27.267 -7.399 0.632 1.00 32.97 961 VAL A CA 1
ATOM 7252 C C . VAL A 1 961 ? 27.965 -6.577 1.722 1.00 32.97 961 VAL A C 1
ATOM 7254 O O . VAL A 1 961 ? 28.925 -7.055 2.323 1.00 32.97 961 VAL A O 1
ATOM 7257 N N . GLU A 1 962 ? 27.472 -5.375 2.038 1.00 30.77 962 GLU A N 1
ATOM 7258 C CA . GLU A 1 962 ? 28.124 -4.484 3.014 1.00 30.77 962 GLU A CA 1
ATOM 7259 C C . GLU A 1 962 ? 27.653 -4.662 4.466 1.00 30.77 962 GLU A C 1
ATOM 7261 O O . GLU A 1 962 ? 28.360 -4.251 5.386 1.00 30.77 962 GLU A O 1
ATOM 7266 N N . THR A 1 963 ? 26.514 -5.318 4.725 1.00 32.06 963 THR A N 1
ATOM 7267 C CA . THR A 1 963 ? 26.063 -5.580 6.108 1.00 32.06 963 THR A CA 1
ATOM 7268 C C . THR A 1 963 ? 26.724 -6.791 6.765 1.00 32.06 963 THR A C 1
ATOM 7270 O O . THR A 1 963 ? 26.464 -7.046 7.941 1.00 32.06 963 THR A O 1
ATOM 7273 N N . GLY A 1 964 ? 27.552 -7.554 6.039 1.00 29.34 964 GLY A N 1
ATOM 7274 C CA . GLY A 1 964 ? 28.164 -8.781 6.560 1.00 29.34 964 GLY A CA 1
ATOM 7275 C C . GLY A 1 964 ? 27.138 -9.773 7.130 1.00 29.34 964 GLY A C 1
ATOM 7276 O O . GLY A 1 964 ? 27.417 -10.416 8.143 1.00 29.34 964 GLY A O 1
ATOM 7277 N N . ARG A 1 965 ? 25.945 -9.843 6.525 1.00 29.41 965 ARG A N 1
ATOM 7278 C CA . ARG A 1 965 ? 24.852 -10.751 6.894 1.00 29.41 965 ARG A CA 1
ATOM 7279 C C . ARG A 1 965 ? 24.481 -11.636 5.724 1.00 29.41 965 ARG A C 1
ATOM 7281 O O . ARG A 1 965 ? 24.291 -11.069 4.629 1.00 29.41 965 ARG A O 1
#

Sequence (965 aa):
MNDTWAGGHFHELVADMARRRPDATAVVRRGESITYGALDEAANRLAQHLIRLGGGPGRRIGVCLERSIESVLAQLAVFKTGGAAVLLDPEYPRQRLRFMLTDAGAAAVVTRDDLRDHVEGCCPIVEVGDPAWRSAPAEDPGVPVADETVCHIAYTSGSTGTPKAVLLRHGPMRNTVNVLREQCGIDEETRGSWLCSPGFGLVEVDPFPILAAGGTVLIPEPDVAQSAAQLRDWLVEERITQSLVLTAMAERIWNLDWPDGTALRVMRIAGERVRTWPRDGLPYRVLNVYGSAEANVVATCDLTEMAAGVPAERRGEVLPPVGRPVANVRMYVLDEKMAEVPPGVTGELYISGASLSQGYLNRPDVNGAKFLPNPLPGDPYPVLYRSGDFAQMWADGTVEIIGRTDDQVKIRGYLVHLGEVESVLAAQPGVMQCAVLAREDIPGERRLVGYVEPTPGGTVAVFALRRAMSERLPAHMVPAAFVVGDLPTTVNGKIDRAKLPPPSRERPDLGVPFVAPRTELEQVLAVIWADVLDLDEIGVDDSFFELGGDSLRATRLLAGMRAELDAGLDTGIGMADLLKAPTVAGIAALCGERASAPEAVPPALTPDPASRFEPFPPTDGQRAQFAAPGGHDHLEWHRDWLDVDAFREAWAALRTRHDALRTVRHDDDSLVVLPPEGVAGDVVVRDLRDLRPEEAERSAAALRERWTATPVPTPGAPLHELTVVLLPGDAVRVLLSVHRAVADARSVHHVLLPELSELYEDPDAAPAALPRLEVTFRDCAGHVQPGRTVQGTAIPEAGDSGAREHRTHTGEAWQWTALATRAEQTGATPAATVLAAVAETVAAHEGFSLFANELGRPPVHPGVSGVVGDFSRRTRVLSEGDVPVVVTNLLAHRPVASGGAFAVEDRGVFGAPGAAVHLLVRETDGRLRLDWDLPDDPAARRLAADCEAAVARLSVSAQLVETGR

InterPro domains:
  IPR000873 AMP-dependent synthetase/ligase domain [PF00501] (17-361)
  IPR006162 Phosphopantetheine attachment site [PS00012] (546-561)
  IPR009081 Phosphopantetheine binding ACP domain [PF00550] (524-590)
  IPR009081 Phosphopantetheine binding ACP domain [PS50075] (516-595)
  IPR010071 Amino acid adenylation domain [TIGR01733] (35-436)
  IPR020845 AMP-binding, conserved site [PS00455] (153-164)
  IPR023213 Chloramphenicol acetyltransferase-like domain superfamily [G3DSA:3.30.559.10] (614-784)
  IPR025110 AMP-binding enzyme, C-terminal domain [PF13193] (420-494)
  IPR036736 ACP-like superfamily [G3DSA:1.10.1200.10] (515-596)
  IPR036736 ACP-like superfamily [SSF47336] (515-589)
  IPR045851 AMP-binding enzyme domain superfamily [G3DSA:3.30.300.30] (407-514)

Organism: NCBI:txid2806554